Protein AF-R6PIM0-F1 (afdb_monomer)

Mean predicted aligned error: 17.93 Å

Solvent-accessible surface area (backbone atoms only — not comparable to full-atom values): 57644 Å² total; per-residue (Å²): 137,90,90,89,85,86,84,81,71,76,69,67,61,50,62,69,51,68,74,68,75,77,87,70,85,85,85,85,77,58,72,90,35,48,23,64,68,26,53,54,47,54,57,53,57,78,74,40,102,76,70,74,86,71,82,76,46,56,62,48,24,76,69,69,67,68,78,60,76,76,71,76,49,98,59,77,91,67,81,79,79,72,71,66,55,48,43,42,44,69,76,65,70,52,86,79,81,70,56,60,42,38,73,56,70,75,33,35,23,43,32,24,44,50,16,42,47,51,15,47,47,40,27,28,41,69,67,69,76,46,87,84,79,55,64,29,44,64,55,58,32,39,56,30,5,36,90,62,38,63,70,70,38,30,72,35,80,36,61,51,50,66,67,49,63,60,50,52,50,30,40,30,58,36,82,69,88,47,30,63,34,52,43,78,91,68,63,61,63,72,68,48,91,87,62,70,65,74,82,73,80,59,67,68,52,64,55,39,54,47,26,36,36,35,46,55,27,54,49,93,82,58,48,76,63,53,53,52,48,45,53,51,24,51,52,48,42,19,70,76,27,26,15,27,28,38,27,37,80,40,49,45,60,35,32,15,96,82,62,47,21,37,33,63,73,77,69,71,86,55,90,94,40,61,70,38,61,37,34,26,18,33,31,31,34,28,53,75,40,55,32,82,62,32,28,92,48,53,55,96,52,54,20,24,34,30,33,38,45,38,33,51,39,50,38,76,94,74,81,42,75,42,79,45,44,65,36,33,38,37,60,68,43,59,71,55,28,52,40,40,33,32,54,70,40,71,44,71,78,69,78,56,79,40,68,47,68,74,44,50,38,37,77,39,57,39,62,47,76,65,48,37,36,30,22,40,29,44,51,48,66,43,80,82,72,52,55,25,28,53,48,35,41,35,37,49,36,60,45,52,55,18,22,40,39,46,28,43,12,60,73,47,42,59,69,58,53,37,80,54,53,49,64,86,44,52,100,80,23,34,73,38,67,47,21,31,39,41,59,44,42,47,69,50,91,46,66,33,48,62,41,38,24,30,48,33,40,34,38,40,41,86,44,64,61,41,39,52,47,32,24,30,45,90,48,48,72,89,73,40,47,84,85,29,22,38,37,20,50,29,65,69,38,36,41,72,69,48,60,45,70,50,47,41,40,30,46,46,53,34,41,31,22,32,72,51,81,48,60,52,48,49,68,41,76,92,40,55,92,44,60,74,34,68,34,82,57,72,43,79,55,97,72,34,36,41,24,20,60,27,31,28,42,79,59,79,45,68,33,76,42,36,75,47,40,25,25,41,36,26,66,50,68,38,42,93,76,30,21,21,40,32,40,76,44,86,24,31,23,40,38,37,38,30,30,22,24,78,46,59,91,42,76,29,39,30,37,35,30,35,59,83,76,70,40,77,78,48,73,48,80,34,21,50,67,37,21,42,80,46,82,44,80,51,68,61,40,45,37,25,44,20,28,71,67,31,45,40,36,40,35,30,41,34,52,43,80,48,63,83,65,81,28,44,69,84,90,73,92,55,74,86,68,46,47,74,44,51,58,79,89,54,68,69,73,42,66,37,46,45,69,45,77,53,96,66,36,38,39,30,12,24,82,88,23,30,35,35,38,42,69,49,82,46,64,25,98,80,20,48,68,42,51,24,25,46,31,26,46,29,54,4,38,93,60,21,16,22,39,30,33,68,43,49,27,40,20,38,35,34,41,29,31,21,20,76,45,88,55,71,44,51,32,25,47,19,35,92,63,38,23,81,64,52,47,76,67,75,78,64,44,48,80,32,37,40,57,62,44,41,46,80,42,50,35,66,38,76,39,49,56,43,29,45,20,24,66,44,54,43,43,32,40,36,32,41,38,37,38,72,66,57,96,51,86,43,78,62,55,66,48,49,44,60,80,37,82,90,63,48,74,74,39,74,29,58,76,44,75,57,89,68,37,35,27,26,48,46,25,29,29,33,71,39,95,49,94,92,41,69,33,21,40,35,29,37,21,30,46,57,90,59,11,9,34,44,32,37,56,42,40,47,8,61,51,86,50,93,75,25,56,64,38,43,38,36,34,35,35,26,20,81,44,78,67,29,31,41,36,38,27,35,95,80,55,38,72,71,37,73,46,79,37,43,61,57,81,45,79,46,80,34,72,39,57,45,60,41,47,65,38,34,41,35,35,30,28,95,76,61,37,47,29,40,41,40,31,42,28,65,47,72,43,72,65,88,68,74,75,42,78,44,78,35,52,51,45,99,87,42,35,22,64,47,57,43,30,43,33,76,42,67,67,66,60,38,45,37,37,38,35,38,46,47,66,90,49,39,41,87,71,49,76,40,67,24,82,38,76,52,103,89,50,60,54,43,83,42,51,47,77,50,76,42,79,91,79,28,31,34,41,41,36,41,57,51,87,74,66,97,54,66,44,49,36,55,61,21,40,41,34,27,38,48,38,89,96,51,59,64,50,56,34,38,40,36,80,45,85,51,132

Sequence (1091 aa):
MRRIISFTLGFLLILNTMLFFTYGENIDSAEKYRNEKYDDYLKNIENNEKYDEKIAPMEYSYNEKYISNTAQNSVARASLNLPKKFDTLTEYNIQMEYENQGTGANTAEIGWSFASNDVLEIFLKKSKIRDKERYSEYDMLASTSFGSVPQQYAIRNNVRSDGDFSIASAYWMRGELNGPQFGSQFDCYNINESSQEKLQKDETDNIHVTDTVTLSPLNTSATSEDIQDRILSIKKMVRDNGAVFAKYIHFDKAFNADGTAYNNPDQYAIQGSVEITNGIAIVGWDDNYGASNFGECKPNSNGAFIVVINRDVELYNGEKTVRMGKYYLSYDMVKYFTECSSIKRVVQGDRSRFYYEYDKKDHKGIGYGTGTTNMYANKYNNISGETQKIKSITSYCEVPGSYFNVYVSTDGNVKNLKKVNVNGSSTNGYCVANMGYFSVNLSDSINVDNGEFIVAIEVKSPYTNSKSIPQEKNSVSDAAISGRCLISDSAKSMIAGTYKDCGSSNNIVKVYTDSVNRVWTFDATEFSDLHNKKVEETKQINGLTLNKNLAFFNSIKLFKGVKLTNYIIMTGVGNPESNSIGFNVNGPSKIYVLGKSNNEDVTRRLAVYSQNNKTKIGEISLSKANGYCYKYEGSADKLFLYTIDDSVRIYRVAVEDYDKNKYGAYEDEDDDSIQYYDFSWIDSDTMLKSDTQYKGLSMFASAYYPISLVANESTSNNGYRTYYGLNLAGAGTDTAGTIAFDVRKQSDIYITARSSSNGSRFMYLTNRYCCDLDTDIEGEGITITGDINTYKIQYNGDGGKIFLRSKAEGIRIMKIAVVPRLDWAAKEDALNVDSTDELKIGEALPTKDINGYTFSGQAWITQSTSSDYTKAVKLRTRYYQNAGKITFEIGDSRGTNDRNPNRIIRVKAKADKDGATLILGNKYGYIFGSAPLSTELKEYAFNYSGDYETLDLFTYSVNDVMTEVYSISKTDINYSTDDYELTIVKDANGYGRCLLSVENVPNLNVYRFKLYYDKDQLTFDSFVKDDVLNNEGYIADKLSVSNNTSEAYLWITVDGDVQKYNWSGVLGEIKFKFKDGVSRSKVKLSAQKVA

Radius of gyration: 36.59 Å; Cα contacts (8 Å, |Δi|>4): 2783; chains: 1; bounding box: 87×88×127 Å

pLDDT: mean 79.68, std 15.83, range [24.0, 98.44]

Structure (mmCIF, N/CA/C/O backbone):
data_AF-R6PIM0-F1
#
_entry.id   AF-R6PIM0-F1
#
loop_
_atom_site.group_PDB
_atom_site.id
_atom_site.type_symbol
_atom_site.label_atom_id
_atom_site.label_alt_id
_atom_site.label_comp_id
_atom_site.label_asym_id
_atom_site.label_entity_id
_atom_site.label_seq_id
_atom_site.pdbx_PDB_ins_code
_atom_site.Cartn_x
_atom_site.Cartn_y
_atom_site.Cartn_z
_atom_site.occupancy
_atom_site.B_iso_or_equiv
_atom_site.auth_seq_id
_atom_site.auth_comp_id
_atom_site.auth_asym_id
_atom_site.auth_atom_id
_atom_site.pdbx_PDB_model_num
ATOM 1 N N . MET A 1 1 ? -17.404 49.506 66.687 1.00 43.09 1 MET A N 1
ATOM 2 C CA . MET A 1 1 ? -18.247 49.140 65.527 1.00 43.09 1 MET A CA 1
ATOM 3 C C . MET A 1 1 ? -17.802 50.007 64.349 1.00 43.09 1 MET A C 1
ATOM 5 O O . MET A 1 1 ? -17.795 51.218 64.505 1.00 43.09 1 MET A O 1
ATOM 9 N N . ARG A 1 2 ? -17.411 49.376 63.228 1.00 34.66 2 ARG A N 1
ATOM 10 C CA . ARG A 1 2 ? -16.785 49.923 61.995 1.00 34.66 2 ARG A CA 1
ATOM 11 C C . ARG A 1 2 ? -15.296 50.331 62.063 1.00 34.66 2 ARG A C 1
ATOM 13 O O . ARG A 1 2 ? -14.883 51.079 62.935 1.00 34.66 2 ARG A O 1
ATOM 20 N N . ARG A 1 3 ? -14.570 49.863 61.030 1.00 30.05 3 ARG A N 1
ATOM 21 C CA . ARG A 1 3 ? -13.162 50.088 60.622 1.00 30.05 3 ARG A CA 1
ATOM 22 C C . ARG A 1 3 ? -12.048 49.284 61.314 1.00 30.05 3 ARG A C 1
ATOM 24 O O . ARG A 1 3 ? -11.154 49.870 61.899 1.00 30.05 3 ARG A O 1
ATOM 31 N N . ILE A 1 4 ? -12.037 47.962 61.103 1.00 30.27 4 ILE A N 1
ATOM 32 C CA . ILE A 1 4 ? -10.800 47.156 60.981 1.00 30.27 4 ILE A CA 1
ATOM 33 C C . ILE A 1 4 ? -11.040 46.065 59.921 1.00 30.27 4 ILE A C 1
ATOM 35 O O . ILE A 1 4 ? -11.407 44.948 60.255 1.00 30.27 4 ILE A O 1
ATOM 39 N N . ILE A 1 5 ? -10.891 46.406 58.639 1.00 35.38 5 ILE A N 1
ATOM 40 C CA . ILE A 1 5 ? -10.649 45.459 57.533 1.00 35.38 5 ILE A CA 1
ATOM 41 C C . ILE A 1 5 ? -9.806 46.235 56.519 1.00 35.38 5 ILE A C 1
ATOM 43 O O . ILE A 1 5 ? -10.376 47.033 55.782 1.00 35.38 5 ILE A O 1
ATOM 47 N N . SER A 1 6 ? -8.475 46.091 56.546 1.00 31.02 6 SER A N 1
ATOM 48 C CA . SER A 1 6 ? -7.558 46.454 55.434 1.00 31.02 6 SER A CA 1
ATOM 49 C C . SER A 1 6 ? -6.073 46.110 55.671 1.00 31.02 6 SER A C 1
ATOM 51 O O . SER A 1 6 ? -5.242 46.546 54.889 1.00 31.02 6 SER A O 1
ATOM 53 N N . PHE A 1 7 ? -5.684 45.329 56.691 1.00 28.66 7 PHE A N 1
ATOM 54 C CA . PHE A 1 7 ? -4.248 45.104 56.965 1.00 28.66 7 PHE A CA 1
ATOM 55 C C . PHE A 1 7 ? -3.795 43.646 57.114 1.00 28.66 7 PHE A C 1
ATOM 57 O O . PHE A 1 7 ? -2.697 43.392 57.593 1.00 28.66 7 PHE A O 1
ATOM 64 N N . THR A 1 8 ? -4.584 42.680 56.634 1.00 31.02 8 THR A N 1
ATOM 65 C CA . THR A 1 8 ? -4.221 41.249 56.739 1.00 31.02 8 THR A CA 1
ATOM 66 C C . THR A 1 8 ? -4.305 40.463 55.428 1.00 31.02 8 THR A C 1
ATOM 68 O O . THR A 1 8 ? -4.113 39.254 55.443 1.00 31.02 8 THR A O 1
ATOM 71 N N . LEU A 1 9 ? -4.521 41.130 54.284 1.00 30.08 9 LEU A N 1
ATOM 72 C CA . LEU A 1 9 ? -4.448 40.499 52.952 1.00 30.08 9 LEU A CA 1
ATOM 73 C C . LEU A 1 9 ? -3.179 40.859 52.153 1.00 30.08 9 LEU A C 1
ATOM 75 O O . LEU A 1 9 ? -2.882 40.201 51.164 1.00 30.08 9 LEU A O 1
ATOM 79 N N . GLY A 1 10 ? -2.404 41.861 52.585 1.00 28.11 10 GLY A N 1
ATOM 80 C CA . GLY A 1 10 ? -1.227 42.341 51.847 1.00 28.11 10 GLY A CA 1
ATOM 81 C C . GLY A 1 10 ? 0.069 41.554 52.076 1.00 28.11 10 GLY A C 1
ATOM 82 O O . GLY A 1 10 ? 0.987 41.675 51.276 1.00 28.11 10 GLY A O 1
ATOM 83 N N . PHE A 1 11 ? 0.165 40.739 53.133 1.00 27.14 11 PHE A N 1
ATOM 84 C CA . PHE A 1 11 ? 1.435 40.099 53.519 1.00 27.14 11 PHE A CA 1
ATOM 85 C C . PHE A 1 11 ? 1.525 38.598 53.191 1.00 27.14 11 PHE A C 1
ATOM 87 O O . PHE A 1 11 ? 2.625 38.063 53.101 1.00 27.14 11 PHE A O 1
ATOM 94 N N . LEU A 1 12 ? 0.398 37.918 52.934 1.00 28.22 12 LEU A N 1
ATOM 95 C CA . LEU A 1 12 ? 0.406 36.509 52.502 1.00 28.22 12 LEU A CA 1
ATOM 96 C C . LEU A 1 12 ? 0.509 36.343 50.976 1.00 28.22 12 LEU A C 1
ATOM 98 O O . LEU A 1 12 ? 0.911 35.284 50.501 1.00 28.22 12 LEU A O 1
ATOM 102 N N . LEU A 1 13 ? 0.189 37.389 50.205 1.00 29.81 13 LEU A N 1
ATOM 103 C CA . LEU A 1 13 ? 0.291 37.362 48.744 1.00 29.81 13 LEU A CA 1
ATOM 104 C C . LEU A 1 13 ? 1.720 37.618 48.239 1.00 29.81 13 LEU A C 1
ATOM 106 O O . LEU A 1 13 ? 2.026 37.250 47.112 1.00 29.81 13 LEU A O 1
ATOM 110 N N . ILE A 1 14 ? 2.596 38.197 49.071 1.00 28.27 14 ILE A N 1
ATOM 111 C CA . ILE A 1 14 ? 3.969 38.578 48.692 1.00 28.27 14 ILE A CA 1
ATOM 112 C C . ILE A 1 14 ? 4.986 37.464 49.008 1.00 28.27 14 ILE A C 1
ATOM 114 O O . ILE A 1 14 ? 5.952 37.300 48.269 1.00 28.27 14 ILE A O 1
ATOM 118 N N . LEU A 1 15 ? 4.743 36.599 50.007 1.00 25.08 15 LEU A N 1
ATOM 119 C CA . LEU A 1 15 ? 5.628 35.446 50.258 1.00 25.08 15 LEU A CA 1
ATOM 120 C C . LEU A 1 15 ? 5.383 34.242 49.328 1.00 25.08 15 LEU A C 1
ATOM 122 O O . LEU A 1 15 ? 6.313 33.479 49.091 1.00 25.08 15 LEU A O 1
ATOM 126 N N . ASN A 1 16 ? 4.184 34.092 48.750 1.00 27.55 16 ASN A N 1
ATOM 127 C CA . ASN A 1 16 ? 3.906 33.056 47.740 1.00 27.55 16 ASN A CA 1
ATOM 128 C C . ASN A 1 16 ? 4.184 33.511 46.298 1.00 27.55 16 ASN A C 1
ATOM 130 O O . ASN A 1 16 ? 4.130 32.696 45.389 1.00 27.55 16 ASN A O 1
ATOM 134 N N . THR A 1 17 ? 4.500 34.788 46.071 1.00 27.41 17 THR A N 1
ATOM 135 C CA . THR A 1 17 ? 4.946 35.283 44.756 1.00 27.41 17 THR A CA 1
ATOM 136 C C . THR A 1 17 ? 6.457 35.502 44.693 1.00 27.41 17 THR A C 1
ATOM 138 O O . THR A 1 17 ? 7.022 35.363 43.617 1.00 27.41 17 THR A O 1
ATOM 141 N N . MET A 1 18 ? 7.154 35.723 45.815 1.00 24.00 18 MET A N 1
ATOM 142 C CA . MET A 1 18 ? 8.622 35.865 45.818 1.00 24.00 18 MET A CA 1
ATOM 143 C C . MET A 1 18 ? 9.420 34.550 45.908 1.00 24.00 18 MET A C 1
ATOM 145 O O . MET A 1 18 ? 10.630 34.576 45.720 1.00 24.00 18 MET A O 1
ATOM 149 N N . LEU A 1 19 ? 8.772 33.398 46.123 1.00 25.22 19 LEU A N 1
ATOM 150 C CA . LEU A 1 19 ? 9.403 32.065 46.027 1.00 25.22 19 LEU A CA 1
ATOM 151 C C . LEU A 1 19 ? 9.194 31.375 44.662 1.00 25.22 19 LEU A C 1
ATOM 153 O O . LEU A 1 19 ? 9.699 30.278 44.451 1.00 25.22 19 LEU A O 1
ATOM 157 N N . PHE A 1 20 ? 8.486 32.022 43.727 1.00 28.95 20 PHE A N 1
ATOM 158 C CA . PHE A 1 20 ? 8.200 31.500 42.379 1.00 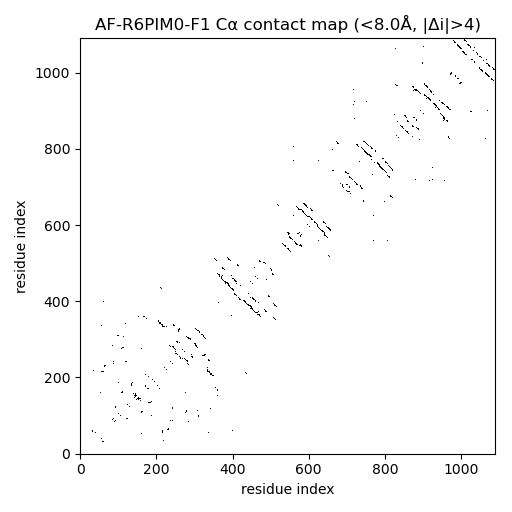28.95 20 PHE A CA 1
ATOM 159 C C . PHE A 1 20 ? 8.931 32.243 41.246 1.00 28.95 20 PHE A C 1
ATOM 161 O O . PHE A 1 20 ? 8.772 31.891 40.081 1.00 28.95 20 PHE A O 1
ATOM 168 N N . PHE A 1 21 ? 9.779 33.223 41.573 1.00 25.81 21 PHE A N 1
ATOM 169 C CA . PHE A 1 21 ? 10.615 33.957 40.616 1.00 25.81 21 PHE A CA 1
ATOM 170 C C . PHE A 1 21 ? 12.107 33.659 40.820 1.00 25.81 21 PHE A C 1
ATOM 172 O O . PHE A 1 21 ? 12.894 34.568 41.024 1.00 25.81 21 PHE A O 1
ATOM 179 N N . THR A 1 22 ? 12.493 32.381 40.775 1.00 27.42 22 THR A N 1
ATOM 180 C CA . THR A 1 22 ? 13.881 31.917 40.544 1.00 27.42 22 THR A CA 1
ATOM 181 C C . THR A 1 22 ? 13.881 30.429 40.158 1.00 27.42 22 THR A C 1
ATOM 183 O O . THR A 1 22 ? 14.461 29.584 40.827 1.00 27.42 22 THR A O 1
ATOM 186 N N . TYR A 1 23 ? 13.198 30.072 39.069 1.00 31.14 23 TYR A N 1
ATOM 187 C CA . TYR A 1 23 ? 13.431 28.795 38.366 1.00 31.14 23 TYR A CA 1
ATOM 188 C C . TYR A 1 23 ? 13.480 29.008 36.845 1.00 31.14 23 TYR A C 1
ATOM 190 O O . TYR A 1 23 ? 13.043 28.178 36.052 1.00 31.14 23 TYR A O 1
ATOM 198 N N . GLY A 1 24 ? 14.008 30.162 36.442 1.00 32.19 24 GLY A N 1
ATOM 199 C CA . GLY A 1 24 ? 14.414 30.464 35.078 1.00 32.19 24 GLY A CA 1
ATOM 200 C C . GLY A 1 24 ? 15.886 30.847 35.106 1.00 32.19 24 GLY A C 1
ATOM 201 O O . GLY A 1 24 ? 16.264 31.718 35.881 1.00 32.19 24 GLY A O 1
ATOM 202 N N . GLU A 1 25 ? 16.674 30.152 34.290 1.00 34.00 25 GLU A N 1
ATOM 203 C CA . GLU A 1 25 ? 18.031 30.527 33.880 1.00 34.00 25 GLU A CA 1
ATOM 204 C C . GLU A 1 25 ? 19.101 30.552 34.983 1.00 34.00 25 GLU A C 1
ATOM 206 O O . GLU A 1 25 ? 19.675 31.578 35.313 1.00 34.00 25 GLU A O 1
ATOM 211 N N . ASN A 1 26 ? 19.459 29.371 35.490 1.00 29.66 26 ASN A N 1
ATOM 212 C CA . ASN A 1 26 ? 20.861 29.100 35.822 1.00 29.66 26 ASN A CA 1
ATOM 213 C C . ASN A 1 26 ? 21.357 28.012 34.862 1.00 29.66 26 ASN A C 1
ATOM 215 O O . ASN A 1 26 ? 21.325 26.817 35.159 1.00 29.66 26 ASN A O 1
ATOM 219 N N . ILE A 1 27 ? 21.719 28.450 33.654 1.00 40.78 27 ILE A N 1
ATOM 220 C CA . ILE A 1 27 ? 22.398 27.649 32.634 1.00 40.78 27 ILE A CA 1
ATOM 221 C C . ILE A 1 27 ? 23.877 27.656 33.013 1.00 40.78 27 ILE A C 1
ATOM 223 O O . ILE A 1 27 ? 24.591 28.568 32.632 1.00 40.78 27 ILE A O 1
ATOM 227 N N . ASP A 1 28 ? 24.326 26.671 33.790 1.00 37.84 28 ASP A N 1
ATOM 228 C CA . ASP A 1 28 ? 25.761 26.566 34.116 1.00 37.84 28 ASP A CA 1
ATOM 229 C C . ASP A 1 28 ? 26.279 25.117 34.124 1.00 37.84 28 ASP A C 1
ATOM 231 O O . ASP A 1 28 ? 27.166 24.718 34.869 1.00 37.84 28 ASP A O 1
ATOM 235 N N . SER A 1 29 ? 25.688 24.261 33.283 1.00 41.56 29 SER A N 1
ATOM 236 C CA . SER A 1 29 ? 26.254 22.928 32.979 1.00 41.56 29 SER A CA 1
ATOM 237 C C . SER A 1 29 ? 25.951 22.418 31.562 1.00 41.56 29 SER A C 1
ATOM 239 O O . SER A 1 29 ? 26.178 21.247 31.260 1.00 41.56 29 SER A O 1
ATOM 241 N N . ALA A 1 30 ? 25.478 23.300 30.670 1.00 48.00 30 ALA A N 1
ATOM 242 C CA . ALA A 1 30 ? 25.244 23.005 29.253 1.00 48.00 30 ALA A CA 1
ATOM 243 C C . ALA A 1 30 ? 26.478 23.251 28.356 1.00 48.00 30 ALA A C 1
ATOM 245 O O . ALA A 1 30 ? 26.432 22.904 27.178 1.00 48.00 30 ALA A O 1
ATOM 246 N N . GLU A 1 31 ? 27.581 23.802 28.887 1.00 54.75 31 GLU A N 1
ATOM 247 C CA . GLU A 1 31 ? 28.772 24.163 28.093 1.00 54.75 31 GLU A CA 1
ATOM 248 C C . GLU A 1 31 ? 29.369 22.986 27.313 1.00 54.75 31 GLU A C 1
ATOM 250 O O . GLU A 1 31 ? 29.797 23.167 26.181 1.00 54.75 31 GLU A O 1
ATOM 255 N N . LYS A 1 32 ? 29.351 21.759 27.857 1.00 59.34 32 LYS A N 1
ATOM 256 C CA . LYS A 1 32 ? 30.065 20.631 27.231 1.00 59.34 32 LYS A CA 1
ATOM 257 C C . LYS A 1 32 ? 29.557 20.261 25.827 1.00 59.34 32 LYS A C 1
ATOM 259 O O . LYS A 1 32 ? 30.333 19.755 25.024 1.00 59.34 32 LYS A O 1
ATOM 264 N N . TYR A 1 33 ? 28.267 20.452 25.554 1.00 68.75 33 TYR A N 1
ATOM 265 C CA . TYR A 1 33 ? 27.633 20.011 24.303 1.00 68.75 33 TYR A CA 1
ATOM 266 C C . TYR A 1 33 ? 27.015 21.163 23.507 1.00 68.75 33 TYR A C 1
ATOM 268 O O . TYR A 1 33 ? 26.402 20.919 22.468 1.00 68.75 33 TYR A O 1
ATOM 276 N N . ARG A 1 34 ? 27.140 22.408 23.985 1.00 72.88 34 ARG A N 1
ATOM 277 C CA . ARG A 1 34 ? 26.683 23.590 23.253 1.00 72.88 34 ARG A CA 1
ATOM 278 C C . ARG A 1 34 ? 27.564 23.785 22.023 1.00 72.88 34 ARG A C 1
ATOM 280 O O . ARG A 1 34 ? 28.784 23.668 22.097 1.00 72.88 34 ARG A O 1
ATOM 287 N N . ASN A 1 35 ? 26.937 24.012 20.877 1.00 73.19 35 ASN A N 1
ATOM 288 C CA . ASN A 1 35 ? 27.647 24.167 19.620 1.00 73.19 35 ASN A CA 1
ATOM 289 C C . ASN A 1 35 ? 28.204 25.590 19.502 1.00 73.19 35 ASN A C 1
ATOM 291 O O . ASN A 1 35 ? 27.446 26.536 19.312 1.00 73.19 35 ASN A O 1
ATOM 295 N N . GLU A 1 36 ? 29.526 25.741 19.545 1.00 70.75 36 GLU A N 1
ATOM 296 C CA . GLU A 1 36 ? 30.192 27.044 19.398 1.00 70.75 36 GLU A CA 1
ATOM 297 C C . GLU A 1 36 ? 29.818 27.755 18.084 1.00 70.75 36 GLU A C 1
ATOM 299 O O . GLU A 1 36 ? 29.658 28.972 18.068 1.00 70.75 36 GLU A O 1
ATOM 304 N N . LYS A 1 37 ? 29.559 27.007 16.996 1.00 69.25 37 LYS A N 1
ATOM 305 C CA . LYS A 1 37 ? 29.120 27.594 15.714 1.00 69.25 37 LYS A CA 1
ATOM 306 C C . LYS A 1 37 ? 27.747 28.261 15.814 1.00 69.25 37 LYS A C 1
ATOM 308 O O . LYS A 1 37 ? 27.475 29.215 15.091 1.00 69.25 37 LYS A O 1
ATOM 313 N N . TYR A 1 38 ? 26.872 27.745 16.676 1.00 71.31 38 TYR A N 1
ATOM 314 C CA . TYR A 1 38 ? 25.574 28.362 16.943 1.00 71.31 38 TYR A CA 1
ATOM 315 C C . TYR A 1 38 ? 25.735 29.669 17.729 1.00 71.31 38 TYR A C 1
ATOM 317 O O . TYR A 1 38 ? 25.023 30.637 17.479 1.00 71.31 38 TYR A O 1
ATOM 325 N N . ASP A 1 39 ? 26.718 29.742 18.624 1.00 70.75 39 ASP A N 1
ATOM 326 C CA . ASP A 1 39 ? 27.012 30.963 19.377 1.00 70.75 39 ASP A CA 1
ATOM 327 C C . ASP A 1 39 ? 27.630 32.047 18.494 1.00 70.75 39 ASP A C 1
ATOM 329 O O . ASP A 1 39 ? 27.264 33.218 18.606 1.00 70.75 39 ASP A O 1
ATOM 333 N N . ASP A 1 40 ? 28.524 31.666 17.581 1.00 67.50 40 ASP A N 1
ATOM 334 C CA . ASP A 1 40 ? 29.061 32.575 16.567 1.00 67.50 40 ASP A CA 1
ATOM 335 C C . ASP A 1 40 ? 27.956 33.083 15.638 1.00 67.50 40 ASP A C 1
ATOM 337 O O . ASP A 1 40 ? 27.910 34.271 15.316 1.00 67.50 40 ASP A O 1
ATOM 341 N N . TYR A 1 41 ? 27.020 32.211 15.259 1.00 66.56 41 TYR A N 1
ATOM 342 C CA . TYR A 1 41 ? 25.828 32.602 14.517 1.00 66.56 41 TYR A CA 1
ATOM 343 C C . TYR A 1 41 ? 25.009 33.672 15.261 1.00 66.56 41 TYR A C 1
ATOM 345 O O . TYR A 1 41 ? 24.727 34.724 14.687 1.00 66.56 41 TYR A O 1
ATOM 353 N N . LEU A 1 42 ? 24.704 33.463 16.549 1.00 69.50 42 LEU A N 1
ATOM 354 C CA . LEU A 1 42 ? 23.969 34.437 17.368 1.00 69.50 42 LEU A CA 1
ATOM 355 C C . LEU A 1 42 ? 24.702 35.786 17.475 1.00 69.50 42 LEU A C 1
ATOM 357 O O . LEU A 1 42 ? 24.093 36.832 17.251 1.00 69.50 42 LEU A O 1
ATOM 361 N N . LYS A 1 43 ? 26.016 35.778 17.741 1.00 67.06 43 LYS A N 1
ATOM 362 C CA . LYS A 1 43 ? 26.834 37.006 17.812 1.00 67.06 43 LYS A CA 1
ATOM 363 C C . LYS A 1 43 ? 26.866 37.774 16.491 1.00 67.06 43 LYS A C 1
ATOM 365 O O . LYS A 1 43 ? 26.949 39.000 16.490 1.00 67.06 43 LYS A O 1
ATOM 370 N N . ASN A 1 44 ? 26.850 37.071 15.362 1.00 62.19 44 ASN A N 1
ATOM 371 C CA . ASN A 1 44 ? 26.876 37.702 14.045 1.00 62.19 44 ASN A CA 1
ATOM 372 C C . ASN A 1 44 ? 25.534 38.359 13.692 1.00 62.19 44 ASN A C 1
ATOM 374 O O . ASN A 1 44 ? 25.540 39.416 13.061 1.00 62.19 44 ASN A O 1
ATOM 378 N N . ILE A 1 45 ? 24.410 37.792 14.149 1.00 63.88 45 ILE A N 1
ATOM 379 C CA . ILE A 1 45 ? 23.085 38.420 14.021 1.00 63.88 45 ILE A CA 1
ATOM 380 C C . ILE A 1 45 ? 23.002 39.706 14.850 1.00 63.88 45 ILE A C 1
ATOM 382 O O . ILE A 1 45 ? 22.500 40.715 14.364 1.00 63.88 45 ILE A O 1
ATOM 386 N N . GLU A 1 46 ? 23.525 39.709 16.080 1.00 60.50 46 GLU A N 1
ATOM 387 C CA . GLU A 1 46 ? 23.482 40.891 16.956 1.00 60.50 46 GLU A CA 1
ATOM 388 C C . GLU A 1 46 ? 24.247 42.106 16.392 1.00 60.50 46 GLU A C 1
ATOM 390 O O . GLU A 1 46 ? 23.932 43.243 16.738 1.00 60.50 46 GLU A O 1
ATOM 395 N N . ASN A 1 47 ? 25.234 41.888 15.515 1.00 51.25 47 ASN A N 1
ATOM 396 C CA . ASN A 1 47 ? 26.147 42.931 15.034 1.00 51.25 47 ASN A CA 1
ATOM 397 C C . ASN A 1 47 ? 25.827 43.501 13.635 1.00 51.25 47 ASN A C 1
ATOM 399 O O . ASN A 1 47 ? 26.518 44.422 13.198 1.00 51.25 47 ASN A O 1
ATOM 403 N N . ASN A 1 48 ? 24.823 42.994 12.909 1.00 46.19 48 ASN A N 1
ATOM 404 C CA . ASN A 1 48 ? 24.526 43.425 11.535 1.00 46.19 48 ASN A CA 1
ATOM 405 C C . ASN A 1 48 ? 23.011 43.474 11.254 1.00 46.19 48 ASN A C 1
ATOM 407 O O . ASN A 1 48 ? 22.374 42.436 11.137 1.00 46.19 48 ASN A O 1
ATOM 411 N N . GLU A 1 49 ? 22.447 44.664 11.000 1.00 42.44 49 GLU A N 1
ATOM 412 C CA . GLU A 1 49 ? 21.031 44.842 10.592 1.00 42.44 49 GLU A CA 1
ATOM 413 C C . GLU A 1 49 ? 20.713 44.317 9.171 1.00 42.44 49 GLU A C 1
ATOM 415 O O . GLU A 1 49 ? 19.581 44.426 8.705 1.00 42.44 49 GLU A O 1
ATOM 420 N N . LYS A 1 50 ? 21.712 43.793 8.445 1.00 36.56 50 LYS A N 1
ATOM 421 C CA . LYS A 1 50 ? 21.621 43.497 7.004 1.00 36.56 50 LYS A CA 1
ATOM 422 C C . LYS A 1 50 ? 22.121 42.117 6.577 1.00 36.56 50 LYS A C 1
ATOM 424 O O . LYS A 1 50 ? 22.256 41.882 5.379 1.00 36.56 50 LYS A O 1
ATOM 429 N N . TYR A 1 51 ? 22.434 41.230 7.520 1.00 36.28 51 TYR A N 1
ATOM 430 C CA . TYR A 1 51 ? 22.693 39.839 7.164 1.00 36.28 51 TYR A CA 1
ATOM 431 C C . TYR A 1 51 ? 21.340 39.147 6.995 1.00 36.28 51 TYR A C 1
ATOM 433 O O . TYR A 1 51 ? 20.648 38.909 7.983 1.00 36.28 51 TYR A O 1
ATOM 441 N N . ASP A 1 52 ? 20.959 38.886 5.742 1.00 40.84 52 ASP A N 1
ATOM 442 C CA . ASP A 1 52 ? 19.854 37.985 5.415 1.00 40.84 52 ASP A CA 1
ATOM 443 C C . ASP A 1 52 ? 19.996 36.691 6.225 1.00 40.84 52 ASP A C 1
ATOM 445 O O . ASP A 1 52 ? 21.109 36.210 6.463 1.00 40.84 52 ASP A O 1
ATOM 449 N N . GLU A 1 53 ? 18.852 36.178 6.671 1.00 44.25 53 GLU A N 1
ATOM 450 C CA . GLU A 1 53 ? 18.633 35.019 7.537 1.00 44.25 53 GLU A CA 1
ATOM 451 C C . GLU A 1 53 ? 19.331 33.735 7.032 1.00 44.25 53 GLU A C 1
ATOM 453 O O . GLU A 1 53 ? 18.686 32.776 6.611 1.00 44.25 53 GLU A O 1
ATOM 458 N N . LYS A 1 54 ? 20.666 33.659 7.097 1.00 48.41 54 LYS A N 1
ATOM 459 C CA . LYS A 1 54 ? 21.379 32.382 6.974 1.00 48.41 54 LYS A CA 1
ATOM 460 C C . LYS A 1 54 ? 20.920 31.485 8.131 1.00 48.41 54 LYS A C 1
ATOM 462 O O . LYS A 1 54 ? 20.703 31.965 9.245 1.00 48.41 54 LYS A O 1
ATOM 467 N N . ILE A 1 55 ? 20.716 30.195 7.881 1.00 52.78 55 ILE A N 1
ATOM 468 C CA . ILE A 1 55 ? 20.129 29.283 8.872 1.00 52.78 55 ILE A CA 1
ATOM 469 C C . ILE A 1 55 ? 21.126 28.967 9.996 1.00 52.78 55 ILE A C 1
ATOM 471 O O . ILE A 1 55 ? 22.310 28.723 9.761 1.00 52.78 55 ILE A O 1
ATOM 475 N N . ALA A 1 56 ? 20.622 28.966 11.230 1.00 58.59 56 ALA A N 1
ATOM 476 C CA . ALA A 1 56 ? 21.382 28.661 12.432 1.00 58.59 56 ALA A CA 1
ATOM 477 C C . ALA A 1 56 ? 21.888 27.203 12.437 1.00 58.59 56 ALA A C 1
ATOM 479 O O . ALA A 1 56 ? 21.085 26.291 12.230 1.00 58.59 56 ALA A O 1
ATOM 480 N N . PRO A 1 57 ? 23.170 26.939 12.753 1.00 64.62 57 PRO A N 1
ATOM 481 C CA . PRO A 1 57 ? 23.631 25.589 13.086 1.00 64.62 57 PRO A CA 1
ATOM 482 C C . PRO A 1 57 ? 22.785 24.966 14.208 1.00 64.62 57 PRO A C 1
ATOM 484 O O . PRO A 1 57 ? 22.183 25.684 15.000 1.00 64.62 57 PRO A O 1
ATOM 487 N N . MET A 1 58 ? 22.764 23.638 14.355 1.00 71.88 58 MET A N 1
ATOM 488 C CA . MET A 1 58 ? 22.071 23.051 15.511 1.00 71.88 58 MET A CA 1
ATOM 489 C C . MET A 1 58 ? 22.700 23.527 16.825 1.00 71.88 58 MET A C 1
ATOM 491 O O . MET A 1 58 ? 23.923 23.548 16.953 1.00 71.88 58 MET A O 1
ATOM 495 N N . GLU A 1 59 ? 21.866 23.877 17.807 1.00 71.44 59 GLU A N 1
ATOM 496 C CA . GLU A 1 59 ? 22.303 24.441 19.095 1.00 71.44 59 GLU A CA 1
ATOM 497 C C . GLU A 1 59 ? 23.229 23.494 19.882 1.00 71.44 59 GLU A C 1
ATOM 499 O O . GLU A 1 59 ? 24.074 23.948 20.656 1.00 71.44 59 GLU A O 1
ATOM 504 N N . TYR A 1 60 ? 23.111 22.180 19.661 1.00 75.69 60 TYR A N 1
ATOM 505 C CA . TYR A 1 60 ? 23.873 21.157 20.374 1.00 75.69 60 TYR A CA 1
ATOM 506 C C . TYR A 1 60 ? 24.621 20.203 19.438 1.00 75.69 60 TYR A C 1
ATOM 508 O O . TYR A 1 60 ? 24.150 19.855 18.355 1.00 75.69 60 TYR A O 1
ATOM 516 N N . SER A 1 61 ? 25.786 19.752 19.906 1.00 79.69 61 SER A N 1
ATOM 517 C CA . SER A 1 61 ? 26.661 18.766 19.273 1.00 79.69 61 SER A CA 1
ATOM 518 C C . SER A 1 61 ? 26.984 17.659 20.282 1.00 79.69 61 SER A C 1
ATOM 520 O O . SER A 1 61 ? 27.622 17.907 21.305 1.00 79.69 61 SER A O 1
ATOM 522 N N . TYR A 1 62 ? 26.522 16.435 20.017 1.00 80.19 62 TYR A N 1
ATOM 523 C CA . TYR A 1 62 ? 26.682 15.270 20.898 1.00 80.19 62 TYR A CA 1
ATOM 524 C C . TYR A 1 62 ? 27.803 14.318 20.457 1.00 80.19 62 TYR A C 1
ATOM 526 O O . TYR A 1 62 ? 28.149 13.406 21.211 1.00 80.19 62 TYR A O 1
ATOM 534 N N . ASN A 1 63 ? 28.379 14.524 19.264 1.00 77.12 63 ASN A N 1
ATOM 535 C CA . ASN A 1 63 ? 29.385 13.647 18.648 1.00 77.12 63 ASN A CA 1
ATOM 536 C C . ASN A 1 63 ? 28.961 12.161 18.635 1.00 77.12 63 ASN A C 1
ATOM 538 O O . ASN A 1 63 ? 29.772 11.250 18.807 1.00 77.12 63 ASN A O 1
ATOM 542 N N . GLU A 1 64 ? 27.670 11.897 18.447 1.00 84.50 64 GLU A N 1
ATOM 543 C CA . GLU A 1 64 ? 27.119 10.552 18.437 1.00 84.50 64 GLU A CA 1
ATOM 544 C C . GLU A 1 64 ? 27.544 9.759 17.193 1.00 84.50 64 GLU A C 1
ATOM 546 O O . GLU A 1 64 ? 27.768 10.301 16.105 1.00 84.50 64 GLU A O 1
ATOM 551 N N . LYS A 1 65 ? 27.621 8.434 17.362 1.00 86.44 65 LYS A N 1
ATOM 552 C CA . LYS A 1 65 ? 27.883 7.482 16.277 1.00 86.44 65 LYS A CA 1
ATOM 553 C C . LYS A 1 65 ? 26.567 6.917 15.754 1.00 86.44 65 LYS A C 1
ATOM 555 O O . LYS A 1 65 ? 25.630 6.682 16.520 1.00 86.44 65 LYS A O 1
ATOM 560 N N . TYR A 1 66 ? 26.510 6.623 14.460 1.00 85.25 66 TYR A N 1
ATOM 561 C CA . TYR A 1 66 ? 25.368 5.909 13.891 1.00 85.25 66 TYR A CA 1
ATOM 562 C C . TYR A 1 66 ? 25.385 4.423 14.289 1.00 85.25 66 TYR A C 1
ATOM 564 O O . TYR A 1 66 ? 26.415 3.743 14.170 1.00 85.25 66 TYR A O 1
ATOM 572 N N . ILE A 1 67 ? 24.234 3.911 14.736 1.00 76.56 67 ILE A N 1
ATOM 573 C CA . ILE A 1 67 ? 24.032 2.501 15.094 1.00 76.56 67 ILE A CA 1
ATOM 574 C C . ILE A 1 67 ? 23.071 1.855 14.088 1.00 76.56 67 ILE A C 1
ATOM 576 O O . ILE A 1 67 ? 21.907 2.236 14.005 1.00 76.56 67 ILE A O 1
ATOM 580 N N . SER A 1 68 ? 23.559 0.846 13.356 1.00 66.12 68 SER A N 1
ATOM 581 C CA . SER A 1 68 ? 22.769 0.094 12.369 1.00 66.12 68 SER A CA 1
ATOM 582 C C . SER A 1 68 ? 21.611 -0.673 13.013 1.00 66.12 68 SER A C 1
ATOM 584 O O . SER A 1 68 ? 21.761 -1.249 14.095 1.00 66.12 68 SER A O 1
ATOM 586 N N . ASN A 1 69 ? 20.491 -0.786 12.293 1.00 54.09 69 ASN A N 1
ATOM 587 C CA . ASN A 1 69 ? 19.341 -1.607 12.688 1.00 54.09 69 ASN A CA 1
ATOM 588 C C . ASN A 1 69 ? 19.701 -3.101 12.857 1.00 54.09 69 ASN A C 1
ATOM 590 O O . ASN A 1 69 ? 19.104 -3.785 13.686 1.00 54.09 69 ASN A O 1
ATOM 594 N N . THR A 1 70 ? 20.709 -3.613 12.137 1.00 45.47 70 THR A N 1
ATOM 595 C CA . THR A 1 70 ? 21.163 -5.016 12.273 1.00 45.47 70 THR A CA 1
ATOM 596 C C . THR A 1 70 ? 21.822 -5.317 13.621 1.00 45.47 70 THR A C 1
ATOM 598 O O . THR A 1 70 ? 21.870 -6.474 14.027 1.00 45.47 70 THR A O 1
ATOM 601 N N . ALA A 1 71 ? 22.283 -4.295 14.349 1.00 39.97 71 ALA A N 1
ATOM 602 C CA . ALA A 1 71 ? 22.968 -4.449 15.630 1.00 39.97 71 ALA A CA 1
ATOM 603 C C . ALA A 1 71 ? 22.029 -4.460 16.855 1.00 39.97 71 ALA A C 1
ATOM 605 O O . ALA A 1 71 ? 22.491 -4.751 17.959 1.00 39.97 71 ALA A O 1
ATOM 606 N N . GLN A 1 72 ? 20.738 -4.132 16.695 1.00 41.41 72 GLN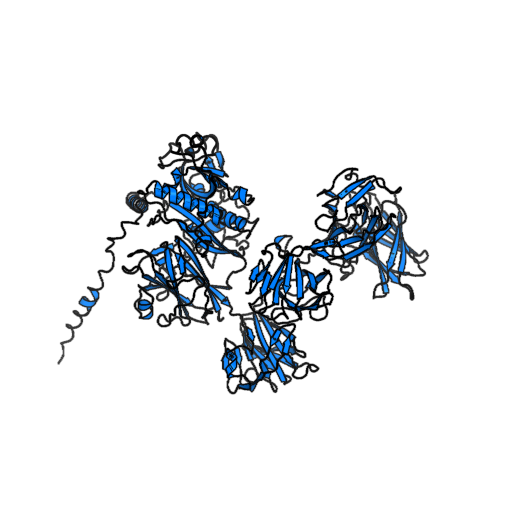 A N 1
ATOM 607 C CA . GLN A 1 72 ? 19.758 -4.160 17.796 1.00 41.41 72 GLN A CA 1
ATOM 608 C C . GLN A 1 72 ? 19.107 -5.538 18.001 1.00 41.41 72 GLN A C 1
ATOM 610 O O . GLN A 1 72 ? 18.646 -5.829 19.103 1.00 41.41 72 GLN A O 1
ATOM 615 N N . ASN A 1 73 ? 19.132 -6.412 16.990 1.00 33.69 73 ASN A N 1
ATOM 616 C CA . ASN A 1 73 ? 18.750 -7.815 17.132 1.00 33.69 73 ASN A CA 1
ATOM 617 C C . ASN A 1 73 ? 19.994 -8.636 17.501 1.00 33.69 73 ASN A C 1
ATOM 619 O O . ASN A 1 73 ? 21.026 -8.535 16.851 1.00 33.69 73 ASN A O 1
ATOM 623 N N . SER A 1 74 ? 19.893 -9.418 18.573 1.00 31.20 74 SER A N 1
ATOM 624 C CA . SER A 1 74 ? 20.940 -10.143 19.309 1.00 31.20 74 SER A CA 1
ATOM 625 C C . SER A 1 74 ? 21.752 -11.194 18.529 1.00 31.20 74 SER A C 1
ATOM 627 O O . SER A 1 74 ? 21.885 -12.333 18.978 1.00 31.20 74 SER A O 1
ATOM 629 N N . VAL A 1 75 ? 22.362 -10.834 17.402 1.00 29.64 75 VAL A N 1
ATOM 630 C CA . VAL A 1 75 ? 23.381 -11.649 16.735 1.00 29.64 75 VAL A CA 1
ATOM 631 C C . VAL A 1 75 ? 24.723 -10.942 16.901 1.00 29.64 75 VAL A C 1
ATOM 633 O O . VAL A 1 75 ? 24.817 -9.725 16.773 1.00 29.64 75 VAL A O 1
ATOM 636 N N . ALA A 1 76 ? 25.736 -11.707 17.303 1.00 28.95 76 ALA A N 1
ATOM 637 C CA . ALA A 1 76 ? 27.060 -11.247 17.707 1.00 28.95 76 ALA A CA 1
ATOM 638 C C . ALA A 1 76 ? 27.612 -10.087 16.855 1.00 28.95 76 ALA A C 1
ATOM 640 O O . ALA A 1 76 ? 27.471 -10.088 15.634 1.00 28.95 76 ALA A O 1
ATOM 641 N N . ARG A 1 77 ? 28.303 -9.139 17.515 1.00 34.16 77 ARG A N 1
ATOM 642 C CA . ARG A 1 77 ? 29.120 -8.073 16.905 1.00 34.16 77 ARG A CA 1
ATOM 643 C C . ARG A 1 77 ? 30.156 -8.670 15.939 1.00 34.16 77 ARG A C 1
ATOM 645 O O . ARG A 1 77 ? 31.328 -8.789 16.283 1.00 34.16 77 ARG A O 1
ATOM 652 N N . ALA A 1 78 ? 29.757 -9.025 14.726 1.00 32.12 78 ALA A N 1
ATOM 653 C CA . ALA A 1 78 ? 30.683 -9.087 13.616 1.00 32.12 78 ALA A CA 1
ATOM 654 C C . ALA A 1 78 ? 30.985 -7.632 13.254 1.00 32.12 78 ALA A C 1
ATOM 656 O O . ALA A 1 78 ? 30.080 -6.865 12.924 1.00 32.12 78 ALA A O 1
ATOM 657 N N . SER A 1 79 ? 32.246 -7.221 13.383 1.00 39.94 79 SER A N 1
ATOM 658 C CA . SER A 1 79 ? 32.718 -5.961 12.819 1.00 39.94 79 SER A CA 1
ATOM 659 C C . SER A 1 79 ? 32.362 -5.962 11.334 1.00 39.94 79 SER A C 1
ATOM 661 O O . SER A 1 79 ? 32.967 -6.692 10.549 1.00 39.94 79 SER A O 1
ATOM 663 N N . LEU A 1 80 ? 31.334 -5.207 10.952 1.00 50.72 80 LEU A N 1
ATOM 664 C CA . LEU A 1 80 ? 30.974 -5.009 9.557 1.00 50.72 80 LEU A CA 1
ATOM 665 C C . LEU A 1 80 ? 32.139 -4.276 8.888 1.00 50.72 80 LEU A C 1
ATOM 667 O O . LEU A 1 80 ? 32.236 -3.053 8.960 1.00 50.72 80 LEU A O 1
ATOM 671 N N . ASN A 1 81 ? 33.048 -5.037 8.279 1.00 66.06 81 ASN A N 1
ATOM 672 C CA . ASN A 1 81 ? 34.080 -4.493 7.412 1.00 66.06 81 ASN A CA 1
ATOM 673 C C . ASN A 1 81 ? 33.360 -3.855 6.222 1.00 66.06 81 ASN A C 1
ATOM 675 O O . ASN A 1 81 ? 32.796 -4.550 5.374 1.00 66.06 81 ASN A O 1
ATOM 679 N N . LEU A 1 82 ? 33.305 -2.525 6.204 1.00 81.00 82 LEU A N 1
ATOM 680 C CA . LEU A 1 82 ? 32.801 -1.782 5.057 1.00 81.00 82 LEU A CA 1
ATOM 681 C C . LEU A 1 82 ? 33.791 -1.935 3.893 1.00 81.00 82 LEU A C 1
ATOM 683 O O . LEU A 1 82 ? 35.003 -1.949 4.132 1.00 81.00 82 LEU A O 1
ATOM 687 N N . PRO A 1 83 ? 33.315 -2.058 2.643 1.00 89.00 83 PRO A N 1
ATOM 688 C CA . PRO A 1 83 ? 34.213 -2.065 1.499 1.00 89.00 83 PRO A CA 1
ATOM 689 C C . PRO A 1 83 ? 34.955 -0.726 1.400 1.00 89.00 83 PRO A C 1
ATOM 691 O O . PRO A 1 83 ? 34.446 0.317 1.811 1.00 89.00 83 PRO A O 1
ATOM 694 N N . LYS A 1 84 ? 36.156 -0.743 0.811 1.00 90.38 84 LYS A N 1
ATOM 695 C CA . LYS A 1 84 ? 36.934 0.486 0.564 1.00 90.38 84 LYS A CA 1
ATOM 696 C C . LYS A 1 84 ? 36.254 1.431 -0.431 1.00 90.38 84 LYS A C 1
ATOM 698 O O . LYS A 1 84 ? 36.572 2.611 -0.460 1.00 90.38 84 LYS A O 1
ATOM 703 N N . LYS A 1 85 ? 35.338 0.916 -1.250 1.00 94.44 85 LYS A N 1
ATOM 704 C CA . LYS A 1 85 ? 34.547 1.675 -2.214 1.00 94.44 85 LYS A CA 1
ATOM 705 C C . LYS A 1 85 ? 33.125 1.141 -2.232 1.00 94.44 85 LYS A C 1
ATOM 707 O O . LYS A 1 85 ? 32.938 -0.074 -2.203 1.00 94.44 85 LYS A O 1
ATOM 712 N N . PHE A 1 86 ? 32.153 2.035 -2.286 1.00 93.88 86 PHE A N 1
ATOM 713 C CA . PHE A 1 86 ? 30.739 1.700 -2.376 1.00 93.88 86 PHE A CA 1
ATOM 714 C C . PHE A 1 86 ? 29.996 2.814 -3.098 1.00 93.88 86 PHE A C 1
ATOM 716 O O . PHE A 1 86 ? 30.308 3.986 -2.913 1.00 93.88 86 PHE A O 1
ATOM 723 N N . ASP A 1 87 ? 29.011 2.455 -3.904 1.00 95.31 87 ASP A N 1
ATOM 724 C CA . ASP A 1 87 ? 28.182 3.400 -4.638 1.00 95.31 87 ASP A CA 1
ATOM 725 C C . ASP A 1 87 ? 26.779 2.817 -4.738 1.00 95.31 87 ASP A C 1
ATOM 727 O O . ASP A 1 87 ? 26.566 1.865 -5.489 1.00 95.31 87 ASP A O 1
ATOM 731 N N . THR A 1 88 ? 25.840 3.368 -3.966 1.00 94.12 88 THR A N 1
ATOM 732 C CA . THR A 1 88 ? 24.458 2.881 -3.899 1.00 94.12 88 THR A CA 1
ATOM 733 C C . THR A 1 88 ? 23.825 2.829 -5.286 1.00 94.12 88 THR A C 1
ATOM 735 O O . THR A 1 88 ? 23.113 1.876 -5.593 1.00 94.12 88 THR A O 1
ATOM 738 N N . LEU A 1 89 ? 24.112 3.814 -6.144 1.00 91.94 89 LEU A N 1
ATOM 739 C CA . LEU A 1 89 ? 23.505 3.882 -7.472 1.00 91.94 89 LEU A CA 1
ATOM 740 C C . LEU A 1 89 ? 23.924 2.695 -8.343 1.00 91.94 89 LEU A C 1
ATOM 742 O O . LEU A 1 89 ? 23.090 2.062 -8.982 1.00 91.94 89 LEU A O 1
ATOM 746 N N . THR A 1 90 ? 25.211 2.352 -8.309 1.00 91.00 90 THR A N 1
ATOM 747 C CA . THR A 1 90 ? 25.751 1.214 -9.060 1.00 91.00 90 THR A CA 1
ATOM 748 C C . THR A 1 90 ? 25.323 -0.119 -8.442 1.00 91.00 90 THR A C 1
ATOM 750 O O . THR A 1 90 ? 24.892 -1.014 -9.162 1.00 91.00 90 THR A O 1
ATOM 753 N N . GLU A 1 91 ? 25.410 -0.252 -7.115 1.00 87.75 91 GLU A N 1
ATOM 754 C CA . GLU A 1 91 ? 25.113 -1.502 -6.396 1.00 87.75 91 GLU A CA 1
ATOM 755 C C . GLU A 1 91 ? 23.663 -1.962 -6.596 1.00 87.75 91 GLU A C 1
ATOM 757 O O . GLU A 1 91 ? 23.399 -3.151 -6.759 1.00 87.75 91 GLU A O 1
ATOM 762 N N . TYR A 1 92 ? 22.722 -1.016 -6.601 1.00 82.88 92 TYR A N 1
ATOM 763 C CA . TYR A 1 92 ? 21.293 -1.303 -6.723 1.00 82.88 92 TYR A CA 1
ATOM 764 C C . TYR A 1 92 ? 20.731 -0.998 -8.118 1.00 82.88 92 TYR A C 1
ATOM 766 O O . TYR A 1 92 ? 19.518 -1.056 -8.298 1.00 82.88 92 TYR A O 1
ATOM 774 N N . ASN A 1 93 ? 21.590 -0.702 -9.102 1.00 85.88 93 ASN A N 1
ATOM 775 C CA . ASN A 1 93 ? 21.201 -0.324 -10.466 1.00 85.88 93 ASN A CA 1
ATOM 776 C C . ASN A 1 93 ? 20.151 0.808 -10.500 1.00 85.88 93 ASN A C 1
ATOM 778 O O . ASN A 1 93 ? 19.181 0.763 -11.256 1.00 85.88 93 ASN A O 1
ATOM 782 N N . ILE A 1 94 ? 20.334 1.812 -9.640 1.00 86.75 94 ILE A N 1
ATOM 783 C CA . ILE A 1 94 ? 19.444 2.966 -9.534 1.00 86.75 94 ILE A CA 1
ATOM 784 C C . ILE A 1 94 ? 19.844 3.982 -10.599 1.00 86.75 94 ILE A C 1
ATOM 786 O O . ILE A 1 94 ? 20.937 4.551 -10.555 1.00 86.75 94 ILE A O 1
ATOM 790 N N . GLN A 1 95 ? 18.932 4.233 -11.534 1.00 82.44 95 GLN A N 1
ATOM 791 C CA . GLN A 1 95 ? 19.056 5.337 -12.474 1.00 82.44 95 GLN A CA 1
ATOM 792 C C . GLN A 1 95 ? 18.503 6.611 -11.829 1.00 82.44 95 GLN A C 1
ATOM 794 O O . GLN A 1 95 ? 17.354 6.656 -11.383 1.00 82.44 95 GLN A O 1
ATOM 799 N N . MET A 1 96 ? 19.361 7.626 -11.746 1.00 76.62 96 MET A N 1
ATOM 800 C CA . MET A 1 96 ? 18.990 8.981 -11.352 1.00 76.62 96 MET A CA 1
ATOM 801 C C . MET A 1 96 ? 18.918 9.837 -12.607 1.00 76.62 96 MET A C 1
ATOM 803 O O . MET A 1 96 ? 19.808 9.767 -13.457 1.00 76.62 96 MET A O 1
ATOM 807 N N . GLU A 1 97 ? 17.886 10.660 -12.699 1.00 72.94 97 GLU A N 1
ATOM 808 C CA . GLU A 1 97 ? 17.832 11.737 -13.673 1.00 72.94 97 GLU A CA 1
ATOM 809 C C . GLU A 1 97 ? 18.226 13.025 -12.957 1.00 72.94 97 GLU A C 1
ATOM 811 O O . GLU A 1 97 ? 17.629 13.376 -11.948 1.00 72.94 97 GLU A O 1
ATOM 816 N N . TYR A 1 98 ? 19.280 13.683 -13.438 1.00 72.38 98 TYR A N 1
ATOM 817 C CA . TYR A 1 98 ? 19.811 14.878 -12.789 1.00 72.38 98 TYR A CA 1
ATOM 818 C C . TYR A 1 98 ? 18.932 16.081 -13.112 1.00 72.38 98 TYR A C 1
ATOM 820 O O . TYR A 1 98 ? 18.875 16.531 -14.260 1.00 72.38 98 TYR A O 1
ATOM 828 N N . GLU A 1 99 ? 18.249 16.590 -12.097 1.00 75.12 99 GLU A N 1
ATOM 829 C CA . GLU A 1 99 ? 17.281 17.669 -12.237 1.00 75.12 99 GLU A CA 1
ATOM 830 C C . GLU A 1 99 ? 17.949 19.049 -12.319 1.00 75.12 99 GLU A C 1
ATOM 832 O O . GLU A 1 99 ? 19.181 19.177 -12.381 1.00 75.12 99 GLU A O 1
ATOM 837 N N . ASN A 1 100 ? 17.132 20.105 -12.400 1.00 75.38 100 ASN A N 1
ATOM 838 C CA . ASN A 1 100 ? 17.602 21.480 -12.516 1.00 75.38 100 ASN A CA 1
ATOM 839 C C . ASN A 1 100 ? 17.040 22.405 -11.439 1.00 75.38 100 ASN A C 1
ATOM 841 O O . ASN A 1 100 ? 15.919 22.896 -11.564 1.00 75.38 100 ASN A O 1
ATOM 845 N N . GLN A 1 101 ? 17.865 22.760 -10.459 1.00 72.88 101 GLN A N 1
ATOM 846 C CA . GLN A 1 101 ? 17.518 23.836 -9.533 1.00 72.88 101 GLN A CA 1
ATOM 847 C C . GLN A 1 101 ? 17.824 25.258 -10.066 1.00 72.88 101 GLN A C 1
ATOM 849 O O . GLN A 1 101 ? 17.394 26.235 -9.461 1.00 72.88 101 GLN A O 1
ATOM 854 N N . GLY A 1 102 ? 18.560 25.411 -11.181 1.00 67.94 102 GLY A N 1
ATOM 855 C CA . GLY A 1 102 ? 18.934 26.705 -11.784 1.00 67.94 102 GLY A CA 1
ATOM 856 C C . GLY A 1 102 ? 20.329 27.258 -11.421 1.00 67.94 102 GLY A C 1
ATOM 857 O O . GLY A 1 102 ? 21.067 26.660 -10.638 1.00 67.94 102 GLY A O 1
ATOM 858 N N . THR A 1 103 ? 20.692 28.427 -11.983 1.00 60.56 103 THR A N 1
ATOM 859 C CA . THR A 1 103 ? 21.991 29.127 -11.799 1.00 60.56 103 THR A CA 1
ATOM 860 C C . THR A 1 103 ? 21.894 30.418 -10.966 1.00 60.56 103 THR A C 1
ATOM 862 O O . THR A 1 103 ? 21.096 31.298 -11.298 1.00 60.56 103 THR A O 1
ATOM 865 N N . GLY A 1 104 ? 22.793 30.602 -9.988 1.00 57.28 104 GLY A N 1
ATOM 866 C CA . GLY A 1 104 ? 22.998 31.865 -9.252 1.00 57.28 104 GLY A CA 1
ATOM 867 C C . GLY A 1 104 ? 22.619 31.816 -7.764 1.00 57.28 104 GLY A C 1
ATOM 868 O O . GLY A 1 104 ? 21.980 30.874 -7.311 1.00 57.28 104 GLY A O 1
ATOM 869 N N . ALA A 1 105 ? 23.005 32.843 -6.991 1.00 52.50 105 ALA A N 1
ATOM 870 C CA . ALA A 1 105 ? 22.810 32.883 -5.531 1.00 52.50 105 ALA A CA 1
ATOM 871 C C . ALA A 1 105 ? 21.339 32.666 -5.105 1.00 52.50 105 ALA A C 1
ATOM 873 O O . ALA A 1 105 ? 21.074 31.865 -4.218 1.00 52.50 105 ALA A O 1
ATOM 874 N N . ASN A 1 106 ? 20.379 33.267 -5.820 1.00 52.66 106 ASN A N 1
ATOM 875 C CA . ASN A 1 106 ? 18.948 33.208 -5.481 1.00 52.66 106 ASN A CA 1
ATOM 876 C C . ASN A 1 106 ? 18.237 31.894 -5.887 1.00 52.66 106 ASN A C 1
ATOM 878 O O . ASN A 1 106 ? 17.089 31.687 -5.504 1.00 52.66 106 ASN A O 1
ATOM 882 N N . THR A 1 107 ? 18.850 31.041 -6.719 1.00 55.78 107 THR A N 1
ATOM 883 C CA . THR A 1 107 ? 18.327 29.702 -7.091 1.00 55.78 107 THR A CA 1
ATOM 884 C C . THR A 1 107 ? 19.116 28.579 -6.419 1.00 55.78 107 THR A C 1
ATOM 886 O O . THR A 1 107 ? 18.754 27.407 -6.478 1.00 55.78 107 THR A O 1
ATOM 889 N N . ALA A 1 108 ? 20.224 28.918 -5.768 1.00 54.59 108 ALA A N 1
ATOM 890 C CA . ALA A 1 108 ? 21.052 27.954 -5.077 1.00 54.59 108 ALA A CA 1
ATOM 891 C C . ALA A 1 108 ? 20.540 27.633 -3.660 1.00 54.59 108 ALA A C 1
ATOM 893 O O . ALA A 1 108 ? 20.763 26.532 -3.161 1.00 54.59 108 ALA A O 1
ATOM 894 N N . GLU A 1 109 ? 19.763 28.545 -3.071 1.00 69.38 109 GLU A N 1
ATOM 895 C CA . GLU A 1 109 ? 19.126 28.398 -1.757 1.00 69.38 109 GLU A CA 1
ATOM 896 C C . GLU A 1 109 ? 18.041 27.306 -1.710 1.00 69.38 109 GLU A C 1
ATOM 898 O O . GLU A 1 109 ? 17.706 26.822 -0.638 1.00 69.38 109 GLU A O 1
ATOM 903 N N . ILE A 1 110 ? 17.520 26.823 -2.843 1.00 78.50 110 ILE A N 1
ATOM 904 C CA . ILE A 1 110 ? 16.495 25.757 -2.856 1.00 78.50 110 ILE A CA 1
ATOM 905 C C . ILE A 1 110 ? 17.067 24.333 -2.952 1.00 78.50 110 ILE A C 1
ATOM 907 O O . ILE A 1 110 ? 16.301 23.370 -2.899 1.00 78.50 110 ILE A O 1
ATOM 911 N N . GLY A 1 111 ? 18.395 24.171 -3.042 1.00 82.62 111 GLY A N 1
ATOM 912 C CA . GLY A 1 111 ? 19.047 22.864 -3.237 1.00 82.62 111 GLY A CA 1
ATOM 913 C C . GLY A 1 111 ? 18.801 21.848 -2.114 1.00 82.62 111 GLY A C 1
ATOM 914 O O . GLY A 1 111 ? 18.929 20.642 -2.318 1.00 82.62 111 GL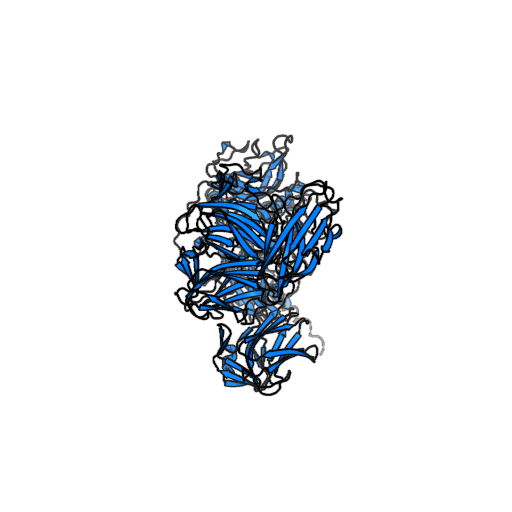Y A O 1
ATOM 915 N N . TRP A 1 112 ? 18.386 22.309 -0.931 1.00 87.25 112 TRP A N 1
ATOM 916 C CA . TRP A 1 112 ? 17.994 21.427 0.168 1.00 87.25 112 TRP A CA 1
ATOM 917 C C . TRP A 1 112 ? 16.787 20.542 -0.179 1.00 87.25 112 TRP A C 1
ATOM 919 O O . TRP A 1 112 ? 16.743 19.398 0.271 1.00 87.25 112 TRP A O 1
ATOM 929 N N . SER A 1 113 ? 15.835 21.052 -0.970 1.00 87.81 113 SER A N 1
ATOM 930 C CA . SER A 1 113 ? 14.615 20.325 -1.350 1.00 87.81 113 SER A CA 1
ATOM 931 C C . SER A 1 113 ? 14.947 19.159 -2.282 1.00 87.81 113 SER A C 1
ATOM 933 O O . SER A 1 113 ? 14.623 18.019 -1.957 1.00 87.81 113 SER A O 1
ATOM 935 N N . PHE A 1 114 ? 15.734 19.430 -3.328 1.00 88.50 114 PHE A N 1
ATOM 936 C CA . PHE A 1 114 ? 16.298 18.436 -4.245 1.00 88.50 114 PHE A CA 1
ATOM 937 C C . PHE A 1 114 ? 17.084 17.357 -3.505 1.00 88.50 114 PHE A C 1
ATOM 939 O O . PHE A 1 114 ? 16.773 16.178 -3.603 1.00 88.50 114 PHE A O 1
ATOM 946 N N . ALA A 1 115 ? 18.069 17.745 -2.691 1.00 91.50 115 ALA A N 1
ATOM 947 C CA . ALA A 1 115 ? 18.884 16.771 -1.970 1.00 91.50 115 ALA A CA 1
ATOM 948 C C . ALA A 1 115 ? 18.071 15.945 -0.954 1.00 91.50 115 ALA A C 1
ATOM 950 O O . ALA A 1 115 ? 18.407 14.793 -0.679 1.00 91.50 115 ALA A O 1
ATOM 951 N N . SER A 1 116 ? 17.010 16.516 -0.377 1.00 93.56 116 SER A N 1
ATOM 952 C CA . SER A 1 116 ? 16.110 15.794 0.526 1.00 93.56 116 SER A CA 1
ATOM 953 C C . SER A 1 116 ? 15.269 14.764 -0.236 1.00 93.56 116 SER A C 1
ATOM 955 O O . SER A 1 116 ? 15.204 13.609 0.192 1.00 93.56 116 SER A O 1
ATOM 957 N N . ASN A 1 117 ? 14.681 15.148 -1.372 1.00 91.44 117 ASN A N 1
ATOM 958 C CA . ASN A 1 117 ? 13.942 14.234 -2.242 1.00 91.44 117 ASN A CA 1
ATOM 959 C C . ASN A 1 117 ? 14.850 13.156 -2.845 1.00 91.44 117 ASN A C 1
ATOM 961 O O . ASN A 1 117 ? 14.496 11.987 -2.744 1.00 91.44 117 ASN A O 1
ATOM 965 N N . ASP A 1 118 ? 16.058 13.486 -3.312 1.00 92.19 118 ASP A N 1
ATOM 966 C CA . ASP A 1 118 ? 17.058 12.506 -3.765 1.00 92.19 118 ASP A CA 1
ATOM 967 C C . ASP A 1 118 ? 17.303 11.427 -2.700 1.00 92.19 118 ASP A C 1
ATOM 969 O O . ASP A 1 118 ? 17.348 10.229 -2.986 1.00 92.19 118 ASP A O 1
ATOM 973 N N . VAL A 1 119 ? 17.458 11.837 -1.435 1.00 95.62 119 VAL A N 1
ATOM 974 C CA . VAL A 1 119 ? 17.681 10.905 -0.323 1.00 95.62 119 VAL A CA 1
ATOM 975 C C . VAL A 1 119 ? 16.465 10.005 -0.094 1.00 95.62 119 VAL A C 1
ATOM 977 O O . VAL A 1 119 ? 16.642 8.816 0.190 1.00 95.62 119 VAL A O 1
ATOM 980 N N . LEU A 1 120 ? 15.247 10.534 -0.235 1.00 94.06 120 LEU A N 1
ATOM 981 C CA . LEU A 1 120 ? 14.014 9.752 -0.154 1.00 94.06 120 LEU A CA 1
ATOM 982 C C . LEU A 1 120 ? 13.867 8.787 -1.335 1.00 94.06 120 LEU A C 1
ATOM 984 O O . LEU A 1 120 ? 13.656 7.594 -1.122 1.00 94.06 120 LEU A O 1
ATOM 988 N N . GLU A 1 121 ? 14.035 9.257 -2.564 1.00 92.06 121 GLU A N 1
ATOM 989 C CA . GLU A 1 121 ? 13.932 8.447 -3.776 1.00 92.06 121 GLU A CA 1
ATOM 990 C C . GLU A 1 121 ? 14.948 7.307 -3.785 1.00 92.06 121 GLU A C 1
ATOM 992 O O . GLU A 1 121 ? 14.596 6.154 -4.041 1.00 92.06 121 GLU A O 1
ATOM 997 N N . ILE A 1 122 ? 16.205 7.589 -3.436 1.00 93.62 122 ILE A N 1
ATOM 998 C CA . ILE A 1 122 ? 17.246 6.561 -3.348 1.00 93.62 122 ILE A CA 1
ATOM 999 C C . ILE A 1 122 ? 16.910 5.552 -2.247 1.00 93.62 122 ILE A C 1
ATOM 1001 O O . ILE A 1 122 ? 17.098 4.350 -2.454 1.00 93.62 122 ILE A O 1
ATOM 1005 N N . PHE A 1 123 ? 16.382 5.998 -1.099 1.00 94.00 123 PHE A N 1
ATOM 1006 C CA . PHE A 1 123 ? 15.918 5.089 -0.048 1.00 94.00 123 PHE A CA 1
ATOM 1007 C C . PHE A 1 123 ? 14.818 4.151 -0.566 1.00 94.00 123 PHE A C 1
ATOM 1009 O O . PHE A 1 123 ? 14.876 2.943 -0.313 1.00 94.00 123 PHE A O 1
ATOM 1016 N N . LEU A 1 124 ? 13.835 4.675 -1.301 1.00 91.12 124 LEU A N 1
ATOM 1017 C CA . LEU A 1 124 ? 12.712 3.896 -1.828 1.00 91.12 124 LEU A CA 1
ATOM 1018 C C . LEU A 1 124 ? 13.143 2.898 -2.902 1.00 91.12 124 LEU A C 1
ATOM 1020 O O . LEU A 1 124 ? 12.772 1.726 -2.795 1.00 91.12 124 LEU A O 1
ATOM 1024 N N . LYS A 1 125 ? 13.971 3.333 -3.862 1.00 89.69 125 LYS A N 1
ATOM 1025 C CA . LYS A 1 125 ? 14.517 2.491 -4.940 1.00 89.69 125 LYS A CA 1
ATOM 1026 C C . LYS A 1 125 ? 15.407 1.387 -4.372 1.00 89.69 125 LYS A C 1
ATOM 1028 O O . LYS A 1 125 ? 15.224 0.209 -4.671 1.00 89.69 125 LYS A O 1
ATOM 1033 N N . LYS A 1 126 ? 16.298 1.720 -3.429 1.00 88.56 126 LYS A N 1
ATOM 1034 C CA . LYS A 1 126 ? 17.099 0.723 -2.697 1.00 88.56 126 LYS A CA 1
ATOM 1035 C C . LYS A 1 126 ? 16.220 -0.279 -1.944 1.00 88.56 126 LYS A C 1
ATOM 1037 O O . LYS A 1 126 ? 16.528 -1.470 -1.900 1.00 88.56 126 LYS A O 1
ATOM 1042 N N . SER A 1 127 ? 15.157 0.205 -1.307 1.00 84.25 127 SER A N 1
ATOM 1043 C CA . SER A 1 127 ? 14.255 -0.623 -0.500 1.00 84.25 127 SER A CA 1
ATOM 1044 C C . SER A 1 127 ? 13.213 -1.371 -1.338 1.00 84.25 127 SER A C 1
ATOM 1046 O O . SER A 1 127 ? 12.436 -2.137 -0.768 1.00 84.25 127 SER A O 1
ATOM 1048 N N . LYS A 1 128 ? 13.201 -1.182 -2.669 1.00 83.88 128 LYS A N 1
ATOM 1049 C CA . LYS A 1 128 ? 12.212 -1.742 -3.607 1.00 83.88 128 LYS A CA 1
ATOM 1050 C C . LYS A 1 128 ? 10.766 -1.419 -3.212 1.00 83.88 128 LYS A C 1
ATOM 1052 O O . LYS A 1 128 ? 9.868 -2.250 -3.379 1.00 83.88 128 LYS A O 1
ATOM 1057 N N . ILE A 1 129 ? 10.570 -0.242 -2.612 1.00 79.25 129 ILE A N 1
ATOM 1058 C CA . ILE A 1 129 ? 9.249 0.296 -2.261 1.00 79.25 129 ILE A CA 1
ATOM 1059 C C . ILE A 1 129 ? 8.645 0.987 -3.493 1.00 79.25 129 ILE A C 1
ATOM 1061 O O . ILE A 1 129 ? 7.459 0.810 -3.761 1.00 79.25 129 ILE A O 1
ATOM 1065 N N . ARG A 1 130 ? 9.472 1.720 -4.253 1.00 78.31 130 ARG A N 1
ATOM 1066 C CA . ARG A 1 130 ? 9.145 2.391 -5.522 1.00 78.31 130 ARG A CA 1
ATOM 1067 C C . ARG A 1 130 ? 10.356 2.355 -6.449 1.00 78.31 130 ARG A C 1
ATOM 1069 O O . ARG A 1 130 ? 11.461 2.594 -5.970 1.00 78.31 130 ARG A O 1
ATOM 1076 N N . ASP A 1 131 ? 10.138 2.125 -7.746 1.00 69.38 131 ASP A N 1
ATOM 1077 C CA . ASP A 1 131 ? 11.231 1.972 -8.721 1.00 69.38 131 ASP A CA 1
ATOM 1078 C C . ASP A 1 131 ? 11.328 3.121 -9.751 1.00 69.38 131 ASP A C 1
ATOM 1080 O O . ASP A 1 131 ? 12.428 3.384 -10.240 1.00 69.38 131 ASP A O 1
ATOM 1084 N N . LYS A 1 132 ? 10.230 3.829 -10.077 1.00 61.50 132 LYS A N 1
ATOM 1085 C CA . LYS A 1 132 ? 10.181 4.775 -11.221 1.00 61.50 132 LYS A CA 1
ATOM 1086 C C . LYS A 1 132 ? 9.713 6.204 -10.922 1.00 61.50 132 LYS A C 1
ATOM 1088 O O . LYS A 1 132 ? 9.774 7.045 -11.813 1.00 61.50 132 LYS A O 1
ATOM 1093 N N . GLU A 1 133 ? 9.242 6.490 -9.717 1.00 66.50 133 GLU A N 1
ATOM 1094 C CA . GLU A 1 133 ? 8.544 7.751 -9.437 1.00 66.50 133 GLU A CA 1
ATOM 1095 C C . GLU A 1 133 ? 9.491 8.846 -8.926 1.00 66.50 133 GLU A C 1
ATOM 1097 O O . GLU A 1 133 ? 10.514 8.546 -8.301 1.00 66.50 133 GLU A O 1
ATOM 1102 N N . ARG A 1 134 ? 9.128 10.107 -9.197 1.00 78.38 134 ARG A N 1
ATOM 1103 C CA . ARG A 1 134 ? 9.816 11.307 -8.707 1.00 78.38 134 ARG A CA 1
ATOM 1104 C C . ARG A 1 134 ? 8.915 12.166 -7.858 1.00 78.38 134 ARG A C 1
ATOM 1106 O O . ARG A 1 134 ? 7.707 12.231 -8.106 1.00 78.38 134 ARG A O 1
ATOM 1113 N N . TYR A 1 135 ? 9.524 12.871 -6.917 1.00 84.56 135 TYR A N 1
ATOM 1114 C CA . TYR A 1 135 ? 8.793 13.755 -6.030 1.00 84.56 135 TYR A CA 1
ATOM 1115 C C . TYR A 1 135 ? 9.011 15.223 -6.343 1.00 84.56 135 TYR A C 1
ATOM 1117 O O . TYR A 1 135 ? 10.100 15.651 -6.674 1.00 84.56 135 TYR A O 1
ATOM 1125 N N . SER A 1 136 ? 7.947 16.007 -6.202 1.00 81.69 136 SER A N 1
ATOM 1126 C CA . SER A 1 136 ? 7.956 17.431 -6.510 1.00 81.69 136 SER A CA 1
ATOM 1127 C C . SER A 1 136 ? 8.707 18.233 -5.444 1.00 81.69 136 SER A C 1
ATOM 1129 O O . SER A 1 136 ? 8.215 18.431 -4.328 1.00 81.69 136 SER A O 1
ATOM 1131 N N . GLU A 1 137 ? 9.877 18.769 -5.789 1.00 83.62 137 GLU A N 1
ATOM 1132 C CA . GLU A 1 137 ? 10.570 19.782 -4.986 1.00 83.62 137 GLU A CA 1
ATOM 1133 C C . GLU A 1 137 ? 9.712 21.034 -4.868 1.00 83.62 137 GLU A C 1
ATOM 1135 O O . GLU A 1 137 ? 9.649 21.640 -3.801 1.00 83.62 137 GLU A O 1
ATOM 1140 N N . TYR A 1 138 ? 9.007 21.411 -5.940 1.00 79.56 138 TYR A N 1
ATOM 1141 C CA . TYR A 1 138 ? 8.130 22.576 -5.932 1.00 79.56 138 TYR A CA 1
ATOM 1142 C C . TYR A 1 138 ? 7.027 22.456 -4.884 1.00 79.56 138 TYR A C 1
ATOM 1144 O O . TYR A 1 138 ? 6.789 23.416 -4.151 1.00 79.56 138 TYR A O 1
ATOM 1152 N N . ASP A 1 139 ? 6.386 21.290 -4.769 1.00 80.69 139 ASP A N 1
ATOM 1153 C CA . ASP A 1 139 ? 5.363 21.082 -3.747 1.00 80.69 139 ASP A CA 1
ATOM 1154 C C . ASP A 1 139 ? 5.956 21.210 -2.342 1.00 80.69 139 ASP A C 1
ATOM 1156 O O . ASP A 1 139 ? 5.393 21.916 -1.506 1.00 80.69 139 ASP A O 1
ATOM 1160 N N . MET A 1 140 ? 7.128 20.618 -2.090 1.00 86.12 140 MET A N 1
ATOM 1161 C CA . MET A 1 140 ? 7.829 20.789 -0.815 1.00 86.12 140 MET A CA 1
ATOM 1162 C C . MET A 1 140 ? 8.149 22.267 -0.547 1.00 86.12 140 MET A C 1
ATOM 1164 O O . MET A 1 140 ? 7.966 22.759 0.574 1.00 86.12 140 MET A O 1
ATOM 1168 N N . LEU A 1 141 ? 8.597 22.998 -1.570 1.00 82.94 141 LEU A N 1
ATOM 1169 C CA . LEU A 1 141 ? 8.924 24.410 -1.447 1.00 82.94 141 LEU A CA 1
ATOM 1170 C C . LEU A 1 141 ? 7.670 25.242 -1.131 1.00 82.94 141 LEU A C 1
ATOM 1172 O O . LEU A 1 141 ? 7.673 26.005 -0.166 1.00 82.94 141 LEU A O 1
ATOM 1176 N N . ALA A 1 142 ? 6.588 25.072 -1.890 1.00 78.88 142 ALA A N 1
ATOM 1177 C CA . ALA A 1 142 ? 5.326 25.789 -1.718 1.00 78.88 142 ALA A CA 1
ATOM 1178 C C . ALA A 1 142 ? 4.625 25.431 -0.397 1.00 78.88 142 ALA A C 1
ATOM 1180 O O . ALA A 1 142 ? 4.161 26.315 0.326 1.00 78.88 142 ALA A O 1
ATOM 1181 N N . SER A 1 143 ? 4.620 24.152 -0.021 1.00 80.88 143 SER A N 1
ATOM 1182 C CA . SER A 1 143 ? 3.973 23.640 1.193 1.00 80.88 143 SER A CA 1
ATOM 1183 C C . SER A 1 143 ? 4.674 24.050 2.492 1.00 80.88 143 SER A C 1
ATOM 1185 O O . SER A 1 143 ? 4.151 23.817 3.588 1.00 80.88 143 SER A O 1
ATOM 1187 N N . THR A 1 144 ? 5.854 24.667 2.405 1.00 81.81 144 THR A N 1
ATOM 1188 C CA . THR A 1 144 ? 6.641 25.118 3.562 1.00 81.81 144 THR A CA 1
ATOM 1189 C C . THR A 1 144 ? 6.819 26.635 3.626 1.00 81.81 144 THR A C 1
ATOM 1191 O O . THR A 1 144 ? 7.437 27.119 4.576 1.00 81.81 144 THR A O 1
ATOM 1194 N N . SER A 1 145 ? 6.247 27.402 2.692 1.00 78.19 145 SER A N 1
ATOM 1195 C CA . SER A 1 145 ? 6.520 28.838 2.543 1.00 78.19 145 SER A CA 1
ATOM 1196 C C . SER A 1 145 ? 5.308 29.740 2.790 1.00 78.19 145 SER A C 1
ATOM 1198 O O . SER A 1 145 ? 4.168 29.423 2.448 1.00 78.19 145 SER A O 1
ATOM 1200 N N . PHE A 1 146 ? 5.561 30.903 3.392 1.00 73.38 146 PHE A N 1
ATOM 1201 C CA . PHE A 1 146 ? 4.558 31.930 3.655 1.00 73.38 146 PHE A CA 1
ATOM 1202 C C . PHE A 1 146 ? 4.005 32.505 2.338 1.00 73.38 146 PHE A C 1
ATOM 1204 O O . PHE A 1 146 ? 4.726 32.645 1.351 1.00 73.38 146 PHE A O 1
ATOM 1211 N N . GLY A 1 147 ? 2.705 32.810 2.311 1.00 67.50 147 GLY A N 1
ATOM 1212 C CA . GLY A 1 147 ? 1.985 33.266 1.112 1.00 67.50 147 GLY A CA 1
ATOM 1213 C C . GLY A 1 147 ? 1.380 32.137 0.268 1.00 67.50 147 GLY A C 1
ATOM 1214 O O . GLY A 1 147 ? 0.288 32.312 -0.266 1.00 67.50 147 GLY A O 1
ATOM 1215 N N . SER A 1 148 ? 2.006 30.954 0.239 1.00 65.88 148 SER A N 1
ATOM 1216 C CA . SER A 1 148 ? 1.513 29.784 -0.513 1.00 65.88 148 SER A CA 1
ATOM 1217 C C . SER A 1 148 ? 0.586 28.873 0.303 1.00 65.88 148 SER A C 1
ATOM 1219 O O . SER A 1 148 ? -0.339 28.272 -0.243 1.00 65.88 148 SER A O 1
ATOM 1221 N N . VAL A 1 149 ? 0.797 28.797 1.620 1.00 69.44 149 VAL A N 1
ATOM 1222 C CA . VAL A 1 149 ? -0.024 28.019 2.565 1.00 69.44 149 VAL A CA 1
ATOM 1223 C C . VAL A 1 149 ? -0.440 28.862 3.779 1.00 69.44 149 VAL A C 1
ATOM 1225 O O . VAL A 1 149 ? 0.180 29.894 4.055 1.00 69.44 149 VAL A O 1
ATOM 1228 N N . PRO A 1 150 ? -1.471 28.448 4.549 1.00 72.38 150 PRO A N 1
ATOM 1229 C CA . PRO A 1 150 ? -1.800 29.099 5.817 1.00 72.38 150 PRO A CA 1
ATOM 1230 C C . PRO A 1 150 ? -0.592 29.161 6.767 1.00 72.38 150 PRO A C 1
ATOM 1232 O O . PRO A 1 150 ? 0.200 28.221 6.837 1.00 72.38 150 PRO A O 1
ATOM 1235 N N . GLN A 1 151 ? -0.487 30.236 7.559 1.00 71.00 151 GLN A N 1
ATOM 1236 C CA . GLN A 1 151 ? 0.668 30.535 8.426 1.00 71.00 151 GLN A CA 1
ATOM 1237 C C . GLN A 1 151 ? 1.057 29.402 9.395 1.00 71.00 151 GLN A C 1
ATOM 1239 O O . GLN A 1 151 ? 2.215 29.301 9.803 1.00 71.00 151 GLN A O 1
ATOM 1244 N N . GLN A 1 152 ? 0.107 28.539 9.762 1.00 69.69 152 GLN A N 1
ATOM 1245 C CA . GLN A 1 152 ? 0.363 27.372 10.607 1.00 69.69 152 GLN A CA 1
ATOM 1246 C C . GLN A 1 152 ? 1.268 26.321 9.940 1.00 69.69 152 GLN A C 1
ATOM 1248 O O . GLN A 1 152 ? 1.988 25.634 10.647 1.00 69.69 152 GLN A O 1
ATOM 1253 N N . TYR A 1 153 ? 1.300 26.239 8.605 1.00 76.00 153 TYR A N 1
ATOM 1254 C CA . TYR A 1 153 ? 2.166 25.317 7.851 1.00 76.00 153 TYR A CA 1
ATOM 1255 C C . TYR A 1 153 ? 3.433 25.991 7.304 1.00 76.00 153 TYR A C 1
ATOM 1257 O O . TYR A 1 153 ? 4.398 25.305 6.964 1.00 76.00 153 TYR A O 1
ATOM 1265 N N . ALA A 1 154 ? 3.441 27.322 7.214 1.00 74.25 154 ALA A N 1
ATOM 1266 C CA . ALA A 1 154 ? 4.585 28.081 6.727 1.00 74.25 154 ALA A CA 1
ATOM 1267 C C . ALA A 1 154 ? 5.736 28.063 7.750 1.00 74.25 154 ALA A C 1
ATOM 1269 O O . ALA A 1 154 ? 5.584 28.501 8.897 1.00 74.25 154 ALA A O 1
ATOM 1270 N N . ILE A 1 155 ? 6.888 27.562 7.310 1.00 77.44 155 ILE A N 1
ATOM 1271 C CA . ILE A 1 155 ? 8.154 27.537 8.055 1.00 77.44 155 ILE A CA 1
ATOM 1272 C C . ILE A 1 155 ? 9.103 28.615 7.508 1.00 77.44 155 ILE A C 1
ATOM 1274 O O . ILE A 1 155 ? 9.874 29.194 8.268 1.00 77.44 155 ILE A O 1
ATOM 1278 N N . ARG A 1 156 ? 9.009 28.919 6.208 1.00 78.19 156 ARG A N 1
ATOM 1279 C CA . ARG A 1 156 ? 9.901 29.828 5.477 1.00 78.19 156 ARG A CA 1
ATOM 1280 C C . ARG A 1 156 ? 9.181 31.083 4.993 1.00 78.19 156 ARG A C 1
ATOM 1282 O O . ARG A 1 156 ? 7.968 31.066 4.794 1.00 78.19 156 ARG A O 1
ATOM 1289 N N . ASN A 1 157 ? 9.939 32.149 4.748 1.00 70.75 157 ASN A N 1
ATOM 1290 C CA . ASN A 1 157 ? 9.402 33.443 4.321 1.00 70.75 157 ASN A CA 1
ATOM 1291 C C . ASN A 1 157 ? 8.871 33.432 2.882 1.00 70.75 157 ASN A C 1
ATOM 1293 O O . ASN A 1 157 ? 7.850 34.054 2.604 1.00 70.75 157 ASN A O 1
ATOM 1297 N N . ASN A 1 158 ? 9.525 32.714 1.967 1.00 72.94 158 ASN A N 1
ATOM 1298 C CA . ASN A 1 158 ? 9.044 32.518 0.600 1.00 72.94 158 ASN A CA 1
ATOM 1299 C C . ASN A 1 158 ? 9.573 31.193 0.013 1.00 72.94 158 ASN A C 1
ATOM 1301 O O . ASN A 1 158 ? 10.269 30.433 0.686 1.00 72.94 158 ASN A O 1
ATOM 1305 N N . VAL A 1 159 ? 9.186 30.867 -1.223 1.00 73.56 159 VAL A N 1
ATOM 1306 C CA . VAL A 1 159 ? 9.537 29.596 -1.892 1.00 73.56 159 VAL A CA 1
ATOM 1307 C C . VAL A 1 159 ? 11.013 29.479 -2.286 1.00 73.56 159 VAL A C 1
ATOM 1309 O O . VAL A 1 159 ? 11.484 28.364 -2.487 1.00 73.56 159 VAL A O 1
ATOM 1312 N N . ARG A 1 160 ? 11.746 30.598 -2.360 1.00 73.69 160 ARG A N 1
ATOM 1313 C CA . ARG A 1 160 ? 13.171 30.661 -2.721 1.00 73.69 160 ARG A CA 1
ATOM 1314 C C . ARG A 1 160 ? 14.115 30.659 -1.515 1.00 73.69 160 ARG A C 1
ATOM 1316 O O . ARG A 1 160 ? 15.304 30.471 -1.713 1.00 73.69 160 ARG A O 1
ATOM 1323 N N . SER A 1 161 ? 13.600 30.831 -0.297 1.00 73.25 161 SER A N 1
ATOM 1324 C CA . SER A 1 161 ? 14.412 30.850 0.926 1.00 73.25 161 SER A CA 1
ATOM 1325 C C . SER A 1 161 ? 15.144 29.523 1.172 1.00 73.25 161 SER A C 1
ATOM 1327 O O . SER A 1 161 ? 14.599 28.455 0.884 1.00 73.25 161 SER A O 1
ATOM 1329 N N . ASP A 1 162 ? 16.325 29.583 1.791 1.00 76.06 162 ASP A N 1
ATOM 1330 C CA . ASP A 1 162 ? 17.090 28.400 2.223 1.00 76.06 162 ASP A CA 1
ATOM 1331 C C . ASP A 1 162 ? 16.274 27.465 3.147 1.00 76.06 162 ASP A C 1
ATOM 1333 O O . ASP A 1 162 ? 15.258 27.851 3.738 1.00 76.06 162 ASP A O 1
ATOM 1337 N N . GLY A 1 163 ? 16.701 26.208 3.265 1.00 79.75 163 GLY A N 1
ATOM 1338 C CA . GLY A 1 163 ? 16.065 25.193 4.103 1.00 79.75 163 GLY A CA 1
ATOM 1339 C C . GLY A 1 163 ? 16.985 24.027 4.468 1.00 79.75 163 GLY A C 1
ATOM 1340 O O . GLY A 1 163 ? 18.129 23.950 4.026 1.00 79.75 163 GLY A O 1
ATOM 1341 N N . ASP A 1 164 ? 16.471 23.125 5.302 1.00 83.38 164 ASP A N 1
ATOM 1342 C CA . ASP A 1 164 ? 17.203 22.013 5.922 1.00 83.38 164 ASP A CA 1
ATOM 1343 C C . ASP A 1 164 ? 16.402 20.708 5.818 1.00 83.38 164 ASP A C 1
ATOM 1345 O O . ASP A 1 164 ? 15.191 20.713 5.569 1.00 83.38 164 ASP A O 1
ATOM 1349 N N . PHE A 1 165 ? 17.043 19.571 6.089 1.00 90.75 165 PHE A N 1
ATOM 1350 C CA . PHE A 1 165 ? 16.354 18.279 6.064 1.00 90.75 165 PHE A CA 1
ATOM 1351 C C . PHE A 1 165 ? 15.320 18.149 7.195 1.00 90.75 165 PHE A C 1
ATOM 1353 O O . PHE A 1 165 ? 14.353 17.394 7.070 1.00 90.75 165 PHE A O 1
ATOM 1360 N N . SER A 1 166 ? 15.454 18.909 8.285 1.00 88.25 166 SER A N 1
ATOM 1361 C CA . SER A 1 166 ? 14.428 19.015 9.334 1.00 88.25 166 SER A CA 1
ATOM 1362 C C . SER A 1 166 ? 13.098 19.583 8.808 1.00 88.25 166 SER A C 1
ATOM 1364 O O . SER A 1 166 ? 12.029 19.111 9.207 1.00 88.25 166 SER A O 1
ATOM 1366 N N . ILE A 1 167 ? 13.153 20.523 7.855 1.00 88.31 167 ILE A N 1
ATOM 1367 C CA . ILE A 1 167 ? 11.983 21.094 7.171 1.00 88.31 167 ILE A CA 1
ATOM 1368 C C . ILE A 1 167 ? 11.361 20.046 6.246 1.00 88.31 167 ILE A C 1
ATOM 1370 O O . ILE A 1 167 ? 10.148 19.834 6.305 1.00 88.31 167 ILE A O 1
ATOM 1374 N N . ALA A 1 168 ? 12.182 19.339 5.458 1.00 91.31 168 ALA A N 1
ATOM 1375 C CA . ALA A 1 168 ? 11.722 18.228 4.619 1.00 91.31 168 ALA A CA 1
ATOM 1376 C C . ALA A 1 168 ? 11.045 17.137 5.467 1.00 91.31 168 ALA A C 1
ATOM 1378 O O . ALA A 1 168 ? 9.944 16.683 5.164 1.00 91.31 168 ALA A O 1
ATOM 1379 N N . SER A 1 169 ? 11.663 16.790 6.599 1.00 92.00 169 SER A N 1
ATOM 1380 C CA . SER A 1 169 ? 11.139 15.818 7.559 1.00 92.00 169 SER A CA 1
ATOM 1381 C C . SER A 1 169 ? 9.787 16.247 8.122 1.00 92.00 169 SER A C 1
ATOM 1383 O O . SER A 1 169 ? 8.871 15.433 8.171 1.00 92.00 169 SER A O 1
ATOM 1385 N N . ALA A 1 170 ? 9.633 17.514 8.520 1.00 88.06 170 ALA A N 1
ATOM 1386 C CA . ALA A 1 170 ? 8.350 18.036 8.981 1.00 88.06 170 ALA A CA 1
ATOM 1387 C C . ALA A 1 170 ? 7.288 17.978 7.871 1.00 88.06 170 ALA A C 1
ATOM 1389 O O . ALA A 1 170 ? 6.167 17.555 8.135 1.00 88.06 170 ALA A O 1
ATOM 1390 N N . TYR A 1 171 ? 7.642 18.338 6.633 1.00 88.81 171 TYR A N 1
ATOM 1391 C CA . TYR A 1 171 ? 6.754 18.259 5.468 1.00 88.81 171 TYR A CA 1
ATOM 1392 C C . TYR A 1 171 ? 6.261 16.826 5.193 1.00 88.81 171 TYR A C 1
ATOM 1394 O O . TYR A 1 171 ? 5.052 16.611 5.077 1.00 88.81 171 TYR A O 1
ATOM 1402 N N . TRP A 1 172 ? 7.158 15.836 5.172 1.00 89.56 172 TRP A N 1
ATOM 1403 C CA . TRP A 1 172 ? 6.789 14.432 4.953 1.00 89.56 172 TRP A CA 1
ATOM 1404 C C . TRP A 1 172 ? 5.996 13.813 6.117 1.00 89.56 172 TRP A C 1
ATOM 1406 O O . TRP A 1 172 ? 5.248 12.861 5.915 1.00 89.56 172 TRP A O 1
ATOM 1416 N N . MET A 1 173 ? 6.155 14.331 7.340 1.00 85.75 173 MET A N 1
ATOM 1417 C CA . MET A 1 173 ? 5.548 13.776 8.562 1.00 85.75 173 MET A CA 1
ATOM 1418 C C . MET A 1 173 ? 4.193 14.392 8.934 1.00 85.75 173 MET A C 1
ATOM 1420 O O . MET A 1 173 ? 3.600 13.985 9.937 1.00 85.75 173 MET A O 1
ATOM 1424 N N . ARG A 1 174 ? 3.705 15.388 8.185 1.00 82.56 174 ARG A N 1
ATOM 1425 C CA . ARG A 1 174 ? 2.373 15.975 8.401 1.00 82.56 174 ARG A CA 1
ATOM 1426 C C . ARG A 1 174 ? 1.271 14.960 8.081 1.00 82.56 174 ARG A C 1
ATOM 1428 O O . ARG A 1 174 ? 1.434 14.070 7.253 1.00 82.56 174 ARG A O 1
ATOM 1435 N N . GLY A 1 175 ? 0.116 15.130 8.711 1.00 72.00 175 GLY A N 1
ATOM 1436 C CA . GLY A 1 175 ? -1.140 14.477 8.336 1.00 72.00 175 GLY A CA 1
ATOM 1437 C C . GLY A 1 175 ? -1.957 15.280 7.316 1.00 72.00 175 GLY A C 1
ATOM 1438 O O . GLY A 1 175 ? -2.704 14.700 6.536 1.00 72.00 175 GLY A O 1
ATOM 1439 N N . GLU A 1 176 ? -1.811 16.610 7.286 1.00 68.31 176 GLU A N 1
ATOM 1440 C CA . GLU A 1 176 ? -2.493 17.511 6.339 1.00 68.31 176 GLU A CA 1
ATOM 1441 C C . GLU A 1 176 ? -1.482 18.286 5.493 1.00 68.31 176 GLU A C 1
ATOM 1443 O O . GLU A 1 176 ? -0.497 18.782 6.039 1.00 68.31 176 GLU A O 1
ATOM 1448 N N . LEU A 1 177 ? -1.755 18.452 4.189 1.00 67.56 177 LEU A N 1
ATOM 1449 C CA . LEU A 1 177 ? -0.785 19.014 3.227 1.00 67.56 177 LEU A CA 1
ATOM 1450 C C . LEU A 1 177 ? 0.553 18.260 3.301 1.00 67.56 177 LEU A C 1
ATOM 1452 O O . LEU A 1 177 ? 1.628 18.856 3.344 1.00 67.56 177 LEU A O 1
ATOM 1456 N N . ASN A 1 178 ? 0.444 16.937 3.421 1.00 69.00 178 ASN A N 1
ATOM 1457 C CA . ASN A 1 178 ? 1.570 16.040 3.551 1.00 69.00 178 ASN A CA 1
ATOM 1458 C C . ASN A 1 178 ? 2.151 15.706 2.183 1.00 69.00 178 ASN A C 1
ATOM 1460 O O . ASN A 1 178 ? 1.431 15.630 1.187 1.00 69.00 178 ASN A O 1
ATOM 1464 N N . GLY A 1 179 ? 3.459 15.493 2.172 1.00 70.75 179 GLY A N 1
ATOM 1465 C CA . GLY A 1 179 ? 4.168 14.938 1.036 1.00 70.75 179 GLY A CA 1
ATOM 1466 C C . GLY A 1 179 ? 4.761 13.562 1.317 1.00 70.75 179 GLY A C 1
ATOM 1467 O O . GLY A 1 179 ? 4.605 13.022 2.412 1.00 70.75 179 GLY A O 1
ATOM 1468 N N . PRO A 1 180 ? 5.505 13.019 0.353 1.00 80.44 180 PRO A N 1
ATOM 1469 C CA . PRO A 1 180 ? 5.835 13.666 -0.916 1.00 80.44 180 PRO A CA 1
ATOM 1470 C C . PRO A 1 180 ? 4.691 13.587 -1.948 1.00 80.44 180 PRO A C 1
ATOM 1472 O O . PRO A 1 180 ? 3.868 12.672 -1.903 1.00 80.44 180 PRO A O 1
ATOM 1475 N N . GLN A 1 181 ? 4.629 14.565 -2.854 1.00 79.12 181 GLN A N 1
ATOM 1476 C CA . GLN A 1 181 ? 3.733 14.557 -4.020 1.00 79.12 181 GLN A CA 1
ATOM 1477 C C . GLN A 1 181 ? 4.496 14.114 -5.257 1.00 79.12 181 GLN A C 1
ATOM 1479 O O . GLN A 1 181 ? 5.670 14.468 -5.394 1.00 79.12 181 GLN A O 1
ATOM 1484 N N . PHE A 1 182 ? 3.829 13.421 -6.178 1.00 74.94 182 PHE A N 1
ATOM 1485 C CA . PHE A 1 182 ? 4.385 13.250 -7.515 1.00 74.94 182 PHE A CA 1
ATOM 1486 C C . PHE A 1 182 ? 4.478 14.600 -8.216 1.00 74.94 182 PHE A C 1
ATOM 1488 O O . PHE A 1 182 ? 3.632 15.469 -8.023 1.00 74.94 182 PHE A O 1
ATOM 1495 N N . GLY A 1 183 ? 5.532 14.787 -9.001 1.00 62.09 183 GLY A N 1
ATOM 1496 C CA . GLY A 1 183 ? 5.709 15.994 -9.796 1.00 62.09 183 GLY A CA 1
ATOM 1497 C C . GLY A 1 183 ? 5.836 15.670 -11.274 1.00 62.09 183 GLY A C 1
ATOM 1498 O O . GLY A 1 183 ? 6.651 14.835 -11.664 1.00 62.09 183 GLY A O 1
ATOM 1499 N N . SER A 1 184 ? 5.105 16.404 -12.116 1.00 49.66 184 SER A N 1
ATOM 1500 C CA . SER A 1 184 ? 5.626 16.740 -13.442 1.00 49.66 184 SER A CA 1
ATOM 1501 C C . SER A 1 184 ? 6.842 17.645 -13.247 1.00 49.66 184 SER A C 1
ATOM 1503 O O . SER A 1 184 ? 6.771 18.540 -12.407 1.00 49.66 184 SER A O 1
ATOM 1505 N N . GLN A 1 185 ? 7.927 17.436 -13.999 1.00 48.34 185 GLN A N 1
ATOM 1506 C CA . GLN A 1 185 ? 9.137 18.270 -13.979 1.00 48.34 185 GLN A CA 1
ATOM 1507 C C . GLN A 1 185 ? 8.790 19.761 -14.165 1.00 48.34 185 GLN A C 1
ATOM 1509 O O . GLN A 1 185 ? 8.781 20.277 -15.282 1.00 48.34 185 GLN A O 1
ATOM 1514 N N . PHE A 1 186 ? 8.483 20.477 -13.086 1.00 51.34 186 PHE A N 1
ATOM 1515 C CA . PHE A 1 186 ? 8.447 21.926 -13.117 1.00 51.34 186 PHE A CA 1
ATOM 1516 C C . PHE A 1 186 ? 9.889 22.383 -13.009 1.00 51.34 186 PHE A C 1
ATOM 1518 O O . PHE A 1 186 ? 10.558 22.140 -12.008 1.00 51.34 186 PHE A O 1
ATOM 1525 N N . ASP A 1 187 ? 10.364 23.049 -14.056 1.00 52.31 187 ASP A N 1
ATOM 1526 C CA . ASP A 1 187 ? 11.644 23.742 -14.053 1.00 52.31 187 ASP A CA 1
ATOM 1527 C C . ASP A 1 187 ? 11.542 24.856 -12.994 1.00 52.31 187 ASP A C 1
ATOM 1529 O O . ASP A 1 187 ? 11.070 25.966 -13.265 1.00 52.31 187 ASP A O 1
ATOM 1533 N N . CYS A 1 188 ? 11.889 24.533 -11.742 1.00 56.50 188 CYS A N 1
ATOM 1534 C CA . CYS A 1 188 ? 11.725 25.406 -10.574 1.00 56.50 188 CYS A CA 1
ATOM 1535 C C . CYS A 1 188 ? 12.482 26.743 -10.725 1.00 56.50 188 CYS A C 1
ATOM 1537 O O . CYS A 1 188 ? 12.205 27.722 -10.029 1.00 56.50 188 CYS A O 1
ATOM 1539 N N . TYR A 1 189 ? 13.368 26.812 -11.721 1.00 52.53 189 TYR A N 1
ATOM 1540 C CA . TYR A 1 189 ? 13.984 28.018 -12.255 1.00 52.53 189 TYR A CA 1
ATOM 1541 C C . TYR A 1 189 ? 12.976 29.127 -12.631 1.00 52.53 189 TYR A C 1
ATOM 1543 O O . TYR A 1 189 ? 13.255 30.307 -12.408 1.00 52.53 189 TYR A O 1
ATOM 1551 N N . ASN A 1 190 ? 11.787 28.776 -13.143 1.00 53.56 190 ASN A N 1
ATOM 1552 C CA . ASN A 1 190 ? 10.799 29.724 -13.685 1.00 53.56 190 ASN A CA 1
ATOM 1553 C C . ASN A 1 190 ? 9.737 30.211 -12.679 1.00 53.56 190 ASN A C 1
ATOM 1555 O O . ASN A 1 190 ? 8.771 30.866 -13.074 1.00 53.56 190 ASN A O 1
ATOM 1559 N N . ILE A 1 191 ? 9.885 29.924 -11.380 1.00 57.09 191 ILE A N 1
ATOM 1560 C CA . ILE A 1 191 ? 8.919 30.376 -10.367 1.00 57.09 191 ILE A CA 1
ATOM 1561 C C . ILE A 1 191 ? 9.100 31.885 -10.136 1.00 57.09 191 ILE A C 1
ATOM 1563 O O . ILE A 1 191 ? 9.954 32.307 -9.351 1.00 57.09 191 ILE A O 1
ATOM 1567 N N . ASN A 1 192 ? 8.315 32.725 -10.809 1.00 54.16 192 ASN A N 1
ATOM 1568 C CA . ASN A 1 192 ? 8.258 34.159 -10.523 1.00 54.16 192 ASN A CA 1
ATOM 1569 C C . ASN A 1 192 ? 7.554 34.396 -9.171 1.00 54.16 192 ASN A C 1
ATOM 1571 O O . ASN A 1 192 ? 6.633 33.667 -8.806 1.00 54.16 192 ASN A O 1
ATOM 1575 N N . GLU A 1 193 ? 7.934 35.438 -8.421 1.00 49.34 193 GLU A N 1
ATOM 1576 C CA . GLU A 1 193 ? 7.262 35.787 -7.148 1.00 49.34 193 GLU A CA 1
ATOM 1577 C C . GLU A 1 193 ? 5.750 36.028 -7.320 1.00 49.34 193 GLU A C 1
ATOM 1579 O O . GLU A 1 193 ? 4.973 35.815 -6.393 1.00 49.34 193 GLU A O 1
ATOM 1584 N N . SER A 1 194 ? 5.317 36.430 -8.520 1.00 42.69 194 SER A N 1
ATOM 1585 C CA . SER A 1 194 ? 3.913 36.650 -8.879 1.00 42.69 194 SER A CA 1
ATOM 1586 C C . SER A 1 194 ? 3.141 35.380 -9.257 1.00 42.69 194 SER A C 1
ATOM 1588 O O . SER A 1 194 ? 1.915 35.429 -9.315 1.00 42.69 194 SER A O 1
ATOM 1590 N N . SER A 1 195 ? 3.820 34.254 -9.499 1.00 46.47 195 SER A N 1
ATOM 1591 C CA . SER A 1 195 ? 3.221 32.963 -9.864 1.00 46.47 195 SER A CA 1
ATOM 1592 C C . SER A 1 195 ? 3.113 32.016 -8.664 1.00 46.47 195 SER A C 1
ATOM 1594 O O . SER A 1 195 ? 3.310 30.813 -8.810 1.00 46.47 195 SER A O 1
ATOM 1596 N N . GLN A 1 196 ? 2.777 32.535 -7.472 1.00 53.03 196 GLN A N 1
ATOM 1597 C CA . GLN A 1 196 ? 2.272 31.734 -6.341 1.00 53.03 196 GLN A CA 1
ATOM 1598 C C . GLN A 1 196 ? 0.887 31.138 -6.670 1.00 53.03 196 GLN A C 1
ATOM 1600 O O . GLN A 1 196 ? -0.081 31.318 -5.927 1.00 53.03 196 GLN A O 1
ATOM 1605 N N . GLU A 1 197 ? 0.755 30.494 -7.831 1.00 47.97 197 GLU A N 1
ATOM 1606 C CA . GLU A 1 197 ? -0.461 29.798 -8.209 1.00 47.97 197 GLU A CA 1
ATOM 1607 C C . GLU A 1 197 ? -0.783 28.768 -7.126 1.00 47.97 197 GLU A C 1
ATOM 1609 O O . GLU A 1 197 ? 0.098 28.127 -6.552 1.00 47.97 197 GLU A O 1
ATOM 1614 N N . LYS A 1 198 ? -2.070 28.691 -6.773 1.00 50.59 198 LYS A N 1
ATOM 1615 C CA . LYS A 1 198 ? -2.570 27.769 -5.754 1.00 50.59 198 LYS A CA 1
ATOM 1616 C C . LYS A 1 198 ? -2.030 26.374 -6.045 1.00 50.59 198 LYS A C 1
ATOM 1618 O O . LYS A 1 198 ? -2.187 25.924 -7.175 1.00 50.59 198 LYS A O 1
ATOM 1623 N N . LEU A 1 199 ? -1.508 25.702 -5.014 1.00 53.50 199 LEU A N 1
ATOM 1624 C CA . LEU A 1 199 ? -1.253 24.259 -5.001 1.00 53.50 199 LEU A CA 1
ATOM 1625 C C . LEU A 1 199 ? -2.421 23.533 -5.698 1.00 53.50 199 LEU A C 1
ATOM 1627 O O . LEU A 1 199 ? -3.488 23.356 -5.098 1.00 53.50 199 LEU A O 1
ATOM 1631 N N . GLN A 1 200 ? -2.256 23.163 -6.973 1.00 48.44 200 GLN A N 1
ATOM 1632 C CA . GLN A 1 200 ? -3.056 22.101 -7.561 1.00 48.44 200 GLN A CA 1
ATOM 1633 C C . GLN A 1 200 ? -2.488 20.841 -6.932 1.00 48.44 200 GLN A C 1
ATOM 1635 O O . GLN A 1 200 ? -1.322 20.522 -7.124 1.00 48.44 200 GLN A O 1
ATOM 1640 N N . LYS A 1 201 ? -3.269 20.211 -6.054 1.00 52.03 201 LYS A N 1
ATOM 1641 C CA . LYS A 1 201 ? -2.875 18.924 -5.496 1.00 52.03 201 LYS A CA 1
ATOM 1642 C C . LYS A 1 201 ? -2.849 17.926 -6.646 1.00 52.03 201 LYS A C 1
ATOM 1644 O O . LYS A 1 201 ? -3.918 17.495 -7.077 1.00 52.03 201 LYS A O 1
ATOM 1649 N N . ASP A 1 202 ? -1.651 17.595 -7.102 1.00 50.00 202 ASP A N 1
ATOM 1650 C CA . ASP A 1 202 ? -1.404 16.375 -7.857 1.00 50.00 202 ASP A CA 1
ATOM 1651 C C . ASP A 1 202 ? -1.706 15.151 -6.970 1.00 50.00 202 ASP A C 1
ATOM 1653 O O . ASP A 1 202 ? -2.060 15.263 -5.786 1.00 50.00 202 ASP A O 1
ATOM 1657 N N . GLU A 1 203 ? -1.645 13.962 -7.562 1.00 58.84 203 GLU A N 1
ATOM 1658 C CA . GLU A 1 203 ? -1.922 12.722 -6.850 1.00 58.84 203 GLU A CA 1
ATOM 1659 C C . GLU A 1 203 ? -0.927 12.525 -5.693 1.00 58.84 203 GLU A C 1
ATOM 1661 O O . GLU A 1 203 ? 0.294 12.528 -5.859 1.00 58.84 203 GLU A O 1
ATOM 1666 N N . THR A 1 204 ? -1.474 12.355 -4.488 1.00 62.97 204 THR A N 1
ATOM 1667 C CA . THR A 1 204 ? -0.681 12.107 -3.280 1.00 62.97 204 THR A CA 1
ATOM 1668 C C . THR A 1 204 ? -0.180 10.676 -3.309 1.00 62.97 204 THR A C 1
ATOM 1670 O O . THR A 1 204 ? -0.998 9.755 -3.267 1.00 62.97 204 THR A O 1
ATOM 1673 N N . ASP A 1 205 ? 1.140 10.471 -3.275 1.00 68.25 205 ASP A N 1
ATOM 1674 C CA . ASP A 1 205 ? 1.693 9.118 -3.191 1.00 68.25 205 ASP A CA 1
ATOM 1675 C C . ASP A 1 205 ? 1.174 8.416 -1.926 1.00 68.25 205 ASP A C 1
ATOM 1677 O O . ASP A 1 205 ? 1.037 9.016 -0.862 1.00 68.25 205 ASP A O 1
ATOM 1681 N N . ASN A 1 206 ? 0.899 7.119 -2.001 1.00 72.25 206 ASN A N 1
ATOM 1682 C CA . ASN A 1 206 ? 0.414 6.304 -0.890 1.00 72.25 206 ASN A CA 1
ATOM 1683 C C . ASN A 1 206 ? 1.546 5.830 0.045 1.00 72.25 206 ASN A C 1
ATOM 1685 O O . ASN A 1 206 ? 1.478 4.746 0.638 1.00 72.25 206 ASN A O 1
ATOM 1689 N N . ILE A 1 207 ? 2.602 6.631 0.180 1.00 76.94 207 ILE A N 1
ATOM 1690 C CA . ILE A 1 207 ? 3.663 6.415 1.161 1.00 76.94 207 ILE A CA 1
ATOM 1691 C C . ILE A 1 207 ? 3.507 7.362 2.350 1.00 76.94 207 ILE A C 1
ATOM 1693 O O . ILE A 1 207 ? 2.845 8.405 2.287 1.00 76.94 207 ILE A O 1
ATOM 1697 N N . HIS A 1 208 ? 4.108 6.955 3.463 1.00 79.00 208 HIS A N 1
ATOM 1698 C CA . HIS A 1 208 ? 4.216 7.738 4.684 1.00 79.00 208 HIS A CA 1
ATOM 1699 C C . HIS A 1 208 ? 5.615 7.551 5.268 1.00 79.00 208 HIS A C 1
ATOM 1701 O O . HIS A 1 208 ? 5.993 6.436 5.646 1.00 79.00 208 HIS A O 1
ATOM 1707 N N . VAL A 1 209 ? 6.408 8.623 5.317 1.00 88.88 209 VAL A N 1
ATOM 1708 C CA . VAL A 1 209 ? 7.710 8.598 5.998 1.00 88.88 209 VAL A CA 1
ATOM 1709 C C . VAL A 1 209 ? 7.433 8.537 7.498 1.00 88.88 209 VAL A C 1
ATOM 1711 O O . VAL A 1 209 ? 6.653 9.331 8.009 1.00 88.88 209 VAL A O 1
ATOM 1714 N N . THR A 1 210 ? 8.032 7.586 8.217 1.00 88.44 210 THR A N 1
ATOM 1715 C CA . THR A 1 210 ? 7.755 7.393 9.656 1.00 88.44 210 THR A CA 1
ATOM 1716 C C . THR A 1 210 ? 8.965 7.569 10.548 1.00 88.44 210 THR A C 1
ATOM 1718 O O . THR A 1 210 ? 8.806 7.814 11.748 1.00 88.44 210 THR A O 1
ATOM 1721 N N . ASP A 1 211 ? 10.170 7.418 10.000 1.00 92.44 211 ASP A N 1
ATOM 1722 C CA . ASP A 1 211 ? 11.395 7.529 10.777 1.00 92.44 211 ASP A CA 1
ATOM 1723 C C . ASP A 1 211 ? 12.483 8.219 9.958 1.00 92.44 211 ASP A C 1
ATOM 1725 O O . ASP A 1 211 ? 12.774 7.829 8.821 1.00 92.44 211 ASP A O 1
ATOM 1729 N N . THR A 1 212 ? 13.129 9.201 10.576 1.00 95.50 212 THR A N 1
ATOM 1730 C CA . THR A 1 212 ? 14.327 9.862 10.058 1.00 95.50 212 THR A CA 1
ATOM 1731 C C . THR A 1 212 ? 15.465 9.693 11.051 1.00 95.50 212 THR A C 1
ATOM 1733 O O . THR A 1 212 ? 15.263 9.344 12.215 1.00 95.50 212 THR A O 1
ATOM 1736 N N . VAL A 1 213 ? 16.690 9.872 10.578 1.00 94.62 213 VAL A N 1
ATOM 1737 C CA . VAL A 1 213 ? 17.872 9.872 11.431 1.00 94.62 213 VAL A CA 1
ATOM 1738 C C . VAL A 1 213 ? 18.739 11.072 11.102 1.00 94.62 213 VAL A C 1
ATOM 1740 O O . VAL A 1 213 ? 19.044 11.307 9.939 1.00 94.62 213 VAL A O 1
ATOM 1743 N N . THR A 1 214 ? 19.170 11.777 12.137 1.00 93.12 214 THR A N 1
ATOM 1744 C CA . THR A 1 214 ? 20.057 12.933 12.066 1.00 93.12 214 THR A CA 1
ATOM 1745 C C . THR A 1 214 ? 21.231 12.712 13.011 1.00 93.12 214 THR A C 1
ATOM 1747 O O . THR A 1 214 ? 21.066 12.211 14.128 1.00 93.12 214 THR A O 1
ATOM 1750 N N . LEU A 1 215 ? 22.429 13.058 12.545 1.00 91.31 215 LEU A N 1
ATOM 1751 C CA . LEU A 1 215 ? 23.623 13.165 13.372 1.00 91.31 215 LEU A CA 1
ATOM 1752 C C . LEU A 1 215 ? 23.895 14.642 13.658 1.00 91.31 215 LEU A C 1
ATOM 1754 O O . LEU A 1 215 ? 24.010 15.440 12.726 1.00 91.31 215 LEU A O 1
ATOM 1758 N N . SER A 1 216 ? 24.068 14.990 14.931 1.00 85.44 216 SER A N 1
ATOM 1759 C CA . SER A 1 216 ? 24.434 16.342 15.353 1.00 85.44 216 SER A CA 1
ATOM 1760 C C . SER A 1 216 ? 25.734 16.817 14.700 1.00 85.44 216 SER A C 1
ATOM 1762 O O . SER A 1 216 ? 26.568 15.973 14.370 1.00 85.44 216 SER A O 1
ATOM 1764 N N . PRO A 1 217 ? 25.970 18.119 14.459 1.00 82.56 217 PRO A N 1
ATOM 1765 C CA . PRO A 1 217 ? 27.199 18.576 13.816 1.00 82.56 217 PRO A CA 1
ATOM 1766 C C . PRO A 1 217 ? 28.401 18.196 14.678 1.00 82.56 217 PRO A C 1
ATOM 1768 O O . PRO A 1 217 ? 28.266 18.066 15.893 1.00 82.56 217 PRO A O 1
ATOM 1771 N N . LEU A 1 218 ? 29.581 18.032 14.084 1.00 82.94 218 LEU A N 1
ATOM 1772 C CA . LEU A 1 218 ? 30.798 17.895 14.886 1.00 82.94 218 LEU A CA 1
ATOM 1773 C C . LEU A 1 218 ? 31.128 19.223 15.577 1.00 82.94 218 LEU A C 1
ATOM 1775 O O . LEU A 1 218 ? 31.014 20.293 14.971 1.00 82.94 218 LEU A O 1
ATOM 1779 N N . ASN A 1 219 ? 31.564 19.135 16.833 1.00 71.31 219 ASN A N 1
ATOM 1780 C CA . ASN A 1 219 ? 32.080 20.277 17.583 1.00 71.31 219 ASN A CA 1
ATOM 1781 C C . ASN A 1 219 ? 33.328 20.863 16.876 1.00 71.31 219 ASN A C 1
ATOM 1783 O O . ASN A 1 219 ? 34.093 20.135 16.244 1.00 71.31 219 ASN A O 1
ATOM 1787 N N . THR A 1 220 ? 33.554 22.172 16.981 1.00 65.12 220 THR A N 1
ATOM 1788 C CA . THR A 1 220 ? 34.759 22.874 16.484 1.00 65.12 220 THR A CA 1
ATOM 1789 C C . THR A 1 220 ? 36.061 22.302 17.053 1.00 65.12 220 THR A C 1
ATOM 1791 O O . THR A 1 220 ? 37.082 22.310 16.371 1.00 65.12 220 THR A O 1
ATOM 1794 N N . SER A 1 221 ? 36.011 21.744 18.264 1.00 68.94 221 SER A N 1
ATOM 1795 C CA . SER A 1 221 ? 37.112 21.046 18.940 1.00 68.94 221 SER A CA 1
ATOM 1796 C C . SER A 1 221 ? 37.209 19.542 18.622 1.00 68.94 221 SER A C 1
ATOM 1798 O O . SER A 1 221 ? 37.990 18.836 19.263 1.00 68.94 221 SER A O 1
ATOM 1800 N N . ALA A 1 222 ? 36.434 19.032 17.652 1.00 74.75 222 ALA A N 1
ATOM 1801 C CA . ALA A 1 222 ? 36.437 17.619 17.275 1.00 74.75 222 ALA A CA 1
ATOM 1802 C C . ALA A 1 222 ? 37.841 17.135 16.881 1.00 74.75 222 ALA A C 1
ATOM 1804 O O . ALA A 1 222 ? 38.543 17.746 16.071 1.00 74.75 222 ALA A O 1
ATOM 1805 N N . THR A 1 223 ? 38.241 16.004 17.455 1.00 82.56 223 THR A N 1
ATOM 1806 C CA . THR A 1 223 ? 39.531 15.372 17.184 1.00 82.56 223 THR A CA 1
ATOM 1807 C C . THR A 1 223 ? 39.528 14.678 15.821 1.00 82.56 223 THR A C 1
ATOM 1809 O O . THR A 1 223 ? 38.480 14.392 15.237 1.00 82.56 223 THR A O 1
ATOM 1812 N N . SER A 1 224 ? 40.709 14.320 15.312 1.00 83.44 224 SER A N 1
ATOM 1813 C CA . SER A 1 224 ? 40.807 13.492 14.104 1.00 83.44 224 SER A CA 1
ATOM 1814 C C . SER A 1 224 ? 40.084 12.147 14.252 1.00 83.44 224 SER A C 1
ATOM 1816 O O . SER A 1 224 ? 39.575 11.628 13.263 1.00 83.44 224 SER A O 1
ATOM 1818 N N . GLU A 1 225 ? 40.010 11.587 15.466 1.00 84.62 225 GLU A N 1
ATOM 1819 C CA . GLU A 1 225 ? 39.258 10.357 15.743 1.00 84.62 225 GLU A CA 1
ATOM 1820 C C . GLU A 1 225 ? 37.746 10.582 15.595 1.00 84.62 225 GLU A C 1
ATOM 1822 O O . GLU A 1 225 ? 37.087 9.805 14.904 1.00 84.62 225 GLU A O 1
ATOM 1827 N N . ASP A 1 226 ? 37.216 11.694 16.118 1.00 84.69 226 ASP A N 1
ATOM 1828 C CA . ASP A 1 226 ? 35.799 12.065 15.969 1.00 84.69 226 ASP A CA 1
ATOM 1829 C C . ASP A 1 226 ? 35.406 12.237 14.492 1.00 84.69 226 ASP A C 1
ATOM 1831 O O . ASP A 1 226 ? 34.342 11.788 14.058 1.00 84.69 226 ASP A O 1
ATOM 1835 N N . ILE A 1 227 ? 36.289 12.846 13.691 1.00 87.12 227 ILE A N 1
ATOM 1836 C CA . ILE A 1 227 ? 36.088 13.003 12.244 1.00 87.12 227 ILE A CA 1
ATOM 1837 C C . ILE A 1 227 ? 36.051 11.632 11.555 1.00 87.12 227 ILE A C 1
ATOM 1839 O O . ILE A 1 227 ? 35.161 11.378 10.741 1.00 87.12 227 ILE A O 1
ATOM 1843 N N . GLN A 1 228 ? 36.965 10.719 11.899 1.00 88.38 228 GLN A N 1
ATOM 1844 C CA . GLN A 1 228 ? 36.980 9.359 11.344 1.00 88.38 228 GLN A CA 1
ATOM 1845 C C . GLN A 1 228 ? 35.741 8.551 11.746 1.00 88.38 228 GLN A C 1
ATOM 1847 O O . GLN A 1 228 ? 35.137 7.873 10.910 1.00 88.38 228 GLN A O 1
ATOM 1852 N N . ASP A 1 229 ? 35.301 8.667 12.997 1.00 88.31 229 ASP A N 1
ATOM 1853 C CA . ASP A 1 229 ? 34.064 8.055 13.477 1.00 88.31 229 ASP A CA 1
ATOM 1854 C C . ASP A 1 229 ? 32.824 8.617 12.770 1.00 88.31 229 ASP A C 1
ATOM 1856 O O . ASP A 1 229 ? 31.874 7.874 12.476 1.00 88.31 229 ASP A O 1
ATOM 1860 N N . ARG A 1 230 ? 32.827 9.916 12.447 1.00 91.00 230 ARG A N 1
ATOM 1861 C CA . ARG A 1 230 ? 31.761 10.542 11.664 1.00 91.00 230 ARG A CA 1
ATOM 1862 C C . ARG A 1 230 ? 31.754 10.048 10.225 1.00 91.00 230 ARG A C 1
ATOM 1864 O O . ARG A 1 230 ? 30.687 9.673 9.741 1.00 91.00 230 ARG A O 1
ATOM 1871 N N . ILE A 1 231 ? 32.913 9.970 9.571 1.00 93.19 231 ILE A N 1
ATOM 1872 C CA . ILE A 1 231 ? 33.040 9.384 8.228 1.00 93.19 231 ILE A CA 1
ATOM 1873 C C . ILE A 1 231 ? 32.472 7.963 8.231 1.00 93.19 231 ILE A C 1
ATOM 1875 O O . ILE A 1 231 ? 31.638 7.618 7.394 1.00 93.19 231 ILE A O 1
ATOM 1879 N N . LEU A 1 232 ? 32.861 7.147 9.214 1.00 91.75 232 LEU A N 1
ATOM 1880 C CA . LEU A 1 232 ? 32.359 5.786 9.362 1.00 91.75 232 LEU A CA 1
ATOM 1881 C C . LEU A 1 232 ? 30.838 5.743 9.582 1.00 91.75 232 LEU A C 1
ATOM 1883 O O . LEU A 1 232 ? 30.166 4.864 9.042 1.00 91.75 232 LEU A O 1
ATOM 1887 N N . SER A 1 233 ? 30.290 6.676 10.359 1.00 92.38 233 SER A N 1
ATOM 1888 C CA . SER A 1 233 ? 28.848 6.780 10.606 1.00 92.38 233 SER A CA 1
ATOM 1889 C C . SER A 1 233 ? 28.077 7.138 9.334 1.00 92.38 233 SER A C 1
ATOM 1891 O O . SER A 1 233 ? 27.096 6.464 9.028 1.00 92.38 233 SER A O 1
ATOM 1893 N N . ILE A 1 234 ? 28.565 8.101 8.544 1.00 95.62 234 ILE A N 1
ATOM 1894 C CA . ILE A 1 234 ? 27.975 8.466 7.247 1.00 95.62 234 ILE A CA 1
ATOM 1895 C C . ILE A 1 234 ? 28.009 7.268 6.293 1.00 95.62 234 ILE A C 1
ATOM 1897 O O . ILE A 1 234 ? 26.982 6.924 5.718 1.00 95.62 234 ILE A O 1
ATOM 1901 N N . LYS A 1 235 ? 29.139 6.556 6.179 1.00 95.06 235 LYS A N 1
ATOM 1902 C CA . LYS A 1 235 ? 29.226 5.352 5.328 1.00 95.06 235 LYS A CA 1
ATOM 1903 C C . LYS A 1 235 ? 28.224 4.269 5.731 1.00 95.06 235 LYS A C 1
ATOM 1905 O O . LYS A 1 235 ? 27.628 3.626 4.871 1.00 95.06 235 LYS A O 1
ATOM 1910 N N . LYS A 1 236 ? 28.027 4.056 7.037 1.00 91.81 236 LYS A N 1
ATOM 1911 C CA . LYS A 1 236 ? 27.017 3.112 7.537 1.00 91.81 236 LYS A CA 1
ATOM 1912 C C . LYS A 1 236 ? 25.603 3.570 7.187 1.00 91.81 236 LYS A C 1
ATOM 1914 O O . LYS A 1 236 ? 24.824 2.746 6.732 1.00 91.81 236 LYS A O 1
ATOM 1919 N N . MET A 1 237 ? 25.294 4.858 7.336 1.00 94.44 237 MET A N 1
ATOM 1920 C CA . MET A 1 237 ? 23.998 5.408 6.928 1.00 94.44 237 MET A CA 1
ATOM 1921 C C . MET A 1 237 ? 23.768 5.255 5.420 1.00 94.44 237 MET A C 1
ATOM 1923 O O . MET A 1 237 ? 22.707 4.793 5.028 1.00 94.44 237 MET A O 1
ATOM 1927 N N . VAL A 1 238 ? 24.766 5.535 4.574 1.00 96.25 238 VAL A N 1
ATOM 1928 C CA . VAL A 1 238 ? 24.683 5.303 3.119 1.00 96.25 238 VAL A CA 1
ATOM 1929 C C . VAL A 1 238 ? 24.423 3.827 2.815 1.00 96.25 238 VAL A C 1
ATOM 1931 O O . VAL A 1 238 ? 23.542 3.499 2.030 1.00 96.25 238 VAL A O 1
ATOM 1934 N N . ARG A 1 239 ? 25.138 2.906 3.467 1.00 91.19 239 ARG A N 1
ATOM 1935 C CA . ARG A 1 239 ? 24.919 1.466 3.277 1.00 91.19 239 ARG A CA 1
ATOM 1936 C C . ARG A 1 239 ? 23.511 1.029 3.693 1.00 91.19 239 ARG A C 1
ATOM 1938 O O . ARG A 1 239 ? 22.873 0.256 2.978 1.00 91.19 239 ARG A O 1
ATOM 1945 N N . ASP A 1 240 ? 23.056 1.478 4.857 1.00 88.62 240 ASP A N 1
ATOM 1946 C CA . ASP A 1 240 ? 21.819 0.998 5.474 1.00 88.62 240 ASP A CA 1
ATOM 1947 C C . ASP A 1 240 ? 20.584 1.656 4.843 1.00 88.62 240 ASP A C 1
ATOM 1949 O O . ASP A 1 240 ? 19.609 0.970 4.528 1.00 88.62 240 ASP A O 1
ATOM 1953 N N . ASN A 1 241 ? 20.659 2.955 4.559 1.00 93.12 241 ASN A N 1
ATOM 1954 C CA . ASN A 1 241 ? 19.541 3.779 4.102 1.00 93.12 241 ASN A CA 1
ATOM 1955 C C . ASN A 1 241 ? 19.640 4.180 2.617 1.00 93.12 241 ASN A C 1
ATOM 1957 O O . ASN A 1 241 ? 18.680 4.677 2.047 1.00 93.12 241 ASN A O 1
ATOM 1961 N N . GLY A 1 242 ? 20.778 3.956 1.962 1.00 94.62 242 GLY A N 1
ATOM 1962 C CA . GLY A 1 242 ? 21.004 4.267 0.547 1.00 94.62 242 GLY A CA 1
ATOM 1963 C C . GLY A 1 242 ? 21.668 5.620 0.312 1.00 94.62 242 GLY A C 1
ATOM 1964 O O . GLY A 1 242 ? 22.654 5.686 -0.422 1.00 94.62 242 GLY A O 1
ATOM 1965 N N . ALA A 1 243 ? 21.188 6.678 0.963 1.00 97.00 243 ALA A N 1
ATOM 1966 C CA . ALA A 1 243 ? 21.747 8.019 0.822 1.00 97.00 243 ALA A CA 1
ATOM 1967 C C . ALA A 1 243 ? 21.699 8.822 2.129 1.00 97.00 243 ALA A C 1
ATOM 1969 O O . ALA A 1 243 ? 20.925 8.521 3.044 1.00 97.00 243 ALA A O 1
ATOM 1970 N N . VAL A 1 244 ? 22.549 9.845 2.221 1.00 98.19 244 VAL A N 1
ATOM 1971 C CA . VAL A 1 244 ? 22.637 10.768 3.361 1.00 98.19 244 VAL A CA 1
ATOM 1972 C C . VAL A 1 244 ? 22.615 12.200 2.855 1.00 98.19 244 VAL A C 1
ATOM 1974 O O . VAL A 1 244 ? 23.486 12.594 2.089 1.00 98.19 244 VAL A O 1
ATOM 1977 N N . PHE A 1 245 ? 21.655 12.984 3.325 1.00 96.81 245 PHE A N 1
ATOM 1978 C CA . PHE A 1 245 ? 21.654 14.427 3.168 1.00 96.81 245 PHE A CA 1
ATOM 1979 C C . PHE A 1 245 ? 22.806 15.022 3.975 1.00 96.81 245 PHE A C 1
ATOM 1981 O O . PHE A 1 245 ? 22.944 14.729 5.166 1.00 96.81 245 PHE A O 1
ATOM 1988 N N . ALA A 1 246 ? 23.605 15.883 3.355 1.00 93.50 246 ALA A N 1
ATOM 1989 C CA . ALA A 1 246 ? 24.573 16.714 4.054 1.00 93.50 246 ALA A CA 1
ATOM 1990 C C . ALA A 1 246 ? 24.475 18.161 3.575 1.00 93.50 246 ALA A C 1
ATOM 1992 O O . ALA A 1 246 ? 24.236 18.415 2.395 1.00 93.50 246 ALA A O 1
ATOM 1993 N N . LYS A 1 247 ? 24.697 19.106 4.490 1.00 87.62 247 LYS A N 1
ATOM 1994 C CA . LYS A 1 247 ? 24.661 20.542 4.192 1.00 87.62 247 LYS A CA 1
ATOM 1995 C C . LYS A 1 247 ? 25.967 21.220 4.578 1.00 87.62 247 LYS A C 1
ATOM 1997 O O . LYS A 1 247 ? 26.500 20.964 5.658 1.00 87.62 247 LYS A O 1
ATOM 2002 N N . TYR A 1 248 ? 26.490 22.065 3.691 1.00 85.06 248 TYR A N 1
ATOM 2003 C CA . TYR A 1 248 ? 27.702 22.856 3.925 1.00 85.06 248 TYR A CA 1
ATOM 2004 C C . TYR A 1 248 ? 27.737 24.128 3.064 1.00 85.06 248 TYR A C 1
ATOM 2006 O O . TYR A 1 248 ? 26.975 24.266 2.108 1.00 85.06 248 TYR A O 1
ATOM 2014 N N . ILE A 1 249 ? 28.643 25.053 3.398 1.00 80.25 249 ILE A N 1
ATOM 2015 C CA . ILE A 1 249 ? 28.897 26.259 2.596 1.00 80.25 249 ILE A CA 1
ATOM 2016 C C . ILE A 1 249 ? 29.785 25.900 1.402 1.00 80.25 249 ILE A C 1
ATOM 2018 O O . ILE A 1 249 ? 30.918 25.433 1.554 1.00 80.25 249 ILE A O 1
ATOM 2022 N N . HIS A 1 250 ? 29.249 26.123 0.212 1.00 80.62 250 HIS A N 1
ATOM 2023 C CA . HIS A 1 250 ? 29.821 25.782 -1.074 1.00 80.62 250 HIS A CA 1
ATOM 2024 C C . HIS A 1 250 ? 30.399 27.012 -1.783 1.00 80.62 250 HIS A C 1
ATOM 2026 O O . HIS A 1 250 ? 29.767 28.065 -1.812 1.00 80.62 250 HIS A O 1
ATOM 2032 N N . PHE A 1 251 ? 31.556 26.842 -2.429 1.00 82.25 251 PHE A N 1
ATOM 2033 C CA . PHE A 1 251 ? 32.164 27.829 -3.322 1.00 82.25 251 PHE A CA 1
ATOM 2034 C C . PHE A 1 251 ? 32.480 27.182 -4.671 1.00 82.25 251 PHE A C 1
ATOM 2036 O O . PHE A 1 251 ? 33.308 26.279 -4.742 1.00 82.25 251 PHE A O 1
ATOM 2043 N N . ASP A 1 252 ? 31.851 27.646 -5.747 1.00 81.25 252 ASP A N 1
ATOM 2044 C CA . ASP A 1 252 ? 31.922 27.028 -7.084 1.00 81.25 252 ASP A CA 1
ATOM 2045 C C . ASP A 1 252 ? 33.351 26.840 -7.599 1.00 81.25 252 ASP A C 1
ATOM 2047 O O . ASP A 1 252 ? 33.694 25.798 -8.155 1.00 81.25 252 ASP A O 1
ATOM 2051 N N . LYS A 1 253 ? 34.238 27.791 -7.301 1.00 80.69 253 LYS A N 1
ATOM 2052 C CA . LYS A 1 253 ? 35.645 27.724 -7.709 1.00 80.69 253 LYS A CA 1
ATOM 2053 C C . LYS A 1 253 ? 36.519 26.791 -6.859 1.00 80.69 253 LYS A C 1
ATOM 2055 O O . LYS A 1 253 ? 37.709 26.688 -7.135 1.00 80.69 253 LYS A O 1
ATOM 2060 N N . ALA A 1 254 ? 35.969 26.108 -5.852 1.00 86.31 254 ALA A N 1
ATOM 2061 C CA . ALA A 1 254 ? 36.690 25.084 -5.086 1.00 86.31 254 ALA A CA 1
ATOM 2062 C C . ALA A 1 254 ? 36.719 23.706 -5.779 1.00 86.31 254 ALA A C 1
ATOM 2064 O O . ALA A 1 254 ? 37.399 22.785 -5.312 1.00 86.31 254 ALA A O 1
ATOM 2065 N N . PHE A 1 255 ? 35.995 23.543 -6.889 1.00 87.25 255 PHE A N 1
ATOM 2066 C CA . PHE A 1 255 ? 36.126 22.367 -7.741 1.00 87.25 255 PHE A CA 1
ATOM 2067 C C . PHE A 1 255 ? 37.483 22.318 -8.452 1.00 87.25 255 PHE A C 1
ATOM 2069 O O . PHE A 1 255 ? 38.121 23.335 -8.727 1.00 87.25 255 PHE A O 1
ATOM 2076 N N . ASN A 1 256 ? 37.920 21.110 -8.804 1.00 87.50 256 ASN A N 1
ATOM 2077 C CA . ASN A 1 256 ? 38.952 20.947 -9.823 1.00 87.50 256 ASN A CA 1
ATOM 2078 C C . ASN A 1 256 ? 38.453 21.433 -11.203 1.00 87.50 256 ASN A C 1
ATOM 2080 O O . ASN A 1 256 ? 37.259 21.632 -11.418 1.00 87.50 256 ASN A O 1
ATOM 2084 N N . ALA A 1 257 ? 39.373 21.602 -12.157 1.00 82.56 257 ALA A N 1
ATOM 2085 C CA . ALA A 1 257 ? 39.061 22.156 -13.480 1.00 82.56 257 ALA A CA 1
ATOM 2086 C C . ALA A 1 257 ? 37.969 21.379 -14.248 1.00 82.56 257 ALA A C 1
ATOM 2088 O O . ALA A 1 257 ? 37.239 21.972 -15.039 1.00 82.56 257 ALA A O 1
ATOM 2089 N N . ASP A 1 258 ? 37.839 20.076 -13.986 1.00 81.75 258 ASP A N 1
ATOM 2090 C CA . ASP A 1 258 ? 36.869 19.197 -14.645 1.00 81.75 258 ASP A CA 1
ATOM 2091 C C . ASP A 1 258 ? 35.502 19.146 -13.941 1.00 81.75 258 ASP A C 1
ATOM 2093 O O . ASP A 1 258 ? 34.587 18.500 -14.448 1.00 81.75 258 ASP A O 1
ATOM 2097 N N . GLY A 1 259 ? 35.346 19.779 -12.770 1.00 83.62 259 GLY A N 1
ATOM 2098 C CA . GLY A 1 259 ? 34.115 19.685 -11.982 1.00 83.62 259 GLY A CA 1
ATOM 2099 C C . GLY A 1 259 ? 33.833 18.260 -11.494 1.00 83.62 259 GLY A C 1
ATOM 2100 O O . GLY A 1 259 ? 32.701 17.806 -11.491 1.00 83.62 259 GLY A O 1
ATOM 2101 N N . THR A 1 260 ? 34.852 17.490 -11.124 1.00 89.00 260 THR A N 1
ATOM 2102 C CA . THR A 1 260 ? 34.689 16.096 -10.669 1.00 89.00 260 THR A CA 1
ATOM 2103 C C . THR A 1 260 ? 35.062 15.895 -9.206 1.00 89.00 260 THR A C 1
ATOM 2105 O O . THR A 1 260 ? 34.675 14.885 -8.617 1.00 89.00 260 THR A O 1
ATOM 2108 N N . ALA A 1 261 ? 35.779 16.840 -8.592 1.00 92.81 261 ALA A N 1
ATOM 2109 C CA . ALA A 1 261 ? 36.235 16.740 -7.208 1.00 92.81 261 ALA A CA 1
ATOM 2110 C C . ALA A 1 261 ? 36.182 18.089 -6.478 1.00 92.81 261 ALA A C 1
ATOM 2112 O O . ALA A 1 261 ? 36.677 19.086 -7.003 1.00 92.81 261 ALA A O 1
ATOM 2113 N N . TYR A 1 262 ? 35.641 18.098 -5.256 1.00 92.31 262 TYR A N 1
ATOM 2114 C CA . TYR A 1 262 ? 35.470 19.288 -4.416 1.00 92.31 262 TYR A CA 1
ATOM 2115 C C . TYR A 1 262 ? 36.181 19.149 -3.069 1.00 92.31 262 TYR A C 1
ATOM 2117 O O . TYR A 1 262 ? 35.988 18.163 -2.348 1.00 92.31 262 TYR A O 1
ATOM 2125 N N . ASN A 1 263 ? 36.934 20.178 -2.683 1.00 92.50 263 ASN A N 1
ATOM 2126 C CA . ASN A 1 263 ? 37.476 20.314 -1.335 1.00 92.50 263 ASN A CA 1
ATOM 2127 C C . ASN A 1 263 ?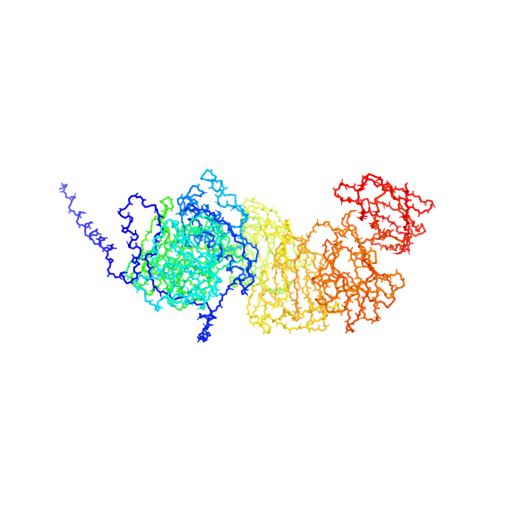 37.681 21.799 -0.994 1.00 92.50 263 ASN A C 1
ATOM 2129 O O . ASN A 1 263 ? 38.301 22.523 -1.761 1.00 92.50 263 ASN A O 1
ATOM 2133 N N . ASN A 1 264 ? 37.182 22.246 0.159 1.00 88.38 264 ASN A N 1
ATOM 2134 C CA . ASN A 1 264 ? 37.478 23.559 0.746 1.00 88.38 264 ASN A CA 1
ATOM 2135 C C . ASN A 1 264 ? 37.384 23.460 2.282 1.00 88.38 264 ASN A C 1
ATOM 2137 O O . ASN A 1 264 ? 36.410 23.923 2.884 1.00 88.38 264 ASN A O 1
ATOM 2141 N N . PRO A 1 265 ? 38.357 22.797 2.926 1.00 74.62 265 PRO A N 1
ATOM 2142 C CA . PRO A 1 265 ? 38.254 22.348 4.302 1.00 74.62 265 PRO A CA 1
ATOM 2143 C C . PRO A 1 265 ? 38.626 23.442 5.306 1.00 74.62 265 PRO A C 1
ATOM 2145 O O . PRO A 1 265 ? 39.032 23.101 6.409 1.00 74.62 265 PRO A O 1
ATOM 2148 N N . ASP A 1 266 ? 38.491 24.714 4.932 1.00 69.25 266 ASP A N 1
ATOM 2149 C CA . ASP A 1 266 ? 38.620 25.883 5.807 1.00 69.25 266 ASP A CA 1
ATOM 2150 C C . ASP A 1 266 ? 37.588 26.981 5.464 1.00 69.25 266 ASP A C 1
ATOM 2152 O O . ASP A 1 266 ? 37.605 28.055 6.059 1.00 69.25 266 ASP A O 1
ATOM 2156 N N . GLN A 1 267 ? 36.672 26.712 4.518 1.00 66.50 267 GLN A N 1
ATOM 2157 C CA . GLN A 1 267 ? 35.631 27.643 4.054 1.00 66.50 267 GLN A CA 1
ATOM 2158 C C . GLN A 1 267 ? 36.154 29.044 3.682 1.00 66.50 267 GLN A C 1
ATOM 2160 O O . GLN A 1 267 ? 35.432 30.033 3.807 1.00 66.50 267 GLN A O 1
ATOM 2165 N N . TYR A 1 268 ? 37.401 29.154 3.212 1.00 69.81 268 TYR A N 1
ATOM 2166 C CA . TYR A 1 268 ? 37.936 30.449 2.803 1.00 69.81 268 TYR A CA 1
ATOM 2167 C C . TYR A 1 268 ? 37.144 30.989 1.613 1.00 69.81 268 TYR A C 1
ATOM 2169 O O . TYR A 1 268 ? 36.870 30.262 0.654 1.00 69.81 268 TYR A O 1
ATOM 2177 N N . ALA A 1 269 ? 36.802 32.277 1.677 1.00 70.38 269 ALA A N 1
ATOM 2178 C CA . ALA A 1 269 ? 36.164 32.974 0.575 1.00 70.38 269 ALA A CA 1
ATOM 2179 C C . ALA A 1 269 ? 37.088 32.956 -0.652 1.00 70.38 269 ALA A C 1
ATOM 2181 O O . ALA A 1 269 ? 38.227 33.422 -0.593 1.00 70.38 269 ALA A O 1
ATOM 2182 N N . ILE A 1 270 ? 36.592 32.430 -1.772 1.00 71.12 270 ILE A N 1
ATOM 2183 C CA . ILE A 1 270 ? 37.339 32.376 -3.032 1.00 71.12 270 ILE A CA 1
ATOM 2184 C C . ILE A 1 270 ? 36.936 33.577 -3.889 1.00 71.12 270 ILE A C 1
ATOM 2186 O O . ILE A 1 270 ? 35.761 33.760 -4.210 1.00 71.12 270 ILE A O 1
ATOM 2190 N N . GLN A 1 271 ? 37.908 34.411 -4.268 1.00 72.44 271 GLN A N 1
ATOM 2191 C CA . GLN A 1 271 ? 37.644 35.657 -4.989 1.00 72.44 271 GLN A CA 1
ATOM 2192 C C . GLN A 1 271 ? 36.886 35.412 -6.309 1.00 72.44 271 GLN A C 1
ATOM 2194 O O . GLN A 1 271 ? 37.308 34.648 -7.182 1.00 72.44 271 GLN A O 1
ATOM 2199 N N . GLY A 1 272 ? 35.746 36.092 -6.460 1.00 67.88 272 GLY A N 1
ATOM 2200 C CA . GLY A 1 272 ? 34.870 35.960 -7.626 1.00 67.88 272 GLY A CA 1
ATOM 2201 C C . GLY A 1 272 ? 34.210 34.584 -7.763 1.00 67.88 272 GLY A C 1
ATOM 2202 O O . GLY A 1 272 ? 33.823 34.235 -8.872 1.00 67.88 272 GLY A O 1
ATOM 2203 N N . SER A 1 273 ? 34.167 33.780 -6.697 1.00 73.00 273 SER A N 1
ATOM 2204 C CA . SER A 1 273 ? 33.333 32.579 -6.596 1.00 73.00 273 SER A CA 1
ATOM 2205 C C . SER A 1 273 ? 31.973 32.943 -6.010 1.00 73.00 273 SER A C 1
ATOM 2207 O O . SER A 1 273 ? 31.890 33.822 -5.154 1.00 73.00 273 SER A O 1
ATOM 2209 N N . VAL A 1 274 ? 30.925 32.228 -6.413 1.00 71.56 274 VAL A N 1
ATOM 2210 C CA . VAL A 1 274 ? 29.608 32.318 -5.771 1.00 71.56 274 VAL A CA 1
ATOM 2211 C C . VAL A 1 274 ? 29.639 31.499 -4.470 1.00 71.56 274 VAL A C 1
ATOM 2213 O O . VAL A 1 274 ? 30.069 30.345 -4.495 1.00 71.56 274 VAL A O 1
ATOM 2216 N N . GLU A 1 275 ? 29.259 32.111 -3.339 1.00 74.38 275 GLU A N 1
ATOM 2217 C CA . GLU A 1 275 ? 29.069 31.447 -2.035 1.00 74.38 275 GLU A CA 1
ATOM 2218 C C . GLU A 1 275 ? 27.607 31.026 -1.894 1.00 74.38 275 GLU A C 1
ATOM 2220 O O . GLU A 1 275 ? 26.710 31.852 -2.061 1.00 74.38 275 GLU A O 1
ATOM 2225 N N . ILE A 1 276 ? 27.368 29.753 -1.589 1.00 72.56 276 ILE A N 1
ATOM 2226 C CA . ILE A 1 276 ? 26.029 29.161 -1.536 1.00 72.56 276 ILE A CA 1
ATOM 2227 C C . ILE A 1 276 ? 25.944 28.213 -0.342 1.00 72.56 276 ILE A C 1
ATOM 2229 O O . ILE A 1 276 ? 26.830 27.382 -0.151 1.00 72.56 276 ILE A O 1
ATOM 2233 N N . THR A 1 277 ? 24.849 28.242 0.413 1.00 71.56 277 THR A N 1
ATOM 2234 C CA . THR A 1 277 ? 24.536 27.151 1.344 1.00 71.56 277 THR A CA 1
ATOM 2235 C C . THR A 1 277 ? 23.901 26.001 0.566 1.00 71.56 277 THR A C 1
ATOM 2237 O O . THR A 1 277 ? 22.859 26.182 -0.051 1.00 71.56 277 THR A O 1
ATOM 2240 N N . ASN A 1 278 ? 24.540 24.829 0.540 1.00 74.94 278 ASN A N 1
ATOM 2241 C CA . ASN A 1 278 ? 24.180 23.774 -0.405 1.00 74.94 278 ASN A CA 1
ATOM 2242 C C . ASN A 1 278 ? 23.826 22.462 0.304 1.00 74.94 278 ASN A C 1
ATOM 2244 O O . ASN A 1 278 ? 24.644 21.919 1.053 1.00 74.94 278 ASN A O 1
ATOM 2248 N N . GLY A 1 279 ? 22.622 21.951 0.038 1.00 86.50 279 GLY A N 1
ATOM 2249 C CA . GLY A 1 279 ? 22.222 20.586 0.376 1.00 86.50 279 GLY A CA 1
ATOM 2250 C C . GLY A 1 279 ? 22.690 19.611 -0.703 1.00 86.50 279 GLY A C 1
ATOM 2251 O O . GLY A 1 279 ? 22.587 19.905 -1.891 1.00 86.50 279 GLY A O 1
ATOM 2252 N N . ILE A 1 280 ? 23.229 18.464 -0.298 1.00 91.44 280 ILE A N 1
ATOM 2253 C CA . ILE A 1 280 ? 23.692 17.408 -1.207 1.00 91.44 280 ILE A CA 1
ATOM 2254 C C . ILE A 1 280 ? 23.247 16.028 -0.728 1.00 91.44 280 ILE A C 1
ATOM 2256 O O . ILE A 1 280 ? 23.068 15.811 0.472 1.00 91.44 280 ILE A O 1
ATOM 2260 N N . ALA A 1 281 ? 23.150 15.076 -1.656 1.00 95.38 281 ALA A N 1
ATOM 2261 C CA . ALA A 1 281 ? 22.924 13.671 -1.341 1.00 95.38 281 ALA A CA 1
ATOM 2262 C C . ALA A 1 281 ? 24.236 12.880 -1.460 1.00 95.38 281 ALA A C 1
ATOM 2264 O O . ALA A 1 281 ? 24.783 12.695 -2.545 1.00 95.38 281 ALA A O 1
ATOM 2265 N N . ILE A 1 282 ? 24.764 12.382 -0.344 1.00 98.19 282 ILE A N 1
ATOM 2266 C CA . ILE A 1 282 ? 25.886 11.441 -0.319 1.00 98.19 282 ILE A CA 1
ATOM 2267 C C . ILE A 1 282 ? 25.348 10.039 -0.620 1.00 98.19 282 ILE A C 1
ATOM 2269 O O . ILE A 1 282 ? 24.536 9.514 0.139 1.00 98.19 282 ILE A O 1
ATOM 2273 N N . VAL A 1 283 ? 25.834 9.415 -1.694 1.00 97.56 283 VAL A N 1
ATOM 2274 C CA . VAL A 1 283 ? 25.342 8.120 -2.212 1.00 97.56 283 VAL A CA 1
ATOM 2275 C C . VAL A 1 283 ? 26.402 7.019 -2.196 1.00 97.56 283 VAL A C 1
ATOM 2277 O O . VAL A 1 283 ? 26.144 5.884 -2.588 1.00 97.56 283 VAL A O 1
ATOM 2280 N N . GLY A 1 284 ? 27.622 7.331 -1.765 1.00 97.69 284 GLY A N 1
ATOM 2281 C CA . GLY A 1 284 ? 28.721 6.375 -1.780 1.00 97.69 284 GLY A CA 1
ATOM 2282 C C . GLY A 1 284 ? 30.021 6.947 -1.239 1.00 97.69 284 GLY A C 1
ATOM 2283 O O . GLY A 1 284 ? 30.067 8.058 -0.712 1.00 97.69 284 GLY A O 1
ATOM 2284 N N . TRP A 1 285 ? 31.095 6.178 -1.382 1.00 98.06 285 TRP A N 1
ATOM 2285 C CA . TRP A 1 285 ? 32.448 6.576 -1.017 1.00 98.06 285 TRP A CA 1
ATOM 2286 C C . TRP A 1 285 ? 33.519 5.795 -1.788 1.00 98.06 285 TRP A C 1
ATOM 2288 O O . TRP A 1 285 ? 33.271 4.706 -2.307 1.00 98.06 285 TRP A O 1
ATOM 2298 N N . ASP A 1 286 ? 34.732 6.339 -1.818 1.00 97.50 286 ASP A N 1
ATOM 2299 C CA . ASP A 1 286 ? 35.948 5.690 -2.308 1.00 97.50 286 ASP A CA 1
ATOM 2300 C C . ASP A 1 286 ? 37.145 6.117 -1.443 1.00 97.50 286 ASP A C 1
ATOM 2302 O O . ASP A 1 286 ? 37.651 7.233 -1.557 1.00 97.50 286 ASP A O 1
ATOM 2306 N N . ASP A 1 287 ? 37.606 5.217 -0.572 1.00 95.56 287 ASP A N 1
ATOM 2307 C CA . ASP A 1 287 ? 38.712 5.440 0.371 1.00 95.56 287 ASP A CA 1
ATOM 2308 C C . ASP A 1 287 ? 40.063 5.638 -0.311 1.00 95.56 287 ASP A C 1
ATOM 2310 O O . ASP A 1 287 ? 40.989 6.170 0.297 1.00 95.56 287 ASP A O 1
ATOM 2314 N N . ASN A 1 288 ? 40.194 5.211 -1.568 1.00 95.88 288 ASN A N 1
ATOM 2315 C CA . ASN A 1 288 ? 41.434 5.348 -2.320 1.00 95.88 288 ASN A CA 1
ATOM 2316 C C . ASN A 1 288 ? 41.370 6.489 -3.343 1.00 95.88 288 ASN A C 1
ATOM 2318 O O . ASN A 1 288 ? 42.301 6.620 -4.139 1.00 95.88 288 ASN A O 1
ATOM 2322 N N . TYR A 1 289 ? 40.310 7.309 -3.343 1.00 97.00 289 TYR A N 1
ATOM 2323 C CA . TYR A 1 289 ? 40.215 8.444 -4.256 1.00 97.00 289 TYR A CA 1
ATOM 2324 C C . TYR A 1 289 ? 41.377 9.416 -4.020 1.00 97.00 289 TYR A C 1
ATOM 2326 O O . TYR A 1 289 ? 41.576 9.904 -2.906 1.00 97.00 289 TYR A O 1
ATOM 2334 N N . GLY A 1 290 ? 42.180 9.648 -5.058 1.00 96.88 290 GLY A N 1
ATOM 2335 C CA . GLY A 1 290 ? 43.465 10.330 -4.934 1.00 96.88 290 GLY A CA 1
ATOM 2336 C C . GLY A 1 290 ? 43.328 11.801 -4.547 1.00 96.88 290 GLY A C 1
ATOM 2337 O O . GLY A 1 290 ? 42.630 12.554 -5.222 1.00 96.88 290 GLY A O 1
ATOM 2338 N N . ALA A 1 291 ? 44.075 12.245 -3.532 1.00 94.88 291 ALA A N 1
ATOM 2339 C CA . ALA A 1 291 ? 44.159 13.657 -3.139 1.00 94.88 291 ALA A CA 1
ATOM 2340 C C . ALA A 1 291 ? 44.630 14.573 -4.290 1.00 94.88 291 ALA A C 1
ATOM 2342 O O . ALA A 1 291 ? 44.299 15.754 -4.342 1.00 94.88 291 ALA A O 1
ATOM 2343 N N . SER A 1 292 ? 45.370 14.019 -5.256 1.00 94.50 292 SER A N 1
ATOM 2344 C CA . SER A 1 292 ? 45.807 14.708 -6.474 1.00 94.50 292 SER A CA 1
ATOM 2345 C C . SER A 1 292 ? 44.679 15.070 -7.441 1.00 94.50 292 SER A C 1
ATOM 2347 O O . SER A 1 292 ? 44.918 15.875 -8.334 1.00 94.50 292 SER A O 1
ATOM 2349 N N . ASN A 1 293 ? 43.490 14.477 -7.295 1.00 94.75 293 ASN A N 1
ATOM 2350 C CA . ASN A 1 293 ? 42.353 14.727 -8.184 1.00 94.75 293 ASN A CA 1
ATOM 2351 C C . ASN A 1 293 ? 41.618 16.035 -7.848 1.00 94.75 293 ASN A C 1
ATOM 2353 O O . ASN A 1 293 ? 40.822 16.506 -8.657 1.00 94.75 293 ASN A O 1
ATOM 2357 N N . PHE A 1 294 ? 41.851 16.606 -6.663 1.00 92.56 294 PHE A N 1
ATOM 2358 C CA . PHE A 1 294 ? 41.236 17.856 -6.216 1.00 92.56 294 PHE A CA 1
ATOM 2359 C C . PHE A 1 294 ? 41.962 19.081 -6.789 1.00 92.56 294 PHE A C 1
ATOM 2361 O O . PHE A 1 294 ? 43.101 18.976 -7.246 1.00 92.56 294 PHE A O 1
ATOM 2368 N N . GLY A 1 295 ? 41.274 20.228 -6.786 1.00 86.69 295 GLY A N 1
ATOM 2369 C CA . GLY A 1 295 ? 41.773 21.498 -7.317 1.00 86.69 295 GLY A CA 1
ATOM 2370 C C . GLY A 1 295 ? 42.899 22.118 -6.482 1.00 86.69 295 GLY A C 1
ATOM 2371 O O . GLY A 1 295 ? 43.758 21.428 -5.934 1.00 86.69 295 GLY A O 1
ATOM 2372 N N . GLU A 1 296 ? 42.911 23.447 -6.388 1.00 83.06 296 GLU A N 1
ATOM 2373 C CA . GLU A 1 296 ? 43.944 24.181 -5.641 1.00 83.06 296 GLU A CA 1
ATOM 2374 C C . GLU A 1 296 ? 43.966 23.792 -4.152 1.00 83.06 296 GLU A C 1
ATOM 2376 O O . GLU A 1 296 ? 45.028 23.543 -3.577 1.00 83.06 296 GLU A O 1
ATOM 2381 N N . CYS A 1 297 ? 42.787 23.631 -3.552 1.00 83.75 297 CYS A N 1
ATOM 2382 C CA . CYS A 1 297 ? 42.619 23.174 -2.178 1.00 83.75 297 CYS A CA 1
ATOM 2383 C C . CYS A 1 297 ? 42.736 21.641 -2.092 1.00 83.75 297 CYS A C 1
ATOM 2385 O O . CYS A 1 297 ? 41.733 20.932 -2.028 1.00 83.75 297 CYS A O 1
ATOM 2387 N N . LYS A 1 298 ? 43.955 21.094 -2.095 1.00 89.31 298 LYS A N 1
ATOM 2388 C CA . LYS A 1 298 ? 44.169 19.637 -1.971 1.00 89.31 298 LYS A CA 1
ATOM 2389 C C . LYS A 1 298 ? 43.874 19.127 -0.553 1.00 89.31 298 LYS A C 1
ATOM 2391 O O . LYS A 1 298 ? 44.260 19.794 0.405 1.00 89.31 298 LYS A O 1
ATOM 2396 N N . PRO A 1 299 ? 43.228 17.956 -0.394 1.00 90.88 299 PRO A N 1
ATOM 2397 C CA . PRO A 1 299 ? 43.020 17.364 0.921 1.00 90.88 299 PRO A CA 1
ATOM 2398 C C . PRO A 1 299 ? 44.303 16.746 1.474 1.00 90.88 299 PRO A C 1
ATOM 2400 O O . PRO A 1 299 ? 45.227 16.403 0.731 1.00 90.88 299 PRO A O 1
ATOM 2403 N N . ASN A 1 300 ? 44.338 16.563 2.792 1.00 84.94 300 ASN A N 1
ATOM 2404 C CA . ASN A 1 300 ? 45.511 16.039 3.497 1.00 84.94 300 ASN A CA 1
ATOM 2405 C C . ASN A 1 300 ? 45.756 14.543 3.236 1.00 84.94 300 ASN A C 1
ATOM 2407 O O . ASN A 1 300 ? 46.855 14.039 3.470 1.00 84.94 300 ASN A O 1
ATOM 2411 N N . SER A 1 301 ? 44.734 13.815 2.782 1.00 89.62 301 SER A N 1
ATOM 2412 C CA . SER A 1 301 ? 44.799 12.376 2.526 1.00 89.62 301 SER A CA 1
ATOM 2413 C C . SER A 1 301 ? 43.856 11.953 1.398 1.00 89.62 301 SER A C 1
ATOM 2415 O O . SER A 1 301 ? 42.994 12.721 0.973 1.00 89.62 301 SER A O 1
ATOM 2417 N N . ASN A 1 302 ? 44.048 10.735 0.885 1.00 94.88 302 ASN A N 1
ATOM 2418 C CA . ASN A 1 302 ? 43.101 10.122 -0.044 1.00 94.88 302 ASN A CA 1
ATOM 2419 C C . ASN A 1 302 ? 41.772 9.821 0.661 1.00 94.88 302 ASN A C 1
ATOM 2421 O O . ASN A 1 302 ? 41.739 9.583 1.868 1.00 94.88 302 ASN A O 1
ATOM 2425 N N . GLY A 1 303 ? 40.706 9.740 -0.129 1.00 96.06 303 GLY A N 1
ATOM 2426 C CA . GLY A 1 303 ? 39.383 9.369 0.349 1.00 96.06 303 GLY A CA 1
ATOM 2427 C C . GLY A 1 303 ? 38.344 10.446 0.075 1.00 96.06 303 GLY A C 1
ATOM 2428 O O . GLY A 1 303 ? 38.539 11.624 0.378 1.00 96.06 303 GLY A O 1
ATOM 2429 N N . ALA A 1 304 ? 37.224 10.035 -0.508 1.00 98.00 304 ALA A N 1
ATOM 2430 C CA . ALA A 1 304 ? 36.134 10.939 -0.830 1.00 98.00 304 ALA A CA 1
ATOM 2431 C C . ALA A 1 304 ? 34.777 10.245 -0.737 1.00 98.00 304 ALA A C 1
ATOM 2433 O O . ALA A 1 304 ? 34.640 9.056 -1.034 1.00 98.00 304 ALA A O 1
ATOM 2434 N N . PHE A 1 305 ? 33.756 11.014 -0.381 1.00 98.44 305 PHE A N 1
ATOM 2435 C CA . PHE A 1 305 ? 32.370 10.655 -0.618 1.00 98.44 305 PHE A CA 1
ATOM 2436 C C . PHE A 1 305 ? 32.017 10.822 -2.090 1.00 98.44 305 PHE A C 1
ATOM 2438 O O . PHE A 1 305 ? 32.556 11.679 -2.783 1.00 98.44 305 PHE A O 1
ATOM 2445 N N . ILE A 1 306 ? 31.078 10.008 -2.544 1.00 97.50 306 ILE A N 1
ATOM 2446 C CA . ILE A 1 306 ? 30.432 10.137 -3.841 1.00 97.50 306 ILE A CA 1
ATOM 2447 C C . ILE A 1 306 ? 29.100 10.830 -3.591 1.00 97.50 306 ILE A C 1
ATOM 2449 O O . ILE A 1 306 ? 28.312 10.350 -2.771 1.00 97.50 306 ILE A O 1
ATOM 2453 N N . VAL A 1 307 ? 28.853 11.943 -4.272 1.00 95.00 307 VAL A N 1
ATOM 2454 C CA . VAL A 1 307 ? 27.691 12.791 -3.996 1.00 95.00 307 VAL A CA 1
ATOM 2455 C C . VAL A 1 307 ? 26.935 13.134 -5.273 1.00 95.00 307 VAL A C 1
ATOM 2457 O O . VAL A 1 307 ? 27.537 13.203 -6.346 1.00 95.00 307 VAL A O 1
ATOM 2460 N N . VAL A 1 308 ? 25.625 13.324 -5.136 1.00 90.81 308 VAL A N 1
ATOM 2461 C CA . VAL A 1 308 ? 24.696 13.764 -6.178 1.00 90.81 308 VAL A CA 1
ATOM 2462 C C . VAL A 1 308 ? 24.246 15.189 -5.883 1.00 90.81 308 VAL A C 1
ATOM 2464 O O . VAL A 1 308 ? 24.099 15.581 -4.720 1.00 90.81 308 VAL A O 1
ATOM 2467 N N . ILE A 1 309 ? 24.090 15.966 -6.950 1.00 85.25 309 ILE A N 1
ATOM 2468 C CA . ILE A 1 309 ? 23.611 17.343 -6.918 1.00 85.25 309 ILE A CA 1
ATOM 2469 C C . ILE A 1 309 ? 22.828 17.636 -8.201 1.00 85.25 309 ILE A C 1
ATOM 2471 O O . ILE A 1 309 ? 23.145 17.069 -9.243 1.00 85.25 309 ILE A O 1
ATOM 2475 N N . ASN A 1 310 ? 21.849 18.538 -8.130 1.00 79.62 310 ASN A N 1
ATOM 2476 C CA . ASN A 1 310 ? 20.940 18.856 -9.236 1.00 79.62 310 ASN A CA 1
ATOM 2477 C C . ASN A 1 310 ? 21.073 20.322 -9.673 1.00 79.62 310 ASN A C 1
ATOM 2479 O O . ASN A 1 310 ? 20.089 21.058 -9.733 1.00 79.62 310 ASN A O 1
ATOM 2483 N N . ARG A 1 311 ? 22.309 20.782 -9.929 1.00 78.31 311 ARG A N 1
ATOM 2484 C CA . ARG A 1 311 ? 22.575 22.199 -10.226 1.00 78.31 311 ARG A CA 1
ATOM 2485 C C . ARG A 1 311 ? 23.666 22.455 -11.249 1.00 78.31 311 ARG A C 1
ATOM 2487 O O . ARG A 1 311 ? 24.583 21.659 -11.447 1.00 78.31 311 ARG A O 1
ATOM 2494 N N . ASP A 1 312 ? 23.590 23.642 -11.823 1.00 77.69 312 ASP A N 1
ATOM 2495 C CA . ASP A 1 312 ? 24.626 24.215 -12.665 1.00 77.69 312 ASP A CA 1
ATOM 2496 C C . ASP A 1 312 ? 25.709 24.899 -11.807 1.00 77.69 312 ASP A C 1
ATOM 2498 O O . ASP A 1 312 ? 25.403 25.617 -10.850 1.00 77.69 312 ASP A O 1
ATOM 2502 N N . VAL A 1 313 ? 26.983 24.652 -12.127 1.00 77.12 313 VAL A N 1
ATOM 2503 C CA . VAL A 1 313 ? 28.147 25.192 -11.396 1.00 77.12 313 VAL A CA 1
ATOM 2504 C C . VAL A 1 313 ? 29.060 25.971 -12.331 1.00 77.12 313 VAL A C 1
ATOM 2506 O O . VAL A 1 313 ? 29.366 25.515 -13.437 1.00 77.12 313 VAL A O 1
ATOM 2509 N N . GLU A 1 314 ? 29.509 27.143 -11.878 1.00 75.81 314 GLU A N 1
ATOM 2510 C CA . GLU A 1 314 ? 30.481 27.969 -12.598 1.00 75.81 314 GLU A CA 1
ATOM 2511 C C . GLU A 1 314 ? 31.909 27.465 -12.365 1.00 75.81 314 GLU A C 1
ATOM 2513 O O . GLU A 1 314 ? 32.480 27.604 -11.281 1.00 75.81 314 GLU A O 1
ATOM 2518 N N . LEU A 1 315 ? 32.520 26.907 -13.409 1.00 71.06 315 LEU A N 1
ATOM 2519 C CA . LEU A 1 315 ? 33.926 26.517 -13.390 1.00 71.06 315 LEU A CA 1
ATOM 2520 C C . LEU A 1 315 ? 34.795 27.686 -13.895 1.00 71.06 315 LEU A C 1
ATOM 2522 O O . LEU A 1 315 ? 34.344 28.501 -14.693 1.00 71.06 315 LEU A O 1
ATOM 2526 N N . TYR A 1 316 ? 36.029 27.777 -13.382 1.00 59.50 316 TYR A N 1
ATOM 2527 C CA . TYR A 1 316 ? 37.142 28.680 -13.752 1.00 59.50 316 TYR A CA 1
ATOM 2528 C C . TYR A 1 316 ? 36.808 29.929 -14.617 1.00 59.50 316 TYR A C 1
ATOM 2530 O O . TYR A 1 316 ? 36.471 29.831 -15.793 1.00 59.50 316 TYR A O 1
ATOM 2538 N N . ASN A 1 317 ? 36.995 31.134 -14.059 1.00 56.59 317 ASN A N 1
ATOM 2539 C CA . ASN A 1 317 ? 36.807 32.443 -14.722 1.00 56.59 317 ASN A CA 1
ATOM 2540 C C . ASN A 1 317 ? 35.427 32.746 -15.352 1.00 56.59 317 ASN A C 1
ATOM 2542 O O . ASN A 1 317 ? 35.296 33.772 -16.012 1.00 56.59 317 ASN A O 1
ATOM 2546 N N . GLY A 1 318 ? 34.387 31.946 -15.089 1.00 55.97 318 GLY A N 1
ATOM 2547 C CA . GLY A 1 318 ? 33.011 32.260 -15.509 1.00 55.97 318 GLY A CA 1
ATOM 2548 C C . GLY A 1 318 ? 32.736 32.022 -16.998 1.00 55.97 318 GLY A C 1
ATOM 2549 O O . GLY A 1 318 ? 31.693 32.424 -17.501 1.00 55.97 318 GLY A O 1
ATOM 2550 N N . GLU A 1 319 ? 33.655 31.368 -17.717 1.00 54.75 319 GLU A N 1
ATOM 2551 C CA . GLU A 1 319 ? 33.493 31.071 -19.148 1.00 54.75 319 GLU A CA 1
ATOM 2552 C C . GLU A 1 319 ? 32.707 29.772 -19.404 1.00 54.75 319 GLU A C 1
ATOM 2554 O O . GLU A 1 319 ? 32.268 29.532 -20.531 1.00 54.75 319 GLU A O 1
ATOM 2559 N N . LYS A 1 320 ? 32.514 28.920 -18.381 1.00 59.38 320 LYS A N 1
ATOM 2560 C CA . LYS A 1 320 ? 31.845 27.619 -18.521 1.00 59.38 320 LYS A CA 1
ATOM 2561 C C . LYS A 1 320 ? 30.983 27.269 -17.305 1.00 59.38 320 LYS A C 1
ATOM 2563 O O . LYS A 1 320 ? 31.495 27.030 -16.213 1.00 59.38 320 LYS A O 1
ATOM 2568 N N . THR A 1 321 ? 29.682 27.139 -17.538 1.00 70.06 321 THR A N 1
ATOM 2569 C CA . THR A 1 321 ? 28.724 26.545 -16.599 1.00 70.06 321 THR A CA 1
ATOM 2570 C C . THR A 1 321 ? 28.516 25.075 -16.962 1.00 70.06 321 THR A C 1
ATOM 2572 O O . THR A 1 321 ? 28.323 24.753 -18.136 1.00 70.06 321 THR A O 1
ATOM 2575 N N . VAL A 1 322 ? 28.588 24.169 -15.985 1.00 71.31 322 VAL A N 1
ATOM 2576 C CA . VAL A 1 322 ? 28.375 22.727 -16.200 1.00 71.31 322 VAL A CA 1
ATOM 2577 C C . VAL A 1 322 ? 27.258 22.229 -15.293 1.00 71.31 322 VAL A C 1
ATOM 2579 O O . VAL A 1 322 ? 27.307 22.461 -14.085 1.00 71.31 322 VAL A O 1
ATOM 2582 N N . ARG A 1 323 ? 26.297 21.494 -15.870 1.00 73.88 323 ARG A N 1
ATOM 2583 C CA . ARG A 1 323 ? 25.323 20.714 -15.102 1.00 73.88 323 ARG A CA 1
ATOM 2584 C C . ARG A 1 323 ? 26.058 19.624 -14.349 1.00 73.88 323 ARG A C 1
ATOM 2586 O O . ARG A 1 323 ? 26.545 18.662 -14.945 1.00 73.88 323 ARG A O 1
ATOM 2593 N N . MET A 1 324 ? 26.161 19.792 -13.041 1.00 71.44 324 MET A N 1
ATOM 2594 C CA . MET A 1 324 ? 26.738 18.776 -12.184 1.00 71.44 324 MET A CA 1
ATOM 2595 C C . MET A 1 324 ? 25.672 17.736 -11.878 1.00 71.44 324 MET A C 1
ATOM 2597 O O . MET A 1 324 ? 24.548 18.095 -11.554 1.00 71.44 324 MET A O 1
ATOM 2601 N N . GLY A 1 325 ? 26.040 16.461 -11.997 1.00 78.19 325 GLY A N 1
ATOM 2602 C CA . GLY A 1 325 ? 25.197 15.345 -11.570 1.00 78.19 325 GLY A CA 1
ATOM 2603 C C . GLY A 1 325 ? 25.828 14.567 -10.422 1.00 78.19 325 GLY A C 1
ATOM 2604 O O . GLY A 1 325 ? 25.212 14.352 -9.384 1.00 78.19 325 GLY A O 1
ATOM 2605 N N . LYS A 1 326 ? 27.097 14.172 -10.576 1.00 89.12 326 LYS A N 1
ATOM 2606 C CA . LYS A 1 326 ? 27.831 13.376 -9.587 1.00 89.12 326 LYS A CA 1
ATOM 2607 C C . LYS A 1 326 ? 29.273 13.845 -9.463 1.00 89.12 326 LYS A C 1
ATOM 2609 O O . LYS A 1 326 ? 29.935 14.042 -10.480 1.00 89.12 326 LYS A O 1
ATOM 2614 N N . TYR A 1 327 ? 29.776 13.974 -8.238 1.00 92.25 327 TYR A N 1
ATOM 2615 C CA . TYR A 1 327 ? 31.174 14.341 -7.983 1.00 92.25 327 TYR A CA 1
ATOM 2616 C C . TYR A 1 327 ? 31.738 13.684 -6.716 1.00 92.25 327 TYR A C 1
ATOM 2618 O O . TYR A 1 327 ? 31.026 13.017 -5.961 1.00 92.25 327 TYR A O 1
ATOM 2626 N N . TYR A 1 328 ? 33.044 13.856 -6.503 1.00 96.19 328 TYR A N 1
ATOM 2627 C CA . TYR A 1 328 ? 33.763 13.388 -5.322 1.00 96.19 328 TYR A CA 1
ATOM 2628 C C . TYR A 1 328 ? 33.971 14.519 -4.310 1.00 96.19 328 TYR A C 1
ATOM 2630 O O . TYR A 1 328 ? 34.613 15.524 -4.612 1.00 96.19 328 TYR A O 1
ATOM 2638 N N . LEU A 1 329 ? 33.466 14.348 -3.092 1.00 95.75 329 LEU A N 1
ATOM 2639 C CA . LEU A 1 329 ? 33.619 15.294 -1.988 1.00 95.75 329 LEU A CA 1
ATOM 2640 C C . LEU A 1 329 ? 34.649 14.766 -0.986 1.00 95.75 329 LEU A C 1
ATOM 2642 O O . LEU A 1 329 ? 34.463 13.690 -0.424 1.00 95.75 329 LEU A O 1
ATOM 2646 N N . SER A 1 330 ? 35.724 15.515 -0.745 1.00 96.06 330 SER A N 1
ATOM 2647 C CA . SER A 1 330 ? 36.772 15.117 0.206 1.00 96.06 330 SER A CA 1
ATOM 2648 C C . SER A 1 330 ? 36.220 14.820 1.608 1.00 96.06 330 SER A C 1
ATOM 2650 O O . SER A 1 330 ? 35.348 15.534 2.108 1.00 96.06 330 SER A O 1
ATOM 2652 N N . TYR A 1 331 ? 36.780 13.813 2.286 1.00 94.25 331 TYR A N 1
ATOM 2653 C CA . TYR A 1 331 ? 36.485 13.541 3.698 1.00 94.25 331 TYR A CA 1
ATOM 2654 C C . TYR A 1 331 ? 36.843 14.697 4.643 1.00 94.25 331 TYR A C 1
ATOM 2656 O O . TYR A 1 331 ? 36.208 14.839 5.689 1.00 94.25 331 TYR A O 1
ATOM 2664 N N . ASP A 1 332 ? 37.782 15.567 4.261 1.00 90.81 332 ASP A N 1
ATOM 2665 C CA . ASP A 1 332 ? 38.169 16.740 5.058 1.00 90.81 332 ASP A CA 1
ATOM 2666 C C . ASP A 1 332 ? 37.002 17.737 5.241 1.00 90.81 332 ASP A C 1
ATOM 2668 O O . ASP A 1 332 ? 37.025 18.573 6.146 1.00 90.81 332 ASP A O 1
ATOM 2672 N N . MET A 1 333 ? 35.943 17.619 4.429 1.00 89.94 333 MET A N 1
ATOM 2673 C CA . MET A 1 333 ? 34.742 18.456 4.508 1.00 89.94 333 MET A CA 1
ATOM 2674 C C . MET A 1 333 ? 33.813 18.105 5.677 1.00 89.94 333 MET A C 1
ATOM 2676 O O . MET A 1 333 ? 32.990 18.931 6.066 1.00 89.94 333 MET A O 1
ATOM 2680 N N . VAL A 1 334 ? 33.946 16.918 6.278 1.00 89.81 334 VAL A N 1
ATOM 2681 C CA . VAL A 1 334 ? 33.011 16.404 7.298 1.00 89.81 334 VAL A CA 1
ATOM 2682 C C . VAL A 1 334 ? 32.884 17.312 8.521 1.00 89.81 334 VAL A C 1
ATOM 2684 O O . VAL A 1 334 ? 31.788 17.464 9.060 1.00 89.81 334 VAL A O 1
ATOM 2687 N N . LYS A 1 335 ? 33.972 17.970 8.944 1.00 85.19 335 LYS A N 1
ATOM 2688 C CA . LYS A 1 335 ? 33.954 18.918 10.077 1.00 85.19 335 LYS A CA 1
ATOM 2689 C C . LYS A 1 335 ? 33.120 20.184 9.807 1.00 85.19 335 LYS A C 1
ATOM 2691 O O . LYS A 1 335 ? 32.812 20.928 10.742 1.00 85.19 335 LYS A O 1
ATOM 2696 N N . TYR A 1 336 ? 32.727 20.430 8.555 1.00 83.19 336 TYR A N 1
ATOM 2697 C CA . TYR A 1 336 ? 31.923 21.584 8.134 1.00 83.19 336 TYR A CA 1
ATOM 2698 C C . TYR A 1 336 ? 30.467 21.270 7.853 1.00 83.19 336 TYR A C 1
ATOM 2700 O O . TYR A 1 336 ? 29.713 22.192 7.546 1.00 83.19 336 TYR A O 1
ATOM 2708 N N . PHE A 1 337 ? 30.059 20.010 7.969 1.00 87.38 337 PHE A N 1
ATOM 2709 C CA . PHE A 1 337 ? 28.657 19.675 7.807 1.00 87.38 337 PHE A CA 1
ATOM 2710 C C . PHE A 1 337 ? 27.844 20.292 8.945 1.00 87.38 337 PHE A C 1
ATOM 2712 O O . PHE A 1 337 ? 28.126 20.061 10.124 1.00 87.38 337 PHE A O 1
ATOM 2719 N N . THR A 1 338 ? 26.864 21.118 8.583 1.00 80.75 338 THR A N 1
ATOM 2720 C CA . THR A 1 338 ? 25.910 21.722 9.524 1.00 80.75 338 THR A CA 1
ATOM 2721 C C . THR A 1 338 ? 24.735 20.795 9.802 1.00 80.75 338 THR A C 1
ATOM 2723 O O . THR A 1 338 ? 24.096 20.922 10.840 1.00 80.75 338 THR A O 1
ATOM 2726 N N . GLU A 1 339 ? 24.492 19.830 8.915 1.00 85.56 339 GLU A N 1
ATOM 2727 C CA . GLU A 1 339 ? 23.501 18.775 9.078 1.00 85.56 339 GLU A CA 1
ATOM 2728 C C . GLU A 1 339 ? 23.963 17.498 8.359 1.00 85.56 339 GLU A C 1
ATOM 2730 O O . GLU A 1 339 ? 24.654 17.559 7.338 1.00 85.56 339 GLU A O 1
ATOM 2735 N N . CYS A 1 340 ? 23.604 16.339 8.916 1.00 92.50 340 CYS A N 1
ATOM 2736 C CA . CYS A 1 340 ? 23.811 15.014 8.335 1.00 92.50 340 CYS A CA 1
ATOM 2737 C C . CYS A 1 340 ? 22.587 14.148 8.640 1.00 92.50 340 CYS A C 1
ATOM 2739 O O . CYS A 1 340 ? 22.471 13.638 9.758 1.00 92.50 340 CYS A O 1
ATOM 2741 N N . SER A 1 341 ? 21.697 13.970 7.668 1.00 95.69 341 SER A N 1
ATOM 2742 C CA . SER A 1 341 ? 20.383 13.359 7.890 1.00 95.69 341 SER A CA 1
ATOM 2743 C C . SER A 1 341 ? 20.046 12.306 6.831 1.00 95.69 341 SER A C 1
ATOM 2745 O O . SER A 1 341 ? 20.630 12.274 5.754 1.00 95.69 341 SER A O 1
ATOM 2747 N N . SER A 1 342 ? 19.148 11.372 7.131 1.00 96.69 342 SER A N 1
ATOM 2748 C CA . SER A 1 342 ? 18.735 10.320 6.196 1.00 96.69 342 SER A CA 1
ATOM 2749 C C . SER A 1 342 ? 17.347 9.780 6.542 1.00 96.69 342 SER A C 1
ATOM 2751 O O . SER A 1 342 ? 16.895 9.866 7.689 1.00 96.69 342 SER A O 1
ATOM 2753 N N . ILE A 1 343 ? 16.678 9.184 5.555 1.00 95.69 343 ILE A N 1
ATOM 2754 C CA . ILE A 1 343 ? 15.438 8.432 5.759 1.00 95.69 343 ILE A CA 1
ATOM 2755 C C . ILE A 1 343 ? 15.772 7.091 6.407 1.00 95.69 343 ILE A C 1
ATOM 2757 O O . ILE A 1 343 ? 16.643 6.362 5.941 1.00 95.69 343 ILE A O 1
ATOM 2761 N N . LYS A 1 344 ? 15.079 6.753 7.495 1.00 91.31 344 LYS A N 1
ATOM 2762 C CA . LYS A 1 344 ? 15.282 5.488 8.212 1.00 91.31 344 LYS A CA 1
ATOM 2763 C C . LYS A 1 344 ? 14.167 4.484 7.934 1.00 91.31 344 LYS A C 1
ATOM 2765 O O . LYS A 1 344 ? 14.432 3.281 7.909 1.00 91.31 344 LYS A O 1
ATOM 2770 N N . ARG A 1 345 ? 12.926 4.951 7.757 1.00 89.94 345 ARG A N 1
ATOM 2771 C CA . ARG A 1 345 ? 11.783 4.084 7.449 1.00 89.94 345 ARG A CA 1
ATOM 2772 C C . ARG A 1 345 ? 10.664 4.835 6.735 1.00 89.94 345 ARG A C 1
ATOM 2774 O O . ARG A 1 345 ? 10.276 5.929 7.146 1.00 89.94 345 ARG A O 1
ATOM 2781 N N . VAL A 1 346 ? 10.112 4.169 5.725 1.00 87.38 346 VAL A N 1
ATOM 2782 C CA . VAL A 1 346 ? 8.896 4.550 5.001 1.00 87.38 346 VAL A CA 1
ATOM 2783 C C . VAL A 1 346 ? 7.930 3.371 5.029 1.00 87.38 346 VAL A C 1
ATOM 2785 O O . VAL A 1 346 ? 8.359 2.215 4.998 1.00 87.38 346 VAL A O 1
ATOM 2788 N N . VAL A 1 347 ? 6.634 3.658 5.102 1.00 80.19 347 VAL A N 1
ATOM 2789 C CA . VAL A 1 347 ? 5.564 2.658 5.045 1.00 80.19 347 VAL A CA 1
ATOM 2790 C C . VAL A 1 347 ? 4.675 2.953 3.839 1.00 80.19 347 VAL A C 1
ATOM 2792 O O . VAL A 1 347 ? 4.293 4.100 3.623 1.00 80.19 347 VAL A O 1
ATOM 2795 N N . GLN A 1 348 ? 4.356 1.927 3.050 1.00 74.56 348 GLN A N 1
ATOM 2796 C CA . GLN A 1 348 ? 3.514 2.022 1.853 1.00 74.56 348 GLN A CA 1
ATOM 2797 C C . GLN A 1 348 ? 2.140 1.401 2.119 1.00 74.56 348 GLN A C 1
ATOM 2799 O O . GLN A 1 348 ? 2.053 0.334 2.730 1.00 74.56 348 GLN A O 1
ATOM 2804 N N . GLY A 1 349 ? 1.070 2.046 1.650 1.00 57.44 349 GLY A N 1
ATOM 2805 C CA . GLY A 1 349 ? -0.289 1.495 1.708 1.00 57.44 349 GLY A CA 1
ATOM 2806 C C . GLY A 1 349 ? -0.920 1.453 3.099 1.00 57.44 349 GLY A C 1
ATOM 2807 O O . GLY A 1 349 ? -1.984 0.863 3.269 1.00 57.44 349 GLY A O 1
ATOM 2808 N N . ASP A 1 350 ? -0.273 2.070 4.089 1.00 58.47 350 ASP A N 1
ATOM 2809 C CA . ASP A 1 350 ? -0.629 1.961 5.504 1.00 58.47 350 ASP A CA 1
ATOM 2810 C C . ASP A 1 350 ? -0.974 3.325 6.125 1.00 58.47 350 ASP A C 1
ATOM 2812 O O . ASP A 1 350 ? -0.647 3.617 7.280 1.00 58.47 350 ASP A O 1
ATOM 2816 N N . ARG A 1 351 ? -1.626 4.185 5.332 1.00 63.62 351 ARG A N 1
ATOM 2817 C CA . ARG A 1 351 ? -2.153 5.468 5.797 1.00 63.62 351 ARG A CA 1
ATOM 2818 C C . ARG A 1 351 ? -3.287 5.224 6.784 1.00 63.62 351 ARG A C 1
ATOM 2820 O O . ARG A 1 351 ? -4.276 4.567 6.460 1.00 63.62 351 ARG A O 1
ATOM 2827 N N . SER A 1 352 ? -3.113 5.729 8.002 1.00 71.62 352 SER A N 1
ATOM 2828 C CA . SER A 1 352 ? -4.174 5.703 8.997 1.00 71.62 352 SER A CA 1
ATOM 2829 C C . SER A 1 352 ? -5.358 6.540 8.540 1.00 71.62 352 SER A C 1
ATOM 2831 O O . SER A 1 352 ? -5.200 7.525 7.831 1.00 71.62 352 SER A O 1
ATOM 2833 N N . ARG A 1 353 ? -6.568 6.160 8.933 1.00 73.62 353 ARG A N 1
ATOM 2834 C CA . ARG A 1 353 ? -7.756 6.918 8.530 1.00 73.62 353 ARG A CA 1
ATOM 2835 C C . ARG A 1 353 ? -7.833 8.288 9.196 1.00 73.62 353 ARG A C 1
ATOM 2837 O O . ARG A 1 353 ? -8.319 9.234 8.581 1.00 73.62 353 ARG A O 1
ATOM 2844 N N . PHE A 1 354 ? -7.385 8.387 10.446 1.00 83.44 354 PHE A N 1
ATOM 2845 C CA . PHE A 1 354 ? -7.389 9.643 11.186 1.00 83.44 354 PHE A CA 1
ATOM 2846 C C . PHE A 1 354 ? -6.014 9.944 11.765 1.00 83.44 354 PHE A C 1
ATOM 2848 O O . PHE A 1 354 ? -5.334 9.069 12.310 1.00 83.44 354 PHE A O 1
ATOM 2855 N N . TYR A 1 355 ? -5.658 11.221 11.693 1.00 85.25 355 TYR A N 1
ATOM 2856 C CA . TYR A 1 355 ? -4.395 11.769 12.154 1.00 85.25 355 TYR A CA 1
ATOM 2857 C C . TYR A 1 355 ? -4.684 12.898 13.130 1.00 85.25 355 TYR A C 1
ATOM 2859 O O . TYR A 1 355 ? -5.454 13.808 12.824 1.00 85.25 355 TYR A O 1
ATOM 2867 N N . TYR A 1 356 ? -4.047 12.851 14.292 1.00 88.81 356 TYR A N 1
ATOM 2868 C CA . TYR A 1 356 ? -4.118 13.917 15.276 1.00 88.81 356 TYR A CA 1
ATOM 2869 C C . TYR A 1 356 ? -2.730 14.488 15.502 1.00 88.81 356 TYR A C 1
ATOM 2871 O O . TYR A 1 356 ? -1.840 13.815 16.021 1.00 88.81 356 TYR A O 1
ATOM 2879 N N . GLU A 1 357 ? -2.556 15.744 15.122 1.00 88.00 357 GLU A N 1
ATOM 2880 C CA . GLU A 1 357 ? -1.307 16.481 15.263 1.00 88.00 357 GLU A CA 1
ATOM 2881 C C . GLU A 1 357 ? -1.605 17.964 15.472 1.00 88.00 357 GLU A C 1
ATOM 2883 O O . GLU A 1 357 ? -2.625 18.480 15.007 1.00 88.00 357 GLU A O 1
ATOM 2888 N N . TYR A 1 358 ? -0.692 18.649 16.150 1.00 85.31 358 TYR A N 1
ATOM 2889 C CA . TYR A 1 358 ? -0.740 20.105 16.301 1.00 85.31 358 TYR A CA 1
ATOM 2890 C C . TYR A 1 358 ? 0.543 20.773 15.817 1.00 85.31 358 TYR A C 1
ATOM 2892 O O . TYR A 1 358 ? 0.503 21.923 15.398 1.00 85.31 358 TYR A O 1
ATOM 2900 N N . ASP A 1 359 ? 1.658 20.045 15.846 1.00 82.12 359 ASP A N 1
ATOM 2901 C CA . ASP A 1 359 ? 2.944 20.445 15.300 1.00 82.12 359 ASP A CA 1
ATOM 2902 C C . ASP A 1 359 ? 2.935 20.312 13.770 1.00 82.12 359 ASP A C 1
ATOM 2904 O O . ASP A 1 359 ? 2.899 19.215 13.208 1.00 82.12 359 ASP A O 1
ATOM 2908 N N . LYS A 1 360 ? 2.926 21.449 13.081 1.00 77.75 360 LYS A N 1
ATOM 2909 C CA . LYS A 1 360 ? 2.972 21.530 11.618 1.00 77.75 360 LYS A CA 1
ATOM 2910 C C . LYS A 1 360 ? 4.312 22.095 11.128 1.00 77.75 360 LYS A C 1
ATOM 2912 O O . LYS A 1 360 ? 4.574 22.033 9.927 1.00 77.75 360 LYS A O 1
ATOM 2917 N N . LYS A 1 361 ? 5.168 22.616 12.014 1.00 79.31 361 LYS A N 1
ATOM 2918 C CA . LYS A 1 361 ? 6.494 23.184 11.691 1.00 79.31 361 LYS A CA 1
ATOM 2919 C C . LYS A 1 361 ? 7.667 22.289 12.115 1.00 79.31 361 LYS A C 1
ATOM 2921 O O . LYS A 1 361 ? 7.468 21.165 12.569 1.00 79.31 361 LYS A O 1
ATOM 2926 N N . ASP A 1 362 ? 8.890 22.777 11.907 1.00 79.06 362 ASP A N 1
ATOM 2927 C CA . ASP A 1 362 ? 10.126 22.134 12.356 1.00 79.06 362 ASP A CA 1
ATOM 2928 C C . ASP A 1 362 ? 10.241 22.111 13.893 1.00 79.06 362 ASP A C 1
ATOM 2930 O O . ASP A 1 362 ? 9.492 22.766 14.629 1.00 79.06 362 ASP A O 1
ATOM 2934 N N . HIS A 1 363 ? 11.168 21.291 14.383 1.00 87.75 363 HIS A N 1
ATOM 2935 C CA . HIS A 1 363 ? 11.314 20.985 15.801 1.00 87.75 363 HIS A CA 1
ATOM 2936 C C . HIS A 1 363 ? 12.294 21.927 16.522 1.00 87.75 363 HIS A C 1
ATOM 2938 O O . HIS A 1 363 ? 13.181 22.534 15.923 1.00 87.75 363 HIS A O 1
ATOM 2944 N N . LYS A 1 364 ? 12.141 22.024 17.844 1.00 86.06 364 LYS A N 1
ATOM 2945 C CA . LYS A 1 364 ? 13.104 22.585 18.793 1.00 86.06 364 LYS A CA 1
ATOM 2946 C C . LYS A 1 364 ? 13.072 21.776 20.092 1.00 86.06 364 LYS A C 1
ATOM 2948 O O . LYS A 1 364 ? 12.000 21.504 20.638 1.00 86.06 364 LYS A O 1
ATOM 2953 N N . GLY A 1 365 ? 14.241 21.483 20.650 1.00 86.94 365 GLY A N 1
ATOM 2954 C CA . GLY A 1 365 ? 14.334 20.896 21.981 1.00 86.94 365 GLY A CA 1
ATOM 2955 C C . GLY A 1 365 ? 14.084 21.929 23.081 1.00 86.94 365 GLY A C 1
ATOM 2956 O O . GLY A 1 365 ? 14.635 23.031 23.043 1.00 86.94 365 GLY A O 1
ATOM 2957 N N . ILE A 1 366 ? 13.325 21.561 24.117 1.00 86.69 366 ILE A N 1
ATOM 2958 C CA . ILE A 1 366 ? 13.233 22.298 25.388 1.00 86.69 366 ILE A CA 1
ATOM 2959 C C . ILE A 1 366 ? 13.435 21.366 26.594 1.00 86.69 366 ILE A C 1
ATOM 2961 O O . ILE A 1 366 ? 13.320 20.146 26.486 1.00 86.69 366 ILE A O 1
ATOM 2965 N N . GLY A 1 367 ? 13.750 21.929 27.762 1.00 83.06 367 GLY A N 1
ATOM 2966 C CA . GLY A 1 367 ? 13.886 21.185 29.021 1.00 83.06 367 GLY A CA 1
ATOM 2967 C C . GLY A 1 367 ? 12.837 21.598 30.055 1.00 83.06 367 GLY A C 1
ATOM 2968 O O . GLY A 1 367 ? 12.324 22.717 30.007 1.00 83.06 367 GLY A O 1
ATOM 2969 N N . TYR A 1 368 ? 12.541 20.709 31.007 1.00 82.94 368 TYR A N 1
ATOM 2970 C CA . TYR A 1 368 ? 11.708 21.015 32.170 1.00 82.94 368 TYR A CA 1
ATOM 2971 C C . TYR A 1 368 ? 12.397 20.553 33.462 1.00 82.94 368 TYR A C 1
ATOM 2973 O O . TYR A 1 368 ? 12.505 19.366 33.747 1.00 82.94 368 TYR A O 1
ATOM 2981 N N . GLY A 1 369 ? 12.871 21.503 34.268 1.00 76.00 369 GLY A N 1
ATOM 2982 C CA . GLY A 1 369 ? 13.695 21.185 35.436 1.00 76.00 369 GLY A CA 1
ATOM 2983 C C . GLY A 1 369 ? 15.099 20.701 35.052 1.00 76.00 369 GLY A C 1
ATOM 2984 O O . GLY A 1 369 ? 15.565 20.930 33.938 1.00 76.00 369 GLY A O 1
ATOM 2985 N N . THR A 1 370 ? 15.793 20.070 36.004 1.00 69.38 370 THR A N 1
ATOM 2986 C CA . THR A 1 370 ? 17.226 19.734 35.882 1.00 69.38 370 THR A CA 1
ATOM 2987 C C . THR A 1 370 ? 17.529 18.236 35.766 1.00 69.38 370 THR A C 1
ATOM 2989 O O . THR A 1 370 ? 18.686 17.815 35.682 1.00 69.38 370 THR A O 1
ATOM 2992 N N . GLY A 1 371 ? 16.485 17.405 35.765 1.00 76.75 371 GLY A N 1
ATOM 2993 C CA . GLY A 1 371 ? 16.599 15.951 35.727 1.00 76.75 371 GLY A CA 1
ATOM 2994 C C . GLY A 1 371 ? 17.043 15.390 34.373 1.00 76.75 371 GLY A C 1
ATOM 2995 O O . GLY A 1 371 ? 17.231 16.100 33.387 1.00 76.75 371 GLY A O 1
ATOM 2996 N N . THR A 1 372 ? 17.205 14.068 34.332 1.00 86.62 372 THR A N 1
ATOM 2997 C CA . THR A 1 372 ? 17.377 13.291 33.090 1.00 86.62 372 THR A CA 1
ATOM 2998 C C . THR A 1 372 ? 16.049 12.810 32.511 1.00 86.62 372 THR A C 1
ATOM 3000 O O . THR A 1 372 ? 16.023 12.226 31.433 1.00 86.62 372 THR A O 1
ATOM 3003 N N . THR A 1 373 ? 14.953 12.993 33.244 1.00 91.94 373 THR A N 1
ATOM 3004 C CA . THR A 1 373 ? 13.607 12.576 32.847 1.00 91.94 373 THR A CA 1
ATOM 3005 C C . THR A 1 373 ? 12.758 13.816 32.655 1.00 91.94 373 THR A C 1
ATOM 3007 O O . THR A 1 373 ? 12.837 14.723 33.476 1.00 91.94 373 THR A O 1
ATOM 3010 N N . ASN A 1 374 ? 11.988 13.831 31.574 1.00 93.44 374 ASN A N 1
ATOM 3011 C CA . ASN A 1 374 ? 10.991 14.842 31.262 1.00 93.44 374 ASN A CA 1
ATOM 3012 C C . ASN A 1 374 ? 9.731 14.143 30.750 1.00 93.44 374 ASN A C 1
ATOM 3014 O O . ASN A 1 374 ? 9.788 13.024 30.237 1.00 93.44 374 ASN A O 1
ATOM 3018 N N . MET A 1 375 ? 8.592 14.818 30.829 1.00 94.44 375 MET A N 1
ATOM 3019 C CA . MET A 1 375 ? 7.347 14.349 30.237 1.00 94.44 375 MET A CA 1
ATOM 3020 C C . MET A 1 375 ? 6.670 15.458 29.450 1.00 94.44 375 MET A C 1
ATOM 3022 O O . MET A 1 375 ? 6.653 16.610 29.876 1.00 94.44 375 MET A O 1
ATOM 3026 N N . TYR A 1 376 ? 6.062 15.092 28.330 1.00 96.06 376 TYR A N 1
ATOM 3027 C CA . TYR A 1 376 ? 5.283 15.993 27.498 1.00 96.06 376 TYR A CA 1
ATOM 3028 C C . TYR A 1 376 ? 4.032 15.296 26.972 1.00 96.06 376 TYR A C 1
ATOM 3030 O O . TYR A 1 376 ? 4.012 14.077 26.808 1.00 96.06 376 TYR A O 1
ATOM 3038 N N . ALA A 1 377 ? 2.959 16.050 26.763 1.00 96.19 377 ALA A N 1
ATOM 3039 C CA . ALA A 1 377 ? 1.667 15.510 26.366 1.00 96.19 377 ALA A CA 1
ATOM 3040 C C . ALA A 1 377 ? 0.892 16.480 25.484 1.00 96.19 377 ALA A C 1
ATOM 3042 O O . ALA A 1 377 ? 1.011 17.697 25.635 1.00 96.19 377 ALA A O 1
ATOM 3043 N N . ASN A 1 378 ? 0.042 15.914 24.633 1.00 95.06 378 ASN A N 1
ATOM 3044 C CA . ASN A 1 378 ? -0.969 16.642 23.884 1.00 95.06 378 ASN A CA 1
ATOM 3045 C C . ASN A 1 378 ? -2.349 16.041 24.170 1.00 95.06 378 ASN A C 1
ATOM 3047 O O . ASN A 1 378 ? -2.527 14.819 24.208 1.00 95.06 378 ASN A O 1
ATOM 3051 N N . LYS A 1 379 ? -3.332 16.919 24.363 1.00 93.94 379 LYS A N 1
ATOM 3052 C CA . LYS A 1 379 ? -4.749 16.576 24.453 1.00 93.94 379 LYS A CA 1
ATOM 3053 C C . LYS A 1 379 ? -5.411 16.749 23.090 1.00 93.94 379 LYS A C 1
ATOM 3055 O O . LYS A 1 379 ? -5.353 17.825 22.495 1.00 93.94 379 LYS A O 1
ATOM 3060 N N . TYR A 1 380 ? -6.087 15.713 22.629 1.00 93.31 380 TYR A N 1
ATOM 3061 C CA . TYR A 1 380 ? -6.818 15.670 21.370 1.00 93.31 380 TYR A CA 1
ATOM 3062 C C . TYR A 1 380 ? -8.308 15.504 21.621 1.00 93.31 380 TYR A C 1
ATOM 3064 O O . TYR A 1 380 ? -8.726 15.139 22.718 1.00 93.31 380 TYR A O 1
ATOM 3072 N N . ASN A 1 381 ? -9.103 15.762 20.588 1.00 89.75 381 ASN A N 1
ATOM 3073 C CA . ASN A 1 381 ? -10.539 15.551 20.613 1.00 89.75 381 ASN A CA 1
ATOM 3074 C C . ASN A 1 381 ? -10.941 14.726 19.392 1.00 89.75 381 ASN A C 1
ATOM 3076 O O . ASN A 1 381 ? -10.813 15.193 18.259 1.00 89.75 381 ASN A O 1
ATOM 3080 N N . ASN A 1 382 ? -11.416 13.505 19.622 1.00 84.62 382 ASN A N 1
ATOM 3081 C CA . ASN A 1 382 ? -12.005 12.688 18.577 1.00 84.62 382 ASN A CA 1
ATOM 3082 C C . ASN A 1 382 ? -13.403 13.222 18.264 1.00 84.62 382 ASN A C 1
ATOM 3084 O O . ASN A 1 382 ? -14.366 12.902 18.954 1.00 84.62 382 ASN A O 1
ATOM 3088 N N . ILE A 1 383 ? -13.491 14.032 17.210 1.00 73.50 383 ILE A N 1
ATOM 3089 C CA . ILE A 1 383 ? -14.741 14.626 16.717 1.00 73.50 383 ILE A CA 1
ATOM 3090 C C . ILE A 1 383 ? -15.398 13.809 15.600 1.00 73.50 383 ILE A C 1
ATOM 3092 O O . ILE A 1 383 ? -16.425 14.220 15.067 1.00 73.50 383 ILE A O 1
ATOM 3096 N N . SER A 1 384 ? -14.811 12.669 15.216 1.00 67.12 384 SER A N 1
ATOM 3097 C CA . SER A 1 384 ? -15.327 11.855 14.106 1.00 67.12 384 SER A CA 1
ATOM 3098 C C . SER A 1 384 ? -16.666 11.186 14.429 1.00 67.12 384 SER A C 1
ATOM 3100 O O . SER A 1 384 ? -17.390 10.784 13.523 1.00 67.12 384 SER A O 1
ATOM 3102 N N . GLY A 1 385 ? -16.990 11.033 15.719 1.00 61.12 385 GLY A N 1
ATOM 3103 C CA . GLY A 1 385 ? -18.116 10.223 16.184 1.00 61.12 385 GLY A CA 1
ATOM 3104 C C . GLY A 1 385 ? -17.868 8.708 16.123 1.00 61.12 385 GLY A C 1
ATOM 3105 O O . GLY A 1 385 ? -18.713 7.944 16.591 1.00 61.12 385 GLY A O 1
ATOM 3106 N N . GLU A 1 386 ? -16.722 8.261 15.597 1.00 66.69 386 GLU A N 1
ATOM 3107 C CA . GLU A 1 386 ? -16.323 6.854 15.514 1.00 66.69 386 GLU A CA 1
ATOM 3108 C C . GLU A 1 386 ? -15.462 6.451 16.715 1.00 66.69 386 GLU A C 1
ATOM 3110 O O . GLU A 1 386 ? -14.608 7.220 17.154 1.00 66.69 386 GLU A O 1
ATOM 3115 N N . THR A 1 387 ? -15.602 5.216 17.203 1.00 75.06 387 THR A N 1
ATOM 3116 C CA . THR A 1 387 ? -14.550 4.622 18.039 1.00 75.06 387 THR A CA 1
ATOM 3117 C C . THR A 1 387 ? -13.341 4.319 17.156 1.00 75.06 387 THR A C 1
ATOM 3119 O O . THR A 1 387 ? -13.446 3.595 16.158 1.00 75.06 387 THR A O 1
ATOM 3122 N N . GLN A 1 388 ? -12.182 4.840 17.543 1.00 83.31 388 GLN A N 1
ATOM 3123 C CA . GLN A 1 388 ? -10.932 4.698 16.804 1.00 83.31 388 GLN A CA 1
ATOM 3124 C C . GLN A 1 388 ? -9.917 3.916 17.630 1.00 83.31 388 GLN A C 1
ATOM 3126 O O . GLN A 1 388 ? -9.851 4.062 18.847 1.00 83.31 388 GLN A O 1
ATOM 3131 N N . LYS A 1 389 ? -9.101 3.091 16.982 1.00 86.62 389 LYS A N 1
ATOM 3132 C CA . LYS A 1 389 ? -7.969 2.408 17.605 1.00 86.62 389 LYS A CA 1
ATOM 3133 C C . LYS A 1 389 ? -6.695 3.201 17.352 1.00 86.62 389 LYS A C 1
ATOM 3135 O O . LYS A 1 389 ? -6.362 3.453 16.197 1.00 86.62 389 LYS A O 1
ATOM 3140 N N . ILE A 1 390 ? -5.941 3.512 18.405 1.00 90.25 390 ILE A N 1
ATOM 3141 C CA . ILE A 1 390 ? -4.590 4.064 18.265 1.00 90.25 390 ILE A CA 1
ATOM 3142 C C . ILE A 1 390 ? -3.670 2.970 17.721 1.00 90.25 390 ILE A C 1
ATOM 3144 O O . ILE A 1 390 ? -3.496 1.921 18.345 1.00 90.25 390 ILE A O 1
ATOM 3148 N N . LYS A 1 391 ? -3.093 3.218 16.547 1.00 84.81 391 LYS A N 1
ATOM 3149 C CA . LYS A 1 391 ? -2.216 2.285 15.837 1.00 84.81 391 LYS A CA 1
ATOM 3150 C C . LYS A 1 391 ? -0.750 2.589 16.115 1.00 84.81 391 LYS A C 1
ATOM 3152 O O . LYS A 1 391 ? 0.006 1.702 16.518 1.00 84.81 391 LYS A O 1
ATOM 3157 N N . SER A 1 392 ? -0.368 3.845 15.930 1.00 89.56 392 SER A N 1
ATOM 3158 C CA . SER A 1 392 ? 0.997 4.304 16.139 1.00 89.56 392 SER A CA 1
ATOM 3159 C C . SER A 1 392 ? 1.034 5.730 16.665 1.00 89.56 392 SER A C 1
ATOM 3161 O O . SER A 1 392 ? 0.071 6.495 16.563 1.00 89.56 392 SER A O 1
ATOM 3163 N N . ILE A 1 393 ? 2.166 6.062 17.273 1.00 94.69 393 ILE A N 1
ATOM 3164 C CA . ILE A 1 393 ? 2.475 7.394 17.778 1.00 94.69 393 ILE A CA 1
ATOM 3165 C C . ILE A 1 393 ? 3.844 7.787 17.240 1.00 94.69 393 ILE A C 1
ATOM 3167 O O . ILE A 1 393 ? 4.779 6.987 17.290 1.00 94.69 393 ILE A O 1
ATOM 3171 N N . THR A 1 394 ? 3.963 9.014 16.750 1.00 93.62 394 THR A N 1
ATOM 3172 C CA . THR A 1 394 ? 5.225 9.583 16.267 1.00 93.62 394 THR A CA 1
ATOM 3173 C C . THR A 1 394 ? 5.641 10.734 17.163 1.00 93.62 394 THR A C 1
ATOM 3175 O O . THR A 1 394 ? 4.807 11.526 17.608 1.00 93.62 394 THR A O 1
ATOM 3178 N N . SER A 1 395 ? 6.941 10.814 17.420 1.00 95.69 395 SER A N 1
ATOM 3179 C CA . SER A 1 395 ? 7.585 11.936 18.095 1.00 95.69 395 SER A CA 1
ATOM 3180 C C . SER A 1 395 ? 8.975 12.170 17.494 1.00 95.69 395 SER A C 1
ATOM 3182 O O . SER A 1 395 ? 9.392 11.463 16.572 1.00 95.69 395 SER A O 1
ATOM 3184 N N . TYR A 1 396 ? 9.690 13.164 18.009 1.00 94.94 396 TYR A N 1
ATOM 3185 C CA . TYR A 1 396 ? 11.055 13.491 17.627 1.00 94.94 396 TYR A CA 1
ATOM 3186 C C . TYR A 1 396 ? 12.031 13.235 18.781 1.00 94.94 396 TYR A C 1
ATOM 3188 O O . TYR A 1 396 ? 11.758 13.544 19.943 1.00 94.94 396 TYR A O 1
ATOM 3196 N N . CYS A 1 397 ? 13.186 12.650 18.477 1.00 94.12 397 CYS A N 1
ATOM 3197 C CA . CYS A 1 397 ? 14.252 12.427 19.442 1.00 94.12 397 CYS A CA 1
ATOM 3198 C C . CYS A 1 397 ? 15.261 13.581 19.393 1.00 94.12 397 CYS A C 1
ATOM 3200 O O . CYS A 1 397 ? 16.130 13.610 18.528 1.00 94.12 397 CYS A O 1
ATOM 3202 N N . GLU A 1 398 ? 15.177 14.506 20.352 1.00 91.19 398 GLU A N 1
ATOM 3203 C CA . GLU A 1 398 ? 16.109 15.646 20.452 1.00 91.19 398 GLU A CA 1
ATOM 3204 C C . GLU A 1 398 ? 17.497 15.245 20.962 1.00 91.19 398 GLU A C 1
ATOM 3206 O O . GLU A 1 398 ? 18.499 15.870 20.630 1.00 91.19 398 GLU A O 1
ATOM 3211 N N . VAL A 1 399 ? 17.566 14.194 21.786 1.00 90.19 399 VAL A N 1
ATOM 3212 C CA . VAL A 1 399 ? 18.805 13.770 22.446 1.00 90.19 399 VAL A CA 1
ATOM 3213 C C . VAL A 1 399 ? 19.081 12.303 22.123 1.00 90.19 399 VAL A C 1
ATOM 3215 O O . VAL A 1 399 ? 18.301 11.444 22.551 1.00 90.19 399 VAL A O 1
ATOM 3218 N N . PRO A 1 400 ? 20.174 11.980 21.412 1.00 89.06 400 PRO A N 1
ATOM 3219 C CA . PRO A 1 400 ? 20.470 10.612 21.003 1.00 89.06 400 PRO A CA 1
ATOM 3220 C C . PRO A 1 400 ? 20.665 9.687 22.215 1.00 89.06 400 PRO A C 1
ATOM 3222 O O . PRO A 1 400 ? 21.185 10.089 23.256 1.00 89.06 400 PRO A O 1
ATOM 3225 N N . GLY A 1 401 ? 20.241 8.429 22.087 1.00 88.81 401 GLY A N 1
ATOM 3226 C CA . GLY A 1 401 ? 20.323 7.424 23.153 1.00 88.81 401 GLY A CA 1
ATOM 3227 C C . GLY A 1 401 ? 19.230 7.537 24.223 1.00 88.81 401 GLY A C 1
ATOM 3228 O O . GLY A 1 401 ? 19.351 6.913 25.280 1.00 88.81 401 GLY A O 1
ATOM 3229 N N . SER A 1 402 ? 18.180 8.324 23.973 1.00 92.75 402 SER A N 1
ATOM 3230 C CA . SER A 1 402 ? 17.058 8.495 24.900 1.00 92.75 402 SER A CA 1
ATOM 3231 C C . SER A 1 402 ? 16.088 7.311 24.874 1.00 92.75 402 SER A C 1
ATOM 3233 O O . SER A 1 402 ? 15.891 6.656 23.847 1.00 92.75 402 SER A O 1
ATOM 3235 N N . TYR A 1 403 ? 15.448 7.061 26.017 1.00 94.88 403 TYR A N 1
ATOM 3236 C CA . TYR A 1 403 ? 14.382 6.070 26.163 1.00 94.88 403 TYR A CA 1
ATOM 3237 C C . TYR A 1 403 ? 13.021 6.751 26.273 1.00 94.88 403 TYR A C 1
ATOM 3239 O O . TYR A 1 403 ? 12.872 7.703 27.035 1.00 94.88 403 TYR A O 1
ATOM 3247 N N . PHE A 1 404 ? 12.024 6.223 25.569 1.00 96.62 404 PHE A N 1
ATOM 3248 C CA . PHE A 1 404 ? 10.681 6.788 25.492 1.00 96.62 404 PHE A CA 1
ATOM 3249 C C . PHE A 1 404 ? 9.640 5.797 26.013 1.00 96.62 404 PHE A C 1
ATOM 3251 O O . PHE A 1 404 ? 9.613 4.628 25.617 1.00 96.62 404 PHE A O 1
ATOM 3258 N N . ASN A 1 405 ? 8.770 6.268 26.901 1.00 96.50 405 ASN A N 1
ATOM 3259 C CA . ASN A 1 405 ? 7.617 5.534 27.412 1.00 96.50 405 ASN A CA 1
ATOM 3260 C C . ASN A 1 405 ? 6.338 6.281 27.039 1.00 96.50 405 ASN A C 1
ATOM 3262 O O . ASN A 1 405 ? 6.242 7.486 27.256 1.00 96.50 405 ASN A O 1
ATOM 3266 N N . VAL A 1 406 ? 5.351 5.562 26.508 1.00 97.38 406 VAL A N 1
ATOM 3267 C CA . VAL A 1 406 ? 4.082 6.143 26.061 1.00 97.38 406 VAL A CA 1
ATOM 3268 C C . VAL A 1 406 ? 3.006 5.934 27.119 1.00 97.38 406 VAL A C 1
ATOM 3270 O O . VAL A 1 406 ? 2.900 4.859 27.715 1.00 97.38 406 VAL A O 1
ATOM 3273 N N . TYR A 1 407 ? 2.190 6.962 27.326 1.00 97.69 407 TYR A N 1
ATOM 3274 C CA . TYR A 1 407 ? 1.046 6.966 28.221 1.00 97.69 407 TYR A CA 1
ATOM 3275 C C . TYR A 1 407 ? -0.188 7.469 27.478 1.00 97.69 407 TYR A C 1
ATOM 3277 O O . TYR A 1 407 ? -0.106 8.432 26.716 1.00 97.69 407 TYR A O 1
ATOM 3285 N N . VAL A 1 408 ? -1.337 6.843 27.721 1.00 97.50 408 VAL A N 1
ATOM 3286 C CA . VAL A 1 408 ? -2.611 7.245 27.113 1.00 97.50 408 VAL A CA 1
ATOM 3287 C C . VAL A 1 408 ? -3.682 7.397 28.186 1.00 97.50 408 VAL A C 1
ATOM 3289 O O . VAL A 1 408 ? -3.744 6.611 29.133 1.00 97.50 408 VAL A O 1
ATOM 3292 N N . SER A 1 409 ? -4.521 8.416 28.031 1.00 95.69 409 SER A N 1
ATOM 3293 C CA . SER A 1 409 ? -5.772 8.589 28.763 1.00 95.69 409 SER A CA 1
ATOM 3294 C C . SER A 1 409 ? -6.913 8.704 27.756 1.00 95.69 409 SER A C 1
ATOM 3296 O O . SER A 1 409 ? -6.912 9.614 26.931 1.00 95.69 409 SER A O 1
ATOM 3298 N N . THR A 1 410 ? -7.867 7.775 27.791 1.00 92.12 410 THR A N 1
ATOM 3299 C CA . THR A 1 410 ? -8.954 7.672 26.799 1.00 92.12 410 THR A CA 1
ATOM 3300 C C . THR A 1 410 ? -10.137 8.601 27.082 1.00 92.12 410 THR A C 1
ATOM 3302 O O . THR A 1 410 ? -11.078 8.615 26.302 1.00 92.12 410 THR A O 1
ATOM 3305 N N . ASP A 1 411 ? -10.113 9.335 28.199 1.00 86.19 411 ASP A N 1
ATOM 3306 C CA . ASP A 1 411 ? -11.189 10.236 28.641 1.00 86.19 411 ASP A CA 1
ATOM 3307 C C . ASP A 1 411 ? -10.748 11.705 28.762 1.00 86.19 411 ASP A C 1
ATOM 3309 O O . ASP A 1 411 ? -11.472 12.546 29.297 1.00 86.19 411 ASP A O 1
ATOM 3313 N N . GLY A 1 412 ? -9.524 12.013 28.325 1.00 89.56 412 GLY A N 1
ATOM 3314 C CA . GLY A 1 412 ? -8.988 13.370 28.348 1.00 89.56 412 GLY A CA 1
ATOM 3315 C C . GLY A 1 412 ? -8.527 13.849 29.728 1.00 89.56 412 GLY A C 1
ATOM 3316 O O . GLY A 1 412 ? -8.156 15.018 29.872 1.00 89.56 412 GLY A O 1
ATOM 3317 N N . ASN A 1 413 ? -8.512 12.983 30.750 1.00 92.12 413 ASN A N 1
ATOM 3318 C CA . ASN A 1 413 ? -8.081 13.332 32.102 1.00 92.12 413 ASN A CA 1
ATOM 3319 C C . ASN A 1 413 ? -6.637 12.885 32.374 1.00 92.12 413 ASN A C 1
ATOM 3321 O O . ASN A 1 413 ? -6.321 11.694 32.358 1.00 92.12 413 ASN A O 1
ATOM 3325 N N . VAL A 1 414 ? -5.761 13.839 32.703 1.00 93.44 414 VAL A N 1
ATOM 3326 C CA . VAL A 1 414 ? -4.340 13.604 33.034 1.00 93.44 414 VAL A CA 1
ATOM 3327 C C . VAL A 1 414 ? -4.138 12.625 34.194 1.00 93.44 414 VAL A C 1
ATOM 3329 O O . VAL A 1 414 ? -3.168 11.872 34.200 1.00 93.44 414 VAL A O 1
ATOM 3332 N N . LYS A 1 415 ? -5.071 12.572 35.157 1.00 94.12 415 LYS A N 1
ATOM 3333 C CA . LYS A 1 415 ? -4.996 11.645 36.300 1.00 94.12 415 LYS A CA 1
ATOM 3334 C C . LYS A 1 415 ? -5.175 10.182 35.891 1.00 94.12 415 LYS A C 1
ATOM 3336 O O . LYS A 1 415 ? -4.772 9.292 36.633 1.00 94.12 415 LYS A O 1
ATOM 3341 N N . ASN A 1 416 ? -5.768 9.949 34.720 1.00 94.75 416 ASN A N 1
ATOM 3342 C CA . ASN A 1 416 ? -6.081 8.626 34.190 1.00 94.75 416 ASN A CA 1
ATOM 3343 C C . ASN A 1 416 ? -5.064 8.149 33.142 1.00 94.75 416 ASN A C 1
ATOM 3345 O O . ASN A 1 416 ? -5.281 7.110 32.520 1.00 94.75 416 ASN A O 1
ATOM 3349 N N . LEU A 1 417 ? -3.945 8.865 32.967 1.00 96.25 417 LEU A N 1
ATOM 3350 C CA . LEU A 1 417 ? -2.840 8.423 32.118 1.00 96.25 417 LEU A CA 1
ATOM 3351 C C . LEU A 1 417 ? -2.306 7.065 32.586 1.00 96.25 417 LEU A C 1
ATOM 3353 O O . LEU A 1 417 ? -1.887 6.896 33.733 1.00 96.25 417 LEU A O 1
ATOM 3357 N N . LYS A 1 418 ? -2.276 6.099 31.666 1.00 95.56 418 LYS A N 1
ATOM 3358 C CA . LYS A 1 418 ? -1.717 4.764 31.892 1.00 95.56 418 LYS A CA 1
ATOM 3359 C C . LYS A 1 418 ? -0.599 4.496 30.906 1.00 95.56 418 LYS A C 1
ATOM 3361 O O . LYS A 1 418 ? -0.751 4.779 29.720 1.00 95.56 418 LYS A O 1
ATOM 3366 N N . LYS A 1 419 ? 0.504 3.932 31.402 1.00 95.31 419 LYS A N 1
ATOM 3367 C CA . LYS A 1 419 ? 1.598 3.454 30.553 1.00 95.31 419 LYS A CA 1
ATOM 3368 C C . LYS A 1 419 ? 1.060 2.357 29.636 1.00 95.31 419 LYS A C 1
ATOM 3370 O O . LYS A 1 419 ? 0.413 1.436 30.131 1.00 95.31 419 LYS A O 1
ATOM 3375 N N . VAL A 1 420 ? 1.342 2.460 28.343 1.00 93.38 420 VAL A N 1
ATOM 3376 C CA . VAL A 1 420 ? 0.964 1.461 27.335 1.00 93.38 420 VAL A CA 1
ATOM 3377 C C . VAL A 1 420 ? 2.198 0.726 26.826 1.00 93.38 420 VAL A C 1
ATOM 3379 O O . VAL A 1 420 ? 3.310 1.263 26.829 1.00 93.38 420 VAL A O 1
ATOM 3382 N N . ASN A 1 421 ? 2.004 -0.513 26.392 1.00 88.19 421 ASN A N 1
ATOM 3383 C CA . ASN A 1 421 ? 3.065 -1.327 25.826 1.00 88.19 421 ASN A CA 1
ATOM 3384 C C . ASN A 1 421 ? 3.350 -0.914 24.384 1.00 88.19 421 ASN A C 1
ATOM 3386 O O . ASN A 1 421 ? 2.449 -0.785 23.550 1.00 88.19 421 ASN A O 1
ATOM 3390 N N . VAL A 1 422 ? 4.637 -0.741 24.099 1.00 88.19 422 VAL A N 1
ATOM 3391 C CA . VAL A 1 422 ? 5.163 -0.366 22.789 1.00 88.19 422 VAL A CA 1
ATOM 3392 C C . VAL A 1 422 ? 5.990 -1.521 22.233 1.00 88.19 422 VAL A C 1
ATOM 3394 O O . VAL A 1 422 ? 6.846 -2.070 22.935 1.00 88.19 422 VAL A O 1
ATOM 3397 N N . ASN A 1 423 ? 5.778 -1.860 20.961 1.00 82.19 423 ASN A N 1
ATOM 3398 C CA . ASN A 1 423 ? 6.552 -2.896 20.279 1.00 82.19 423 ASN A CA 1
ATOM 3399 C C . ASN A 1 423 ? 8.050 -2.544 20.273 1.00 82.19 423 ASN A C 1
ATOM 3401 O O . ASN A 1 423 ? 8.434 -1.427 19.939 1.00 82.19 423 ASN A O 1
ATOM 3405 N N . GLY A 1 424 ? 8.903 -3.505 20.640 1.00 80.06 424 GLY A N 1
ATOM 3406 C CA . GLY A 1 424 ? 10.359 -3.312 20.691 1.00 80.06 424 GLY A CA 1
ATOM 3407 C C . GLY A 1 424 ? 10.866 -2.519 21.903 1.00 80.06 424 GLY A C 1
ATOM 3408 O O . GLY A 1 424 ? 12.055 -2.215 21.975 1.00 80.06 424 GLY A O 1
ATOM 3409 N N . SER A 1 425 ? 10.001 -2.181 22.866 1.00 83.81 425 SER A N 1
ATOM 3410 C CA . SER A 1 425 ? 10.432 -1.534 24.108 1.00 83.81 425 SER A CA 1
ATOM 3411 C C . SER A 1 425 ? 11.159 -2.501 25.056 1.00 83.81 425 SER A C 1
ATOM 3413 O O . SER A 1 425 ? 10.854 -3.690 25.143 1.00 83.81 425 SER A O 1
ATOM 3415 N N . SER A 1 426 ? 12.145 -1.970 25.780 1.00 84.75 426 SER A N 1
ATOM 3416 C CA . SER A 1 426 ? 12.819 -2.641 26.898 1.00 84.75 426 SER A CA 1
ATOM 3417 C C . SER A 1 426 ? 12.178 -2.243 28.234 1.00 84.75 426 SER A C 1
ATOM 3419 O O . SER A 1 426 ? 11.301 -1.381 28.278 1.00 84.75 426 SER A O 1
ATOM 3421 N N . THR A 1 427 ? 12.685 -2.766 29.356 1.00 81.75 427 THR A N 1
ATOM 3422 C CA . THR A 1 427 ? 12.266 -2.344 30.708 1.00 81.75 427 THR A CA 1
ATOM 3423 C C . THR A 1 427 ? 12.373 -0.826 30.930 1.00 81.75 427 THR A C 1
ATOM 3425 O O . THR A 1 427 ? 11.581 -0.260 31.680 1.00 81.75 427 THR A O 1
ATOM 3428 N N . ASN A 1 428 ? 13.319 -0.153 30.263 1.00 82.25 428 ASN A N 1
ATOM 3429 C CA . ASN A 1 428 ? 13.517 1.297 30.369 1.00 82.25 428 ASN A CA 1
ATOM 3430 C C . ASN A 1 428 ? 12.640 2.115 29.399 1.00 82.25 428 ASN A C 1
ATOM 3432 O O . ASN A 1 428 ? 12.568 3.335 29.541 1.00 82.25 428 ASN A O 1
ATOM 3436 N N . GLY A 1 429 ? 11.976 1.466 28.438 1.00 89.12 429 GLY A N 1
ATOM 3437 C CA . GLY A 1 429 ? 11.241 2.096 27.338 1.00 89.12 429 GLY A CA 1
ATOM 3438 C C . GLY A 1 429 ? 11.817 1.752 25.962 1.00 89.12 429 GLY A C 1
ATOM 3439 O O . GLY A 1 429 ? 12.703 0.897 25.833 1.00 89.12 429 GLY A O 1
ATOM 3440 N N . TYR A 1 430 ? 11.295 2.411 24.929 1.00 92.75 430 TYR A N 1
ATOM 3441 C CA . TYR A 1 430 ? 11.770 2.316 23.547 1.00 92.75 430 TYR A CA 1
ATOM 3442 C C . TYR A 1 430 ? 13.013 3.194 23.357 1.00 92.75 430 TYR A C 1
ATOM 3444 O O . TYR A 1 430 ? 12.962 4.386 23.643 1.00 92.75 430 TYR A O 1
ATOM 3452 N N . CYS A 1 431 ? 14.134 2.614 22.926 1.00 91.50 431 CYS A N 1
ATOM 3453 C CA . CYS A 1 431 ? 15.405 3.330 22.796 1.00 91.50 431 CYS A CA 1
ATOM 3454 C C . CYS A 1 431 ? 15.572 3.901 21.386 1.00 91.50 431 CYS A C 1
ATOM 3456 O O . CYS A 1 431 ? 15.514 3.152 20.409 1.00 91.50 431 CYS A O 1
ATOM 3458 N N . VAL A 1 432 ? 15.854 5.200 21.286 1.00 91.25 432 VAL A N 1
ATOM 3459 C CA . VAL A 1 432 ? 16.175 5.858 20.016 1.00 91.25 432 VAL A CA 1
ATOM 3460 C C . VAL A 1 432 ? 17.642 6.280 20.044 1.00 91.25 432 VAL A C 1
ATOM 3462 O O . VAL A 1 432 ? 18.049 7.146 20.811 1.00 91.25 432 VAL A O 1
ATOM 3465 N N . ALA A 1 433 ? 18.463 5.610 19.232 1.00 87.50 433 ALA A N 1
ATOM 3466 C CA . ALA A 1 433 ? 19.922 5.736 19.277 1.00 87.50 433 ALA A CA 1
ATOM 3467 C C . ALA A 1 433 ? 20.463 7.066 18.726 1.00 87.50 433 ALA A C 1
ATOM 3469 O O . ALA A 1 433 ? 21.522 7.510 19.156 1.00 87.50 433 ALA A O 1
ATOM 3470 N N . ASN A 1 434 ? 19.754 7.688 17.786 1.00 89.88 434 ASN A N 1
ATOM 3471 C CA . ASN A 1 434 ? 20.176 8.895 17.076 1.00 89.88 434 ASN A CA 1
ATOM 3472 C C . ASN A 1 434 ? 19.035 9.924 17.072 1.00 89.88 434 ASN A C 1
ATOM 3474 O O . ASN A 1 434 ? 17.897 9.561 17.370 1.00 89.88 434 ASN A O 1
ATOM 3478 N N . MET A 1 435 ? 19.329 11.186 16.752 1.00 91.88 435 MET A N 1
ATOM 3479 C CA . MET A 1 435 ? 18.287 12.209 16.613 1.00 91.88 435 MET A CA 1
ATOM 3480 C C . MET A 1 435 ? 17.393 11.909 15.403 1.00 91.88 435 MET A C 1
ATOM 3482 O O . MET A 1 435 ? 17.807 11.169 14.509 1.00 91.88 435 MET A O 1
ATOM 3486 N N . GLY A 1 436 ? 16.186 12.470 15.368 1.00 93.00 436 GLY A N 1
ATOM 3487 C CA . GLY A 1 436 ? 15.258 12.309 14.244 1.00 93.00 436 GLY A CA 1
ATOM 3488 C C . GLY A 1 436 ? 13.841 11.930 14.664 1.00 93.00 436 GLY A C 1
ATOM 3489 O O . GLY A 1 436 ? 13.566 11.649 15.837 1.00 93.00 436 GLY A O 1
ATOM 3490 N N . TYR A 1 437 ? 12.932 11.901 13.690 1.00 94.62 437 TYR A N 1
ATOM 3491 C CA . TYR A 1 437 ? 11.586 11.381 13.901 1.00 94.62 437 TYR A CA 1
ATOM 3492 C C . TYR A 1 437 ? 11.630 9.875 14.119 1.00 94.62 437 TYR A C 1
ATOM 3494 O O . TYR A 1 437 ? 12.361 9.150 13.442 1.00 94.62 437 TYR A O 1
ATOM 3502 N N . PHE A 1 438 ? 10.797 9.394 15.031 1.00 94.25 438 PHE A N 1
ATOM 3503 C CA . PHE A 1 438 ? 10.602 7.972 15.250 1.00 94.25 438 PHE A CA 1
ATOM 3504 C C . PHE A 1 438 ? 9.126 7.685 15.490 1.00 94.25 438 PHE A C 1
ATOM 3506 O O . PHE A 1 438 ? 8.415 8.454 16.142 1.00 94.25 438 PHE A O 1
ATOM 3513 N N . SER A 1 439 ? 8.676 6.542 14.984 1.00 92.19 439 SER A N 1
ATOM 3514 C CA . SER A 1 439 ? 7.292 6.106 15.145 1.00 92.19 439 SER A CA 1
ATOM 3515 C C . SER A 1 439 ? 7.233 4.772 15.867 1.00 92.19 439 SER A C 1
ATOM 3517 O O . SER A 1 439 ? 7.928 3.823 15.506 1.00 92.19 439 SER A O 1
ATOM 3519 N N . VAL A 1 440 ? 6.369 4.685 16.872 1.00 91.81 440 VAL A N 1
ATOM 3520 C CA . VAL A 1 440 ? 6.176 3.489 17.687 1.00 91.81 440 VAL A CA 1
ATOM 3521 C C . VAL A 1 440 ? 4.781 2.917 17.493 1.00 91.81 440 VAL A C 1
ATOM 3523 O O . VAL A 1 440 ? 3.782 3.628 17.582 1.00 91.81 440 VAL A O 1
ATOM 3526 N N . ASN A 1 441 ? 4.711 1.609 17.253 1.00 89.19 441 ASN A N 1
ATOM 3527 C CA . ASN A 1 441 ? 3.449 0.874 17.213 1.00 89.19 441 ASN A CA 1
ATOM 3528 C C . ASN A 1 441 ? 3.085 0.397 18.621 1.00 89.19 441 ASN A C 1
ATOM 3530 O O . ASN A 1 441 ? 3.939 -0.133 19.344 1.00 89.19 441 ASN A O 1
ATOM 3534 N N . LEU A 1 442 ? 1.814 0.541 18.990 1.00 84.75 442 LEU A N 1
ATOM 3535 C CA . LEU A 1 442 ? 1.318 0.027 20.263 1.00 84.75 442 LEU A CA 1
ATOM 3536 C C . LEU A 1 442 ? 1.108 -1.489 20.181 1.00 84.75 442 LEU A C 1
ATOM 3538 O O . LEU A 1 442 ? 0.554 -2.001 19.208 1.00 84.75 442 LEU A O 1
ATOM 3542 N N . SER A 1 443 ? 1.552 -2.210 21.211 1.00 77.25 443 SER A N 1
ATOM 3543 C CA . SER A 1 443 ? 1.210 -3.627 21.398 1.00 77.25 443 SER A CA 1
ATOM 3544 C C . SER A 1 443 ? -0.198 -3.771 21.978 1.00 77.25 443 SER A C 1
ATOM 3546 O O . SER A 1 443 ? -0.909 -4.729 21.672 1.00 77.25 443 SER A O 1
ATOM 3548 N N . ASP A 1 444 ? -0.604 -2.807 22.808 1.00 75.38 444 ASP A N 1
ATOM 3549 C CA . ASP A 1 444 ? -1.931 -2.768 23.412 1.00 75.38 444 ASP A CA 1
ATOM 3550 C C . ASP A 1 444 ? -2.973 -2.250 22.410 1.00 75.38 444 ASP A C 1
ATOM 3552 O O . ASP A 1 444 ? -2.731 -1.309 21.653 1.00 75.38 444 ASP A O 1
ATOM 3556 N N . SER A 1 445 ? -4.176 -2.830 22.428 1.00 79.06 445 SER A N 1
ATOM 3557 C CA . SER A 1 445 ? -5.303 -2.303 21.654 1.00 79.06 445 SER A CA 1
ATOM 3558 C C . SER A 1 445 ? -5.994 -1.192 22.440 1.00 79.06 445 SER A C 1
ATOM 3560 O O . SER A 1 445 ? -6.836 -1.473 23.291 1.00 79.06 445 SER A O 1
ATOM 3562 N N . ILE A 1 446 ? -5.635 0.060 22.157 1.00 86.81 446 ILE A N 1
ATOM 3563 C CA . ILE A 1 446 ? -6.210 1.232 22.823 1.00 86.81 446 ILE A CA 1
ATOM 3564 C C . ILE A 1 446 ? -7.261 1.872 21.923 1.00 86.81 446 ILE A C 1
ATOM 3566 O O . ILE A 1 446 ? -6.935 2.358 20.841 1.00 86.81 446 ILE A O 1
ATOM 3570 N N . ASN A 1 447 ? -8.510 1.879 22.385 1.00 86.44 447 ASN A N 1
ATOM 3571 C CA . ASN A 1 447 ? -9.617 2.522 21.690 1.00 86.44 447 ASN A CA 1
ATOM 3572 C C . ASN A 1 447 ? -9.908 3.890 22.320 1.00 86.44 447 ASN A C 1
ATOM 3574 O O . ASN A 1 447 ? -9.946 4.010 23.545 1.00 86.44 447 ASN A O 1
ATOM 3578 N N . VAL A 1 448 ? -10.124 4.898 21.482 1.00 84.12 448 VAL A N 1
ATOM 3579 C CA . VAL A 1 448 ? -10.590 6.232 21.861 1.00 84.12 448 VAL A CA 1
ATOM 3580 C C . VAL A 1 448 ? -11.974 6.446 21.259 1.00 84.12 448 VAL A C 1
ATOM 3582 O O . VAL A 1 448 ? -12.174 6.336 20.048 1.00 84.12 448 VAL A O 1
ATOM 3585 N N . ASP A 1 449 ? -12.951 6.684 22.127 1.00 79.56 449 ASP A N 1
ATOM 3586 C CA . ASP A 1 449 ? -14.328 6.976 21.732 1.00 79.56 449 ASP A CA 1
ATOM 3587 C C . ASP A 1 449 ? -14.477 8.456 21.342 1.00 79.56 449 ASP A C 1
ATOM 3589 O O . ASP A 1 449 ? -13.499 9.204 21.298 1.00 79.56 449 ASP A O 1
ATOM 3593 N N . ASN A 1 450 ? -15.701 8.882 21.028 1.00 73.69 450 ASN A N 1
ATOM 3594 C CA . ASN A 1 450 ? -16.016 10.286 20.775 1.00 73.69 450 ASN A CA 1
ATOM 3595 C C . ASN A 1 450 ? -15.717 11.146 22.019 1.00 73.69 450 ASN A C 1
ATOM 3597 O O . ASN A 1 450 ? -16.254 10.873 23.095 1.00 73.69 450 ASN A O 1
ATOM 3601 N N . GLY A 1 451 ? -14.915 12.201 21.855 1.00 81.38 451 GLY A N 1
ATOM 3602 C CA . GLY A 1 451 ? -14.510 13.106 22.933 1.00 81.38 451 GLY A CA 1
ATOM 3603 C C . GLY A 1 451 ? -12.996 13.232 23.131 1.00 81.38 451 GLY A C 1
ATOM 3604 O O . GLY A 1 451 ? -12.189 12.858 22.278 1.00 81.38 451 GLY A O 1
ATOM 3605 N N . GLU A 1 452 ? -12.606 13.820 24.264 1.00 91.12 452 GLU A N 1
ATOM 3606 C CA . GLU A 1 452 ? -11.205 14.122 24.559 1.00 91.12 452 GLU A CA 1
ATOM 3607 C C . GLU A 1 452 ? -10.389 12.868 24.902 1.00 91.12 452 GLU A C 1
ATOM 3609 O O . GLU A 1 452 ? -10.843 11.988 25.628 1.00 91.12 452 GLU A O 1
ATOM 3614 N N . PHE A 1 453 ? -9.133 12.835 24.459 1.00 95.44 453 PHE A N 1
ATOM 3615 C CA . PHE A 1 453 ? -8.129 11.867 24.898 1.00 95.44 453 PHE A CA 1
ATOM 3616 C C . PHE A 1 453 ? -6.752 12.536 24.994 1.00 95.44 453 PHE A C 1
ATOM 3618 O O . PHE A 1 453 ? -6.510 13.579 24.390 1.00 95.44 453 PHE A O 1
ATOM 3625 N N . ILE A 1 454 ? -5.835 11.971 25.780 1.00 96.69 454 ILE A N 1
ATOM 3626 C CA . ILE A 1 454 ? -4.466 12.487 25.941 1.00 96.69 454 ILE A CA 1
ATOM 3627 C C . ILE A 1 454 ? -3.476 11.402 25.551 1.00 96.69 454 ILE A C 1
ATOM 3629 O O . ILE A 1 454 ? -3.588 10.265 26.011 1.00 96.69 454 ILE A O 1
ATOM 3633 N N . VAL A 1 455 ? -2.464 11.788 24.776 1.00 98.06 455 VAL A N 1
ATOM 3634 C CA . VAL A 1 455 ? -1.252 10.991 24.576 1.00 98.06 455 VAL A CA 1
ATOM 3635 C C . VAL A 1 455 ? -0.074 11.752 25.164 1.00 98.06 455 VAL A C 1
ATOM 3637 O O . VAL A 1 455 ? 0.115 12.939 24.896 1.00 98.06 455 VAL A O 1
ATOM 3640 N N . ALA A 1 456 ? 0.702 11.061 25.991 1.00 97.56 456 ALA A N 1
ATOM 3641 C CA . ALA A 1 456 ? 1.864 11.610 26.662 1.00 97.56 456 ALA A CA 1
ATOM 3642 C C . ALA A 1 456 ? 3.081 10.704 26.499 1.00 97.56 456 ALA A C 1
ATOM 3644 O O . ALA A 1 456 ? 2.963 9.482 26.394 1.00 97.56 456 ALA A O 1
ATOM 3645 N N . ILE A 1 457 ? 4.258 11.314 26.497 1.00 97.94 457 ILE A N 1
ATOM 3646 C CA . ILE A 1 457 ? 5.538 10.645 26.339 1.00 97.94 457 ILE A CA 1
ATOM 3647 C C . ILE A 1 457 ? 6.445 11.081 27.484 1.00 97.94 457 ILE A C 1
ATOM 3649 O O . ILE A 1 457 ? 6.689 12.269 27.693 1.00 97.94 457 ILE A O 1
ATOM 3653 N N . GLU A 1 458 ? 6.941 10.105 28.236 1.00 96.69 458 GLU A N 1
ATOM 3654 C CA . GLU A 1 458 ? 8.031 10.297 29.185 1.00 96.69 458 GLU A CA 1
ATOM 3655 C C . GLU A 1 458 ? 9.341 9.941 28.482 1.00 96.69 458 GLU A C 1
ATOM 3657 O O . GLU A 1 458 ? 9.501 8.828 27.973 1.00 96.69 458 GLU A O 1
ATOM 3662 N N . VAL A 1 459 ? 10.266 10.895 28.443 1.00 95.81 459 VAL A N 1
ATOM 3663 C CA . VAL A 1 459 ? 11.596 10.744 27.859 1.00 95.81 459 VAL A CA 1
ATOM 3664 C C . VAL A 1 459 ? 12.635 10.694 28.968 1.00 95.81 459 VAL A C 1
ATOM 3666 O O . VAL A 1 459 ? 12.671 11.551 29.849 1.00 95.81 459 VAL A O 1
ATOM 3669 N N . LYS A 1 460 ? 13.504 9.687 28.913 1.00 94.00 460 LYS A N 1
ATOM 3670 C CA . LYS A 1 460 ? 14.669 9.541 29.780 1.00 94.00 460 LYS A CA 1
ATOM 3671 C C . LYS A 1 460 ? 15.934 9.684 28.946 1.00 94.00 460 LYS A C 1
ATOM 3673 O O . LYS A 1 460 ? 16.317 8.770 28.215 1.00 94.00 460 LYS A O 1
ATOM 3678 N N . SER A 1 461 ? 16.566 10.838 29.083 1.00 89.56 461 SER A N 1
ATOM 3679 C CA . SER A 1 461 ? 17.798 11.223 28.408 1.00 89.56 461 SER A CA 1
ATOM 3680 C C . SER A 1 461 ? 19.037 10.706 29.151 1.00 89.56 461 SER A C 1
ATOM 3682 O O . SER A 1 461 ? 19.024 10.607 30.383 1.00 89.56 461 SER A O 1
ATOM 3684 N N . PRO A 1 462 ? 20.138 10.395 28.444 1.00 85.62 462 PRO A N 1
ATOM 3685 C CA . PRO A 1 462 ? 21.416 10.080 29.080 1.00 85.62 462 PRO A CA 1
ATOM 3686 C C . PRO A 1 462 ? 22.084 11.295 29.753 1.00 85.62 462 PRO A C 1
ATOM 3688 O O . PRO A 1 462 ? 23.023 11.104 30.527 1.00 85.62 462 PRO A O 1
ATOM 3691 N N . TYR A 1 463 ? 21.613 12.524 29.499 1.00 80.19 463 TYR A N 1
ATOM 3692 C CA . TYR A 1 463 ? 22.222 13.761 30.000 1.00 80.19 463 TYR A CA 1
ATOM 3693 C C . TYR A 1 463 ? 21.258 14.566 30.891 1.00 80.19 463 TYR A C 1
ATOM 3695 O O . TYR A 1 463 ? 20.079 14.746 30.569 1.00 80.19 463 TYR A O 1
ATOM 3703 N N . THR A 1 464 ? 21.767 15.079 32.014 1.00 72.62 464 THR A N 1
ATOM 3704 C CA . THR A 1 464 ? 21.065 16.042 32.886 1.00 72.62 464 THR A CA 1
ATOM 3705 C C . THR A 1 464 ? 20.906 17.391 32.188 1.00 72.62 464 THR A C 1
ATOM 3707 O O . THR A 1 464 ? 21.717 17.717 31.322 1.00 72.62 464 THR A O 1
ATOM 3710 N N . ASN A 1 465 ? 19.902 18.190 32.570 1.00 68.19 465 ASN A N 1
ATOM 3711 C CA . ASN A 1 465 ? 19.627 19.511 31.970 1.00 68.19 465 ASN A CA 1
ATOM 3712 C C . ASN A 1 465 ? 19.434 19.481 30.443 1.00 68.19 465 ASN A C 1
ATOM 3714 O O . ASN A 1 465 ? 19.636 20.483 29.758 1.00 68.19 465 ASN A O 1
ATOM 3718 N N . SER A 1 466 ? 19.074 18.324 29.887 1.00 71.25 466 SER A N 1
ATOM 3719 C CA . SER A 1 466 ? 18.943 18.169 28.445 1.00 71.25 466 SER A CA 1
ATOM 3720 C C . SER A 1 466 ? 17.622 18.742 27.938 1.00 71.25 466 SER A C 1
ATOM 3722 O O . SER A 1 466 ? 16.564 18.549 28.547 1.00 71.25 466 SER A O 1
ATOM 3724 N N . LYS A 1 467 ? 17.676 19.413 26.783 1.00 86.25 467 LYS A N 1
ATOM 3725 C CA . LYS A 1 467 ? 16.503 19.917 26.063 1.00 86.25 467 LYS A CA 1
ATOM 3726 C C . LYS A 1 467 ? 15.772 18.783 25.317 1.00 86.25 467 LYS A C 1
ATOM 3728 O O . LYS A 1 467 ? 15.671 18.786 24.099 1.00 86.25 467 LYS A O 1
ATOM 3733 N N . SER A 1 468 ? 15.335 17.765 26.060 1.00 89.62 468 SER A N 1
ATOM 3734 C CA . SER A 1 468 ? 14.828 16.489 25.526 1.00 89.62 468 SER A CA 1
ATOM 3735 C C . SER A 1 468 ? 13.346 16.476 25.134 1.00 89.62 468 SER A C 1
ATOM 3737 O O . SER A 1 468 ? 12.887 15.476 24.585 1.00 89.62 468 SER A O 1
ATOM 3739 N N . ILE A 1 469 ? 12.591 17.543 25.411 1.00 92.25 469 ILE A N 1
ATOM 3740 C CA . ILE A 1 469 ? 11.188 17.665 25.000 1.00 92.25 469 ILE A CA 1
ATOM 3741 C C . ILE A 1 469 ? 11.142 18.294 23.598 1.00 92.25 469 ILE A C 1
ATOM 3743 O O . ILE A 1 469 ? 11.532 19.457 23.471 1.00 92.25 469 ILE A O 1
ATOM 3747 N N . PRO A 1 470 ? 10.641 17.587 22.572 1.00 92.94 470 PRO A N 1
ATOM 3748 C CA . PRO A 1 470 ? 10.489 18.145 21.236 1.00 92.94 470 PRO A CA 1
ATOM 3749 C C . PRO A 1 470 ? 9.243 19.038 21.159 1.00 92.94 470 PRO A C 1
ATOM 3751 O O . PRO A 1 470 ? 8.115 18.589 21.390 1.00 92.94 470 PRO A O 1
ATOM 3754 N N . GLN A 1 471 ? 9.433 20.308 20.814 1.00 89.62 471 GLN A N 1
ATOM 3755 C CA . GLN A 1 471 ? 8.355 21.264 20.558 1.00 89.62 471 GLN A CA 1
ATOM 3756 C C . GLN A 1 471 ? 8.451 21.872 19.167 1.00 89.62 471 GLN A C 1
ATOM 3758 O O . GLN A 1 471 ? 9.512 21.926 18.565 1.00 89.62 471 GLN A O 1
ATOM 3763 N N . GLU A 1 472 ? 7.332 22.377 18.673 1.00 85.25 472 GLU A N 1
ATOM 3764 C CA . GLU A 1 472 ? 7.251 23.138 17.437 1.00 85.25 472 GLU A CA 1
ATOM 3765 C C . GLU A 1 472 ? 7.981 24.489 17.565 1.00 85.25 472 GLU A C 1
ATOM 3767 O O . GLU A 1 472 ? 7.810 25.242 18.538 1.00 85.25 472 GLU A O 1
ATOM 3772 N N . LYS A 1 473 ? 8.794 24.824 16.562 1.00 77.75 473 LYS A N 1
ATOM 3773 C CA . LYS A 1 473 ? 9.464 26.121 16.441 1.00 77.75 473 LYS A CA 1
ATOM 3774 C C . LYS A 1 473 ? 8.501 27.186 15.907 1.00 77.75 473 LYS A C 1
ATOM 3776 O O . LYS A 1 473 ? 7.661 26.915 15.057 1.00 77.75 473 LYS A O 1
ATOM 3781 N N . ASN A 1 474 ? 8.625 28.425 16.399 1.00 68.62 474 ASN A N 1
ATOM 3782 C CA . ASN A 1 474 ? 7.848 29.585 15.925 1.00 68.62 474 ASN A CA 1
ATOM 3783 C C . ASN A 1 474 ? 6.328 29.324 15.817 1.00 68.62 474 ASN A C 1
ATOM 3785 O O . ASN A 1 474 ? 5.692 29.598 14.789 1.00 68.62 474 ASN A O 1
ATOM 3789 N N . SER A 1 475 ? 5.758 28.768 16.889 1.00 62.19 475 SER A N 1
ATOM 3790 C CA . SER A 1 475 ? 4.338 28.436 16.990 1.00 62.19 475 SER A CA 1
ATOM 3791 C C . SER A 1 475 ? 3.449 29.675 16.827 1.00 62.19 475 SER A C 1
ATOM 3793 O O . SER A 1 475 ? 3.699 30.708 17.452 1.00 62.19 475 SER A O 1
ATOM 3795 N N . VAL A 1 476 ? 2.408 29.576 15.998 1.00 61.41 476 VAL A N 1
ATOM 3796 C CA . VAL A 1 476 ? 1.511 30.700 15.675 1.00 61.41 476 VAL A CA 1
ATOM 3797 C C . VAL A 1 476 ? 0.613 31.018 16.875 1.00 61.41 476 VAL A C 1
ATOM 3799 O O . VAL A 1 476 ? 0.005 30.112 17.445 1.00 61.41 476 VAL A O 1
ATOM 3802 N N . SER A 1 477 ? 0.499 32.297 17.251 1.00 55.78 477 SER A N 1
ATOM 3803 C CA . SER A 1 477 ? -0.312 32.750 18.397 1.00 55.78 477 SER A CA 1
ATOM 3804 C C . SER A 1 477 ? -1.768 32.290 18.324 1.00 55.78 477 SER A C 1
ATOM 3806 O O . SER A 1 477 ? -2.349 31.933 19.345 1.00 55.78 477 SER A O 1
ATOM 3808 N N . ASP A 1 478 ? -2.333 32.241 17.119 1.00 51.66 478 ASP A N 1
ATOM 3809 C CA . ASP A 1 478 ? -3.757 31.973 16.889 1.00 51.66 478 ASP A CA 1
ATOM 3810 C C . ASP A 1 478 ? -4.095 30.470 16.928 1.00 51.66 478 ASP A C 1
ATOM 3812 O O . ASP A 1 478 ? -5.265 30.094 16.973 1.00 51.66 478 ASP A O 1
ATOM 3816 N N . ALA A 1 479 ? -3.080 29.597 16.971 1.00 53.47 479 ALA A N 1
ATOM 3817 C CA . ALA A 1 479 ? -3.240 28.155 17.179 1.00 53.47 479 ALA A CA 1
ATOM 3818 C C . ALA A 1 479 ? -3.226 27.755 18.671 1.00 53.47 479 ALA A C 1
ATOM 3820 O O . ALA A 1 479 ? -3.450 26.582 18.994 1.00 53.47 479 ALA A O 1
ATOM 3821 N N . ALA A 1 480 ? -2.970 28.709 19.577 1.00 54.38 480 ALA A N 1
ATOM 3822 C CA . ALA A 1 480 ? -2.832 28.491 21.012 1.00 54.38 480 ALA A CA 1
ATOM 3823 C C . ALA A 1 480 ? -4.171 28.121 21.670 1.00 54.38 480 ALA A C 1
ATOM 3825 O O . ALA A 1 480 ? -5.107 28.920 21.697 1.00 54.38 480 ALA A O 1
ATOM 3826 N N . ILE A 1 481 ? -4.251 26.928 22.267 1.00 66.19 481 ILE A N 1
ATOM 3827 C CA . ILE A 1 481 ? -5.387 26.525 23.106 1.00 66.19 481 ILE A CA 1
ATOM 3828 C C . ILE A 1 481 ? -4.859 26.106 24.473 1.00 66.19 481 ILE A C 1
ATOM 3830 O O . ILE A 1 481 ? -4.120 25.128 24.588 1.00 66.19 481 ILE A O 1
ATOM 3834 N N . SER A 1 482 ? -5.267 26.833 25.516 1.00 74.12 482 SER A N 1
ATOM 3835 C CA . SER A 1 482 ? -4.932 26.464 26.893 1.00 74.12 482 SER A CA 1
ATOM 3836 C C . SER A 1 482 ? -5.492 25.082 27.244 1.00 74.12 482 SER A C 1
ATOM 3838 O O . SER A 1 482 ? -6.605 24.724 26.860 1.00 74.12 482 SER A O 1
ATOM 3840 N N . GLY A 1 483 ? -4.708 24.294 27.978 1.00 79.31 483 GLY A N 1
ATOM 3841 C CA . GLY A 1 483 ? -5.043 22.939 28.408 1.00 79.31 483 GLY A CA 1
ATOM 3842 C C . GLY A 1 483 ? -4.780 21.857 27.358 1.00 79.31 483 GLY A C 1
ATOM 3843 O O . GLY A 1 483 ? -5.119 20.696 27.600 1.00 79.31 483 GLY A O 1
ATOM 3844 N N . ARG A 1 484 ? -4.180 22.211 26.213 1.00 85.88 484 ARG A N 1
ATOM 3845 C CA . ARG A 1 484 ? -3.853 21.273 25.130 1.00 85.88 484 ARG A CA 1
ATOM 3846 C C . ARG A 1 484 ? -2.465 20.656 25.272 1.00 85.88 484 ARG A C 1
ATOM 3848 O O . ARG A 1 484 ? -2.334 19.445 25.135 1.00 85.88 484 ARG A O 1
ATOM 3855 N N . CYS A 1 485 ? -1.447 21.484 25.489 1.00 89.94 485 CYS A N 1
ATOM 3856 C CA . CYS A 1 485 ? -0.040 21.109 25.382 1.00 89.94 485 CYS A CA 1
ATOM 3857 C C . CYS A 1 485 ? 0.623 21.185 26.760 1.00 89.94 485 CYS A C 1
ATOM 3859 O O . CYS A 1 485 ? 0.738 22.263 27.339 1.00 89.94 485 CYS A O 1
ATOM 3861 N N . LEU A 1 486 ? 1.031 20.045 27.317 1.00 93.44 486 LEU A N 1
ATOM 3862 C CA . LEU A 1 486 ? 1.455 19.936 28.716 1.00 93.44 486 LEU A CA 1
ATOM 3863 C C . LEU A 1 486 ? 2.892 19.423 28.816 1.00 93.44 486 LEU A C 1
ATOM 3865 O O . LEU A 1 486 ? 3.274 18.531 28.063 1.00 93.44 486 LEU A O 1
ATOM 3869 N N . ILE A 1 487 ? 3.662 19.931 29.778 1.00 94.00 487 ILE A N 1
ATOM 3870 C CA . ILE A 1 487 ? 5.008 19.438 30.116 1.00 94.00 487 ILE A CA 1
ATOM 3871 C C . ILE A 1 487 ? 5.184 19.268 31.627 1.00 94.00 487 ILE A C 1
ATOM 3873 O O . ILE A 1 487 ? 4.575 19.983 32.422 1.00 94.00 487 ILE A O 1
ATOM 3877 N N . SER A 1 488 ? 6.007 18.309 32.037 1.00 93.69 488 SER A N 1
ATOM 3878 C CA . SER A 1 488 ? 6.314 17.999 33.436 1.00 93.69 488 SER A CA 1
ATOM 3879 C C . SER A 1 488 ? 7.698 17.348 33.555 1.00 93.69 488 SER A C 1
ATOM 3881 O O . SER A 1 488 ? 8.340 17.053 32.549 1.00 93.69 488 SER A O 1
ATOM 3883 N N . ASP A 1 489 ? 8.155 17.101 34.782 1.00 90.44 489 ASP A N 1
ATOM 3884 C CA . ASP A 1 489 ? 9.421 16.406 35.054 1.00 90.44 489 ASP A CA 1
ATOM 3885 C C . ASP A 1 489 ? 9.299 14.873 34.926 1.00 90.44 489 ASP A C 1
ATOM 3887 O O . ASP A 1 489 ? 10.296 14.175 34.765 1.00 90.44 489 ASP A O 1
ATOM 3891 N N . SER A 1 490 ? 8.084 14.318 35.007 1.00 92.25 490 SER A N 1
ATOM 3892 C CA . SER A 1 490 ? 7.856 12.869 35.036 1.00 92.25 490 SER A CA 1
ATOM 3893 C C . SER A 1 490 ? 6.378 12.496 34.894 1.00 92.25 490 SER A C 1
ATOM 3895 O O . SER A 1 490 ? 5.481 13.304 35.162 1.00 92.25 490 SER A O 1
ATOM 3897 N N . ALA A 1 491 ? 6.119 11.219 34.587 1.00 93.50 491 ALA A N 1
ATOM 3898 C CA . ALA A 1 491 ? 4.784 10.616 34.642 1.00 93.50 491 ALA A CA 1
ATOM 3899 C C . ALA A 1 491 ? 4.108 10.798 35.999 1.00 93.50 491 ALA A C 1
ATOM 3901 O O . ALA A 1 491 ? 2.925 11.136 36.076 1.00 93.50 491 ALA A O 1
ATOM 3902 N N . LYS A 1 492 ? 4.869 10.622 37.081 1.00 94.06 492 LYS A N 1
ATOM 3903 C CA . LYS A 1 492 ? 4.350 10.743 38.443 1.00 94.06 492 LYS A CA 1
ATOM 3904 C C . LYS A 1 492 ? 3.842 12.157 38.726 1.00 94.06 492 LYS A C 1
ATOM 3906 O O . LYS A 1 492 ? 2.751 12.300 39.276 1.00 94.06 492 LYS A O 1
ATOM 3911 N N . SER A 1 493 ? 4.602 13.179 38.343 1.00 93.31 493 SER A N 1
ATOM 3912 C CA . SER A 1 493 ? 4.225 14.576 38.563 1.00 93.31 493 SER A CA 1
ATOM 3913 C C . SER A 1 493 ? 3.049 14.997 37.690 1.00 93.31 493 SER A C 1
ATOM 3915 O O . SER A 1 493 ? 2.108 15.600 38.206 1.00 93.31 493 SER A O 1
ATOM 3917 N N . MET A 1 494 ? 3.020 14.608 36.408 1.00 94.69 494 MET A N 1
ATOM 3918 C CA . MET A 1 494 ? 1.892 14.936 35.530 1.00 94.69 494 MET A CA 1
ATOM 3919 C C . MET A 1 494 ? 0.578 14.312 36.026 1.00 94.69 494 MET A C 1
ATOM 3921 O O . MET A 1 494 ? -0.427 15.015 36.137 1.00 94.69 494 MET A O 1
ATOM 3925 N N . ILE A 1 495 ? 0.593 13.029 36.412 1.00 95.69 495 ILE A N 1
ATOM 3926 C CA . ILE A 1 495 ? -0.576 12.327 36.976 1.00 95.69 495 ILE A CA 1
ATOM 3927 C C . ILE A 1 495 ? -1.024 12.963 38.302 1.00 95.69 495 ILE A C 1
ATOM 3929 O O . ILE A 1 495 ? -2.221 13.038 38.585 1.00 95.69 495 ILE A O 1
ATOM 3933 N N . ALA A 1 496 ? -0.084 13.467 39.107 1.00 94.38 496 ALA A N 1
ATOM 3934 C CA . ALA A 1 496 ? -0.380 14.182 40.348 1.00 94.38 496 ALA A CA 1
ATOM 3935 C C . ALA A 1 496 ? -0.941 15.604 40.132 1.00 94.38 496 ALA A C 1
ATOM 3937 O O . ALA A 1 496 ? -1.389 16.231 41.092 1.00 94.38 496 ALA A O 1
ATOM 3938 N N . GLY A 1 497 ? -0.962 16.107 38.892 1.00 90.44 497 GLY A N 1
ATOM 3939 C CA . GLY A 1 497 ? -1.428 17.455 38.562 1.00 90.44 497 GLY A CA 1
ATOM 3940 C C . GLY A 1 497 ? -0.337 18.529 38.586 1.00 90.44 497 GLY A C 1
ATOM 3941 O O . GLY A 1 497 ? -0.650 19.715 38.571 1.00 90.44 497 GLY A O 1
ATOM 3942 N N . THR A 1 498 ? 0.937 18.138 38.641 1.00 92.94 498 THR A N 1
ATOM 3943 C CA . THR A 1 498 ? 2.092 19.042 38.608 1.00 92.94 498 THR A CA 1
ATOM 3944 C C . THR A 1 498 ? 2.668 19.082 37.194 1.00 92.94 498 THR A C 1
ATOM 3946 O O . THR A 1 498 ? 3.521 18.276 36.824 1.00 92.94 498 THR A O 1
ATOM 3949 N N . TYR A 1 499 ? 2.176 20.011 36.380 1.00 91.81 499 TYR A N 1
ATOM 3950 C CA . TYR A 1 499 ? 2.614 20.233 35.001 1.00 91.81 499 TYR A CA 1
ATOM 3951 C C . TYR A 1 499 ? 2.437 21.705 34.610 1.00 91.81 499 TYR A C 1
ATOM 3953 O O . TYR A 1 499 ? 1.683 22.444 35.246 1.00 91.81 499 TYR A O 1
ATOM 3961 N N . LYS A 1 500 ? 3.120 22.122 33.545 1.00 90.38 500 LYS A N 1
ATOM 3962 C CA . LYS A 1 500 ? 2.995 23.441 32.922 1.00 90.38 500 LYS A CA 1
ATOM 3963 C C . LYS A 1 500 ? 2.269 23.314 31.582 1.00 90.38 500 LYS A C 1
ATOM 3965 O O . LYS A 1 500 ? 2.562 22.411 30.804 1.00 90.38 500 LYS A O 1
ATOM 3970 N N . ASP A 1 501 ? 1.347 24.235 31.322 1.00 88.12 501 ASP A N 1
ATOM 3971 C CA . ASP A 1 501 ? 0.754 24.445 29.998 1.00 88.12 501 ASP A CA 1
ATOM 3972 C C . ASP A 1 501 ? 1.738 25.233 29.118 1.00 88.12 501 ASP A C 1
ATOM 3974 O O . ASP A 1 501 ? 2.310 26.238 29.554 1.00 88.12 501 ASP A O 1
ATOM 3978 N N . CYS A 1 502 ? 1.966 24.763 27.896 1.00 82.62 502 CYS A N 1
ATOM 3979 C CA . CYS A 1 502 ? 2.904 25.368 26.953 1.00 82.62 502 CYS A CA 1
ATOM 3980 C C . CYS A 1 502 ? 2.313 26.575 26.212 1.00 82.62 502 CYS A C 1
ATOM 3982 O O . CYS A 1 502 ? 3.044 27.267 25.504 1.00 82.62 502 CYS A O 1
ATOM 3984 N N . GLY A 1 503 ? 1.017 26.855 26.382 1.00 77.94 503 GLY A N 1
ATOM 3985 C CA . GLY A 1 503 ? 0.359 28.009 25.781 1.00 77.94 503 GLY A CA 1
ATOM 3986 C C . GLY A 1 503 ? 0.298 27.899 24.258 1.00 77.94 503 GLY A C 1
ATOM 3987 O O . GLY A 1 503 ? -0.432 27.066 23.728 1.00 77.94 503 GLY A O 1
ATOM 3988 N N . SER A 1 504 ? 1.038 28.759 23.552 1.00 72.12 504 SER A N 1
ATOM 3989 C CA . SER A 1 504 ? 1.052 28.777 22.084 1.00 72.12 504 SER A CA 1
ATOM 3990 C C . SER A 1 504 ? 1.930 27.705 21.450 1.00 72.12 504 SER A C 1
ATOM 3992 O O . SER A 1 504 ? 1.741 27.426 20.274 1.00 72.12 504 SER A O 1
ATOM 3994 N N . SER A 1 505 ? 2.858 27.091 22.189 1.00 78.88 505 SER A N 1
ATOM 3995 C CA . SER A 1 505 ? 3.745 26.052 21.650 1.00 78.88 505 SER A CA 1
ATOM 3996 C C . SER A 1 505 ? 3.093 24.668 21.644 1.00 78.88 505 SER A C 1
ATOM 3998 O O . SER A 1 505 ? 2.396 24.302 22.590 1.00 78.88 505 SER A O 1
ATOM 4000 N N . ASN A 1 506 ? 3.370 23.871 20.608 1.00 85.56 506 ASN A N 1
ATOM 4001 C CA . ASN A 1 506 ? 2.870 22.503 20.456 1.00 85.56 506 ASN A CA 1
ATOM 4002 C C . ASN A 1 506 ? 3.997 21.491 20.689 1.00 85.56 506 ASN A C 1
ATOM 4004 O O . ASN A 1 506 ? 5.082 21.649 20.138 1.00 85.56 506 ASN A O 1
ATOM 4008 N N . ASN A 1 507 ? 3.762 20.449 21.490 1.00 92.00 507 ASN A N 1
ATOM 4009 C CA . ASN A 1 507 ? 4.693 19.322 21.571 1.00 92.00 507 ASN A CA 1
ATOM 4010 C C . ASN A 1 507 ? 4.588 18.488 20.291 1.00 92.00 507 ASN A C 1
ATOM 4012 O O . ASN A 1 507 ? 3.486 18.325 19.761 1.00 92.00 507 ASN A O 1
ATOM 4016 N N . ILE A 1 508 ? 5.700 17.902 19.851 1.00 93.06 508 ILE A N 1
ATOM 4017 C CA . ILE A 1 508 ? 5.711 16.966 18.723 1.00 93.06 508 ILE A CA 1
ATOM 4018 C C . ILE A 1 508 ? 5.208 15.615 19.220 1.00 93.06 508 ILE A C 1
ATOM 4020 O O . ILE A 1 508 ? 5.956 14.781 19.724 1.00 93.06 508 ILE A O 1
ATOM 4024 N N . VAL A 1 509 ? 3.896 15.434 19.127 1.00 94.62 509 VAL A N 1
ATOM 4025 C CA . VAL A 1 509 ? 3.211 14.169 19.372 1.00 94.62 509 VAL A CA 1
ATOM 4026 C C . VAL A 1 509 ? 2.181 14.054 18.261 1.00 94.62 509 VAL A C 1
ATOM 4028 O O . VAL A 1 509 ? 1.272 14.880 18.165 1.00 94.62 509 VAL A O 1
ATOM 4031 N N . LYS A 1 510 ? 2.327 13.040 17.414 1.00 92.81 510 LYS A N 1
ATOM 4032 C CA . LYS A 1 510 ? 1.367 12.736 16.351 1.00 92.81 510 LYS A CA 1
ATOM 4033 C C . LYS A 1 510 ? 0.738 11.384 16.638 1.00 92.81 510 LYS A C 1
ATOM 4035 O O . LYS A 1 510 ? 1.449 10.430 16.959 1.00 92.81 510 LYS A O 1
ATOM 4040 N N . VAL A 1 511 ? -0.584 11.299 16.548 1.00 93.31 511 VAL A N 1
ATOM 4041 C CA . VAL A 1 511 ? -1.343 10.080 16.850 1.00 93.31 511 VAL A CA 1
ATOM 4042 C C . VAL A 1 511 ? -2.055 9.614 15.595 1.00 93.31 511 VAL A C 1
ATOM 4044 O O . VAL A 1 511 ? -2.844 10.350 15.005 1.00 93.31 511 VAL A O 1
ATOM 4047 N N . TYR A 1 512 ? -1.788 8.372 15.220 1.00 88.56 512 TYR A N 1
ATOM 4048 C CA . TYR A 1 512 ? -2.346 7.728 14.045 1.00 88.56 512 TYR A CA 1
ATOM 4049 C C . TYR A 1 512 ? -3.367 6.708 14.512 1.00 88.56 512 TYR A C 1
ATOM 4051 O O . TYR A 1 512 ? -3.056 5.813 15.311 1.00 88.56 512 TYR A O 1
ATOM 4059 N N . THR A 1 513 ? -4.599 6.861 14.046 1.00 87.06 513 THR A N 1
ATOM 4060 C CA . THR A 1 513 ? -5.696 5.992 14.453 1.00 87.06 513 THR A CA 1
ATOM 4061 C C . THR A 1 513 ? -6.455 5.472 13.247 1.00 87.06 513 THR A C 1
ATOM 4063 O O . THR A 1 513 ? -6.591 6.151 12.230 1.00 87.06 513 THR A O 1
ATOM 4066 N N . ASP A 1 514 ? -6.972 4.261 13.384 1.00 74.38 514 ASP A N 1
ATOM 4067 C CA . ASP A 1 514 ? -7.861 3.655 12.404 1.00 74.38 514 ASP A CA 1
ATOM 4068 C C . ASP A 1 514 ? -9.233 3.432 13.016 1.00 74.38 514 ASP A C 1
ATOM 4070 O O . ASP A 1 514 ? -9.364 3.271 14.232 1.00 74.38 514 ASP A O 1
ATOM 4074 N N . SER A 1 515 ? -10.271 3.384 12.183 1.00 69.62 515 SER A N 1
ATOM 4075 C CA . SER A 1 515 ? -11.572 2.909 12.649 1.00 69.62 515 SER A CA 1
ATOM 4076 C C . SER A 1 515 ? -11.395 1.517 13.249 1.00 69.62 515 SER A C 1
ATOM 4078 O O . SER A 1 515 ? -10.735 0.649 12.668 1.00 69.62 515 SER A O 1
A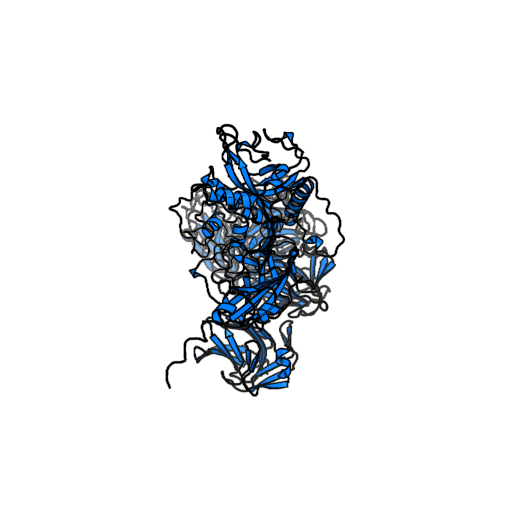TOM 4080 N N . VAL A 1 516 ? -11.995 1.280 14.414 1.00 66.25 516 VAL A N 1
ATOM 4081 C CA . VAL A 1 516 ? -12.043 -0.081 14.947 1.00 66.25 516 VAL A CA 1
ATOM 4082 C C . VAL A 1 516 ? -12.797 -0.946 13.939 1.00 66.25 516 VAL A C 1
ATOM 4084 O O . VAL A 1 516 ? -13.870 -0.566 13.470 1.00 66.25 516 VAL A O 1
ATOM 4087 N N . ASN A 1 517 ? -12.254 -2.120 13.605 1.00 61.31 517 ASN A N 1
ATOM 4088 C CA . ASN A 1 517 ? -13.004 -3.124 12.856 1.00 61.31 517 ASN A CA 1
ATOM 4089 C C . ASN A 1 517 ? -14.285 -3.437 13.639 1.00 61.31 517 ASN A C 1
ATOM 4091 O O . ASN A 1 517 ? -14.234 -4.103 14.673 1.00 61.31 517 ASN A O 1
ATOM 4095 N N . ARG A 1 518 ? -15.429 -2.948 13.152 1.00 78.38 518 ARG A N 1
ATOM 4096 C CA . ARG A 1 518 ? -16.751 -3.147 13.760 1.00 78.38 518 ARG A CA 1
ATOM 4097 C C . ARG A 1 518 ? -17.228 -4.563 13.469 1.00 78.38 518 ARG A C 1
ATOM 4099 O O . ARG A 1 518 ? -18.107 -4.761 12.639 1.00 78.38 518 ARG A O 1
ATOM 4106 N N . VAL A 1 519 ? -16.576 -5.547 14.083 1.00 87.44 519 VAL A N 1
ATOM 4107 C CA . VAL A 1 519 ? -16.829 -6.978 13.901 1.00 87.44 519 VAL A CA 1
ATOM 4108 C C . VAL A 1 519 ? -17.163 -7.588 15.252 1.00 87.44 519 VAL A C 1
ATOM 4110 O O . VAL A 1 519 ? -16.295 -7.747 16.105 1.00 87.44 519 VAL A O 1
ATOM 4113 N N . TRP A 1 520 ? -18.409 -8.004 15.420 1.00 91.62 520 TRP A N 1
ATOM 4114 C CA . TRP A 1 520 ? -18.883 -8.693 16.612 1.00 91.62 520 TRP A CA 1
ATOM 4115 C C . TRP A 1 520 ? -19.085 -10.162 16.285 1.00 91.62 520 TRP A C 1
ATOM 4117 O O . TRP A 1 520 ? -19.979 -10.525 15.522 1.00 91.62 520 TRP A O 1
ATOM 4127 N N . THR A 1 521 ? -18.229 -11.013 16.847 1.00 91.50 521 THR A N 1
ATOM 4128 C CA . THR A 1 521 ? -18.365 -12.472 16.766 1.00 91.50 521 THR A CA 1
ATOM 4129 C C . THR A 1 521 ? -18.846 -12.970 18.116 1.00 91.50 521 THR A C 1
ATOM 4131 O O . THR A 1 521 ? -18.169 -12.742 19.112 1.00 91.50 521 THR A O 1
ATOM 4134 N N . PHE A 1 522 ? -19.971 -13.681 18.175 1.00 93.88 522 PHE A N 1
ATOM 4135 C CA . PHE A 1 522 ? -20.557 -14.068 19.467 1.00 93.88 522 PHE A CA 1
ATOM 4136 C C . PHE A 1 522 ? -19.781 -15.171 20.209 1.00 93.88 522 PHE A C 1
ATOM 4138 O O . PHE A 1 522 ? -20.088 -15.468 21.363 1.00 93.88 522 PHE A O 1
ATOM 4145 N N . ASP A 1 523 ? -18.742 -15.732 19.581 1.00 88.88 523 ASP A N 1
ATOM 4146 C CA . ASP A 1 523 ? -17.714 -16.559 20.228 1.00 88.88 523 ASP A CA 1
ATOM 4147 C C . ASP A 1 523 ? -16.722 -15.758 21.087 1.00 88.88 523 ASP A C 1
ATOM 4149 O O . ASP A 1 523 ? -15.996 -16.353 21.883 1.00 88.88 523 ASP A O 1
ATOM 4153 N N . ALA A 1 524 ? -16.652 -14.433 20.925 1.00 85.50 524 ALA A N 1
ATOM 4154 C CA . ALA A 1 524 ? -15.687 -13.606 21.638 1.00 85.50 524 ALA A CA 1
ATOM 4155 C C . ALA A 1 524 ? -15.951 -13.587 23.153 1.00 85.50 524 ALA A C 1
ATOM 4157 O O . ALA A 1 524 ? -17.093 -13.658 23.618 1.00 85.50 524 ALA A O 1
ATOM 4158 N N . THR A 1 525 ? -14.874 -13.454 23.931 1.00 83.62 525 THR A N 1
ATOM 4159 C CA . THR A 1 525 ? -14.894 -13.497 25.403 1.00 83.62 525 THR A CA 1
ATOM 4160 C C . THR A 1 525 ? -15.774 -12.414 26.023 1.00 83.62 525 THR A C 1
ATOM 4162 O O . THR A 1 525 ? -16.378 -12.651 27.065 1.00 83.62 525 THR A O 1
ATOM 4165 N N . GLU A 1 526 ? -15.928 -11.267 25.362 1.00 83.62 526 GLU A N 1
ATOM 4166 C CA . GLU A 1 526 ? -16.823 -10.175 25.772 1.00 83.62 526 GLU A CA 1
ATOM 4167 C C . GLU A 1 526 ? -18.311 -10.565 25.839 1.00 83.62 526 GLU A C 1
ATOM 4169 O O . GLU A 1 526 ? -19.081 -9.920 26.546 1.00 83.62 526 GLU A O 1
ATOM 4174 N N . PHE A 1 527 ? -18.723 -11.642 25.156 1.00 89.44 527 PHE A N 1
ATOM 4175 C CA . PHE A 1 527 ? -20.095 -12.162 25.197 1.00 89.44 527 PHE A CA 1
ATOM 4176 C C . PHE A 1 527 ? -20.270 -13.353 26.151 1.00 89.44 527 PHE A C 1
ATOM 4178 O O . PHE A 1 527 ? -21.390 -13.843 26.302 1.00 89.44 527 PHE A O 1
ATOM 4185 N N . SER A 1 528 ? -19.200 -13.822 26.803 1.00 88.69 528 SER A N 1
ATOM 4186 C CA . SER A 1 528 ? -19.214 -15.052 27.615 1.00 88.69 528 SER A CA 1
ATOM 4187 C C . SER A 1 528 ? -20.267 -15.043 28.729 1.00 88.69 528 SER A C 1
ATOM 4189 O O . SER A 1 528 ? -20.964 -16.037 28.930 1.00 88.69 528 SER A O 1
ATOM 4191 N N . ASP A 1 529 ? -20.484 -13.898 29.380 1.00 90.06 529 ASP A N 1
ATOM 4192 C CA . ASP A 1 529 ? -21.494 -13.744 30.436 1.00 90.06 529 ASP A CA 1
ATOM 4193 C C . ASP A 1 529 ? -22.941 -13.900 29.947 1.00 90.06 529 ASP A C 1
ATOM 4195 O O . ASP A 1 529 ? -23.849 -14.126 30.760 1.00 90.06 529 ASP A O 1
ATOM 4199 N N . LEU A 1 530 ? -23.165 -13.769 28.637 1.00 91.75 530 LEU A N 1
ATOM 4200 C CA . LEU A 1 530 ? -24.469 -13.891 27.990 1.00 91.75 530 LEU A CA 1
ATOM 4201 C C . LEU A 1 530 ? -24.732 -15.294 27.445 1.00 91.75 530 LEU A C 1
ATOM 4203 O O . LEU A 1 530 ? -25.886 -15.605 27.166 1.00 91.75 530 LEU A O 1
ATOM 4207 N N . HIS A 1 531 ? -23.714 -16.146 27.297 1.00 92.06 531 HIS A N 1
ATOM 4208 C CA . HIS A 1 531 ? -23.873 -17.478 26.708 1.00 92.06 531 HIS A CA 1
ATOM 4209 C C . HIS A 1 531 ? -24.925 -18.308 27.459 1.00 92.06 531 HIS A C 1
ATOM 4211 O O . HIS A 1 531 ? -24.915 -18.389 28.688 1.00 92.06 531 HIS A O 1
ATOM 4217 N N . ASN A 1 532 ? -25.840 -18.931 26.707 1.00 90.81 532 ASN A N 1
ATOM 4218 C CA . ASN A 1 532 ? -26.990 -19.695 27.216 1.00 90.81 532 ASN A CA 1
ATOM 4219 C C . ASN A 1 532 ? -27.984 -18.886 28.069 1.00 90.81 532 ASN A C 1
ATOM 4221 O O . ASN A 1 532 ? -28.738 -19.462 28.855 1.00 90.81 532 ASN A O 1
ATOM 4225 N N . LYS A 1 533 ? -28.002 -17.556 27.928 1.00 93.25 533 LYS A N 1
ATOM 4226 C CA . LYS A 1 533 ? -28.935 -16.663 28.624 1.00 93.25 533 LYS A CA 1
ATOM 4227 C C . LYS A 1 533 ? -29.710 -15.793 27.643 1.00 93.25 533 LYS A C 1
ATOM 4229 O O . LYS A 1 533 ? -29.337 -15.609 26.482 1.00 93.25 533 LYS A O 1
ATOM 4234 N N . LYS A 1 534 ? -30.801 -15.231 28.152 1.00 92.81 534 LYS A N 1
ATOM 4235 C CA . LYS A 1 534 ? -31.585 -14.201 27.483 1.00 92.81 534 LYS A CA 1
ATOM 4236 C C . LYS A 1 534 ? -31.096 -12.814 27.908 1.00 92.81 534 LYS A C 1
ATOM 4238 O O . LYS A 1 534 ? -30.657 -12.608 29.039 1.00 92.81 534 LYS A O 1
ATOM 4243 N N . VAL A 1 535 ? -31.147 -11.866 26.982 1.00 93.62 535 VAL A N 1
ATOM 4244 C CA . VAL A 1 535 ? -30.901 -10.449 27.243 1.00 93.62 535 VAL A CA 1
ATOM 4245 C C . VAL A 1 535 ? -32.186 -9.854 27.816 1.00 93.62 535 VAL A C 1
ATOM 4247 O O . VAL A 1 535 ? -33.164 -9.672 27.089 1.00 93.62 535 VAL A O 1
ATOM 4250 N N . GLU A 1 536 ? -32.196 -9.590 29.121 1.00 92.56 536 GLU A N 1
ATOM 4251 C CA . GLU A 1 536 ? -33.364 -9.036 29.829 1.00 92.56 536 GLU A CA 1
ATOM 4252 C C . GLU A 1 536 ? -33.486 -7.512 29.655 1.00 92.56 536 GLU A C 1
ATOM 4254 O O . GLU A 1 536 ? -34.582 -6.982 29.492 1.00 92.56 536 GLU A O 1
ATOM 4259 N N . GLU A 1 537 ? -32.351 -6.812 29.598 1.00 92.75 537 GLU A N 1
ATOM 4260 C CA . GLU A 1 537 ? -32.262 -5.360 29.421 1.00 92.75 537 GLU A CA 1
ATOM 4261 C C . GLU A 1 537 ? -31.254 -5.012 28.326 1.00 92.75 537 GLU A C 1
ATOM 4263 O O . GLU A 1 537 ? -30.328 -5.784 28.062 1.00 92.75 537 GLU A O 1
ATOM 4268 N N . THR A 1 538 ? -31.425 -3.853 27.686 1.00 91.38 538 THR A N 1
ATOM 4269 C CA . THR A 1 538 ? -30.535 -3.408 26.609 1.00 91.38 538 THR A CA 1
ATOM 4270 C C . THR A 1 538 ? -29.099 -3.248 27.111 1.00 91.38 538 THR A C 1
ATOM 4272 O O . THR A 1 538 ? -28.847 -2.545 28.087 1.00 91.38 538 THR A O 1
ATOM 4275 N N . LYS A 1 539 ? -28.143 -3.867 26.411 1.00 87.56 539 LYS A N 1
ATOM 4276 C CA . LYS A 1 539 ? -26.706 -3.804 26.722 1.00 87.56 539 LYS A CA 1
ATOM 4277 C C . LYS A 1 539 ? -25.919 -3.158 25.588 1.00 87.56 539 LYS A C 1
ATOM 4279 O O . LYS A 1 539 ? -26.287 -3.297 24.424 1.00 87.56 539 LYS A O 1
ATOM 4284 N N . GLN A 1 540 ? -24.822 -2.487 25.932 1.00 82.75 540 GLN A N 1
ATOM 4285 C CA . GLN A 1 540 ? -23.810 -2.022 24.983 1.00 82.75 540 GLN A CA 1
ATOM 4286 C C . GLN A 1 540 ? -22.535 -2.837 25.178 1.00 82.75 540 GLN A C 1
ATOM 4288 O O . GLN A 1 540 ? -22.045 -2.937 26.302 1.00 82.75 540 GLN A O 1
ATOM 4293 N N . ILE A 1 541 ? -22.007 -3.415 24.102 1.00 75.94 541 ILE A N 1
ATOM 4294 C CA . ILE A 1 541 ? -20.732 -4.142 24.100 1.00 75.94 541 ILE A CA 1
ATOM 4295 C C . ILE A 1 541 ? -19.964 -3.703 22.857 1.00 75.94 541 ILE A C 1
ATOM 4297 O O . ILE A 1 541 ? -20.408 -3.967 21.744 1.00 75.94 541 ILE A O 1
ATOM 4301 N N . ASN A 1 542 ? -18.841 -3.001 23.032 1.00 70.06 542 ASN A N 1
ATOM 4302 C CA . ASN A 1 542 ? -17.966 -2.556 21.937 1.00 70.06 542 ASN A CA 1
ATOM 4303 C C . ASN A 1 542 ? -18.714 -1.875 20.773 1.00 70.06 542 ASN A C 1
ATOM 4305 O O . ASN A 1 542 ? -18.523 -2.222 19.610 1.00 70.06 542 ASN A O 1
ATOM 4309 N N . GLY A 1 543 ? -19.629 -0.951 21.085 1.00 71.50 543 GLY A N 1
ATOM 4310 C CA . GLY A 1 543 ? -20.442 -0.239 20.089 1.00 71.50 543 GLY A CA 1
ATOM 4311 C C . GLY A 1 543 ? -21.641 -1.021 19.527 1.00 71.50 543 GLY A C 1
ATOM 4312 O O . GLY A 1 543 ? -22.436 -0.442 18.785 1.00 71.50 543 GLY A O 1
ATOM 4313 N N . LEU A 1 544 ? -21.821 -2.296 19.898 1.00 86.88 544 LEU A N 1
ATOM 4314 C CA . LEU A 1 544 ? -23.020 -3.079 19.595 1.00 86.88 544 LEU A CA 1
ATOM 4315 C C . LEU A 1 544 ? -24.075 -2.897 20.687 1.00 86.88 544 LEU A C 1
ATOM 4317 O O . LEU A 1 544 ? -23.857 -3.216 21.855 1.00 86.88 544 LEU A O 1
ATOM 4321 N N . THR A 1 545 ? -25.260 -2.469 20.276 1.00 89.56 545 THR A N 1
ATOM 4322 C CA . THR A 1 545 ? -26.479 -2.490 21.080 1.00 89.56 545 THR A CA 1
ATOM 4323 C C . THR A 1 545 ? -27.131 -3.865 20.976 1.00 89.56 545 THR A C 1
ATOM 4325 O O . THR A 1 545 ? -27.515 -4.280 19.887 1.00 89.56 545 THR A O 1
ATOM 4328 N N . LEU A 1 546 ? -27.305 -4.553 22.100 1.00 94.50 546 LEU A N 1
ATOM 4329 C CA . LEU A 1 546 ? -28.100 -5.775 22.216 1.00 94.50 546 LEU A CA 1
ATOM 4330 C C . LEU A 1 546 ? -29.407 -5.430 22.930 1.00 94.50 546 LEU A C 1
ATOM 4332 O O . LEU A 1 546 ? -29.381 -5.176 24.133 1.00 94.50 546 LEU A O 1
ATOM 4336 N N . ASN A 1 547 ? -30.538 -5.395 22.224 1.00 95.44 547 ASN A N 1
ATOM 4337 C CA . ASN A 1 547 ? -31.824 -5.091 22.852 1.00 95.44 547 ASN A CA 1
ATOM 4338 C C . ASN A 1 547 ? -32.433 -6.313 23.553 1.00 95.44 547 ASN A C 1
ATOM 4340 O O . ASN A 1 547 ? -32.103 -7.466 23.260 1.00 95.44 547 ASN A O 1
ATOM 4344 N N . LYS A 1 548 ? -33.370 -6.048 24.471 1.00 94.19 548 LYS A N 1
ATOM 4345 C CA . LYS A 1 548 ? -34.091 -7.084 25.224 1.00 94.19 548 LYS A CA 1
ATOM 4346 C C . LYS A 1 548 ? -34.740 -8.129 24.308 1.00 94.19 548 LYS A C 1
ATOM 4348 O O . LYS A 1 548 ? -35.206 -7.798 23.216 1.00 94.19 548 LYS A O 1
ATOM 4353 N N . ASN A 1 549 ? -34.873 -9.355 24.806 1.00 91.88 549 ASN A N 1
ATOM 4354 C CA . ASN A 1 549 ? -35.452 -10.534 24.143 1.00 91.88 549 ASN A CA 1
ATOM 4355 C C . ASN A 1 549 ? -34.571 -11.307 23.151 1.00 91.88 549 ASN A C 1
ATOM 4357 O O . ASN A 1 549 ? -35.028 -12.323 22.635 1.00 91.88 549 ASN A O 1
ATOM 4361 N N . LEU A 1 550 ? -33.309 -10.923 22.960 1.00 94.56 550 LEU A N 1
ATOM 4362 C CA . LEU A 1 550 ? -32.329 -11.796 22.306 1.00 94.56 550 LEU A CA 1
ATOM 4363 C C . LEU A 1 550 ? -31.954 -12.965 23.225 1.00 94.56 550 LEU A C 1
ATOM 4365 O O . LEU A 1 550 ? -31.836 -12.778 24.435 1.00 94.56 550 LEU A O 1
ATOM 4369 N N . ALA A 1 551 ? -31.707 -14.148 22.666 1.00 93.25 551 ALA A N 1
ATOM 4370 C CA . ALA A 1 551 ? -31.178 -15.285 23.417 1.00 93.25 551 ALA A CA 1
ATOM 4371 C C . ALA A 1 551 ? -29.881 -15.799 22.791 1.00 93.25 551 ALA A C 1
ATOM 4373 O O . ALA A 1 551 ? -29.769 -15.884 21.569 1.00 93.25 551 ALA A O 1
ATOM 4374 N N . PHE A 1 552 ? -28.905 -16.141 23.626 1.00 95.25 552 PHE A N 1
ATOM 4375 C CA . PHE A 1 552 ? -27.625 -16.695 23.197 1.00 95.25 552 PHE A CA 1
ATOM 4376 C C . PHE A 1 552 ? -27.628 -18.209 23.353 1.00 95.25 552 PHE A C 1
ATOM 4378 O O . PHE A 1 552 ? -28.024 -18.730 24.392 1.00 95.25 552 PHE A O 1
ATOM 4385 N N . PHE A 1 553 ? -27.123 -18.905 22.344 1.00 93.62 553 PHE A N 1
ATOM 4386 C CA . PHE A 1 553 ? -27.014 -20.358 22.331 1.00 93.62 553 PHE A CA 1
ATOM 4387 C C . PHE A 1 553 ? -25.689 -20.793 21.713 1.00 93.62 553 PHE A C 1
ATOM 4389 O O . PHE A 1 553 ? -25.044 -20.037 20.983 1.00 93.62 553 PHE A O 1
ATOM 4396 N N . ASN A 1 554 ? -25.321 -22.048 21.964 1.00 90.50 554 ASN A N 1
ATOM 4397 C CA . ASN A 1 554 ? -24.156 -22.690 21.381 1.00 90.50 554 ASN A CA 1
ATOM 4398 C C . ASN A 1 554 ? -24.559 -23.826 20.419 1.00 90.50 554 ASN A C 1
ATOM 4400 O O . ASN A 1 554 ? -25.220 -24.797 20.768 1.00 90.50 554 ASN A O 1
ATOM 4404 N N . SER A 1 555 ? -24.143 -23.717 19.163 1.00 88.00 555 SER A N 1
ATOM 4405 C CA . SER A 1 555 ? -24.201 -24.784 18.167 1.00 88.00 555 SER A CA 1
ATOM 4406 C C . SER A 1 555 ? -23.123 -24.535 17.128 1.00 88.00 555 SER A C 1
ATOM 4408 O O . SER A 1 555 ? -23.211 -23.572 16.367 1.00 88.00 555 SER A O 1
ATOM 4410 N N . ILE A 1 556 ? -22.167 -25.457 17.032 1.00 88.19 556 ILE A N 1
ATOM 4411 C CA . ILE A 1 556 ? -21.102 -25.409 16.029 1.00 88.19 556 ILE A CA 1
ATOM 4412 C C . ILE A 1 556 ? -21.707 -25.331 14.623 1.00 88.19 556 ILE A C 1
ATOM 4414 O O . ILE A 1 556 ? -22.547 -26.155 14.250 1.00 88.19 556 ILE A O 1
ATOM 4418 N N . LYS A 1 557 ? -21.242 -24.370 13.825 1.00 90.12 557 LYS A N 1
ATOM 4419 C CA . LYS A 1 557 ? -21.571 -24.260 12.406 1.00 90.12 557 LYS A CA 1
ATOM 4420 C C . LYS A 1 557 ? -20.351 -23.827 11.596 1.00 90.12 557 LYS A C 1
ATOM 4422 O O . LYS A 1 557 ? -19.513 -23.063 12.066 1.00 90.12 557 LYS A O 1
ATOM 4427 N N . LEU A 1 558 ? -20.257 -24.362 10.382 1.00 86.56 558 LEU A N 1
ATOM 4428 C CA . LEU A 1 558 ? -19.217 -24.042 9.412 1.00 86.56 558 LEU A CA 1
ATOM 4429 C C . LEU A 1 558 ? -19.788 -23.095 8.350 1.00 86.56 558 LEU A C 1
ATOM 4431 O O . LEU A 1 558 ? -20.839 -23.386 7.781 1.00 86.56 558 LEU A O 1
ATOM 4435 N N . PHE A 1 559 ? -19.072 -22.008 8.082 1.00 88.19 559 PHE A N 1
ATOM 4436 C CA . PHE A 1 559 ? -19.348 -21.003 7.059 1.00 88.19 559 PHE A CA 1
ATOM 4437 C C . PHE A 1 559 ? -18.133 -20.932 6.129 1.00 88.19 559 PHE A C 1
ATOM 4439 O O . PHE A 1 559 ? -17.153 -20.280 6.467 1.00 88.19 559 PHE A O 1
ATOM 4446 N N . LYS A 1 560 ? -18.151 -21.663 5.006 1.00 85.62 560 LYS A N 1
ATOM 4447 C CA . LYS A 1 560 ? -17.091 -21.635 3.969 1.00 85.62 560 LYS A CA 1
ATOM 4448 C C . LYS A 1 560 ? -15.653 -21.651 4.526 1.00 85.62 560 LYS A C 1
ATOM 4450 O O . LYS A 1 560 ? -14.812 -20.817 4.203 1.00 85.62 560 LYS A O 1
ATOM 4455 N N . GLY A 1 561 ? -15.396 -22.599 5.432 1.00 76.88 561 GLY A N 1
ATOM 4456 C CA . GLY A 1 561 ? -14.114 -22.775 6.135 1.00 76.88 561 GLY A CA 1
ATOM 4457 C C . GLY A 1 561 ? -14.085 -22.206 7.559 1.00 76.88 561 GLY A C 1
ATOM 4458 O O . GLY A 1 561 ? -13.412 -22.751 8.425 1.00 76.88 561 GLY A O 1
ATOM 4459 N N . VAL A 1 562 ? -14.896 -21.197 7.875 1.00 84.25 562 VAL A N 1
ATOM 4460 C CA . VAL A 1 562 ? -14.907 -20.565 9.203 1.00 84.25 562 VAL A CA 1
ATOM 4461 C C . VAL A 1 562 ? -15.851 -21.296 10.154 1.00 84.25 562 VAL A C 1
ATOM 4463 O O . VAL A 1 562 ? -17.052 -21.403 9.909 1.00 84.25 562 VAL A O 1
ATOM 4466 N N . LYS A 1 563 ? -15.315 -21.804 11.266 1.00 86.06 563 LYS A N 1
ATOM 4467 C CA . LYS A 1 563 ? -16.082 -22.504 12.304 1.00 86.06 563 LYS A CA 1
ATOM 4468 C C . LYS A 1 563 ? -16.456 -21.539 13.429 1.00 86.06 563 LYS A C 1
ATOM 4470 O O . LYS A 1 563 ? -15.562 -20.992 14.064 1.00 86.06 563 LYS A O 1
ATOM 4475 N N . LEU A 1 564 ? -17.753 -21.390 13.697 1.00 89.31 564 LEU A N 1
ATOM 4476 C CA . LEU A 1 564 ? -18.294 -20.577 14.794 1.00 89.31 564 LEU A CA 1
ATOM 4477 C C . LEU A 1 564 ? -19.192 -21.426 15.697 1.00 89.31 564 LEU A C 1
ATOM 4479 O O . LEU A 1 564 ? -19.828 -22.369 15.222 1.00 89.31 564 LEU A O 1
ATOM 4483 N N . THR A 1 565 ? -19.239 -21.120 16.993 1.00 90.69 565 THR A N 1
ATOM 4484 C CA . THR A 1 565 ? -19.947 -21.944 17.990 1.00 90.69 565 THR A CA 1
ATOM 4485 C C . THR A 1 565 ? -21.140 -21.230 18.605 1.00 90.69 565 THR A C 1
ATOM 4487 O O . THR A 1 565 ? -22.196 -21.837 18.753 1.00 90.69 565 THR A O 1
ATOM 4490 N N . ASN A 1 566 ? -21.011 -19.959 18.944 1.00 94.19 566 ASN A N 1
ATOM 4491 C CA . ASN A 1 566 ? -22.020 -19.190 19.652 1.00 94.19 566 ASN A CA 1
ATOM 4492 C C . ASN A 1 566 ? -22.778 -18.276 18.690 1.00 94.19 566 ASN A C 1
ATOM 4494 O O . ASN A 1 566 ? -22.217 -17.731 17.737 1.00 94.19 566 ASN A O 1
ATOM 4498 N N . TYR A 1 567 ? -24.072 -18.117 18.946 1.00 95.88 567 TYR A N 1
ATOM 4499 C CA . TYR A 1 567 ? -24.957 -17.279 18.150 1.00 95.88 567 TYR A CA 1
ATOM 4500 C C . TYR A 1 567 ? -26.025 -16.630 19.019 1.00 95.88 567 TYR A C 1
ATOM 4502 O O . TYR A 1 567 ? -26.409 -17.164 20.062 1.00 95.88 567 TYR A O 1
ATOM 4510 N N . ILE A 1 568 ? -26.552 -15.509 18.537 1.00 95.69 568 ILE A N 1
ATOM 4511 C CA . ILE A 1 568 ? -27.833 -14.984 18.999 1.00 95.69 568 ILE A CA 1
ATOM 4512 C C . ILE A 1 568 ? -28.953 -15.561 18.141 1.00 95.69 568 ILE A C 1
ATOM 4514 O O . ILE A 1 568 ? -28.815 -15.696 16.921 1.00 95.69 568 ILE A O 1
ATOM 4518 N N . ILE A 1 569 ? -30.074 -15.893 18.767 1.00 93.81 569 ILE A N 1
ATOM 4519 C CA . ILE A 1 569 ? -31.325 -16.181 18.076 1.00 93.81 569 ILE A CA 1
ATOM 4520 C C . ILE A 1 569 ? -32.312 -15.052 18.325 1.00 93.81 569 ILE A C 1
ATOM 4522 O O . ILE A 1 569 ? -32.488 -14.594 19.457 1.00 93.81 569 ILE A O 1
ATOM 4526 N N . MET A 1 570 ? -32.952 -14.625 17.243 1.00 92.94 570 MET A N 1
ATOM 4527 C CA . MET A 1 570 ? -34.078 -13.709 17.288 1.00 92.94 570 MET A CA 1
ATOM 4528 C C . MET A 1 570 ? -35.363 -14.522 17.155 1.00 92.94 570 MET A C 1
ATOM 4530 O O . MET A 1 570 ? -35.626 -15.062 16.082 1.00 92.94 570 MET A O 1
ATOM 4534 N N . THR A 1 571 ? -36.137 -14.638 18.237 1.00 85.50 571 THR A N 1
ATOM 4535 C CA . THR A 1 571 ? -37.420 -15.367 18.266 1.00 85.50 571 THR A CA 1
ATOM 4536 C C . THR A 1 571 ? -38.596 -14.393 18.299 1.00 85.50 571 THR A C 1
ATOM 4538 O O . THR A 1 571 ? -38.610 -13.483 19.126 1.00 85.50 571 THR A O 1
ATOM 4541 N N . GLY A 1 572 ? -39.590 -14.599 17.443 1.00 85.50 572 GLY A N 1
ATOM 4542 C CA . GLY A 1 572 ? -40.692 -13.677 17.158 1.00 85.50 572 GLY A CA 1
ATOM 4543 C C . GLY A 1 572 ? -40.289 -12.501 16.262 1.00 85.50 572 GLY A C 1
ATOM 4544 O O . GLY A 1 572 ? -39.114 -12.300 15.972 1.00 85.50 572 GLY A O 1
ATOM 4545 N N . VAL A 1 573 ? -41.268 -11.704 15.827 1.00 88.94 573 VAL A N 1
ATOM 4546 C CA . VAL A 1 573 ? -41.036 -10.454 15.077 1.00 88.94 573 VAL A CA 1
ATOM 4547 C C . VAL A 1 573 ? -40.429 -9.402 16.010 1.00 88.94 573 VAL A C 1
ATOM 4549 O O . VAL A 1 573 ? -40.944 -9.169 17.104 1.00 88.94 573 VAL A O 1
ATOM 4552 N N . GLY A 1 574 ? -39.319 -8.789 15.599 1.00 92.69 574 GLY A N 1
ATOM 4553 C CA . GLY A 1 574 ? -38.620 -7.754 16.363 1.00 92.69 574 GLY A CA 1
ATOM 4554 C C . GLY A 1 574 ? -38.948 -6.323 15.931 1.00 92.69 574 GLY A C 1
ATOM 4555 O O . GLY A 1 574 ? -39.729 -6.087 15.011 1.00 92.69 574 GLY A O 1
ATOM 4556 N N . ASN A 1 575 ? -38.334 -5.359 16.618 1.00 94.25 575 ASN A N 1
ATOM 4557 C CA . ASN A 1 575 ? -38.364 -3.929 16.301 1.00 94.25 575 ASN A CA 1
ATOM 4558 C C . ASN A 1 575 ? -37.076 -3.242 16.829 1.00 94.25 575 ASN A C 1
ATOM 4560 O O . ASN A 1 575 ? -36.277 -3.889 17.508 1.00 94.25 575 ASN A O 1
ATOM 4564 N N . PRO A 1 576 ? -36.831 -1.943 16.574 1.00 93.19 576 PRO A N 1
ATOM 4565 C CA . PRO A 1 576 ? -35.603 -1.265 17.018 1.00 93.19 576 PRO A CA 1
ATOM 4566 C C . PRO A 1 576 ? -35.349 -1.241 18.541 1.00 93.19 576 PRO A C 1
ATOM 4568 O O . PRO A 1 576 ? -34.233 -0.952 18.959 1.00 93.19 576 PRO A O 1
ATOM 4571 N N . GLU A 1 577 ? -36.339 -1.576 19.374 1.00 93.12 577 GLU A N 1
ATOM 4572 C CA . GLU A 1 577 ? -36.252 -1.577 20.845 1.00 93.12 577 GLU A CA 1
ATOM 4573 C C . GLU A 1 577 ? -36.283 -2.987 21.466 1.00 93.12 577 GLU A C 1
ATOM 4575 O O . GLU A 1 577 ? -36.063 -3.152 22.670 1.00 93.12 577 GLU A O 1
ATOM 4580 N N . SER A 1 578 ? -36.577 -4.033 20.686 1.00 93.06 578 SER A N 1
ATOM 4581 C CA . SER A 1 578 ? -36.645 -5.411 21.179 1.00 93.06 578 SER A CA 1
ATOM 4582 C C . SER A 1 578 ? -36.383 -6.444 20.089 1.00 93.06 578 SER A C 1
ATOM 4584 O O . SER A 1 578 ? -36.812 -6.287 18.948 1.00 93.06 578 SER A O 1
ATOM 4586 N N . ASN A 1 579 ? -35.726 -7.543 20.473 1.00 93.06 579 ASN A N 1
ATOM 4587 C CA . ASN A 1 579 ? -35.367 -8.649 19.590 1.00 93.06 579 ASN A CA 1
ATOM 4588 C C . ASN A 1 579 ? -34.554 -8.164 18.376 1.00 93.06 579 ASN A C 1
ATOM 4590 O O . ASN A 1 579 ? -34.816 -8.512 17.224 1.00 93.06 579 ASN A O 1
ATOM 4594 N N . SER A 1 580 ? -33.600 -7.280 18.661 1.00 96.12 580 SER A N 1
ATOM 4595 C CA . SER A 1 580 ? -32.835 -6.544 17.669 1.00 96.12 580 SER A CA 1
ATOM 4596 C C . SER A 1 580 ? -31.439 -6.226 18.165 1.00 96.12 580 SER A C 1
ATOM 4598 O O . SER A 1 580 ? -31.179 -6.156 19.369 1.00 96.12 580 SER A O 1
ATOM 4600 N N . ILE A 1 581 ? -30.542 -6.018 17.214 1.00 97.44 581 ILE A N 1
ATOM 4601 C CA . ILE A 1 581 ? -29.203 -5.496 17.460 1.00 97.44 581 ILE A CA 1
ATOM 4602 C C . ILE A 1 581 ? -29.060 -4.147 16.771 1.00 97.44 581 ILE A C 1
ATOM 4604 O O . ILE A 1 581 ? -29.678 -3.933 15.732 1.00 97.44 581 ILE A O 1
ATOM 4608 N N . GLY A 1 582 ? -28.257 -3.248 17.331 1.00 93.19 582 GLY A N 1
ATOM 4609 C CA . GLY A 1 582 ? -28.004 -1.933 16.749 1.00 93.19 582 GLY A CA 1
ATOM 4610 C C . GLY A 1 582 ? -26.527 -1.576 16.730 1.00 93.19 582 GLY A C 1
ATOM 4611 O O . GLY A 1 582 ? -25.790 -1.970 17.627 1.00 93.19 582 GLY A O 1
ATOM 4612 N N . PHE A 1 583 ? -26.091 -0.830 15.724 1.00 91.62 583 PHE A N 1
ATOM 4613 C CA . PHE A 1 583 ? -24.698 -0.416 15.546 1.00 91.62 583 PHE A CA 1
ATOM 4614 C C . PHE A 1 583 ? -24.617 0.866 14.716 1.00 91.62 583 PHE A C 1
ATOM 4616 O O . PHE A 1 583 ? -25.533 1.186 13.959 1.00 91.62 583 PHE A O 1
ATOM 4623 N N . ASN A 1 584 ? -23.513 1.596 14.851 1.00 84.44 584 ASN A N 1
ATOM 4624 C CA . ASN A 1 584 ? -23.296 2.841 14.116 1.00 84.44 584 ASN A CA 1
ATOM 4625 C C . ASN A 1 584 ? -22.626 2.580 12.756 1.00 84.44 584 ASN A C 1
ATOM 4627 O O . ASN A 1 584 ? -21.684 1.785 12.659 1.00 84.44 584 ASN A O 1
ATOM 4631 N N . VAL A 1 585 ? -23.090 3.292 11.730 1.00 83.12 585 VAL A N 1
ATOM 4632 C CA . VAL A 1 585 ? -22.468 3.422 10.403 1.00 83.12 585 VAL A CA 1
ATOM 4633 C C . VAL A 1 585 ? -21.988 4.860 10.209 1.00 83.12 585 VAL A C 1
ATOM 4635 O O . VAL A 1 585 ? -22.629 5.791 10.694 1.00 83.12 585 VAL A O 1
ATOM 4638 N N . ASN A 1 586 ? -20.882 5.056 9.487 1.00 73.25 586 ASN A N 1
ATOM 4639 C CA . ASN A 1 586 ? -20.227 6.371 9.372 1.00 73.25 586 ASN A CA 1
ATOM 4640 C C . ASN A 1 586 ? -20.576 7.104 8.066 1.00 73.25 586 ASN A C 1
ATOM 4642 O O . ASN A 1 586 ? -20.017 8.148 7.749 1.00 73.25 586 ASN A O 1
ATOM 4646 N N . GLY A 1 587 ? -21.500 6.543 7.290 1.00 80.56 587 GLY A N 1
ATOM 4647 C CA . GLY A 1 587 ? -21.758 6.903 5.904 1.00 80.56 587 GLY A CA 1
ATOM 4648 C C . GLY A 1 587 ? -21.991 5.632 5.095 1.00 80.56 587 GLY A C 1
ATOM 4649 O O . GLY A 1 587 ? -22.383 4.611 5.680 1.00 80.56 587 GLY A O 1
ATOM 4650 N N . PRO A 1 588 ? -21.710 5.651 3.782 1.00 85.06 588 PRO A N 1
ATOM 4651 C CA . PRO A 1 588 ? -21.796 4.459 2.959 1.00 85.06 588 PRO A CA 1
ATOM 4652 C C . PRO A 1 588 ? -20.990 3.302 3.567 1.00 85.06 588 PRO A C 1
ATOM 4654 O O . PRO A 1 588 ? -19.849 3.467 3.995 1.00 85.06 588 PRO A O 1
ATOM 4657 N N . SER A 1 589 ? -21.607 2.128 3.688 1.00 87.31 589 SER A N 1
ATOM 4658 C CA . SER A 1 589 ? -21.065 0.981 4.425 1.00 87.31 589 SER A CA 1
ATOM 4659 C C . SER A 1 589 ? -21.541 -0.347 3.836 1.00 87.31 589 SER A C 1
ATOM 4661 O O . SER A 1 589 ? -22.656 -0.455 3.327 1.00 87.31 589 SER A O 1
ATOM 4663 N N . LYS A 1 590 ? -20.729 -1.399 3.970 1.00 89.62 590 LYS A N 1
ATOM 4664 C CA . LYS A 1 590 ? -21.138 -2.796 3.781 1.00 89.62 590 LYS A CA 1
ATOM 4665 C C . LYS A 1 590 ? -21.375 -3.438 5.147 1.00 89.62 590 LYS A C 1
ATOM 4667 O O . LYS A 1 590 ? -20.481 -3.494 5.990 1.00 89.62 590 LYS A O 1
ATOM 4672 N N . ILE A 1 591 ? -22.592 -3.926 5.357 1.00 94.31 591 ILE A N 1
ATOM 4673 C CA . ILE A 1 591 ? -23.021 -4.622 6.571 1.00 94.31 591 ILE A CA 1
ATOM 4674 C C . ILE A 1 591 ? -23.035 -6.111 6.261 1.00 94.31 591 ILE A C 1
ATOM 4676 O O . ILE A 1 591 ? -23.734 -6.550 5.350 1.00 94.31 591 ILE A O 1
ATOM 4680 N N . TYR A 1 592 ? -22.288 -6.893 7.026 1.00 94.75 592 TYR A N 1
ATOM 4681 C CA . TYR A 1 592 ? -22.194 -8.332 6.854 1.00 94.75 592 TYR A CA 1
ATOM 4682 C C . TYR A 1 592 ? -22.822 -9.068 8.028 1.00 94.75 592 TYR A C 1
ATOM 4684 O O . TYR A 1 592 ? -22.600 -8.723 9.188 1.00 94.75 592 TYR A O 1
ATOM 4692 N N . VAL A 1 593 ? -23.574 -10.120 7.726 1.00 96.75 593 VAL A N 1
ATOM 4693 C CA . VAL A 1 593 ? -24.220 -10.992 8.708 1.00 96.75 593 VAL A CA 1
ATOM 4694 C C . VAL A 1 593 ? -23.843 -12.431 8.381 1.00 96.75 593 VAL A C 1
ATOM 4696 O O . VAL A 1 593 ? -24.252 -12.948 7.346 1.00 96.75 593 VAL A O 1
ATOM 4699 N N . LEU A 1 594 ? -23.089 -13.104 9.253 1.00 95.31 594 LEU A N 1
ATOM 4700 C CA . LEU A 1 594 ? -22.939 -14.560 9.169 1.00 95.31 594 LEU A CA 1
ATOM 4701 C C . LEU A 1 594 ? -24.077 -15.174 9.965 1.00 95.31 594 LEU A C 1
ATOM 4703 O O . LEU A 1 594 ? -24.133 -15.056 11.194 1.00 95.31 594 LEU A O 1
ATOM 4707 N N . GLY A 1 595 ? -24.999 -15.817 9.264 1.00 94.81 595 GLY A N 1
ATOM 4708 C CA . GLY A 1 595 ? -26.227 -16.299 9.872 1.00 94.81 595 GLY A CA 1
ATOM 4709 C C . GLY A 1 595 ? -26.904 -17.393 9.069 1.00 94.81 595 GLY A C 1
ATOM 4710 O O . GLY A 1 595 ? -26.409 -17.843 8.038 1.00 94.81 595 GLY A O 1
ATOM 4711 N N . LYS A 1 596 ? -28.041 -17.854 9.583 1.00 94.31 596 LYS A N 1
ATOM 4712 C CA . LYS A 1 596 ? -28.933 -18.795 8.904 1.00 94.31 596 LYS A CA 1
ATOM 4713 C C . LYS A 1 596 ? -30.351 -18.685 9.439 1.00 94.31 596 LYS A C 1
ATOM 4715 O O . LYS A 1 596 ? -30.577 -18.248 10.571 1.00 94.31 596 LYS A O 1
ATOM 4720 N N . SER A 1 597 ? -31.296 -19.181 8.655 1.00 93.94 597 SER A N 1
ATOM 4721 C CA . SER A 1 597 ? -32.620 -19.526 9.155 1.00 93.94 597 SER A CA 1
ATOM 4722 C C . SER A 1 597 ? -32.532 -20.717 10.111 1.00 93.94 597 SER A C 1
ATOM 4724 O O . SER A 1 597 ? -31.661 -21.581 9.985 1.00 93.94 597 SER A O 1
ATOM 4726 N N . ASN A 1 598 ? -33.450 -20.802 11.073 1.00 89.25 598 ASN A N 1
ATOM 4727 C CA . ASN A 1 598 ? -33.583 -21.990 11.915 1.00 89.25 598 ASN A CA 1
ATOM 4728 C C . ASN A 1 598 ? -33.911 -23.262 11.099 1.00 89.25 598 ASN A C 1
ATOM 4730 O O . ASN A 1 598 ? -33.551 -24.358 11.525 1.00 89.25 598 ASN A O 1
ATOM 4734 N N . ASN A 1 599 ? -34.526 -23.103 9.919 1.00 89.62 599 ASN A N 1
ATOM 4735 C CA . ASN A 1 599 ? -34.764 -24.148 8.921 1.00 89.62 599 ASN A CA 1
ATOM 4736 C C . ASN A 1 599 ? -34.119 -23.729 7.585 1.00 89.62 599 ASN A C 1
ATOM 4738 O O . ASN A 1 599 ? -34.516 -22.719 7.012 1.00 89.62 599 ASN A O 1
ATOM 4742 N N . GLU A 1 600 ? -33.135 -24.487 7.096 1.00 85.31 600 GLU A N 1
ATOM 4743 C CA . GLU A 1 600 ? -32.334 -24.119 5.914 1.00 85.31 600 GLU A CA 1
ATOM 4744 C C . GLU A 1 600 ? -33.135 -24.123 4.597 1.00 85.31 600 GLU A C 1
ATOM 4746 O O . GLU A 1 600 ? -32.711 -23.471 3.644 1.00 85.31 600 GLU A O 1
ATOM 4751 N N . ASP A 1 601 ? -34.312 -24.758 4.574 1.00 89.88 601 ASP A N 1
ATOM 4752 C CA . ASP A 1 601 ? -35.242 -24.755 3.434 1.00 89.88 601 ASP A CA 1
ATOM 4753 C C . ASP A 1 601 ? -36.191 -23.543 3.434 1.00 89.88 601 ASP A C 1
ATOM 4755 O O . ASP A 1 601 ? -36.964 -23.342 2.499 1.00 89.88 601 ASP A O 1
ATOM 4759 N N . VAL A 1 602 ? -36.155 -22.722 4.491 1.00 91.69 602 VAL A N 1
ATOM 4760 C CA . VAL A 1 602 ? -37.013 -21.542 4.648 1.00 91.69 602 VAL A CA 1
ATOM 4761 C C . VAL A 1 602 ? -36.156 -20.287 4.646 1.00 91.69 602 VAL A C 1
ATOM 4763 O O . VAL A 1 602 ? -35.363 -20.068 5.564 1.00 91.69 602 VAL A O 1
ATOM 4766 N N . THR A 1 603 ? -36.368 -19.424 3.657 1.00 94.00 603 THR A N 1
ATOM 4767 C CA . THR A 1 603 ? -35.801 -18.073 3.647 1.00 94.00 603 THR A CA 1
ATOM 4768 C C . THR A 1 603 ? -36.523 -17.199 4.670 1.00 94.00 603 THR A C 1
ATOM 4770 O O . THR A 1 603 ? -37.747 -17.097 4.658 1.00 94.00 603 THR A O 1
ATOM 4773 N N . ARG A 1 604 ? -35.757 -16.567 5.556 1.00 94.50 604 ARG A N 1
ATOM 4774 C CA . ARG A 1 604 ? -36.216 -15.611 6.574 1.00 94.50 604 ARG A CA 1
ATOM 4775 C C . ARG A 1 604 ? -35.502 -14.286 6.374 1.00 94.50 604 ARG A C 1
ATOM 4777 O O . ARG A 1 604 ? -34.409 -14.268 5.817 1.00 94.50 604 ARG A O 1
ATOM 4784 N N . ARG A 1 605 ? -36.086 -13.185 6.835 1.00 94.81 605 ARG A N 1
ATOM 4785 C CA . ARG A 1 605 ? -35.561 -11.841 6.579 1.00 94.81 605 ARG A CA 1
ATOM 4786 C C . ARG A 1 605 ? -35.241 -11.087 7.862 1.00 94.81 605 ARG A C 1
ATOM 4788 O O . ARG A 1 605 ? -35.958 -11.172 8.867 1.00 94.81 605 ARG A O 1
ATOM 4795 N N . LEU A 1 606 ? -34.151 -10.329 7.805 1.00 96.75 606 LEU A N 1
ATOM 4796 C CA . LEU A 1 606 ? -33.805 -9.285 8.764 1.00 96.75 606 LEU A CA 1
ATOM 4797 C C . LEU A 1 606 ? -34.124 -7.929 8.139 1.00 96.75 606 LEU A C 1
ATOM 4799 O O . LEU A 1 606 ? -33.633 -7.631 7.057 1.00 96.75 606 LEU A O 1
ATOM 4803 N N . ALA A 1 607 ? -34.911 -7.102 8.813 1.00 97.12 607 ALA A N 1
ATOM 4804 C CA . ALA A 1 607 ? -35.084 -5.706 8.444 1.00 97.12 607 ALA A CA 1
ATOM 4805 C C . ALA A 1 607 ? -33.841 -4.898 8.831 1.00 97.12 607 ALA A C 1
ATOM 4807 O O . ALA A 1 607 ? -33.295 -5.087 9.917 1.00 97.12 607 ALA A O 1
ATOM 4808 N N . VAL A 1 608 ? -33.446 -3.969 7.961 1.00 98.00 608 VAL A N 1
ATOM 4809 C CA . VAL A 1 608 ? -32.469 -2.913 8.240 1.00 98.00 608 VAL A CA 1
ATOM 4810 C C . VAL A 1 608 ? -33.249 -1.632 8.506 1.00 98.00 608 VAL A C 1
ATOM 4812 O O . VAL A 1 608 ? -33.958 -1.137 7.628 1.00 98.00 608 VAL A O 1
ATOM 4815 N N . TYR A 1 609 ? -33.160 -1.107 9.722 1.00 97.75 609 TYR A N 1
ATOM 4816 C CA . TYR A 1 609 ? -33.888 0.085 10.152 1.00 97.75 609 TYR A CA 1
ATOM 4817 C C . TYR A 1 609 ? -32.933 1.226 10.472 1.00 97.75 609 TYR A C 1
ATOM 4819 O O . TYR A 1 609 ? -31.962 1.030 11.197 1.00 97.75 609 TYR A O 1
ATOM 4827 N N . SER A 1 610 ? -33.241 2.410 9.952 1.00 96.25 610 SER A N 1
ATOM 4828 C CA . SER A 1 610 ? -32.499 3.648 10.183 1.00 96.25 610 SER A CA 1
ATOM 4829 C C . SER A 1 610 ? -33.098 4.404 11.363 1.00 96.25 610 SER A C 1
ATOM 4831 O O . SER A 1 610 ? -34.301 4.688 11.375 1.00 96.25 610 SER A O 1
ATOM 4833 N N . GLN A 1 611 ? -32.271 4.745 12.354 1.00 91.56 611 GLN A N 1
ATOM 4834 C CA . GLN A 1 611 ? -32.721 5.550 13.485 1.00 91.56 611 GLN A CA 1
ATOM 4835 C C . GLN A 1 611 ? -33.018 6.988 13.062 1.00 91.56 611 GLN A C 1
ATOM 4837 O O . GLN A 1 611 ? -34.048 7.528 13.472 1.00 91.56 611 GLN A O 1
ATOM 4842 N N . ASN A 1 612 ? -32.168 7.580 12.221 1.00 89.44 612 ASN A N 1
ATOM 4843 C CA . ASN A 1 612 ? -32.353 8.946 11.734 1.00 89.44 612 ASN A CA 1
ATOM 4844 C C . ASN A 1 612 ? -33.633 9.091 10.900 1.00 89.44 612 ASN A C 1
ATOM 4846 O O . ASN A 1 612 ? -34.442 9.983 11.161 1.00 89.44 612 ASN A O 1
ATOM 4850 N N . ASN A 1 613 ? -33.873 8.174 9.958 1.00 89.81 613 ASN A N 1
ATOM 4851 C CA . ASN A 1 613 ? -35.063 8.204 9.099 1.00 89.81 613 ASN A CA 1
ATOM 4852 C C . ASN A 1 613 ? -36.310 7.624 9.780 1.00 89.81 613 ASN A C 1
ATOM 4854 O O . ASN A 1 613 ? -37.408 7.713 9.234 1.00 89.81 613 ASN A O 1
ATOM 4858 N N . LYS A 1 614 ? -36.145 7.004 10.955 1.00 94.38 614 LYS A N 1
ATOM 4859 C CA . LYS A 1 614 ? -37.202 6.335 11.727 1.00 94.38 614 LYS A CA 1
ATOM 4860 C C . LYS A 1 614 ? -38.025 5.341 10.896 1.00 94.38 614 LYS A C 1
ATOM 4862 O O . LYS A 1 614 ? -39.242 5.245 11.046 1.00 94.38 614 LYS A O 1
ATOM 4867 N N . THR A 1 615 ? -37.371 4.616 9.989 1.00 96.25 615 THR A N 1
ATOM 4868 C CA . THR A 1 615 ? -38.048 3.689 9.074 1.00 96.25 615 THR A CA 1
ATOM 4869 C C . THR A 1 615 ? -37.162 2.516 8.663 1.00 96.25 615 THR A C 1
ATOM 4871 O O . THR A 1 615 ? -35.932 2.567 8.759 1.00 96.25 615 THR A O 1
ATOM 4874 N N . LYS A 1 616 ? -37.801 1.441 8.186 1.00 96.19 616 LYS A N 1
ATOM 4875 C CA . LYS A 1 616 ? -37.122 0.326 7.522 1.00 96.19 616 LYS A CA 1
ATOM 4876 C C . LYS A 1 616 ? -36.621 0.804 6.160 1.00 96.19 616 LYS A C 1
ATOM 4878 O O . LYS A 1 616 ? -37.413 1.264 5.343 1.00 96.19 616 LYS A O 1
ATOM 4883 N N . ILE A 1 617 ? -35.326 0.649 5.922 1.00 96.81 617 ILE A N 1
ATOM 4884 C CA . ILE A 1 617 ? -34.643 1.080 4.696 1.00 96.81 617 ILE A CA 1
ATOM 4885 C C . ILE A 1 617 ? -34.223 -0.090 3.800 1.00 96.81 617 ILE A C 1
ATOM 4887 O O . ILE A 1 617 ? -33.876 0.131 2.648 1.00 96.81 617 ILE A O 1
ATOM 4891 N N . GLY A 1 618 ? -34.283 -1.327 4.302 1.00 96.81 618 GLY A N 1
ATOM 4892 C CA . GLY A 1 618 ? -33.961 -2.515 3.515 1.00 96.81 618 GLY A CA 1
ATOM 4893 C C . GLY A 1 618 ? -34.170 -3.823 4.267 1.00 96.81 618 GLY A C 1
ATOM 4894 O O . GLY A 1 618 ? -34.644 -3.831 5.407 1.00 96.81 618 GLY A O 1
ATOM 4895 N N . GLU A 1 619 ? -33.834 -4.935 3.615 1.00 97.00 619 GLU A N 1
ATOM 4896 C CA . GLU A 1 619 ? -33.954 -6.291 4.157 1.00 97.00 619 GLU A CA 1
ATOM 4897 C C . GLU A 1 619 ? -32.757 -7.162 3.742 1.00 97.00 619 GLU A C 1
ATOM 4899 O O . GLU A 1 619 ? -32.219 -7.015 2.647 1.00 97.00 619 GLU A O 1
ATOM 4904 N N . ILE A 1 620 ? -32.364 -8.096 4.609 1.00 96.56 620 ILE A N 1
ATOM 4905 C CA . ILE A 1 620 ? -31.364 -9.137 4.346 1.00 96.56 620 ILE A CA 1
ATOM 4906 C C . ILE A 1 620 ? -32.085 -10.480 4.370 1.00 96.56 620 ILE A C 1
ATOM 4908 O O . ILE A 1 620 ? -32.647 -10.850 5.400 1.00 96.56 620 ILE A O 1
ATOM 4912 N N . SER A 1 621 ? -32.075 -11.207 3.253 1.00 94.44 621 SER A N 1
ATOM 4913 C CA . SER A 1 621 ? -32.698 -12.533 3.143 1.00 94.44 621 SER A CA 1
ATOM 4914 C C . SER A 1 621 ? -31.688 -13.632 3.462 1.00 94.44 621 SER A C 1
ATOM 4916 O O . SER A 1 621 ? -30.633 -13.686 2.840 1.00 94.44 621 SER A O 1
ATOM 4918 N N . LEU A 1 622 ? -32.013 -14.511 4.415 1.00 93.31 622 LEU A N 1
ATOM 4919 C CA . LEU A 1 622 ? -31.138 -15.574 4.912 1.00 93.31 622 LEU A CA 1
ATOM 4920 C C . LEU A 1 622 ? -31.855 -16.929 4.893 1.00 93.31 622 LEU A C 1
ATOM 4922 O O . LEU A 1 622 ? -32.965 -17.055 5.406 1.00 93.31 622 LEU A O 1
ATOM 4926 N N . SER A 1 623 ? -31.199 -17.965 4.376 1.00 90.19 623 SER A N 1
ATOM 4927 C CA . SER A 1 623 ? -31.701 -19.349 4.384 1.00 90.19 623 SER A CA 1
ATOM 4928 C C . SER A 1 623 ? -30.657 -20.295 4.980 1.00 90.19 623 SER A C 1
ATOM 4930 O O . SER A 1 623 ? -30.732 -20.656 6.160 1.00 90.19 623 SER A O 1
ATOM 4932 N N . LYS A 1 624 ? -29.629 -20.631 4.201 1.00 91.88 624 LYS A N 1
ATOM 4933 C CA . LYS A 1 624 ? -28.518 -21.516 4.575 1.00 91.88 624 LYS A CA 1
ATOM 4934 C C . LYS A 1 624 ? -27.470 -20.786 5.419 1.00 91.88 624 LYS A C 1
ATOM 4936 O O . LYS A 1 624 ? -27.498 -19.565 5.559 1.00 91.88 624 LYS A O 1
ATOM 4941 N N . ALA A 1 625 ? -26.539 -21.536 6.003 1.00 91.56 625 ALA A N 1
ATOM 4942 C CA . ALA A 1 625 ? -25.387 -20.940 6.677 1.00 91.56 625 ALA A CA 1
ATOM 4943 C C . ALA A 1 625 ? -24.454 -20.289 5.659 1.00 91.56 625 ALA A C 1
ATOM 4945 O O . ALA A 1 625 ? -23.750 -20.984 4.935 1.00 91.56 625 ALA A O 1
ATOM 4946 N N . ASN A 1 626 ? -24.471 -18.960 5.617 1.00 91.81 626 ASN A N 1
ATOM 4947 C CA . ASN A 1 626 ? -23.668 -18.168 4.698 1.00 91.81 626 ASN A CA 1
ATOM 4948 C C . ASN A 1 626 ? -23.318 -16.806 5.324 1.00 91.81 626 ASN A C 1
ATOM 4950 O O . ASN A 1 626 ? -23.893 -16.416 6.348 1.00 91.81 626 ASN A O 1
ATOM 4954 N N . GLY A 1 627 ? -22.372 -16.097 4.714 1.00 93.19 627 GLY A N 1
ATOM 4955 C CA . GLY A 1 627 ? -22.214 -14.663 4.898 1.00 93.19 627 GLY A CA 1
ATOM 4956 C C . GLY A 1 627 ? -23.167 -13.908 3.978 1.00 93.19 627 GLY A C 1
ATOM 4957 O O . GLY A 1 627 ? -23.168 -14.123 2.770 1.00 93.19 627 GLY A O 1
ATOM 4958 N N . TYR A 1 628 ? -23.939 -12.983 4.531 1.00 94.00 628 TYR A N 1
ATOM 4959 C CA . TYR A 1 628 ? -24.856 -12.119 3.790 1.00 94.00 628 TYR A CA 1
ATOM 4960 C C . TYR A 1 628 ? -24.361 -10.679 3.850 1.00 94.00 628 TYR A C 1
ATOM 4962 O O . TYR A 1 628 ? -23.892 -10.251 4.901 1.00 94.00 628 TYR A O 1
ATOM 4970 N N . CYS A 1 629 ? -24.466 -9.938 2.748 1.00 92.38 629 CYS A N 1
ATOM 4971 C CA . CYS A 1 629 ? -24.031 -8.546 2.659 1.00 92.38 629 CYS A CA 1
ATOM 4972 C C . CYS A 1 629 ? -25.217 -7.629 2.340 1.00 92.38 629 CYS A C 1
ATOM 4974 O O . CYS A 1 629 ? -26.037 -7.947 1.483 1.00 92.38 629 CYS A O 1
ATOM 4976 N N . TYR A 1 630 ? -25.280 -6.484 3.012 1.00 94.31 630 TYR A N 1
ATOM 4977 C CA . TYR A 1 630 ? -26.179 -5.380 2.708 1.00 94.31 630 TYR A CA 1
ATOM 4978 C C . TYR A 1 630 ? -25.362 -4.110 2.478 1.00 94.31 630 TYR A C 1
ATOM 4980 O O . TYR A 1 630 ? -24.572 -3.713 3.338 1.00 94.31 630 TYR A O 1
ATOM 4988 N N . LYS A 1 631 ? -25.555 -3.468 1.325 1.00 91.94 631 LYS A N 1
ATOM 4989 C CA . LYS A 1 631 ? -24.913 -2.196 0.977 1.00 91.94 631 LYS A CA 1
ATOM 4990 C C . LYS A 1 631 ? -25.800 -1.047 1.457 1.00 91.94 631 LYS A C 1
ATOM 4992 O O . LYS A 1 631 ? -26.939 -0.910 1.025 1.00 91.94 631 LYS A O 1
ATOM 4997 N N . TYR A 1 632 ? -25.285 -0.247 2.380 1.00 91.62 632 TYR A N 1
ATOM 4998 C CA . TYR A 1 632 ? -25.910 0.975 2.870 1.00 91.62 632 TYR A CA 1
ATOM 4999 C C . TYR A 1 632 ? -25.232 2.174 2.204 1.00 91.62 632 TYR A C 1
ATOM 5001 O O . TYR A 1 632 ? -24.012 2.279 2.250 1.00 91.62 632 TYR A O 1
ATOM 5009 N N . GLU A 1 633 ? -26.004 3.071 1.594 1.00 90.38 633 GLU A N 1
ATOM 5010 C CA . GLU A 1 633 ? -25.481 4.248 0.870 1.00 90.38 633 GLU A CA 1
ATOM 5011 C C . GLU A 1 633 ? -25.881 5.582 1.524 1.00 90.38 633 GLU A C 1
ATOM 5013 O O . GLU A 1 633 ? -25.657 6.650 0.959 1.00 90.38 633 GLU A O 1
ATOM 5018 N N . GLY A 1 634 ? -26.491 5.539 2.712 1.00 86.88 634 GLY A N 1
ATOM 5019 C CA . GLY A 1 634 ? -26.893 6.742 3.439 1.00 86.88 634 GLY A CA 1
ATOM 5020 C C . GLY A 1 634 ? -25.738 7.424 4.181 1.00 86.88 634 GLY A C 1
ATOM 5021 O O . GLY A 1 634 ? -24.603 6.949 4.201 1.00 86.88 634 GLY A O 1
ATOM 5022 N N . SER A 1 635 ? -26.040 8.550 4.830 1.00 83.75 635 SER A N 1
ATOM 5023 C CA . SER A 1 635 ? -25.110 9.258 5.719 1.00 83.75 635 SER A CA 1
ATOM 5024 C C . SER A 1 635 ? -24.870 8.495 7.027 1.00 83.75 635 SER A C 1
ATOM 5026 O O . SER A 1 635 ? -25.529 7.488 7.293 1.00 83.75 635 SER A O 1
ATOM 5028 N N . ALA A 1 636 ? -23.962 8.994 7.873 1.00 82.94 636 ALA A N 1
ATOM 5029 C CA . ALA A 1 636 ? -23.759 8.458 9.217 1.00 82.94 636 ALA A CA 1
ATOM 5030 C C . ALA A 1 636 ? -25.093 8.320 9.980 1.00 82.94 636 ALA A C 1
ATOM 5032 O O . ALA A 1 636 ? -25.932 9.226 9.958 1.00 82.94 636 ALA A O 1
ATOM 5033 N N . ASP A 1 637 ? -25.304 7.163 10.606 1.00 86.00 637 ASP A N 1
ATOM 5034 C CA . ASP A 1 637 ? -26.563 6.784 11.255 1.00 86.00 637 ASP A CA 1
ATOM 5035 C C . ASP A 1 637 ? -26.329 5.657 12.271 1.00 86.00 637 ASP A C 1
ATOM 5037 O O . ASP A 1 637 ? -25.299 4.981 12.267 1.00 86.00 637 ASP A O 1
ATOM 5041 N N . LYS A 1 638 ? -27.316 5.412 13.127 1.00 88.62 638 LYS A N 1
ATOM 5042 C CA . LYS A 1 638 ? -27.419 4.188 13.910 1.00 88.62 638 LYS A CA 1
ATOM 5043 C C . LYS A 1 638 ? -28.447 3.271 13.260 1.00 88.62 638 LYS A C 1
ATOM 5045 O O . LYS A 1 638 ? -29.625 3.608 13.139 1.00 88.62 638 LYS A O 1
ATOM 5050 N N . LEU A 1 639 ? -27.995 2.094 12.845 1.00 95.19 639 LEU A N 1
ATOM 5051 C CA . LEU A 1 639 ? -28.836 1.098 12.195 1.00 95.19 639 LEU A CA 1
ATOM 5052 C C . LEU A 1 639 ? -29.216 -0.009 13.168 1.00 95.19 639 LEU A C 1
ATOM 5054 O O . LEU A 1 639 ? -28.440 -0.360 14.056 1.00 95.19 639 LEU A O 1
ATOM 5058 N N . PHE A 1 640 ? -30.398 -0.586 12.967 1.00 97.56 640 PHE A N 1
ATOM 5059 C CA . PHE A 1 640 ? -30.880 -1.750 13.701 1.00 97.56 640 PHE A CA 1
ATOM 5060 C C . PHE A 1 640 ? -31.191 -2.907 12.755 1.00 97.56 640 PHE A C 1
ATOM 5062 O O . PHE A 1 640 ? -31.818 -2.707 11.714 1.00 97.56 640 PHE A O 1
ATOM 5069 N N . LEU A 1 641 ? -30.800 -4.119 13.156 1.00 97.88 641 LEU A N 1
ATOM 5070 C CA . LEU A 1 641 ? -31.202 -5.372 12.523 1.00 97.88 641 LEU A CA 1
ATOM 5071 C C . LEU A 1 641 ? -32.175 -6.120 13.432 1.00 97.88 641 LEU A C 1
ATOM 5073 O O . LEU A 1 641 ? -31.861 -6.390 14.594 1.00 97.88 641 LEU A O 1
ATOM 5077 N N . TYR A 1 642 ? -33.339 -6.483 12.898 1.00 96.12 642 TYR A N 1
ATOM 5078 C CA . TYR A 1 642 ? -34.332 -7.306 13.592 1.00 96.12 642 TYR A CA 1
ATOM 5079 C C . TYR A 1 642 ? -35.044 -8.244 12.630 1.00 96.12 642 TYR A C 1
ATOM 5081 O O . TYR A 1 642 ? -35.209 -7.932 11.453 1.00 96.12 642 TYR A O 1
ATOM 5089 N N . THR A 1 643 ? -35.477 -9.407 13.110 1.00 92.62 643 THR A N 1
ATOM 5090 C CA . THR A 1 643 ? -36.210 -10.351 12.258 1.00 92.62 643 THR A CA 1
ATOM 5091 C C . THR A 1 643 ? -37.661 -9.921 12.056 1.00 92.62 643 THR A C 1
ATOM 5093 O O . THR A 1 643 ? -38.314 -9.455 12.991 1.00 92.62 643 THR A O 1
ATOM 5096 N N . ILE A 1 644 ? -38.169 -10.104 10.837 1.00 92.69 644 ILE A N 1
ATOM 5097 C CA . ILE A 1 644 ? -39.586 -9.895 10.494 1.00 92.69 644 ILE A CA 1
ATOM 5098 C C . ILE A 1 644 ? -40.348 -11.202 10.241 1.00 92.69 644 ILE A C 1
ATOM 5100 O O . ILE A 1 644 ? -41.569 -11.173 10.154 1.00 92.69 644 ILE A O 1
ATOM 5104 N N . ASP A 1 645 ? -39.645 -12.338 10.175 1.00 88.38 645 ASP A N 1
ATOM 5105 C CA . ASP A 1 645 ? -40.227 -13.655 9.875 1.00 88.38 645 ASP A CA 1
ATOM 5106 C C . ASP A 1 645 ? -40.071 -14.664 11.039 1.00 88.38 645 ASP A C 1
ATOM 5108 O O . ASP A 1 645 ? -40.459 -15.820 10.879 1.00 88.38 645 ASP A O 1
ATOM 5112 N N . ASP A 1 646 ? -39.521 -14.248 12.196 1.00 85.25 646 ASP A N 1
ATOM 5113 C CA . ASP A 1 646 ? -39.114 -15.092 13.347 1.00 85.25 646 ASP A CA 1
ATOM 5114 C C . ASP A 1 646 ? -37.837 -15.925 13.063 1.00 85.25 646 ASP A C 1
ATOM 5116 O O . ASP A 1 646 ? -37.468 -16.140 11.916 1.00 85.25 646 ASP A O 1
ATOM 5120 N N . SER A 1 647 ? -37.165 -16.435 14.095 1.00 89.50 647 SER A N 1
ATOM 5121 C CA . SER A 1 647 ? -36.243 -17.580 14.093 1.00 89.50 647 SER A CA 1
ATOM 5122 C C . SER A 1 647 ? -35.033 -17.469 13.159 1.00 89.50 647 SER A C 1
ATOM 5124 O O . SER A 1 647 ? -34.708 -18.393 12.402 1.00 89.50 647 SER A O 1
ATOM 5126 N N . VAL A 1 648 ? -34.317 -16.349 13.259 1.00 93.62 648 VAL A N 1
ATOM 5127 C CA . VAL A 1 648 ? -33.015 -16.131 12.605 1.00 93.62 648 VAL A CA 1
ATOM 5128 C C . VAL A 1 648 ? -31.886 -16.339 13.612 1.00 93.62 648 VAL A C 1
ATOM 5130 O O . VAL A 1 648 ? -31.948 -15.837 14.734 1.00 93.62 648 VAL A O 1
ATOM 5133 N N . ARG A 1 649 ? -30.844 -17.076 13.210 1.00 94.62 649 ARG A N 1
ATOM 5134 C CA . ARG A 1 649 ? -29.619 -17.288 13.994 1.00 94.62 649 ARG A CA 1
ATOM 5135 C C . ARG A 1 649 ? -28.486 -16.450 13.408 1.00 94.62 649 ARG A C 1
ATOM 5137 O O . ARG A 1 649 ? -28.192 -16.587 12.220 1.00 94.62 649 ARG A O 1
ATOM 5144 N N . ILE A 1 650 ? -27.832 -15.635 14.231 1.00 96.12 650 ILE A N 1
ATOM 5145 C CA . ILE A 1 650 ? -26.714 -14.774 13.823 1.00 96.12 650 ILE A CA 1
ATOM 5146 C C . ILE A 1 650 ? -25.485 -15.117 14.658 1.00 96.12 650 ILE A C 1
ATOM 5148 O O . ILE A 1 650 ? -25.534 -15.072 15.882 1.00 96.12 650 ILE A O 1
ATOM 5152 N N . TYR A 1 651 ? -24.386 -15.444 13.988 1.00 95.88 651 TYR A N 1
ATOM 5153 C CA . TYR A 1 651 ? -23.117 -15.852 14.596 1.00 95.88 651 TYR A CA 1
ATOM 5154 C C . TYR A 1 651 ? -22.089 -14.715 14.617 1.00 95.88 651 TYR A C 1
ATOM 5156 O O . TYR A 1 651 ? -21.266 -14.621 15.530 1.00 95.88 651 TYR A O 1
ATOM 5164 N N . ARG A 1 652 ? -22.141 -13.838 13.610 1.00 95.12 652 ARG A N 1
ATOM 5165 C CA . ARG A 1 652 ? -21.280 -12.661 13.512 1.00 95.12 652 ARG A CA 1
ATOM 5166 C C . ARG A 1 652 ? -21.984 -11.541 12.763 1.00 95.12 652 ARG A C 1
ATOM 5168 O O . ARG A 1 652 ? -22.715 -11.801 11.808 1.00 95.12 652 ARG A O 1
ATOM 5175 N N . VAL A 1 653 ? -21.694 -10.310 13.165 1.00 96.00 653 VAL A N 1
ATOM 5176 C CA . VAL A 1 653 ? -22.045 -9.094 12.427 1.00 96.00 653 VAL A CA 1
ATOM 5177 C C . VAL A 1 653 ? -20.788 -8.275 12.204 1.00 96.00 653 VAL A C 1
ATOM 5179 O O . VAL A 1 653 ? -19.961 -8.172 13.106 1.00 96.00 653 VAL A O 1
ATOM 5182 N N . ALA A 1 654 ? -20.630 -7.719 11.008 1.00 92.50 654 ALA A N 1
ATOM 5183 C CA . ALA A 1 654 ? -19.531 -6.827 10.685 1.00 92.50 654 ALA A CA 1
ATOM 5184 C C . ALA A 1 654 ? -20.003 -5.601 9.905 1.00 92.50 654 ALA A C 1
ATOM 5186 O O . ALA A 1 654 ? -20.952 -5.693 9.131 1.00 92.50 654 ALA A O 1
ATOM 5187 N N . VAL A 1 655 ? -19.329 -4.469 10.086 1.00 89.06 655 VAL A N 1
ATOM 5188 C CA . VAL A 1 655 ? -19.607 -3.228 9.357 1.00 89.06 655 VAL A CA 1
ATOM 5189 C C . VAL A 1 655 ? -18.301 -2.636 8.846 1.00 89.06 655 VAL A C 1
ATOM 5191 O O . VAL A 1 655 ? -17.468 -2.158 9.621 1.00 89.06 655 VAL A O 1
ATOM 5194 N N . GLU A 1 656 ? -18.143 -2.628 7.529 1.00 84.44 656 GLU A N 1
ATOM 5195 C CA . GLU A 1 656 ? -17.023 -1.982 6.849 1.00 84.44 656 GLU A CA 1
ATOM 5196 C C . GLU A 1 656 ? -17.508 -0.704 6.187 1.00 84.44 656 GLU A C 1
ATOM 5198 O O . GLU A 1 656 ? -18.526 -0.717 5.497 1.00 84.44 656 GLU A O 1
ATOM 5203 N N . ASP A 1 657 ? -16.785 0.397 6.385 1.00 78.56 657 ASP A N 1
ATOM 5204 C CA . ASP A 1 657 ? -17.070 1.601 5.611 1.00 78.56 657 ASP A CA 1
ATOM 5205 C C . ASP A 1 657 ? -16.747 1.336 4.140 1.00 78.56 657 ASP A C 1
ATOM 5207 O O . ASP A 1 657 ? -15.758 0.678 3.801 1.00 78.56 657 ASP A O 1
ATOM 5211 N N . TYR A 1 658 ? -17.636 1.801 3.271 1.00 74.06 658 TYR A N 1
ATOM 5212 C CA . TYR A 1 658 ? -17.567 1.576 1.841 1.00 74.06 658 TYR A CA 1
ATOM 5213 C C . TYR A 1 658 ? -17.229 2.889 1.154 1.00 74.06 658 TYR A C 1
ATOM 5215 O O . TYR A 1 658 ? -18.061 3.785 1.052 1.00 74.06 658 TYR A O 1
ATOM 5223 N N . ASP A 1 659 ? -16.006 2.977 0.654 1.00 69.31 659 ASP A N 1
ATOM 5224 C CA . ASP A 1 659 ? -15.628 4.015 -0.287 1.00 69.31 659 ASP A CA 1
ATOM 5225 C C . ASP A 1 659 ? -15.740 3.447 -1.704 1.00 69.31 659 ASP A C 1
ATOM 5227 O O . ASP A 1 659 ? -15.037 2.501 -2.070 1.00 69.31 659 ASP A O 1
ATOM 5231 N N . LYS A 1 660 ? -16.648 4.028 -2.492 1.00 64.25 660 LYS A N 1
ATOM 5232 C CA . LYS A 1 660 ? -16.877 3.651 -3.891 1.00 64.25 660 LYS A CA 1
ATOM 5233 C C . LYS A 1 660 ? -15.646 3.883 -4.776 1.00 64.25 660 LYS A C 1
ATOM 5235 O O . LYS A 1 660 ? -15.532 3.229 -5.806 1.00 64.25 660 LYS A O 1
ATOM 5240 N N . ASN A 1 661 ? -14.744 4.781 -4.375 1.00 64.88 661 ASN A N 1
ATOM 5241 C CA . ASN A 1 661 ? -13.555 5.145 -5.140 1.00 64.88 661 ASN A CA 1
ATOM 5242 C C . ASN A 1 661 ? -12.326 4.316 -4.738 1.00 64.88 661 ASN A C 1
ATOM 5244 O O . ASN A 1 661 ? -11.409 4.171 -5.540 1.00 64.88 661 ASN A O 1
ATOM 5248 N N . LYS A 1 662 ? -12.314 3.712 -3.539 1.00 65.31 662 LYS A N 1
ATOM 5249 C CA . LYS A 1 662 ? -11.158 2.958 -3.012 1.00 65.31 662 LYS A CA 1
ATOM 5250 C C . LYS A 1 662 ? -10.692 1.817 -3.922 1.00 65.31 662 LYS A C 1
ATOM 5252 O O . LYS A 1 662 ? -9.511 1.484 -3.925 1.00 65.31 662 LYS A O 1
ATOM 5257 N N . TYR A 1 663 ? -11.612 1.214 -4.673 1.00 63.06 663 TYR A N 1
ATOM 5258 C CA . TYR A 1 663 ? -11.319 0.156 -5.644 1.00 63.06 663 TYR A CA 1
ATOM 5259 C C . TYR A 1 663 ? -11.863 0.508 -7.034 1.00 63.06 663 TYR A C 1
ATOM 5261 O O . TYR A 1 663 ? -12.428 -0.354 -7.713 1.00 63.06 663 TYR A O 1
ATOM 5269 N N . GLY A 1 664 ? -11.738 1.784 -7.423 1.00 61.44 664 GLY A N 1
ATOM 5270 C CA . GLY A 1 664 ? -12.126 2.272 -8.746 1.00 61.44 664 GLY A CA 1
ATOM 5271 C C . GLY A 1 664 ? -11.559 1.424 -9.890 1.00 61.44 664 GLY A C 1
ATOM 5272 O O . GLY A 1 664 ? -10.586 0.680 -9.719 1.00 61.44 664 GLY A O 1
ATOM 5273 N N . ALA A 1 665 ? -12.210 1.514 -11.053 1.00 57.28 665 ALA A N 1
ATOM 5274 C CA . ALA A 1 665 ? -11.664 0.950 -12.284 1.00 57.28 665 ALA A CA 1
ATOM 5275 C C . ALA A 1 665 ? -10.306 1.608 -12.586 1.00 57.28 665 ALA A C 1
ATOM 5277 O O . ALA A 1 665 ? -10.076 2.748 -12.187 1.00 57.28 665 ALA A O 1
ATOM 5278 N N . TYR A 1 666 ? -9.399 0.874 -13.225 1.00 59.56 666 TYR A N 1
ATOM 5279 C CA . TYR A 1 666 ? -8.124 1.444 -13.658 1.00 59.56 666 TYR A CA 1
ATOM 5280 C C . TYR A 1 666 ? -8.364 2.459 -14.772 1.00 59.56 666 TYR A C 1
ATOM 5282 O O . TYR A 1 666 ? -9.216 2.214 -15.627 1.00 59.56 666 TYR A O 1
ATOM 5290 N N . GLU A 1 667 ? -7.625 3.570 -14.742 1.00 51.94 667 GLU A N 1
ATOM 5291 C CA . GLU A 1 667 ? -7.688 4.571 -15.807 1.00 51.94 667 GLU A CA 1
ATOM 5292 C C . GLU A 1 667 ? -6.603 4.386 -16.886 1.00 51.94 667 GLU A C 1
ATOM 5294 O O . GLU A 1 667 ? -6.911 4.778 -17.994 1.00 51.94 667 GLU A O 1
ATOM 5299 N N . ASP A 1 668 ? -5.454 3.709 -16.666 1.00 47.62 668 ASP A N 1
ATOM 5300 C CA . ASP A 1 668 ? -4.428 3.458 -17.717 1.00 47.62 668 ASP A CA 1
ATOM 5301 C C . ASP A 1 668 ? -3.382 2.344 -17.373 1.00 47.62 668 ASP A C 1
ATOM 5303 O O . ASP A 1 668 ? -3.397 1.781 -16.273 1.00 47.62 668 ASP A O 1
ATOM 5307 N N . GLU A 1 669 ? -2.507 2.011 -18.348 1.00 46.16 669 GLU A N 1
ATOM 5308 C CA . GLU A 1 669 ? -1.597 0.841 -18.515 1.00 46.16 669 GLU A CA 1
ATOM 5309 C C . GLU A 1 669 ? -0.462 0.590 -17.484 1.00 46.16 669 GLU A C 1
ATOM 5311 O O . GLU A 1 669 ? 0.576 0.022 -17.839 1.00 46.16 669 GLU A O 1
ATOM 5316 N N . ASP A 1 670 ? -0.569 0.973 -16.215 1.00 44.78 670 ASP A N 1
ATOM 5317 C CA . ASP A 1 670 ? 0.570 0.756 -15.308 1.00 44.78 670 ASP A CA 1
ATOM 5318 C C . ASP A 1 670 ? 0.778 -0.737 -14.991 1.00 44.78 670 ASP A C 1
ATOM 5320 O O . ASP A 1 670 ? -0.080 -1.374 -14.389 1.00 44.78 670 ASP A O 1
ATOM 5324 N N . ASP A 1 671 ? 1.941 -1.312 -15.324 1.00 46.38 671 ASP A N 1
ATOM 5325 C CA . ASP A 1 671 ? 2.341 -2.695 -14.964 1.00 46.38 671 ASP A CA 1
ATOM 5326 C C . ASP A 1 671 ? 2.306 -2.915 -13.427 1.00 46.38 671 ASP A C 1
ATOM 5328 O O . ASP A 1 671 ? 2.058 -4.021 -12.942 1.00 46.38 671 ASP A O 1
ATOM 5332 N N . ASP A 1 672 ? 2.415 -1.828 -12.649 1.00 50.94 672 ASP A N 1
ATOM 5333 C CA . ASP A 1 672 ? 2.244 -1.788 -11.187 1.00 50.94 672 ASP A CA 1
ATOM 5334 C C . ASP A 1 672 ? 0.793 -2.060 -10.726 1.00 50.94 672 ASP A C 1
ATOM 5336 O O . ASP A 1 672 ? 0.533 -2.303 -9.541 1.00 50.94 672 ASP A O 1
ATOM 5340 N N . SER A 1 673 ? -0.171 -2.067 -11.653 1.00 61.81 673 SER A N 1
ATOM 5341 C CA . SER A 1 673 ? -1.561 -2.466 -11.415 1.00 61.81 673 SER A CA 1
ATOM 5342 C C . SER A 1 673 ? -1.728 -3.959 -11.150 1.00 61.81 673 SER A C 1
ATOM 5344 O O . SER A 1 673 ? -2.696 -4.354 -10.486 1.00 61.81 673 SER A O 1
ATOM 5346 N N . ILE A 1 674 ? -0.814 -4.780 -11.669 1.00 74.19 674 ILE A N 1
ATOM 5347 C CA . ILE A 1 674 ? -0.918 -6.234 -11.667 1.00 74.19 674 ILE A CA 1
ATOM 5348 C C . ILE A 1 674 ? -0.338 -6.761 -10.360 1.00 74.19 674 ILE A C 1
ATOM 5350 O O . ILE A 1 674 ? 0.860 -6.672 -10.094 1.00 74.19 674 ILE A O 1
ATOM 5354 N N . GLN A 1 675 ? -1.176 -7.394 -9.541 1.00 84.62 675 GLN A N 1
ATOM 5355 C CA . GLN A 1 675 ? -0.672 -8.069 -8.347 1.00 84.62 675 GLN A CA 1
ATOM 5356 C C . GLN A 1 675 ? -0.187 -9.457 -8.736 1.00 84.62 675 GLN A C 1
ATOM 5358 O O . GLN A 1 675 ? -0.975 -10.285 -9.190 1.00 84.62 675 GLN A O 1
ATOM 5363 N N . TYR A 1 676 ? 1.101 -9.724 -8.544 1.00 87.62 676 TYR A N 1
ATOM 5364 C CA . TYR A 1 676 ? 1.726 -10.985 -8.925 1.00 87.62 676 TYR A CA 1
ATOM 5365 C C . TYR A 1 676 ? 2.519 -11.588 -7.762 1.00 87.62 676 TYR A C 1
ATOM 5367 O O . TYR A 1 676 ? 3.397 -10.949 -7.182 1.00 87.62 676 TYR A O 1
ATOM 5375 N N . TYR A 1 677 ? 2.230 -12.848 -7.438 1.00 90.19 677 TYR A N 1
ATOM 5376 C CA . TYR A 1 677 ? 2.831 -13.570 -6.321 1.00 90.19 677 TYR A CA 1
ATOM 5377 C C . TYR A 1 677 ? 3.333 -14.941 -6.780 1.00 90.19 677 TYR A C 1
ATOM 5379 O O . TYR A 1 677 ? 2.523 -15.825 -7.039 1.00 90.19 677 TYR A O 1
ATOM 5387 N N . ASP A 1 678 ? 4.655 -15.137 -6.841 1.00 86.81 678 ASP A N 1
ATOM 5388 C CA . ASP A 1 678 ? 5.315 -16.422 -7.166 1.00 86.81 678 ASP A CA 1
ATOM 5389 C C . ASP A 1 678 ? 6.101 -17.044 -5.994 1.00 86.81 678 ASP A C 1
ATOM 5391 O O . ASP A 1 678 ? 6.704 -18.109 -6.127 1.00 86.81 678 ASP A O 1
ATOM 5395 N N . PHE A 1 679 ? 6.095 -16.358 -4.847 1.00 86.44 679 PHE A N 1
ATOM 5396 C CA . PHE A 1 679 ? 6.730 -16.747 -3.584 1.00 86.44 679 PHE A CA 1
ATOM 5397 C C . PHE A 1 679 ? 8.252 -16.959 -3.636 1.00 86.44 679 PHE A C 1
ATOM 5399 O O . PHE A 1 679 ? 8.812 -17.531 -2.704 1.00 86.44 679 PHE A O 1
ATOM 5406 N N . SER A 1 680 ? 8.934 -16.469 -4.677 1.00 80.38 680 SER A N 1
ATOM 5407 C CA . SER A 1 680 ? 10.396 -16.578 -4.829 1.00 80.38 680 SER A CA 1
ATOM 5408 C C . SER A 1 680 ? 11.199 -15.734 -3.830 1.00 80.38 680 SER A C 1
ATOM 5410 O O . SER A 1 680 ? 12.384 -15.969 -3.615 1.00 80.38 680 SER A O 1
ATOM 5412 N N . TRP A 1 681 ? 10.545 -14.756 -3.207 1.00 69.94 681 TRP A N 1
ATOM 5413 C CA . TRP A 1 681 ? 11.115 -13.788 -2.269 1.00 69.94 681 TRP A CA 1
ATOM 5414 C C . TRP A 1 681 ? 11.146 -14.264 -0.807 1.00 69.94 681 TRP A C 1
ATOM 5416 O O . TRP A 1 681 ? 11.654 -13.538 0.045 1.00 69.94 681 TRP A O 1
ATOM 5426 N N . ILE A 1 682 ? 10.594 -15.441 -0.491 1.00 67.06 682 ILE A N 1
ATOM 5427 C CA . ILE A 1 682 ? 10.650 -16.028 0.857 1.00 67.06 682 ILE A CA 1
ATOM 5428 C C . ILE A 1 682 ? 11.721 -17.126 0.868 1.00 67.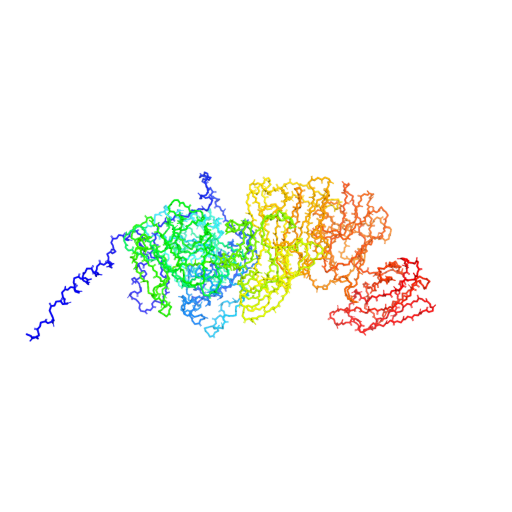06 682 ILE A C 1
ATOM 5430 O O . ILE A 1 682 ? 11.750 -17.967 -0.029 1.00 67.06 682 ILE A O 1
ATOM 5434 N N . ASP A 1 683 ? 12.565 -17.161 1.901 1.00 65.06 683 ASP A N 1
ATOM 5435 C CA . ASP A 1 683 ? 13.557 -18.226 2.080 1.00 65.06 683 ASP A CA 1
ATOM 5436 C C . ASP A 1 683 ? 12.892 -19.615 2.140 1.00 65.06 683 ASP A C 1
ATOM 5438 O O . ASP A 1 683 ? 11.968 -19.851 2.934 1.00 65.06 683 ASP A O 1
ATOM 5442 N N . SER A 1 684 ? 13.386 -20.553 1.320 1.00 60.12 684 SER A N 1
ATOM 5443 C CA . SER A 1 684 ? 12.961 -21.960 1.302 1.00 60.12 684 SER A CA 1
ATOM 5444 C C . SER A 1 684 ? 13.043 -22.593 2.693 1.00 60.12 684 SER A C 1
ATOM 5446 O O . SER A 1 684 ? 13.985 -22.332 3.431 1.00 60.12 684 SER A O 1
ATOM 5448 N N . ASP A 1 685 ? 12.061 -23.429 3.043 1.00 60.34 685 ASP A N 1
ATOM 5449 C CA . ASP A 1 685 ? 11.922 -24.104 4.347 1.00 60.34 685 ASP A CA 1
ATOM 5450 C C . ASP A 1 685 ? 11.498 -23.206 5.524 1.00 60.34 685 ASP A C 1
ATOM 5452 O O . ASP A 1 685 ? 11.419 -23.657 6.673 1.00 60.34 685 ASP A O 1
ATOM 5456 N N . THR A 1 686 ? 11.118 -21.953 5.252 1.00 73.00 686 THR A N 1
ATOM 5457 C CA . THR A 1 686 ? 10.496 -21.090 6.260 1.00 73.00 686 THR A CA 1
ATOM 5458 C C . THR A 1 686 ? 9.081 -21.568 6.595 1.00 73.00 686 THR A C 1
ATOM 5460 O O . THR A 1 686 ? 8.230 -21.795 5.730 1.00 73.00 686 THR A O 1
ATOM 5463 N N . MET A 1 687 ? 8.809 -21.687 7.893 1.00 84.56 687 MET A N 1
ATOM 5464 C CA . MET A 1 687 ? 7.487 -21.986 8.432 1.00 84.56 687 MET A CA 1
ATOM 5465 C C . MET A 1 687 ? 6.911 -20.732 9.081 1.00 84.56 687 MET A C 1
ATOM 5467 O O . MET A 1 687 ? 7.366 -20.315 10.148 1.00 84.56 687 MET A O 1
ATOM 5471 N N . LEU A 1 688 ? 5.887 -20.154 8.460 1.00 84.44 688 LEU A N 1
ATOM 5472 C CA . LEU A 1 688 ? 5.163 -19.022 9.021 1.00 84.44 688 LEU A CA 1
ATOM 5473 C C . LEU A 1 688 ? 4.290 -19.523 10.172 1.00 84.44 688 LEU A C 1
ATOM 5475 O O . LEU A 1 688 ? 3.414 -20.366 9.976 1.00 84.44 688 LEU A O 1
ATOM 5479 N N . LYS A 1 689 ? 4.551 -19.016 11.378 1.00 84.62 689 LYS A N 1
ATOM 5480 C CA . LYS A 1 689 ? 3.813 -19.344 12.615 1.00 84.62 689 LYS A CA 1
ATOM 5481 C C . LYS A 1 689 ? 3.015 -18.157 13.164 1.00 84.62 689 LYS A C 1
ATOM 5483 O O . LYS A 1 689 ? 2.473 -18.241 14.265 1.00 84.62 689 LYS A O 1
ATOM 5488 N N . SER A 1 690 ? 2.967 -17.070 12.409 1.00 80.94 690 SER A N 1
ATOM 5489 C CA . SER A 1 690 ? 2.237 -15.842 12.701 1.00 80.94 690 SER A CA 1
ATOM 5490 C C . SER A 1 690 ? 1.827 -15.181 11.390 1.00 80.94 690 SER A C 1
ATOM 5492 O O . SER A 1 690 ? 2.482 -15.385 10.362 1.00 80.94 690 SER A O 1
ATOM 5494 N N . ASP A 1 691 ? 0.781 -14.363 11.445 1.00 81.25 691 ASP A N 1
ATOM 5495 C CA . ASP A 1 691 ? 0.317 -13.580 10.304 1.00 81.25 691 ASP A CA 1
ATOM 5496 C C . ASP A 1 691 ? 1.458 -12.779 9.666 1.00 81.25 691 ASP A C 1
ATOM 5498 O O . ASP A 1 691 ? 2.299 -12.196 10.351 1.00 81.25 691 ASP A O 1
ATOM 5502 N N . THR A 1 692 ? 1.493 -12.771 8.337 1.00 79.94 692 THR A N 1
ATOM 5503 C CA . THR A 1 692 ? 2.523 -12.101 7.537 1.00 79.94 692 THR A CA 1
ATOM 5504 C C . THR A 1 692 ? 1.856 -11.351 6.388 1.00 79.94 692 THR A C 1
ATOM 5506 O O . THR A 1 692 ? 0.879 -11.829 5.814 1.00 79.94 692 THR A O 1
ATOM 5509 N N . GLN A 1 693 ? 2.367 -10.169 6.053 1.00 78.69 693 GLN A N 1
ATOM 5510 C CA . GLN A 1 693 ? 1.894 -9.352 4.934 1.00 78.69 693 GLN A CA 1
ATOM 5511 C C . GLN A 1 693 ? 3.026 -9.155 3.931 1.00 78.69 693 GLN A C 1
ATOM 5513 O O . GLN A 1 693 ? 4.170 -8.947 4.331 1.00 78.69 693 GLN A O 1
ATOM 5518 N N . TYR A 1 694 ? 2.704 -9.184 2.643 1.00 71.62 694 TYR A N 1
ATOM 5519 C CA . TYR A 1 694 ? 3.653 -8.893 1.576 1.00 71.62 694 TYR A CA 1
ATOM 5520 C C . TYR A 1 694 ? 2.944 -8.327 0.348 1.00 71.62 694 TYR A C 1
ATOM 5522 O O . TYR A 1 694 ? 2.145 -9.028 -0.263 1.00 71.62 694 TYR A O 1
ATOM 5530 N N . LYS A 1 695 ? 3.248 -7.079 -0.035 1.00 71.56 695 LYS A N 1
ATOM 5531 C CA . LYS A 1 695 ? 2.739 -6.431 -1.263 1.00 71.56 695 LYS A CA 1
ATOM 5532 C C . LYS A 1 695 ? 1.239 -6.687 -1.531 1.00 71.56 695 LYS A C 1
ATOM 5534 O O . LYS A 1 695 ? 0.870 -7.139 -2.607 1.00 71.56 695 LYS A O 1
ATOM 5539 N N . GLY A 1 696 ? 0.375 -6.489 -0.530 1.00 72.81 696 GLY A N 1
ATOM 5540 C CA . GLY A 1 696 ? -1.079 -6.736 -0.631 1.00 72.81 696 GLY A CA 1
ATOM 5541 C C . GLY A 1 696 ? -1.541 -8.169 -0.307 1.00 72.81 696 GLY A C 1
ATOM 5542 O O . GLY A 1 696 ? -2.704 -8.369 0.046 1.00 72.81 696 GLY A O 1
ATOM 5543 N N . LEU A 1 697 ? -0.640 -9.158 -0.307 1.00 83.38 697 LEU A N 1
ATOM 5544 C CA . LEU A 1 697 ? -0.923 -10.526 0.129 1.00 83.38 697 LEU A CA 1
ATOM 5545 C C . LEU A 1 697 ? -0.862 -10.639 1.655 1.00 83.38 697 LEU A C 1
ATOM 5547 O O . LEU A 1 697 ? 0.183 -10.456 2.279 1.00 83.38 697 LEU A O 1
ATOM 5551 N N . SER A 1 698 ? -1.978 -11.032 2.250 1.00 87.56 698 SER A N 1
ATOM 5552 C CA . SER A 1 698 ? -2.112 -11.426 3.646 1.00 87.56 698 SER A CA 1
ATOM 5553 C C . SER A 1 698 ? -2.016 -12.943 3.782 1.00 87.56 698 SER A C 1
ATOM 5555 O O . SER A 1 698 ? -2.803 -13.674 3.187 1.00 87.56 698 SER A O 1
ATOM 5557 N N . MET A 1 699 ? -1.099 -13.430 4.609 1.00 87.00 699 MET A N 1
ATOM 5558 C CA . MET A 1 699 ? -0.971 -14.844 4.956 1.00 87.00 699 MET A CA 1
ATOM 5559 C C . MET A 1 699 ? -1.293 -15.015 6.432 1.00 87.00 699 MET A C 1
ATOM 5561 O O . MET A 1 699 ? -0.560 -14.512 7.280 1.00 87.00 699 MET A O 1
ATOM 5565 N N . PHE A 1 700 ? -2.387 -15.709 6.735 1.00 86.12 700 PHE A N 1
ATOM 5566 C CA . PHE A 1 700 ? -2.843 -15.917 8.104 1.00 86.12 700 PHE A CA 1
ATOM 5567 C C . PHE A 1 700 ? -2.309 -17.249 8.617 1.00 86.12 700 PHE A C 1
ATOM 5569 O O . PHE A 1 700 ? -2.648 -18.310 8.078 1.00 86.12 700 PHE A O 1
ATOM 5576 N N . ALA A 1 701 ? -1.460 -17.203 9.640 1.00 84.00 701 ALA A N 1
ATOM 5577 C CA . ALA A 1 701 ? -0.750 -18.369 10.147 1.00 84.00 701 ALA A CA 1
ATOM 5578 C C . ALA A 1 701 ? -0.630 -18.331 11.670 1.00 84.00 701 ALA A C 1
ATOM 5580 O O . ALA A 1 701 ? -0.562 -17.277 12.294 1.00 84.00 701 ALA A O 1
ATOM 5581 N N . SER A 1 702 ? -0.550 -19.511 12.279 1.00 80.62 702 SER A N 1
ATOM 5582 C CA . SER A 1 702 ? -0.342 -19.650 13.721 1.00 80.62 702 SER A CA 1
ATOM 5583 C C . SER A 1 702 ? 0.641 -20.776 14.021 1.00 80.62 702 SER A C 1
ATOM 5585 O O . SER A 1 702 ? 0.918 -21.615 13.166 1.00 80.62 702 SER A O 1
ATOM 5587 N N . ALA A 1 703 ? 1.127 -20.852 15.260 1.00 81.19 703 ALA A N 1
ATOM 5588 C CA . ALA A 1 703 ? 1.966 -21.967 15.697 1.00 81.19 703 ALA A CA 1
ATOM 5589 C C . ALA A 1 703 ? 1.282 -23.342 15.535 1.00 81.19 703 ALA A C 1
ATOM 5591 O O . ALA A 1 703 ? 1.978 -24.339 15.360 1.00 81.19 703 ALA A O 1
ATOM 5592 N N . TYR A 1 704 ? -0.057 -23.389 15.578 1.00 78.44 704 TYR A N 1
ATOM 5593 C CA . TYR A 1 704 ? -0.855 -24.614 15.428 1.00 78.44 704 TYR A CA 1
ATOM 5594 C C . TYR A 1 704 ? -1.207 -24.942 13.973 1.00 78.44 704 TYR A C 1
ATOM 5596 O O . TYR A 1 704 ? -1.295 -26.111 13.615 1.00 78.44 704 TYR A O 1
ATOM 5604 N N . TYR A 1 705 ? -1.395 -23.918 13.144 1.00 80.50 705 TYR A N 1
ATOM 5605 C CA . TYR A 1 705 ? -1.730 -24.041 11.726 1.00 80.50 705 TYR A CA 1
ATOM 5606 C C . TYR A 1 705 ? -0.764 -23.163 10.925 1.00 80.50 705 TYR A C 1
ATOM 5608 O O . TYR A 1 705 ? -1.113 -22.036 10.543 1.00 80.50 705 TYR A O 1
ATOM 5616 N N . PRO A 1 706 ? 0.487 -23.620 10.764 1.00 83.31 706 PRO A N 1
ATOM 5617 C CA . PRO A 1 706 ? 1.490 -22.854 10.056 1.00 83.31 706 PRO A CA 1
ATOM 5618 C C . PRO A 1 706 ? 1.223 -22.847 8.551 1.00 83.31 706 PRO A C 1
ATOM 5620 O O . PRO A 1 706 ? 0.570 -23.738 8.005 1.00 83.31 706 PRO A O 1
ATOM 5623 N N . ILE A 1 707 ? 1.797 -21.868 7.861 1.00 87.12 707 ILE A N 1
ATOM 5624 C CA . ILE A 1 707 ? 1.945 -21.917 6.405 1.00 87.12 707 ILE A CA 1
ATOM 5625 C C . ILE A 1 707 ? 3.403 -22.263 6.127 1.00 87.12 707 ILE A C 1
ATOM 5627 O O . ILE A 1 707 ? 4.311 -21.546 6.546 1.00 87.12 707 ILE A O 1
ATOM 5631 N N . SER A 1 708 ? 3.637 -23.392 5.462 1.00 85.75 708 SER A N 1
ATOM 5632 C CA . SER A 1 708 ? 4.992 -23.817 5.099 1.00 85.75 708 SER A CA 1
ATOM 5633 C C . SER A 1 708 ? 5.306 -23.369 3.684 1.00 85.75 708 SER A C 1
ATOM 5635 O O . SER A 1 708 ? 4.546 -23.674 2.762 1.00 85.75 708 SER A O 1
ATOM 5637 N N . LEU A 1 709 ? 6.441 -22.704 3.498 1.00 82.25 709 LEU A N 1
ATOM 5638 C CA . LEU A 1 709 ? 6.984 -22.509 2.166 1.00 82.25 709 LEU A CA 1
ATOM 5639 C C . LEU A 1 709 ? 7.700 -23.782 1.724 1.00 82.25 709 LEU A C 1
ATOM 5641 O O . LEU A 1 709 ? 8.505 -24.343 2.464 1.00 82.25 709 LEU A O 1
ATOM 5645 N N . VAL A 1 710 ? 7.414 -24.228 0.506 1.00 79.31 710 VAL A N 1
ATOM 5646 C CA . VAL A 1 710 ? 8.060 -25.400 -0.075 1.00 79.31 710 VAL A CA 1
ATOM 5647 C C . VAL A 1 710 ? 8.807 -24.974 -1.330 1.00 79.31 710 VAL A C 1
ATOM 5649 O O . VAL A 1 710 ? 8.178 -24.545 -2.297 1.00 79.31 710 VAL A O 1
ATOM 5652 N N . ALA A 1 711 ? 10.132 -25.136 -1.330 1.00 76.31 711 ALA A N 1
ATOM 5653 C CA . ALA A 1 711 ? 10.908 -25.130 -2.563 1.00 76.31 711 ALA A CA 1
ATOM 5654 C C . ALA A 1 711 ? 10.697 -26.474 -3.258 1.00 76.31 711 ALA A C 1
ATOM 5656 O O . ALA A 1 711 ? 11.042 -27.537 -2.739 1.00 76.31 711 ALA A O 1
ATOM 5657 N N . ASN A 1 712 ? 10.037 -26.444 -4.405 1.00 68.44 712 ASN A N 1
ATOM 5658 C CA . ASN A 1 712 ? 9.783 -27.633 -5.190 1.00 68.44 712 ASN A CA 1
ATOM 5659 C C . ASN A 1 712 ? 9.677 -27.235 -6.652 1.00 68.44 712 ASN A C 1
ATOM 5661 O O . ASN A 1 712 ? 8.624 -26.789 -7.113 1.00 68.44 712 ASN A O 1
ATOM 5665 N N . GLU A 1 713 ? 10.782 -27.427 -7.364 1.00 80.31 713 GLU A N 1
ATOM 5666 C CA . GLU A 1 713 ? 10.799 -27.311 -8.809 1.00 80.31 713 GLU A CA 1
ATOM 5667 C C . GLU A 1 713 ? 9.877 -28.376 -9.404 1.00 80.31 713 GLU A C 1
ATOM 5669 O O . GLU A 1 713 ? 10.165 -29.571 -9.415 1.00 80.31 713 GLU A O 1
ATOM 5674 N N . SER A 1 714 ? 8.728 -27.928 -9.889 1.00 82.44 714 SER A N 1
ATOM 5675 C CA . SER A 1 714 ? 7.731 -28.772 -10.529 1.00 82.44 714 SER A CA 1
ATOM 5676 C C . SER A 1 714 ? 7.313 -28.142 -11.847 1.00 82.44 714 SER A C 1
ATOM 5678 O O . SER A 1 714 ? 7.274 -26.923 -11.990 1.00 82.44 714 SER A O 1
ATOM 5680 N N . THR A 1 715 ? 7.021 -28.978 -12.838 1.00 88.06 715 THR A N 1
ATOM 5681 C CA . THR A 1 715 ? 6.565 -28.536 -14.161 1.00 88.06 715 THR A CA 1
ATOM 5682 C C . THR A 1 715 ? 5.171 -29.104 -14.398 1.00 88.06 715 THR A C 1
ATOM 5684 O O . THR A 1 715 ? 4.947 -30.284 -14.134 1.00 88.06 715 THR A O 1
ATOM 5687 N N . SER A 1 716 ? 4.227 -28.270 -14.833 1.00 89.50 716 SER A N 1
ATOM 5688 C CA . SER A 1 716 ? 2.889 -28.722 -15.215 1.00 89.50 716 SER A CA 1
ATOM 5689 C C . SER A 1 716 ? 2.944 -29.581 -16.480 1.00 89.50 716 SER A C 1
ATOM 5691 O O . SER A 1 716 ? 3.915 -29.532 -17.238 1.00 89.50 716 SER A O 1
ATOM 5693 N N . ASN A 1 717 ? 1.866 -30.317 -16.762 1.00 86.94 717 ASN A N 1
ATOM 5694 C CA . ASN A 1 717 ? 1.747 -31.117 -17.990 1.00 86.94 717 ASN A CA 1
ATOM 5695 C C . ASN A 1 717 ? 1.843 -30.265 -19.272 1.00 86.94 717 ASN A C 1
ATOM 5697 O O . ASN A 1 717 ? 2.172 -30.782 -20.334 1.00 86.94 717 ASN A O 1
ATOM 5701 N N . ASN A 1 718 ? 1.611 -28.954 -19.153 1.00 88.25 718 ASN A N 1
ATOM 5702 C CA . ASN A 1 718 ? 1.683 -27.975 -20.236 1.00 88.25 718 ASN A CA 1
ATOM 5703 C C . ASN A 1 718 ? 2.991 -27.158 -20.209 1.00 88.25 718 ASN A C 1
ATOM 5705 O O . ASN A 1 718 ? 3.086 -26.105 -20.827 1.00 88.25 718 ASN A O 1
ATOM 5709 N N . GLY A 1 719 ? 4.006 -27.606 -19.464 1.00 89.25 719 GLY A N 1
ATOM 5710 C CA . GLY A 1 719 ? 5.343 -27.017 -19.503 1.00 89.25 719 GLY A CA 1
ATOM 5711 C C . GLY A 1 719 ? 5.554 -25.774 -18.639 1.00 89.25 719 GLY A C 1
ATOM 5712 O O . GLY A 1 719 ? 6.658 -25.233 -18.650 1.00 89.25 719 GLY A O 1
ATOM 5713 N N . TYR A 1 720 ? 4.576 -25.321 -17.851 1.00 90.75 720 TYR A N 1
ATOM 5714 C CA . TYR A 1 720 ? 4.794 -24.214 -16.911 1.00 90.75 720 TYR A CA 1
ATOM 5715 C C . TYR A 1 720 ? 5.567 -24.700 -15.693 1.00 90.75 720 TYR A C 1
ATOM 5717 O O . TYR A 1 720 ? 5.111 -25.591 -14.975 1.00 90.75 720 TYR A O 1
ATOM 5725 N N . ARG A 1 721 ? 6.736 -24.108 -15.446 1.00 89.00 721 ARG A N 1
ATOM 5726 C CA . ARG A 1 721 ? 7.575 -24.454 -14.299 1.00 89.00 721 ARG A CA 1
ATOM 5727 C C . ARG A 1 721 ? 7.337 -23.504 -13.133 1.00 89.00 721 ARG A C 1
ATOM 5729 O O . ARG A 1 721 ? 7.258 -22.294 -13.321 1.00 89.00 721 ARG A O 1
ATOM 5736 N N . THR A 1 722 ? 7.249 -24.061 -11.934 1.00 87.38 722 THR A N 1
ATOM 5737 C CA . THR A 1 722 ? 7.132 -23.337 -10.664 1.00 87.38 722 THR A CA 1
ATOM 5738 C C . THR A 1 722 ? 8.236 -23.806 -9.729 1.00 87.38 722 THR A C 1
ATOM 5740 O O . THR A 1 722 ? 8.545 -24.997 -9.716 1.00 87.38 722 THR A O 1
ATOM 5743 N N . TYR A 1 723 ? 8.809 -22.896 -8.946 1.00 84.81 723 TYR A N 1
ATOM 5744 C CA . TYR A 1 723 ? 9.937 -23.197 -8.055 1.00 84.81 723 TYR A CA 1
ATOM 5745 C C . TYR A 1 723 ? 9.546 -23.208 -6.576 1.00 84.81 723 TYR A C 1
ATOM 5747 O O . TYR A 1 723 ? 10.117 -23.964 -5.792 1.00 84.81 723 TYR A O 1
ATOM 5755 N N . TYR A 1 724 ? 8.542 -22.413 -6.207 1.00 86.38 724 TYR A N 1
ATOM 5756 C CA . TYR A 1 724 ? 8.107 -22.217 -4.829 1.00 86.38 724 TYR A CA 1
ATOM 5757 C C . TYR A 1 724 ? 6.589 -22.359 -4.720 1.00 86.38 724 TYR A C 1
ATOM 5759 O O . TYR A 1 724 ? 5.860 -22.234 -5.706 1.00 86.38 724 TYR A O 1
ATOM 5767 N N . GLY A 1 725 ? 6.106 -22.638 -3.512 1.00 87.81 725 GLY A N 1
ATOM 5768 C CA . GLY A 1 725 ? 4.679 -22.621 -3.229 1.00 87.81 725 GLY A CA 1
ATOM 5769 C C . GLY A 1 725 ? 4.358 -22.596 -1.742 1.00 87.81 725 GLY A C 1
ATOM 5770 O O . GLY A 1 725 ? 5.075 -23.172 -0.921 1.00 87.81 725 GLY A O 1
ATOM 5771 N N . LEU A 1 726 ? 3.238 -21.959 -1.409 1.00 89.38 726 LEU A N 1
ATOM 5772 C CA . LEU A 1 726 ? 2.671 -21.933 -0.066 1.00 89.38 726 LEU A CA 1
ATOM 5773 C C . LEU A 1 726 ? 1.852 -23.197 0.170 1.00 89.38 726 LEU A C 1
ATOM 5775 O O . LEU A 1 726 ? 0.887 -23.464 -0.546 1.00 89.38 726 LEU A O 1
ATOM 5779 N N . ASN A 1 727 ? 2.220 -23.975 1.182 1.00 88.00 727 ASN A N 1
ATOM 5780 C CA . ASN A 1 727 ? 1.466 -25.138 1.624 1.00 88.00 727 ASN A CA 1
ATOM 5781 C C . ASN A 1 727 ? 0.558 -24.762 2.800 1.00 88.00 727 ASN A C 1
ATOM 5783 O O . ASN A 1 727 ? 1.041 -24.416 3.881 1.00 88.00 727 ASN A O 1
ATOM 5787 N N . LEU A 1 728 ? -0.754 -24.862 2.592 1.00 86.88 728 LEU A N 1
ATOM 5788 C CA . LEU A 1 728 ? -1.754 -24.587 3.618 1.00 86.88 728 LEU A CA 1
ATOM 5789 C C . LEU A 1 728 ? -1.934 -25.836 4.500 1.00 86.88 728 LEU A C 1
ATOM 5791 O O . LEU A 1 728 ? -2.609 -26.802 4.121 1.00 86.88 728 LEU A O 1
ATOM 5795 N N . ALA A 1 729 ? -1.292 -25.837 5.672 1.00 70.38 729 ALA A N 1
ATOM 5796 C CA . ALA A 1 729 ? -1.363 -26.931 6.639 1.00 70.38 729 ALA A CA 1
ATOM 5797 C C . ALA A 1 729 ? -2.605 -26.778 7.538 1.00 70.38 729 ALA A C 1
ATOM 5799 O O . ALA A 1 729 ? -2.542 -26.250 8.644 1.00 70.38 729 ALA A O 1
ATOM 5800 N N . GLY A 1 730 ? -3.766 -27.201 7.034 1.00 67.50 730 GLY A N 1
ATOM 5801 C CA . GLY A 1 730 ? -5.003 -27.298 7.816 1.00 67.50 730 GLY A CA 1
ATOM 5802 C C . GLY A 1 730 ? -6.271 -26.970 7.030 1.00 67.50 730 GLY A C 1
ATOM 5803 O O . GLY A 1 730 ? -6.218 -26.512 5.890 1.00 67.50 730 GLY A O 1
ATOM 5804 N N . ALA A 1 731 ? -7.428 -27.206 7.655 1.00 66.88 731 ALA A N 1
ATOM 5805 C CA . ALA A 1 731 ? -8.683 -26.603 7.214 1.00 66.88 731 ALA A CA 1
ATOM 5806 C C . ALA A 1 731 ? -8.643 -25.115 7.602 1.00 66.88 731 ALA A C 1
ATOM 5808 O O . ALA A 1 731 ? -8.543 -24.795 8.787 1.00 66.88 731 ALA A O 1
ATOM 5809 N N . GLY A 1 732 ? -8.636 -24.229 6.607 1.00 60.88 732 GLY A N 1
ATOM 5810 C CA . GLY A 1 732 ? -8.439 -22.793 6.789 1.00 60.88 732 GLY A CA 1
ATOM 5811 C C . GLY A 1 732 ? -9.477 -22.182 7.729 1.00 60.88 732 GLY A C 1
ATOM 5812 O O . GLY A 1 732 ? -10.658 -22.507 7.663 1.00 60.88 732 GLY A O 1
ATOM 5813 N N . THR A 1 733 ? -9.027 -21.285 8.601 1.00 68.19 733 THR A N 1
ATOM 5814 C CA . THR A 1 733 ? -9.828 -20.522 9.572 1.00 68.19 733 THR A CA 1
ATOM 5815 C C . THR A 1 733 ? -9.655 -19.020 9.324 1.00 68.19 733 THR A C 1
ATOM 5817 O O . THR A 1 733 ? -8.904 -18.615 8.439 1.00 68.19 733 THR A O 1
ATOM 5820 N N . ASP A 1 734 ? -10.319 -18.160 10.098 1.00 65.06 734 ASP A N 1
ATOM 5821 C CA . ASP A 1 734 ? -10.129 -16.703 9.981 1.00 65.06 734 ASP A CA 1
ATOM 5822 C C . ASP A 1 734 ? -8.716 -16.217 10.325 1.00 65.06 734 ASP A C 1
ATOM 5824 O O . ASP A 1 734 ? -8.343 -15.123 9.913 1.00 65.06 734 ASP A O 1
ATOM 5828 N N . THR A 1 735 ? -7.950 -16.998 11.086 1.00 64.00 735 THR A N 1
ATOM 5829 C CA . THR A 1 735 ? -6.648 -16.580 11.630 1.00 64.00 735 THR A CA 1
ATOM 5830 C C . THR A 1 735 ? -5.521 -17.542 11.281 1.00 64.00 735 THR A C 1
ATOM 5832 O O . THR A 1 735 ? -4.410 -17.381 11.771 1.00 64.00 735 THR A O 1
ATOM 5835 N N . ALA A 1 736 ? -5.793 -18.598 10.509 1.00 69.44 736 ALA A N 1
ATOM 5836 C CA . ALA A 1 736 ? -4.767 -19.575 10.181 1.00 69.44 736 ALA A CA 1
ATOM 5837 C C . ALA A 1 736 ? -5.130 -20.470 8.988 1.00 69.44 736 ALA A C 1
ATOM 5839 O O . ALA A 1 736 ? -6.285 -20.878 8.865 1.00 69.44 736 ALA A O 1
ATOM 5840 N N . GLY A 1 737 ? -4.151 -20.822 8.149 1.00 75.88 737 GLY A N 1
ATOM 5841 C CA . GLY A 1 737 ? -4.351 -21.702 6.987 1.00 75.88 737 GLY A CA 1
ATOM 5842 C C . GLY A 1 737 ? -5.134 -21.044 5.845 1.00 75.88 737 GLY A C 1
ATOM 5843 O O . GLY A 1 737 ? -5.786 -21.733 5.058 1.00 75.88 737 GLY A O 1
ATOM 5844 N N . THR A 1 738 ? -5.089 -19.714 5.788 1.00 87.25 738 THR A N 1
ATOM 5845 C CA . THR A 1 738 ? -5.847 -18.868 4.863 1.00 87.25 738 THR A CA 1
ATOM 5846 C C . THR A 1 738 ? -4.904 -17.831 4.281 1.00 87.25 738 THR A C 1
ATOM 5848 O O . THR A 1 738 ? -4.022 -17.329 4.980 1.00 87.25 738 THR A O 1
ATOM 5851 N N . ILE A 1 739 ? -5.109 -17.477 3.018 1.00 91.06 739 ILE A N 1
ATOM 5852 C CA . ILE A 1 739 ? -4.443 -16.325 2.410 1.00 91.06 739 ILE A CA 1
ATOM 5853 C C . ILE A 1 739 ? -5.481 -15.377 1.825 1.00 91.06 739 ILE A C 1
ATOM 5855 O O . ILE A 1 739 ? -6.588 -15.801 1.493 1.00 91.06 739 ILE A O 1
ATOM 5859 N N . ALA A 1 740 ? -5.147 -14.099 1.724 1.00 91.44 740 ALA A N 1
ATOM 5860 C CA . ALA A 1 740 ? -6.002 -13.098 1.111 1.00 91.44 740 ALA A CA 1
ATOM 5861 C C . ALA A 1 740 ? -5.190 -12.085 0.314 1.00 91.44 740 ALA A C 1
ATOM 5863 O O . ALA A 1 740 ? -4.037 -11.837 0.640 1.00 91.44 740 ALA A O 1
ATOM 5864 N N . PHE A 1 741 ? -5.796 -11.492 -0.702 1.00 90.38 741 PHE A N 1
ATOM 5865 C CA . PHE A 1 741 ? -5.178 -10.476 -1.554 1.00 90.38 741 PHE A CA 1
ATOM 5866 C C . PHE A 1 741 ? -6.234 -9.462 -1.994 1.00 90.38 741 PHE A C 1
ATOM 5868 O O . PHE A 1 741 ? -7.437 -9.743 -1.943 1.00 90.38 741 PHE A O 1
ATOM 5875 N N . ASP A 1 742 ? -5.783 -8.272 -2.374 1.00 85.88 742 ASP A N 1
ATOM 5876 C CA . ASP A 1 742 ? -6.651 -7.201 -2.850 1.00 85.88 742 ASP A CA 1
ATOM 5877 C C . ASP A 1 742 ? -7.084 -7.460 -4.303 1.00 85.88 742 ASP A C 1
ATOM 5879 O O . ASP A 1 742 ? -6.325 -7.965 -5.123 1.00 85.88 742 ASP A O 1
ATOM 5883 N N . VAL A 1 743 ? -8.316 -7.097 -4.641 1.00 84.75 743 VAL A N 1
ATOM 5884 C CA . VAL A 1 743 ? -8.872 -7.159 -5.995 1.00 84.75 743 VAL A CA 1
ATOM 5885 C C . VAL A 1 743 ? -9.569 -5.837 -6.293 1.00 84.75 743 VAL A C 1
ATOM 5887 O O . VAL A 1 743 ? -10.273 -5.294 -5.435 1.00 84.75 743 VAL A O 1
ATOM 5890 N N . ARG A 1 744 ? -9.375 -5.295 -7.495 1.00 79.62 744 ARG A N 1
ATOM 5891 C CA . ARG A 1 744 ? -10.112 -4.107 -7.942 1.00 79.62 744 ARG A CA 1
ATOM 5892 C C . ARG A 1 744 ? -11.409 -4.513 -8.633 1.00 79.62 744 ARG A C 1
ATOM 5894 O O . ARG A 1 744 ? -11.721 -5.697 -8.773 1.00 79.62 744 ARG A O 1
ATOM 5901 N N . LYS A 1 745 ? -12.204 -3.521 -9.022 1.00 82.06 745 LYS A N 1
ATOM 5902 C CA . LYS A 1 745 ? -13.388 -3.762 -9.839 1.00 82.06 745 LYS A CA 1
ATOM 5903 C C . LYS A 1 745 ? -12.989 -4.436 -11.159 1.00 82.06 745 LYS A C 1
ATOM 5905 O O . LYS A 1 745 ? -11.984 -4.061 -11.750 1.00 82.06 745 LYS A O 1
ATOM 5910 N N . GLN A 1 746 ? -13.785 -5.410 -11.609 1.00 80.94 746 GLN A N 1
ATOM 5911 C CA . GLN A 1 746 ? -13.632 -6.068 -12.918 1.00 80.94 746 GLN A CA 1
ATOM 5912 C C . GLN A 1 746 ? -12.211 -6.602 -13.186 1.00 80.94 746 GLN A C 1
ATOM 5914 O O . GLN A 1 746 ? -11.500 -6.117 -14.056 1.00 80.94 746 GLN A O 1
ATOM 5919 N N . SER A 1 747 ? -11.790 -7.637 -12.461 1.00 87.25 747 SER A N 1
ATOM 5920 C CA . SER A 1 747 ? -10.453 -8.231 -12.618 1.00 87.25 747 SER A CA 1
ATOM 5921 C C . SER A 1 747 ? -10.527 -9.725 -12.908 1.00 87.25 747 SER A C 1
ATOM 5923 O O . SER A 1 747 ? -11.447 -10.401 -12.455 1.00 87.25 747 SER A O 1
ATOM 5925 N N . ASP A 1 748 ? -9.530 -10.240 -13.610 1.00 90.12 748 ASP A N 1
ATOM 5926 C CA . ASP A 1 748 ? -9.249 -11.661 -13.724 1.00 90.12 748 ASP A CA 1
ATOM 5927 C C . ASP A 1 748 ? -8.237 -12.089 -12.668 1.00 90.12 748 ASP A C 1
ATOM 5929 O O . ASP A 1 748 ? -7.237 -11.420 -12.404 1.00 90.12 748 ASP A O 1
ATOM 5933 N N . ILE A 1 749 ? -8.499 -13.231 -12.044 1.00 93.50 749 ILE A N 1
ATOM 5934 C CA . ILE A 1 749 ? -7.645 -13.807 -11.015 1.00 93.50 749 ILE A CA 1
ATOM 5935 C C . ILE A 1 749 ? -7.170 -15.162 -11.513 1.00 93.50 749 ILE A C 1
ATOM 5937 O O . ILE A 1 749 ? -7.968 -16.050 -11.805 1.00 93.50 749 ILE A O 1
ATOM 5941 N N . TYR A 1 750 ? -5.857 -15.338 -11.562 1.00 94.81 750 TYR A N 1
ATOM 5942 C CA . TYR A 1 750 ? -5.208 -16.579 -11.948 1.00 94.81 750 TYR A CA 1
ATOM 5943 C C . TYR A 1 750 ? -4.575 -17.225 -10.722 1.00 94.81 750 TYR A C 1
ATOM 5945 O O . TYR A 1 750 ? -3.647 -16.673 -10.134 1.00 94.81 750 TYR A O 1
ATOM 5953 N N . ILE A 1 751 ? -5.047 -18.410 -10.339 1.00 95.44 751 ILE A N 1
ATOM 5954 C CA . ILE A 1 751 ? -4.501 -19.168 -9.206 1.00 95.44 751 ILE A CA 1
ATOM 5955 C C . ILE A 1 751 ? -3.848 -20.437 -9.740 1.00 95.44 751 ILE A C 1
ATOM 5957 O O . ILE A 1 751 ? -4.545 -21.332 -10.204 1.00 95.44 751 ILE A O 1
ATOM 5961 N N . THR A 1 752 ? -2.524 -20.563 -9.648 1.00 94.38 752 THR A N 1
ATOM 5962 C CA . THR A 1 752 ? -1.826 -21.824 -9.945 1.00 94.38 752 THR A CA 1
ATOM 5963 C C . THR A 1 752 ? -1.688 -22.642 -8.669 1.00 94.38 752 THR A C 1
ATOM 5965 O O . THR A 1 752 ? -1.016 -22.222 -7.723 1.00 94.38 752 THR A O 1
ATOM 5968 N N . ALA A 1 753 ? -2.296 -23.826 -8.628 1.00 93.38 753 ALA A N 1
ATOM 5969 C CA . ALA A 1 753 ? -2.332 -24.655 -7.429 1.00 93.38 753 ALA A CA 1
ATOM 5970 C C . ALA A 1 753 ? -2.377 -26.155 -7.743 1.00 93.38 753 ALA A C 1
ATOM 5972 O O . ALA A 1 753 ? -2.727 -26.577 -8.846 1.00 93.38 753 ALA A O 1
ATOM 5973 N N . ARG A 1 754 ? -2.035 -26.956 -6.731 1.00 91.00 754 ARG A N 1
ATOM 5974 C CA . ARG A 1 754 ? -2.187 -28.416 -6.725 1.00 91.00 754 ARG A CA 1
ATOM 5975 C C . ARG A 1 754 ? -2.516 -28.940 -5.332 1.00 91.00 754 ARG A C 1
ATOM 5977 O O . ARG A 1 754 ? -2.187 -28.327 -4.316 1.00 91.00 754 ARG A O 1
ATOM 5984 N N . SER A 1 755 ? -3.095 -30.126 -5.289 1.00 90.00 755 SER A N 1
ATOM 5985 C CA . SER A 1 755 ? -3.218 -30.946 -4.091 1.00 90.00 755 SER A CA 1
ATOM 5986 C C . SER A 1 755 ? -1.875 -31.627 -3.803 1.00 90.00 755 SER A C 1
ATOM 5988 O O . SER A 1 755 ? -1.143 -32.038 -4.711 1.00 90.00 755 SER A O 1
ATOM 5990 N N . SER A 1 756 ? -1.524 -31.741 -2.523 1.00 77.38 756 SER A N 1
ATOM 5991 C CA . SER A 1 756 ? -0.327 -32.449 -2.051 1.00 77.38 756 SER A CA 1
ATOM 5992 C C . SER A 1 756 ? -0.441 -33.972 -2.193 1.00 77.38 756 SER A C 1
ATOM 5994 O O . SER A 1 756 ? 0.554 -34.678 -2.063 1.00 77.38 756 SER A O 1
ATOM 5996 N N . SER A 1 757 ? -1.644 -34.473 -2.482 1.00 73.56 757 SER A N 1
ATOM 5997 C CA . SER A 1 757 ? -1.965 -35.881 -2.724 1.00 73.56 757 SER A CA 1
ATOM 5998 C C . SER A 1 757 ? -2.619 -36.056 -4.094 1.00 73.56 757 SER A C 1
ATOM 6000 O O . SER A 1 757 ? -3.191 -35.107 -4.621 1.00 73.56 757 SER A O 1
ATOM 6002 N N . ASN A 1 758 ? -2.650 -37.282 -4.620 1.00 71.56 758 ASN A N 1
ATOM 6003 C CA . ASN A 1 758 ? -3.312 -37.591 -5.897 1.00 71.56 758 ASN A CA 1
ATOM 6004 C C . ASN A 1 758 ? -4.844 -37.353 -5.898 1.00 71.56 758 ASN A C 1
ATOM 6006 O O . ASN A 1 758 ? -5.468 -37.455 -6.947 1.00 71.56 758 ASN A O 1
ATOM 6010 N N . GLY A 1 759 ? -5.465 -37.053 -4.749 1.00 79.75 759 GLY A N 1
ATOM 6011 C CA . GLY A 1 759 ? -6.891 -36.718 -4.644 1.00 79.75 759 GLY A CA 1
ATOM 6012 C C . GLY A 1 759 ? -7.183 -35.217 -4.746 1.00 79.75 759 GLY A C 1
ATOM 6013 O O . GLY A 1 759 ? -6.356 -34.390 -4.354 1.00 79.75 759 GLY A O 1
ATOM 6014 N N . SER A 1 760 ? -8.379 -34.870 -5.226 1.00 87.44 760 SER A N 1
ATOM 6015 C CA . SER A 1 760 ? -8.840 -33.481 -5.335 1.00 87.44 760 SER A CA 1
ATOM 6016 C C . SER A 1 760 ? -9.245 -32.875 -3.985 1.00 87.44 760 SER A C 1
ATOM 6018 O O . SER A 1 760 ? -9.782 -33.567 -3.119 1.00 87.44 760 SER A O 1
ATOM 6020 N N . ARG A 1 761 ? -9.014 -31.570 -3.804 1.00 88.19 761 ARG A N 1
ATOM 6021 C CA . ARG A 1 761 ? -9.334 -30.804 -2.584 1.00 88.19 761 ARG A CA 1
ATOM 6022 C C . ARG A 1 761 ? -10.059 -29.509 -2.931 1.00 88.19 761 ARG A C 1
ATOM 6024 O O . ARG A 1 761 ? -9.741 -28.876 -3.927 1.00 88.19 761 ARG A O 1
ATOM 6031 N N . PHE A 1 762 ? -11.021 -29.103 -2.108 1.00 88.06 762 PHE A N 1
ATOM 6032 C CA . PHE A 1 762 ? -11.825 -27.904 -2.355 1.00 88.06 762 PHE A CA 1
ATOM 6033 C C . PHE A 1 762 ? -11.257 -26.679 -1.630 1.00 88.06 762 PHE A C 1
ATOM 6035 O O . PHE A 1 762 ? -10.917 -26.764 -0.445 1.00 88.06 762 PHE A O 1
ATOM 6042 N N . MET A 1 763 ? -11.208 -25.544 -2.322 1.00 89.38 763 MET A N 1
ATOM 6043 C CA . MET A 1 763 ? -10.782 -24.253 -1.792 1.00 89.38 763 MET A CA 1
ATOM 6044 C C . MET A 1 763 ? -11.890 -23.226 -1.976 1.00 89.38 763 MET A C 1
ATOM 6046 O O . MET A 1 763 ? -12.298 -22.962 -3.101 1.00 89.38 763 MET A O 1
ATOM 6050 N N . TYR A 1 764 ? -12.355 -22.642 -0.876 1.00 89.00 764 TYR A N 1
ATOM 6051 C CA . TYR A 1 764 ? -13.348 -21.577 -0.905 1.00 89.00 764 TYR A CA 1
ATOM 6052 C C . TYR A 1 764 ? -12.727 -20.266 -1.392 1.00 89.00 764 TYR A C 1
ATOM 6054 O O . TYR A 1 764 ? -11.612 -19.926 -0.981 1.00 89.00 764 TYR A O 1
ATOM 6062 N N . LEU A 1 765 ? -13.486 -19.525 -2.201 1.00 90.38 765 LEU A N 1
ATOM 6063 C CA . LEU A 1 765 ? -13.215 -18.138 -2.584 1.00 90.38 765 LEU A CA 1
ATOM 6064 C C . LEU A 1 765 ? -14.321 -17.260 -2.008 1.00 90.38 765 LEU A C 1
ATOM 6066 O O . LEU A 1 765 ? -15.479 -17.366 -2.404 1.00 90.38 765 LEU A O 1
ATOM 6070 N N . THR A 1 766 ? -13.982 -16.402 -1.053 1.00 89.38 766 THR A N 1
ATOM 6071 C CA . THR A 1 766 ? -14.973 -15.545 -0.387 1.00 89.38 766 THR A CA 1
ATOM 6072 C C . THR A 1 766 ? -14.366 -14.199 -0.020 1.00 89.38 766 THR A C 1
ATOM 6074 O O . THR A 1 766 ? -13.158 -14.009 -0.105 1.00 89.38 766 THR A O 1
ATOM 6077 N N . ASN A 1 767 ? -15.165 -13.269 0.499 1.00 88.38 767 ASN A N 1
ATOM 6078 C CA . ASN A 1 767 ? -14.605 -12.149 1.263 1.00 88.38 767 ASN A CA 1
ATOM 6079 C C . ASN A 1 767 ? -14.221 -12.595 2.694 1.00 88.38 767 ASN A C 1
ATOM 6081 O O . ASN A 1 767 ? -14.338 -13.774 3.063 1.00 88.38 767 ASN A O 1
ATOM 6085 N N . ARG A 1 768 ? -13.805 -11.651 3.548 1.00 86.62 768 ARG A N 1
ATOM 6086 C CA . ARG A 1 768 ? -13.497 -11.935 4.961 1.00 86.62 768 ARG A CA 1
ATOM 6087 C C . ARG A 1 768 ? -14.671 -12.577 5.707 1.00 86.62 768 ARG A C 1
ATOM 6089 O O . ARG A 1 768 ? -14.454 -13.450 6.540 1.00 86.62 768 ARG A O 1
ATOM 6096 N N . TYR A 1 769 ? -15.900 -12.191 5.383 1.00 89.31 769 TYR A N 1
ATOM 6097 C CA . TYR A 1 769 ? -17.126 -12.582 6.083 1.00 89.31 769 TYR A CA 1
ATOM 6098 C C . TYR A 1 769 ? -17.869 -13.742 5.420 1.00 89.31 769 TYR A C 1
ATOM 6100 O O . TYR A 1 769 ? -19.051 -13.937 5.683 1.00 89.31 769 TYR A O 1
ATOM 6108 N N . CYS A 1 770 ? -17.172 -14.540 4.606 1.00 89.25 770 CYS A N 1
ATOM 6109 C CA . CYS A 1 770 ? -17.715 -15.740 3.963 1.00 89.25 770 CYS A CA 1
ATOM 6110 C C . CYS A 1 770 ? -18.886 -15.461 3.004 1.00 89.25 770 CYS A C 1
ATOM 6112 O O . CYS A 1 770 ? -19.662 -16.367 2.708 1.00 89.25 770 CYS A O 1
ATOM 6114 N N . CYS A 1 771 ? -19.029 -14.226 2.518 1.00 88.94 771 CYS A N 1
ATOM 6115 C CA . CYS A 1 771 ? -19.993 -13.905 1.472 1.00 88.94 771 CYS A CA 1
ATOM 6116 C C . CYS A 1 771 ? -19.541 -14.484 0.135 1.00 88.94 771 CYS A C 1
ATOM 6118 O O . CYS A 1 771 ? -18.338 -14.573 -0.133 1.00 88.94 771 CYS A O 1
ATOM 6120 N N . ASP A 1 772 ? -20.523 -14.839 -0.690 1.00 87.75 772 ASP A N 1
ATOM 6121 C CA . ASP A 1 772 ? -20.292 -15.110 -2.104 1.00 87.75 772 ASP A CA 1
ATOM 6122 C C . ASP A 1 772 ? -19.719 -13.873 -2.793 1.00 87.75 772 ASP A C 1
ATOM 6124 O O . ASP A 1 772 ? -20.066 -12.733 -2.465 1.00 87.75 772 ASP A O 1
ATOM 6128 N N . LEU A 1 773 ? -18.791 -14.126 -3.706 1.00 88.38 773 LEU A N 1
ATOM 6129 C CA . LEU A 1 773 ? -18.215 -13.111 -4.568 1.00 88.38 773 LEU A CA 1
ATOM 6130 C C . LEU A 1 773 ? -19.027 -13.057 -5.861 1.00 88.38 773 LEU A C 1
ATOM 6132 O O . LEU A 1 773 ? -19.600 -14.058 -6.283 1.00 88.38 773 LEU A O 1
ATOM 6136 N N . ASP A 1 774 ? -19.061 -11.886 -6.484 1.00 88.38 774 ASP A N 1
ATOM 6137 C CA . ASP A 1 774 ? -19.617 -11.736 -7.825 1.00 88.38 774 ASP A CA 1
ATOM 6138 C C . ASP A 1 774 ? -18.574 -12.231 -8.838 1.00 88.38 774 ASP A C 1
ATOM 6140 O O . ASP A 1 774 ? -17.654 -11.495 -9.206 1.00 88.38 774 ASP A O 1
ATOM 6144 N N . THR A 1 775 ? -18.646 -13.522 -9.171 1.00 88.50 775 THR A N 1
ATOM 6145 C CA . THR A 1 775 ? -17.694 -14.229 -10.040 1.00 88.50 775 THR A CA 1
ATOM 6146 C C . THR A 1 775 ? -18.400 -15.150 -11.029 1.00 88.50 775 THR A C 1
ATOM 6148 O O . THR A 1 775 ? -19.535 -15.557 -10.795 1.00 88.50 775 THR A O 1
ATOM 6151 N N . ASP A 1 776 ? -17.696 -15.549 -12.086 1.00 84.06 776 ASP A N 1
ATOM 6152 C CA . ASP A 1 776 ? -18.124 -16.573 -13.054 1.00 84.06 776 ASP A CA 1
ATOM 6153 C C . ASP A 1 776 ? -18.177 -18.005 -12.488 1.00 84.06 776 ASP A C 1
ATOM 6155 O O . ASP A 1 776 ? -18.786 -18.893 -13.083 1.00 84.06 776 ASP A O 1
ATOM 6159 N N . ILE A 1 777 ? -17.558 -18.250 -11.333 1.00 81.50 777 ILE A N 1
ATOM 6160 C CA . ILE A 1 777 ? -17.524 -19.576 -10.715 1.00 81.50 777 ILE A CA 1
ATOM 6161 C C . ILE A 1 777 ? -18.794 -19.844 -9.910 1.00 81.50 777 ILE A C 1
ATOM 6163 O O . ILE A 1 777 ? -19.085 -19.175 -8.917 1.00 81.50 777 ILE A O 1
ATOM 6167 N N . GLU A 1 778 ? -19.505 -20.905 -10.290 1.00 63.03 778 GLU A N 1
ATOM 6168 C CA . GLU A 1 778 ? -20.615 -21.452 -9.516 1.00 63.03 778 GLU A CA 1
ATOM 6169 C C . GLU A 1 778 ? -20.109 -22.225 -8.280 1.00 63.03 778 GLU A C 1
ATOM 6171 O O . GLU A 1 778 ? -19.233 -23.084 -8.374 1.00 63.03 778 GLU A O 1
ATOM 6176 N N . GLY A 1 779 ? -20.714 -21.990 -7.110 1.00 61.88 779 GLY A N 1
ATOM 6177 C CA . GLY A 1 779 ? -20.596 -22.905 -5.966 1.00 61.88 779 GLY A CA 1
ATOM 6178 C C . GLY A 1 779 ? -19.389 -22.714 -5.036 1.00 61.88 779 GLY A C 1
ATOM 6179 O O . GLY A 1 779 ? -18.649 -23.659 -4.787 1.00 61.88 779 GLY A O 1
ATOM 6180 N N . GLU A 1 780 ? -19.269 -21.537 -4.413 1.00 70.44 780 GLU A N 1
ATOM 6181 C CA . GLU A 1 780 ? -18.442 -21.237 -3.221 1.00 70.44 780 GLU A CA 1
ATOM 6182 C C . GLU A 1 780 ? -16.901 -21.347 -3.360 1.00 70.44 780 GLU A C 1
ATOM 6184 O O . GLU A 1 780 ? -16.200 -21.033 -2.391 1.00 70.44 780 GLU A O 1
ATOM 6189 N N . GLY A 1 781 ? -16.339 -21.775 -4.502 1.00 87.44 781 GLY A N 1
ATOM 6190 C CA . GLY A 1 781 ? -14.886 -21.942 -4.667 1.00 87.44 781 GLY A CA 1
ATOM 6191 C C . GLY A 1 781 ? -14.428 -22.840 -5.827 1.00 87.44 781 GLY A C 1
ATOM 6192 O O . GLY A 1 781 ? -15.180 -23.109 -6.754 1.00 87.44 781 GLY A O 1
ATOM 6193 N N . ILE A 1 782 ? -13.178 -23.320 -5.768 1.00 91.06 782 ILE A N 1
ATOM 6194 C CA . ILE A 1 782 ? -12.530 -24.138 -6.812 1.00 91.06 782 ILE A CA 1
ATOM 6195 C C . ILE A 1 782 ? -12.081 -25.514 -6.308 1.00 91.06 782 ILE A C 1
ATOM 6197 O O . ILE A 1 782 ? -11.643 -25.681 -5.166 1.00 91.06 782 ILE A O 1
ATOM 6201 N N . THR A 1 783 ? -12.150 -26.516 -7.189 1.00 91.31 783 THR A N 1
ATOM 6202 C CA . THR A 1 783 ? -11.650 -27.874 -6.921 1.00 91.31 783 THR A CA 1
ATOM 6203 C C . THR A 1 783 ? -10.229 -28.032 -7.452 1.00 91.31 783 THR A C 1
ATOM 6205 O O . THR A 1 783 ? -10.005 -28.026 -8.656 1.00 91.31 783 THR A O 1
ATOM 6208 N N . ILE A 1 784 ? -9.277 -28.224 -6.543 1.00 91.44 784 ILE A N 1
ATOM 6209 C CA . ILE A 1 784 ? -7.853 -28.376 -6.833 1.00 91.44 784 ILE A CA 1
ATOM 6210 C C . ILE A 1 784 ? -7.481 -29.849 -6.996 1.00 91.44 784 ILE A C 1
ATOM 6212 O O . ILE A 1 784 ? -7.621 -30.635 -6.060 1.00 91.44 784 ILE A O 1
ATOM 6216 N N . THR A 1 785 ? -6.955 -30.221 -8.159 1.00 91.56 785 THR A N 1
ATOM 6217 C CA . THR A 1 785 ? -6.490 -31.582 -8.487 1.00 91.56 785 THR A CA 1
ATOM 6218 C C . THR A 1 785 ? -5.054 -31.857 -8.026 1.00 91.56 785 THR A C 1
ATOM 6220 O O . THR A 1 785 ? -4.354 -30.948 -7.589 1.00 91.56 785 THR A O 1
ATOM 6223 N N . GLY A 1 786 ? -4.579 -33.104 -8.144 1.00 88.75 786 GLY A N 1
ATOM 6224 C CA . GLY A 1 786 ? -3.172 -33.460 -7.886 1.00 88.75 786 GLY A CA 1
ATOM 6225 C C . GLY A 1 786 ? -2.172 -32.835 -8.872 1.00 88.75 786 GLY A C 1
ATOM 6226 O O . GLY A 1 786 ? -1.027 -32.572 -8.494 1.00 88.75 786 GLY A O 1
ATOM 6227 N N . ASP A 1 787 ? -2.620 -32.554 -10.098 1.00 89.62 787 ASP A N 1
ATOM 6228 C CA . ASP A 1 787 ? -1.838 -31.868 -11.129 1.00 89.62 787 ASP A CA 1
ATOM 6229 C C . ASP A 1 787 ? -1.726 -30.363 -10.870 1.00 89.62 787 ASP A C 1
ATOM 6231 O O . ASP A 1 787 ? -2.604 -29.752 -10.255 1.00 89.62 787 ASP A O 1
ATOM 6235 N N . ILE A 1 788 ? -0.644 -29.763 -11.377 1.00 90.94 788 ILE A N 1
ATOM 6236 C CA . ILE A 1 788 ? -0.444 -28.310 -11.361 1.00 90.94 788 ILE A CA 1
ATOM 6237 C C . ILE A 1 788 ? -1.303 -27.692 -12.455 1.00 90.94 788 ILE A C 1
ATOM 6239 O O . ILE A 1 788 ? -0.974 -27.807 -13.636 1.00 90.94 788 ILE A O 1
ATOM 6243 N N . ASN A 1 789 ? -2.357 -27.001 -12.035 1.00 92.38 789 ASN A N 1
ATOM 6244 C CA . ASN A 1 789 ? -3.278 -26.297 -12.915 1.00 92.38 789 ASN A CA 1
ATOM 6245 C C . ASN A 1 789 ? -3.400 -24.834 -12.497 1.00 92.38 789 ASN A C 1
ATOM 6247 O O . ASN A 1 789 ? -3.277 -24.505 -11.314 1.00 92.38 789 ASN A O 1
ATOM 6251 N N . THR A 1 790 ? -3.659 -23.973 -13.476 1.00 94.75 790 THR A N 1
ATOM 6252 C CA . THR A 1 790 ? -4.013 -22.570 -13.251 1.00 94.75 790 THR A CA 1
ATOM 6253 C C . THR A 1 790 ? -5.507 -22.404 -13.467 1.00 94.75 790 THR A C 1
ATOM 6255 O O . THR A 1 790 ? -6.017 -22.737 -14.533 1.00 94.75 790 THR A O 1
ATOM 6258 N N . TYR A 1 791 ? -6.196 -21.891 -12.457 1.00 93.62 791 TYR A N 1
ATOM 6259 C CA . TYR A 1 791 ? -7.627 -21.608 -12.479 1.00 93.62 791 TYR A CA 1
ATOM 6260 C C . TYR A 1 791 ? -7.810 -20.113 -12.760 1.00 93.62 791 TYR A C 1
ATOM 6262 O O . TYR A 1 791 ? -7.217 -19.302 -12.048 1.00 93.62 791 TYR A O 1
ATOM 6270 N N . LYS A 1 792 ? -8.588 -19.764 -13.793 1.00 92.62 792 LYS A N 1
ATOM 6271 C CA . LYS A 1 792 ? -9.026 -18.389 -14.082 1.00 92.62 792 L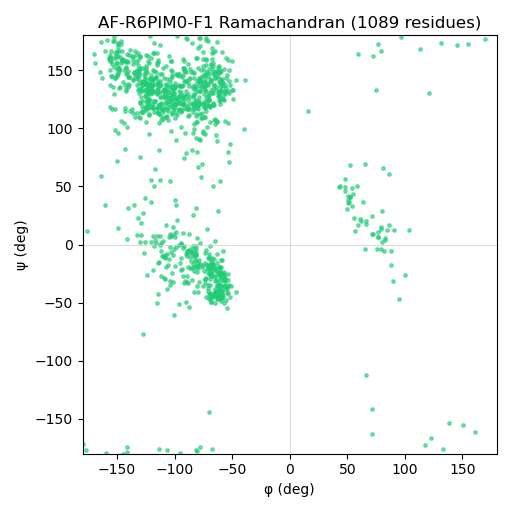YS A CA 1
ATOM 6272 C C . LYS A 1 792 ? -10.354 -18.151 -13.363 1.00 92.62 792 LYS A C 1
ATOM 6274 O O . LYS A 1 792 ? -11.233 -19.006 -13.433 1.00 92.62 792 LYS A O 1
ATOM 6279 N N . ILE A 1 793 ? -10.463 -17.030 -12.660 1.00 92.44 793 ILE A N 1
ATOM 6280 C CA . ILE A 1 793 ? -11.693 -16.542 -12.032 1.00 92.44 793 ILE A CA 1
ATOM 6281 C C . ILE A 1 793 ? -11.946 -15.134 -12.557 1.00 92.44 793 ILE A C 1
ATOM 6283 O O . ILE A 1 793 ? -11.106 -14.257 -12.359 1.00 92.44 793 ILE A O 1
ATOM 6287 N N . GLN A 1 794 ? -13.101 -14.905 -13.168 1.00 89.88 794 GLN A N 1
ATOM 6288 C CA . GLN A 1 794 ? -13.539 -13.574 -13.570 1.00 89.88 794 GLN A CA 1
ATOM 6289 C C . GLN A 1 794 ? -14.298 -12.928 -12.414 1.00 89.88 794 GLN A C 1
ATOM 6291 O O . GLN A 1 794 ? -15.408 -13.333 -12.075 1.00 89.88 794 GLN A O 1
ATOM 6296 N N . TYR A 1 795 ? -13.712 -11.907 -11.799 1.00 89.69 795 TYR A N 1
ATOM 6297 C CA . TYR A 1 795 ? -14.329 -11.145 -10.718 1.00 89.69 795 TYR A CA 1
ATOM 6298 C C . TYR A 1 795 ? -15.045 -9.904 -11.267 1.00 89.69 795 TYR A C 1
ATOM 6300 O O . TYR A 1 795 ? -14.430 -9.029 -11.881 1.00 89.69 795 TYR A O 1
ATOM 6308 N N . ASN A 1 796 ? -16.357 -9.818 -11.039 1.00 86.94 796 ASN A N 1
ATOM 6309 C CA . ASN A 1 796 ? -17.241 -8.738 -11.498 1.00 86.94 796 ASN A CA 1
ATOM 6310 C C . ASN A 1 796 ? -17.608 -7.733 -10.389 1.00 86.94 796 ASN A C 1
ATOM 6312 O O . ASN A 1 796 ? -18.235 -6.715 -10.674 1.00 86.94 796 ASN A O 1
ATOM 6316 N N . GLY A 1 797 ? -17.217 -7.995 -9.137 1.00 84.31 797 GLY A N 1
ATOM 6317 C CA . GLY A 1 797 ? -17.623 -7.180 -7.991 1.00 84.31 797 GLY A CA 1
ATOM 6318 C C . GLY A 1 797 ? -16.961 -5.796 -7.908 1.00 84.31 797 GLY A C 1
ATOM 6319 O O . GLY A 1 797 ? -16.052 -5.463 -8.661 1.00 84.31 797 GLY A O 1
ATOM 6320 N N . ASP A 1 798 ? -17.388 -5.006 -6.916 1.00 78.00 798 ASP A N 1
ATOM 6321 C CA . ASP A 1 798 ? -16.943 -3.621 -6.641 1.00 78.00 798 ASP A CA 1
ATOM 6322 C C . ASP A 1 798 ? -15.505 -3.495 -6.070 1.00 78.00 798 ASP A C 1
ATOM 6324 O O . ASP A 1 798 ? -15.153 -2.458 -5.509 1.00 78.00 798 ASP A O 1
ATOM 6328 N N . GLY A 1 799 ? -14.697 -4.555 -6.119 1.00 80.81 799 GLY A N 1
ATOM 6329 C CA . GLY A 1 799 ? -13.383 -4.623 -5.472 1.00 80.81 799 GLY A CA 1
ATOM 6330 C C . GLY A 1 799 ? -13.428 -4.901 -3.960 1.00 80.81 799 GLY A C 1
ATOM 6331 O O . GLY A 1 799 ? -14.481 -4.864 -3.305 1.00 80.81 799 GLY A O 1
ATOM 6332 N N . GLY A 1 800 ? -12.269 -5.237 -3.388 1.00 81.44 800 GLY A N 1
ATOM 6333 C CA . GLY A 1 800 ? -12.106 -5.599 -1.978 1.00 81.44 800 GLY A CA 1
ATOM 6334 C C . GLY A 1 800 ? -10.962 -6.582 -1.736 1.00 81.44 800 GLY A C 1
ATOM 6335 O O . GLY A 1 800 ? -10.041 -6.677 -2.533 1.00 81.44 800 GLY A O 1
ATOM 6336 N N . LYS A 1 801 ? -11.038 -7.353 -0.644 1.00 86.75 801 LYS A N 1
ATOM 6337 C CA . LYS A 1 801 ? -10.119 -8.473 -0.379 1.00 86.75 801 LYS A CA 1
ATOM 6338 C C . LYS A 1 801 ? -10.791 -9.815 -0.620 1.00 86.75 801 LYS A C 1
ATOM 6340 O O . LYS A 1 801 ? -11.843 -10.094 -0.033 1.00 86.75 801 LYS A O 1
ATOM 6345 N N . ILE A 1 802 ? -10.144 -10.662 -1.412 1.00 90.69 802 ILE A N 1
ATOM 6346 C CA . ILE A 1 802 ? -10.538 -12.056 -1.623 1.00 90.69 802 ILE A CA 1
ATOM 6347 C C . ILE A 1 802 ? -9.729 -12.943 -0.690 1.00 90.69 802 ILE A C 1
ATOM 6349 O O . ILE A 1 802 ? -8.528 -12.764 -0.537 1.00 90.69 802 ILE A O 1
ATOM 6353 N N . PHE A 1 803 ? -10.406 -13.899 -0.065 1.00 91.00 803 PHE A N 1
ATOM 6354 C CA . PHE A 1 803 ? -9.854 -14.874 0.861 1.00 91.00 803 PHE A CA 1
ATOM 6355 C C . PHE A 1 803 ? -9.939 -16.264 0.239 1.00 91.00 803 PHE A C 1
ATOM 6357 O O . PHE A 1 803 ? -11.020 -16.718 -0.142 1.00 91.00 803 PHE A O 1
ATOM 6364 N N . LEU A 1 804 ? -8.799 -16.949 0.212 1.00 91.38 804 LEU A N 1
ATOM 6365 C CA . LEU A 1 804 ? -8.670 -18.347 -0.167 1.00 91.38 804 LEU A CA 1
ATOM 6366 C C . LEU A 1 804 ? -8.603 -19.201 1.095 1.00 91.38 804 LEU A C 1
ATOM 6368 O O . LEU A 1 804 ? -7.635 -19.124 1.859 1.00 91.38 804 LEU A O 1
ATOM 6372 N N . ARG A 1 805 ? -9.637 -20.016 1.317 1.00 87.69 805 ARG A N 1
ATOM 6373 C CA . ARG A 1 805 ? -9.750 -20.876 2.503 1.00 87.69 805 ARG A CA 1
ATOM 6374 C C . ARG A 1 805 ? -9.810 -22.333 2.096 1.00 87.69 805 ARG A C 1
ATOM 6376 O O . ARG A 1 805 ? -10.723 -22.757 1.392 1.00 87.69 805 ARG A O 1
ATOM 6383 N N . SER A 1 806 ? -8.867 -23.131 2.577 1.00 81.25 806 SER A N 1
ATOM 6384 C CA . SER A 1 806 ? -8.885 -24.559 2.277 1.00 81.25 806 SER A CA 1
ATOM 6385 C C . SER A 1 806 ? -9.935 -25.301 3.109 1.00 81.25 806 SER A C 1
ATOM 6387 O O . SER A 1 806 ? -10.022 -25.100 4.319 1.00 81.25 806 SER A O 1
ATOM 6389 N N . LYS A 1 807 ? -10.706 -26.215 2.506 1.00 75.06 807 LYS A N 1
ATOM 6390 C CA . LYS A 1 807 ? -11.626 -27.100 3.252 1.00 75.06 807 LYS A CA 1
ATOM 6391 C C . LYS A 1 807 ? -10.891 -28.217 4.009 1.00 75.06 807 LYS A C 1
ATOM 6393 O O . LYS A 1 807 ? -11.430 -28.765 4.967 1.00 75.06 807 LYS A O 1
ATOM 6398 N N . ALA A 1 808 ? -9.683 -28.568 3.571 1.00 73.19 808 ALA A N 1
ATOM 6399 C CA . ALA A 1 808 ? -8.851 -29.632 4.132 1.00 73.19 808 ALA A CA 1
ATOM 6400 C C . ALA A 1 808 ? -7.361 -29.281 3.991 1.00 73.19 808 ALA A C 1
ATOM 6402 O O . ALA A 1 808 ? -6.997 -28.459 3.162 1.00 73.19 808 ALA A O 1
ATOM 6403 N N . GLU A 1 809 ? -6.474 -29.913 4.752 1.00 77.00 809 GLU A N 1
ATOM 6404 C CA . GLU A 1 809 ? -5.025 -29.680 4.621 1.00 77.00 809 GLU A CA 1
ATOM 6405 C C . GLU A 1 809 ? -4.485 -29.996 3.216 1.00 77.00 809 GLU A C 1
ATOM 6407 O O . GLU A 1 809 ? -5.154 -30.657 2.434 1.00 77.00 809 GLU A O 1
ATOM 6412 N N . GLY A 1 810 ? -3.273 -29.566 2.866 1.00 80.25 810 GLY A N 1
ATOM 6413 C CA . GLY A 1 810 ? -2.584 -30.096 1.683 1.00 80.25 810 GLY A CA 1
ATOM 6414 C C . GLY A 1 810 ? -3.019 -29.498 0.344 1.00 80.25 810 GLY A C 1
ATOM 6415 O O . GLY A 1 810 ? -2.922 -30.165 -0.685 1.00 80.25 810 GLY A O 1
ATOM 6416 N N . ILE A 1 811 ? -3.482 -28.249 0.337 1.00 88.56 811 ILE A N 1
ATOM 6417 C CA . ILE A 1 811 ? -3.489 -27.430 -0.880 1.00 88.56 811 ILE A CA 1
ATOM 6418 C C . ILE A 1 811 ? -2.182 -26.651 -0.918 1.00 88.56 811 ILE A C 1
ATOM 6420 O O . ILE A 1 811 ? -1.819 -25.987 0.055 1.00 88.56 811 ILE A O 1
ATOM 6424 N N . ARG A 1 812 ? -1.483 -26.731 -2.051 1.00 89.56 812 ARG A N 1
ATOM 6425 C CA . ARG A 1 812 ? -0.293 -25.932 -2.308 1.00 89.56 812 ARG A CA 1
ATOM 6426 C C . ARG A 1 812 ? -0.593 -24.933 -3.420 1.00 89.56 812 ARG A C 1
ATOM 6428 O O . ARG A 1 812 ? -1.032 -25.323 -4.502 1.00 89.56 812 ARG A O 1
ATOM 6435 N N . ILE A 1 813 ? -0.328 -23.662 -3.152 1.00 92.38 813 ILE A N 1
ATOM 6436 C CA . ILE A 1 813 ? -0.521 -22.545 -4.081 1.00 92.38 813 ILE A CA 1
ATOM 6437 C C . ILE A 1 813 ? 0.858 -22.132 -4.586 1.00 92.38 813 ILE A C 1
ATOM 6439 O O . ILE A 1 813 ? 1.716 -21.782 -3.782 1.00 92.38 813 ILE A O 1
ATOM 6443 N N . MET A 1 814 ? 1.094 -22.233 -5.895 1.00 90.69 814 MET A N 1
ATOM 6444 C CA . MET A 1 814 ? 2.382 -21.877 -6.508 1.00 90.69 814 MET A CA 1
ATOM 6445 C C . MET A 1 814 ? 2.416 -20.427 -6.966 1.00 90.69 814 MET A C 1
ATOM 6447 O O . MET A 1 814 ? 3.478 -19.818 -6.984 1.00 90.69 814 MET A O 1
ATOM 6451 N N . LYS A 1 815 ? 1.267 -19.904 -7.407 1.00 92.31 815 LYS A N 1
ATOM 6452 C CA . LYS A 1 815 ? 1.187 -18.570 -7.989 1.00 92.31 815 LYS A CA 1
ATOM 6453 C C . LYS A 1 815 ? -0.203 -17.974 -7.850 1.00 92.31 815 LYS A C 1
ATOM 6455 O O . LYS A 1 815 ? -1.190 -18.703 -7.960 1.00 92.31 815 LYS A O 1
ATOM 6460 N N . ILE A 1 816 ? -0.263 -16.662 -7.660 1.00 94.88 816 ILE A N 1
ATOM 6461 C CA . ILE A 1 816 ? -1.482 -15.863 -7.796 1.00 94.88 816 ILE A CA 1
ATOM 6462 C C . ILE A 1 816 ? -1.158 -14.660 -8.679 1.00 94.88 816 ILE A C 1
ATOM 6464 O O . ILE A 1 816 ? -0.140 -14.007 -8.460 1.00 94.88 816 ILE A O 1
ATOM 6468 N N . ALA A 1 817 ? -2.014 -14.369 -9.653 1.00 93.31 817 ALA A N 1
ATOM 6469 C CA . ALA A 1 817 ? -1.995 -13.107 -10.379 1.00 93.31 817 ALA A CA 1
ATOM 6470 C C . ALA A 1 817 ? -3.391 -12.477 -10.372 1.00 93.31 817 ALA A C 1
ATOM 6472 O O . ALA A 1 817 ? -4.374 -13.187 -10.568 1.00 93.31 817 ALA A O 1
ATOM 6473 N N . VAL A 1 818 ? -3.473 -11.169 -10.145 1.00 91.00 818 VAL A N 1
ATOM 6474 C CA . VAL A 1 818 ? -4.702 -10.376 -10.245 1.00 91.00 818 VAL A CA 1
ATOM 6475 C C . VAL A 1 818 ? -4.476 -9.324 -11.313 1.00 91.00 818 VAL A C 1
ATOM 6477 O O . VAL A 1 818 ? -3.575 -8.496 -11.184 1.00 91.00 818 VAL A O 1
ATOM 6480 N N . VAL A 1 819 ? -5.277 -9.392 -12.367 1.00 87.19 819 VAL A N 1
ATOM 6481 C CA . VAL A 1 819 ? -5.105 -8.614 -13.589 1.00 87.19 819 VAL A CA 1
ATOM 6482 C C . VAL A 1 819 ? -6.403 -7.861 -13.845 1.00 87.19 819 VAL A C 1
ATOM 6484 O O . VAL A 1 819 ? -7.448 -8.500 -13.971 1.00 87.19 819 VAL A O 1
ATOM 6487 N N . PRO A 1 820 ? -6.408 -6.525 -13.877 1.00 81.12 820 PRO A N 1
ATOM 6488 C CA . PRO A 1 820 ? -7.602 -5.802 -14.288 1.00 81.12 820 PRO A CA 1
ATOM 6489 C C . PRO A 1 820 ? -7.994 -6.141 -15.724 1.00 81.12 820 PRO A C 1
ATOM 6491 O O . PRO A 1 820 ? -7.139 -6.319 -16.587 1.00 81.12 820 PRO A O 1
ATOM 6494 N N . ARG A 1 821 ? -9.301 -6.233 -15.973 1.00 79.56 821 ARG A N 1
ATOM 6495 C CA . ARG A 1 821 ? -9.808 -6.416 -17.330 1.00 79.56 821 ARG A CA 1
ATOM 6496 C C . ARG A 1 821 ? -9.859 -5.071 -18.025 1.00 79.56 821 ARG A C 1
ATOM 6498 O O . ARG A 1 821 ? -10.507 -4.146 -17.537 1.00 79.56 821 ARG A O 1
ATOM 6505 N N . LEU A 1 822 ? -9.175 -5.003 -19.155 1.00 71.06 822 LEU A N 1
ATOM 6506 C CA . LEU A 1 822 ? -9.075 -3.823 -19.995 1.00 71.06 822 LEU A CA 1
ATOM 6507 C C . LEU A 1 822 ? -10.075 -3.938 -21.146 1.00 71.06 822 LEU A C 1
ATOM 6509 O O . LEU A 1 822 ? -10.350 -5.036 -21.631 1.00 71.06 822 LEU A O 1
ATOM 6513 N N . ASP A 1 823 ? -10.625 -2.802 -21.563 1.00 63.62 823 ASP A N 1
ATOM 6514 C CA . ASP A 1 823 ? -11.536 -2.699 -22.709 1.00 63.62 823 ASP A CA 1
ATOM 6515 C C . ASP A 1 823 ? -10.789 -2.102 -23.909 1.00 63.62 823 ASP A C 1
ATOM 6517 O O . ASP A 1 823 ? -11.135 -1.042 -24.430 1.00 63.62 823 ASP A O 1
ATOM 6521 N N . TRP A 1 824 ? -9.667 -2.728 -24.275 1.00 65.75 824 TRP A N 1
ATOM 6522 C CA . TRP A 1 824 ? -8.814 -2.267 -25.368 1.00 65.75 824 TRP A CA 1
ATOM 6523 C C . TRP A 1 824 ? -9.100 -3.005 -26.668 1.00 65.75 824 TRP A C 1
ATOM 6525 O O . TRP A 1 824 ? -9.401 -4.202 -26.696 1.00 65.75 824 TRP A O 1
ATOM 6535 N N . ALA A 1 825 ? -8.941 -2.277 -27.770 1.00 62.94 825 ALA A N 1
ATOM 6536 C CA . ALA A 1 825 ? -8.904 -2.862 -29.097 1.00 62.94 825 ALA A CA 1
ATOM 6537 C C . ALA A 1 825 ? -7.497 -3.416 -29.367 1.00 62.94 825 ALA A C 1
ATOM 6539 O O . ALA A 1 825 ? -6.517 -2.678 -29.302 1.00 62.94 825 ALA A O 1
ATOM 6540 N N . ALA A 1 826 ? -7.394 -4.703 -29.701 1.00 67.62 826 ALA A N 1
ATOM 6541 C CA . ALA A 1 826 ? -6.147 -5.287 -30.186 1.00 67.62 826 ALA A CA 1
ATOM 6542 C C . ALA A 1 826 ? -6.027 -5.111 -31.706 1.00 67.62 826 ALA A C 1
ATOM 6544 O O . ALA A 1 826 ? -7.026 -5.092 -32.429 1.00 67.62 826 ALA A O 1
ATOM 6545 N N . LYS A 1 827 ? -4.795 -5.034 -32.219 1.00 65.00 827 LYS A N 1
ATOM 6546 C CA . LYS A 1 827 ? -4.561 -5.002 -33.666 1.00 65.00 827 LYS A CA 1
ATOM 6547 C C . LYS A 1 827 ? -4.839 -6.374 -34.298 1.00 65.00 827 LYS A C 1
ATOM 6549 O O . LYS A 1 827 ? -4.233 -7.390 -33.933 1.00 65.00 827 LYS A O 1
ATOM 6554 N N . GLU A 1 828 ? -5.723 -6.389 -35.291 1.00 64.06 828 GLU A N 1
ATOM 6555 C CA . GLU A 1 828 ? -6.171 -7.591 -36.004 1.00 64.06 828 GLU A CA 1
ATOM 6556 C C . GLU A 1 828 ? -5.280 -7.884 -37.227 1.00 64.06 828 GLU A C 1
ATOM 6558 O O . GLU A 1 828 ? -5.628 -7.583 -38.368 1.00 64.06 828 GLU A O 1
ATOM 6563 N N . ASP A 1 829 ? -4.105 -8.468 -36.970 1.00 66.38 829 ASP A N 1
ATOM 6564 C CA . ASP A 1 829 ? -3.106 -8.854 -37.979 1.00 66.38 829 ASP A CA 1
ATOM 6565 C C . ASP A 1 829 ? -2.842 -10.369 -37.998 1.00 66.38 829 ASP A C 1
ATOM 6567 O O . ASP A 1 829 ? -3.109 -11.087 -37.030 1.00 66.38 829 ASP A O 1
ATOM 6571 N N . ALA A 1 830 ? -2.211 -10.852 -39.069 1.00 74.69 830 ALA A N 1
ATOM 6572 C CA . ALA A 1 830 ? -1.723 -12.222 -39.191 1.00 74.69 830 ALA A CA 1
ATOM 6573 C C . ALA A 1 830 ? -0.237 -12.286 -39.524 1.00 74.69 830 ALA A C 1
ATOM 6575 O O . ALA A 1 830 ? 0.312 -11.439 -40.230 1.00 74.69 830 ALA A O 1
ATOM 6576 N N . LEU A 1 831 ? 0.400 -13.344 -39.038 1.00 81.75 831 LEU A N 1
ATOM 6577 C CA . LEU A 1 831 ? 1.785 -13.666 -39.324 1.00 81.75 831 LEU A CA 1
ATOM 6578 C C . LEU A 1 831 ? 1.828 -14.781 -40.370 1.00 81.75 831 LEU A C 1
ATOM 6580 O O . LEU A 1 831 ? 1.475 -15.919 -40.071 1.00 81.75 831 LEU A O 1
ATOM 6584 N N . ASN A 1 832 ? 2.319 -14.484 -41.572 1.00 84.56 832 ASN A N 1
ATOM 6585 C CA . ASN A 1 832 ? 2.758 -15.496 -42.533 1.00 84.56 832 ASN A CA 1
ATOM 6586 C C . ASN A 1 832 ? 4.272 -15.394 -42.680 1.00 84.56 832 ASN A C 1
ATOM 6588 O O . ASN A 1 832 ? 4.781 -14.458 -43.291 1.00 84.56 832 ASN A O 1
ATOM 6592 N N . VAL A 1 833 ? 4.980 -16.376 -42.122 1.00 85.81 833 VAL A N 1
ATOM 6593 C CA . VAL A 1 833 ? 6.436 -16.325 -41.996 1.00 85.81 833 VAL A CA 1
ATOM 6594 C C . VAL A 1 833 ? 7.109 -16.208 -43.361 1.00 85.81 833 VAL A C 1
ATOM 6596 O O . VAL A 1 833 ? 8.090 -15.483 -43.467 1.00 85.81 833 VAL A O 1
ATOM 6599 N N . ASP A 1 834 ? 6.588 -16.858 -44.404 1.00 80.81 834 ASP A N 1
ATOM 6600 C CA . ASP A 1 834 ? 7.229 -16.906 -45.725 1.00 80.81 834 ASP A CA 1
ATOM 6601 C C . ASP A 1 834 ? 7.220 -15.557 -46.446 1.00 80.81 834 ASP A C 1
ATOM 6603 O O . ASP A 1 834 ? 8.237 -15.139 -46.998 1.00 80.81 834 ASP A O 1
ATOM 6607 N N . SER A 1 835 ? 6.084 -14.860 -46.382 1.00 76.69 835 SER A N 1
ATOM 6608 C CA . SER A 1 835 ? 5.864 -13.573 -47.048 1.00 76.69 835 SER A CA 1
ATOM 6609 C C . SER A 1 835 ? 6.378 -12.367 -46.258 1.00 76.69 835 SER A C 1
ATOM 6611 O O . SER A 1 835 ? 6.333 -11.252 -46.762 1.00 76.69 835 SER A O 1
ATOM 6613 N N . THR A 1 836 ? 6.824 -12.557 -45.015 1.00 80.00 836 THR A N 1
ATOM 6614 C CA . THR A 1 836 ? 7.383 -11.482 -44.185 1.00 80.00 836 THR A CA 1
ATOM 6615 C C . THR A 1 836 ? 8.855 -11.268 -44.535 1.00 80.00 836 THR A C 1
ATOM 6617 O O . THR A 1 836 ? 9.718 -12.059 -44.140 1.00 80.00 836 THR A O 1
ATOM 6620 N N . ASP A 1 837 ? 9.161 -10.206 -45.277 1.00 79.81 837 ASP A N 1
ATOM 6621 C CA . ASP A 1 837 ? 10.516 -9.887 -45.755 1.00 79.81 837 ASP A CA 1
ATOM 6622 C C . ASP A 1 837 ? 11.506 -9.598 -44.617 1.00 79.81 837 ASP A C 1
ATOM 6624 O O . ASP A 1 837 ? 12.710 -9.854 -44.739 1.00 79.81 837 ASP A O 1
ATOM 6628 N N . GLU A 1 838 ? 11.009 -9.120 -43.476 1.00 83.00 838 GLU A N 1
ATOM 6629 C CA . GLU A 1 838 ? 11.811 -8.830 -42.294 1.00 83.00 838 GLU A CA 1
ATOM 6630 C C . GLU A 1 838 ? 12.433 -10.091 -41.683 1.00 83.00 838 GLU A C 1
ATOM 6632 O O . GLU A 1 838 ? 13.436 -9.974 -40.981 1.00 83.00 838 GLU A O 1
ATOM 6637 N N . LEU A 1 839 ? 11.876 -11.281 -41.938 1.00 86.25 839 LEU A N 1
ATOM 6638 C CA . LEU A 1 839 ? 12.330 -12.557 -41.377 1.00 86.25 839 LEU A CA 1
ATOM 6639 C C . LEU A 1 839 ? 13.320 -13.265 -42.305 1.00 86.25 839 LEU A C 1
ATOM 6641 O O . LEU A 1 839 ? 12.961 -13.695 -43.404 1.00 86.25 839 LEU A O 1
ATOM 6645 N N . LYS A 1 840 ? 14.570 -13.443 -41.860 1.00 89.94 840 LYS A N 1
ATOM 6646 C CA . LYS A 1 840 ? 15.645 -14.025 -42.690 1.00 89.94 840 LYS A CA 1
ATOM 6647 C C . LYS A 1 840 ? 16.131 -15.366 -42.151 1.00 89.94 840 LYS A C 1
ATOM 6649 O O . LYS A 1 840 ? 16.323 -15.524 -40.955 1.00 89.94 840 LYS A O 1
ATOM 6654 N N . ILE A 1 841 ? 16.384 -16.336 -43.032 1.00 92.50 841 ILE A N 1
ATOM 6655 C CA . ILE A 1 841 ? 16.894 -17.663 -42.639 1.00 92.50 841 ILE A CA 1
ATOM 6656 C C . ILE A 1 841 ? 18.200 -17.531 -41.841 1.00 92.50 841 ILE A C 1
ATOM 6658 O O . ILE A 1 841 ? 19.116 -16.820 -42.249 1.00 92.50 841 ILE A O 1
ATOM 6662 N N . GLY A 1 842 ? 18.277 -18.239 -40.711 1.00 88.56 842 GLY A N 1
ATOM 6663 C CA . GLY A 1 842 ? 19.400 -18.205 -39.773 1.00 88.56 842 GLY A CA 1
ATOM 6664 C C . GLY A 1 842 ? 19.297 -17.114 -38.703 1.00 88.56 842 GLY A C 1
ATOM 6665 O O . GLY A 1 842 ? 20.123 -17.085 -37.794 1.00 88.56 842 GLY A O 1
ATOM 6666 N N . GLU A 1 843 ? 18.297 -16.234 -38.778 1.00 88.00 843 GLU A N 1
ATOM 6667 C CA . GLU A 1 843 ? 18.085 -15.162 -37.807 1.00 88.00 843 GLU A CA 1
ATOM 6668 C C . GLU A 1 843 ? 17.540 -15.704 -36.478 1.00 88.00 843 GLU A C 1
ATOM 6670 O O . GLU A 1 843 ? 16.486 -16.340 -36.445 1.00 88.00 843 GLU A O 1
ATOM 6675 N N . ALA A 1 844 ? 18.236 -15.427 -35.372 1.00 87.31 844 ALA A N 1
ATOM 6676 C CA . ALA A 1 844 ? 17.720 -15.649 -34.023 1.00 87.31 844 ALA A CA 1
ATOM 6677 C C . ALA A 1 844 ? 16.753 -14.520 -33.630 1.00 87.31 844 ALA A C 1
ATOM 6679 O O . ALA A 1 844 ? 17.031 -13.353 -33.894 1.00 87.31 844 ALA A O 1
ATOM 6680 N N . LEU A 1 845 ? 15.646 -14.859 -32.962 1.00 83.06 845 LEU A N 1
ATOM 6681 C CA . LEU A 1 845 ? 14.547 -13.931 -32.672 1.00 83.06 845 LEU A CA 1
ATOM 6682 C C . LEU A 1 845 ? 14.273 -13.755 -31.162 1.00 83.06 845 LEU A C 1
ATOM 6684 O O . LEU A 1 845 ? 13.154 -14.008 -30.724 1.00 83.06 845 LEU A O 1
ATOM 6688 N N . PRO A 1 846 ? 15.249 -13.369 -30.318 1.00 67.44 846 PRO A N 1
ATOM 6689 C CA . PRO A 1 846 ? 15.021 -13.349 -28.873 1.00 67.44 846 PRO A CA 1
ATOM 6690 C C . PRO A 1 846 ? 14.097 -12.220 -28.377 1.00 67.44 846 PRO A C 1
ATOM 6692 O O . PRO A 1 846 ? 13.611 -12.352 -27.256 1.00 67.44 846 PRO A O 1
ATOM 6695 N N . THR A 1 847 ? 13.854 -11.155 -29.159 1.00 66.50 847 THR A N 1
ATOM 6696 C CA . THR A 1 847 ? 13.003 -9.997 -28.780 1.00 66.50 847 THR A CA 1
ATOM 6697 C C . THR A 1 847 ? 12.515 -9.169 -29.991 1.00 66.50 847 THR A C 1
ATOM 6699 O O . THR A 1 847 ? 12.475 -7.940 -29.929 1.00 66.50 847 THR A O 1
ATOM 6702 N N . LYS A 1 848 ? 12.247 -9.789 -31.148 1.00 73.44 848 LYS A N 1
ATOM 6703 C CA . LYS A 1 848 ? 11.841 -9.046 -32.363 1.00 73.44 848 LYS A CA 1
ATOM 6704 C C . LYS A 1 848 ? 10.319 -8.867 -32.380 1.00 73.44 848 LYS A C 1
ATOM 6706 O O . LYS A 1 848 ? 9.626 -9.867 -32.227 1.00 73.44 848 LYS A O 1
ATOM 6711 N N . ASP A 1 849 ? 9.824 -7.646 -32.585 1.00 78.81 849 ASP A N 1
ATOM 6712 C CA . ASP A 1 849 ? 8.411 -7.384 -32.907 1.00 78.81 849 ASP A CA 1
ATOM 6713 C C . ASP A 1 849 ? 8.243 -7.305 -34.425 1.00 78.81 849 ASP A C 1
ATOM 6715 O O . ASP A 1 849 ? 9.021 -6.636 -35.112 1.00 78.81 849 ASP A O 1
ATOM 6719 N N . ILE A 1 850 ? 7.251 -8.023 -34.945 1.00 77.62 850 ILE A N 1
ATOM 6720 C CA . ILE A 1 850 ? 6.812 -7.918 -36.330 1.00 77.62 850 ILE A CA 1
ATOM 6721 C C . ILE A 1 850 ? 5.292 -7.851 -36.349 1.00 77.62 850 ILE A C 1
ATOM 6723 O O . ILE A 1 850 ? 4.625 -8.859 -36.121 1.00 77.62 850 ILE A O 1
ATOM 6727 N N . ASN A 1 851 ? 4.743 -6.682 -36.683 1.00 70.38 851 ASN A N 1
ATOM 6728 C CA . ASN A 1 851 ? 3.301 -6.466 -36.828 1.00 70.38 851 ASN A CA 1
ATOM 6729 C C . ASN A 1 851 ? 2.494 -6.921 -35.592 1.00 70.38 851 ASN A C 1
ATOM 6731 O O . ASN A 1 851 ? 1.440 -7.539 -35.736 1.00 70.38 851 ASN A O 1
ATOM 6735 N N . GLY A 1 852 ? 2.995 -6.655 -34.378 1.00 76.31 852 GLY A N 1
ATOM 6736 C CA . GLY A 1 852 ? 2.316 -7.039 -33.134 1.00 76.31 852 GLY A CA 1
ATOM 6737 C C . GLY A 1 852 ? 2.489 -8.513 -32.749 1.00 76.31 852 GLY A C 1
ATOM 6738 O O . GLY A 1 852 ? 1.753 -9.021 -31.902 1.00 76.31 852 GLY A O 1
ATOM 6739 N N . TYR A 1 853 ? 3.448 -9.208 -33.370 1.00 87.25 853 TYR A N 1
ATOM 6740 C CA . TYR A 1 853 ? 3.930 -10.523 -32.950 1.00 87.25 853 TYR A CA 1
ATOM 6741 C C . TYR A 1 853 ? 5.345 -10.388 -32.395 1.00 87.25 853 TYR A C 1
ATOM 6743 O O . TYR A 1 853 ? 6.289 -10.105 -33.135 1.00 87.25 853 TYR A O 1
ATOM 6751 N N . THR A 1 854 ? 5.501 -10.637 -31.098 1.00 90.69 854 THR A N 1
ATOM 6752 C CA . THR A 1 854 ? 6.800 -10.613 -30.425 1.00 90.69 854 THR A CA 1
ATOM 6753 C C . THR A 1 854 ? 7.357 -12.023 -30.287 1.00 90.69 854 THR A C 1
ATOM 6755 O O . THR A 1 854 ? 6.717 -12.920 -29.742 1.00 90.69 854 THR A O 1
ATOM 6758 N N . PHE A 1 855 ? 8.585 -12.231 -30.748 1.00 89.81 855 PHE A N 1
ATOM 6759 C CA . PHE A 1 855 ? 9.298 -13.496 -30.582 1.00 89.81 855 PHE A CA 1
ATOM 6760 C C . PHE A 1 855 ? 10.190 -13.450 -29.345 1.00 89.81 855 PHE A C 1
ATOM 6762 O O . PHE A 1 855 ? 10.884 -12.459 -29.114 1.00 89.81 855 PHE A O 1
ATOM 6769 N N . SER A 1 856 ? 10.194 -14.528 -28.558 1.00 87.69 856 SER A N 1
ATOM 6770 C CA . SER A 1 856 ? 11.061 -14.632 -27.384 1.00 87.69 856 SER A CA 1
ATOM 6771 C C . SER A 1 856 ? 11.553 -16.054 -27.112 1.00 87.69 856 SER A C 1
ATOM 6773 O O . SER A 1 856 ? 11.067 -17.044 -27.667 1.00 87.69 856 SER A O 1
ATOM 6775 N N . GLY A 1 857 ? 12.561 -16.163 -26.242 1.00 85.12 857 GLY A N 1
ATOM 6776 C CA . GLY A 1 857 ? 13.159 -17.442 -25.863 1.00 85.12 857 GLY A CA 1
ATOM 6777 C C . GLY A 1 857 ? 13.994 -18.067 -26.985 1.00 85.12 857 GLY A C 1
ATOM 6778 O O . GLY A 1 857 ? 14.736 -17.383 -27.687 1.00 85.12 857 GLY A O 1
ATOM 6779 N N . GLN A 1 858 ? 13.926 -19.393 -27.128 1.00 88.31 858 GLN A N 1
ATOM 6780 C CA . GLN A 1 858 ? 14.718 -20.141 -28.113 1.00 88.31 858 GLN A CA 1
ATOM 6781 C C . GLN A 1 858 ? 13.950 -20.301 -29.433 1.00 88.31 858 GLN A C 1
ATOM 6783 O O . GLN A 1 858 ? 13.445 -21.384 -29.742 1.00 88.31 858 GLN A O 1
ATOM 6788 N N . ALA A 1 859 ? 13.872 -19.196 -30.181 1.00 91.12 859 ALA A N 1
ATOM 6789 C CA . ALA A 1 859 ? 13.228 -19.090 -31.488 1.00 91.12 859 ALA A CA 1
ATOM 6790 C C . ALA A 1 859 ? 14.193 -18.543 -32.557 1.00 91.12 859 ALA A C 1
ATOM 6792 O O . ALA A 1 859 ? 14.974 -17.625 -32.292 1.00 91.12 859 ALA A O 1
ATOM 6793 N N . TRP A 1 860 ? 14.151 -19.102 -33.768 1.00 92.88 860 TRP A N 1
ATOM 6794 C CA . TRP A 1 860 ? 14.925 -18.619 -34.919 1.00 92.88 860 TRP A CA 1
ATOM 6795 C C . TRP A 1 860 ? 14.239 -18.970 -36.238 1.00 92.88 860 TRP A C 1
ATOM 6797 O O . TRP A 1 860 ? 13.421 -19.887 -36.296 1.00 92.88 860 TRP A O 1
ATOM 6807 N N . ILE A 1 861 ? 14.587 -18.277 -37.316 1.00 94.81 861 ILE A N 1
ATOM 6808 C CA . ILE A 1 861 ? 14.099 -18.614 -38.654 1.00 94.81 861 ILE A CA 1
ATOM 6809 C C . ILE A 1 861 ? 14.965 -19.714 -39.259 1.00 94.81 861 ILE A C 1
ATOM 6811 O O . ILE A 1 861 ? 16.190 -19.604 -39.330 1.00 94.81 861 ILE A O 1
ATOM 6815 N N . THR A 1 862 ? 14.321 -20.774 -39.735 1.00 94.06 862 THR A N 1
ATOM 6816 C CA . THR A 1 862 ? 14.966 -21.888 -40.435 1.00 94.06 862 THR A CA 1
ATOM 6817 C C . THR A 1 862 ? 14.511 -21.953 -41.886 1.00 94.06 862 THR A C 1
ATOM 6819 O O . THR A 1 862 ? 13.429 -21.475 -42.232 1.00 94.06 862 THR A O 1
ATOM 6822 N N . GLN A 1 863 ? 15.316 -22.603 -42.726 1.00 93.19 863 GLN A N 1
ATOM 6823 C CA . GLN A 1 863 ? 14.823 -23.110 -43.999 1.00 93.19 863 GLN A CA 1
ATOM 6824 C C . GLN A 1 863 ? 13.723 -24.138 -43.718 1.00 93.19 863 GLN A C 1
ATOM 6826 O O . GLN A 1 863 ? 13.899 -25.006 -42.855 1.00 93.19 863 GLN A O 1
ATOM 6831 N N . SER A 1 864 ? 12.588 -24.003 -44.401 1.00 85.31 864 SER A N 1
ATOM 6832 C CA . SER A 1 864 ? 11.464 -24.913 -44.216 1.00 85.31 864 SER A CA 1
ATOM 6833 C C . SER A 1 864 ? 11.823 -26.325 -44.676 1.00 85.31 864 SER A C 1
ATOM 6835 O O . SER A 1 864 ? 12.552 -26.526 -45.647 1.00 85.31 864 SER A O 1
ATOM 6837 N N . THR A 1 865 ? 11.263 -27.312 -43.980 1.00 78.94 865 THR A N 1
ATOM 6838 C CA . THR A 1 865 ? 11.286 -28.719 -44.393 1.00 78.94 865 THR A CA 1
ATOM 6839 C C . THR A 1 865 ? 9.979 -29.150 -45.083 1.00 78.94 865 THR A C 1
ATOM 6841 O O . THR A 1 865 ? 9.742 -30.343 -45.257 1.00 78.94 865 THR A O 1
ATOM 6844 N N . SER A 1 866 ? 9.099 -28.203 -45.423 1.00 79.88 866 SER A N 1
ATOM 6845 C CA . SER A 1 866 ? 7.886 -28.387 -46.231 1.00 79.88 866 SER A CA 1
ATOM 6846 C C . SER A 1 866 ? 8.125 -27.877 -47.655 1.00 79.88 866 SER A C 1
ATOM 6848 O O . SER A 1 866 ? 8.903 -26.950 -47.848 1.00 79.88 866 SER A O 1
ATOM 6850 N N . SER A 1 867 ? 7.452 -28.453 -48.654 1.00 77.25 867 SER A N 1
ATOM 6851 C CA . SER A 1 867 ? 7.501 -27.956 -50.039 1.00 77.25 867 SER A CA 1
ATOM 6852 C C . SER A 1 867 ? 6.762 -26.634 -50.235 1.00 77.25 867 SER A C 1
ATOM 6854 O O . SER A 1 867 ? 7.065 -25.906 -51.175 1.00 77.25 867 SER A O 1
ATOM 6856 N N . ASP A 1 868 ? 5.795 -26.342 -49.366 1.00 77.62 868 ASP A N 1
ATOM 6857 C CA . ASP A 1 868 ? 4.824 -25.259 -49.573 1.00 77.62 868 ASP A CA 1
ATOM 6858 C C . ASP A 1 868 ? 5.316 -23.905 -49.039 1.00 77.62 868 ASP A C 1
ATOM 6860 O O . ASP A 1 868 ? 4.645 -22.891 -49.201 1.00 77.62 868 ASP A O 1
ATOM 6864 N N . TYR A 1 869 ? 6.474 -23.894 -48.377 1.00 85.94 869 TYR A N 1
ATOM 6865 C CA . TYR A 1 869 ? 7.045 -22.740 -47.691 1.00 85.94 869 TYR A CA 1
ATOM 6866 C C . TYR A 1 869 ? 8.561 -22.738 -47.885 1.00 85.94 869 TYR A C 1
ATOM 6868 O O . TYR A 1 869 ? 9.190 -23.793 -47.908 1.00 85.94 869 TYR A O 1
ATOM 6876 N N . THR A 1 870 ? 9.182 -21.565 -47.974 1.00 85.88 870 THR A N 1
ATOM 6877 C CA . THR A 1 870 ? 10.648 -21.440 -48.046 1.00 85.88 870 THR A CA 1
ATOM 6878 C C . THR A 1 870 ? 11.292 -21.329 -46.663 1.00 85.88 870 THR A C 1
ATOM 6880 O O . THR A 1 870 ? 12.393 -21.848 -46.441 1.00 85.88 870 THR A O 1
ATOM 6883 N N . LYS A 1 871 ? 10.599 -20.710 -45.700 1.00 92.69 871 LYS A N 1
ATOM 6884 C CA . LYS A 1 871 ? 11.084 -20.486 -44.330 1.00 92.69 871 LYS A CA 1
ATOM 6885 C C . LYS A 1 871 ? 9.990 -20.674 -43.273 1.00 92.69 871 LYS A C 1
ATOM 6887 O O . LYS A 1 871 ? 8.800 -20.591 -43.559 1.00 92.69 871 LYS A O 1
ATOM 6892 N N . ALA A 1 872 ? 10.410 -20.960 -42.041 1.00 94.31 872 ALA A N 1
ATOM 6893 C CA . ALA A 1 872 ? 9.533 -21.154 -40.883 1.00 94.31 872 ALA A CA 1
ATOM 6894 C C . ALA A 1 872 ? 10.192 -20.637 -39.598 1.00 94.31 872 ALA A C 1
ATOM 6896 O O . ALA A 1 872 ? 11.421 -20.553 -39.516 1.00 94.31 872 ALA A O 1
ATOM 6897 N N . VAL A 1 873 ? 9.389 -20.348 -38.572 1.00 94.50 873 VAL A N 1
ATOM 6898 C CA . VAL A 1 873 ? 9.892 -20.071 -37.221 1.00 94.50 873 VAL A CA 1
ATOM 6899 C C . VAL A 1 873 ? 10.111 -21.406 -36.518 1.00 94.50 873 VAL A C 1
ATOM 6901 O O . VAL A 1 873 ? 9.163 -22.143 -36.246 1.00 94.50 873 VAL A O 1
ATOM 6904 N N . LYS A 1 874 ? 11.365 -21.731 -36.216 1.00 94.50 874 LYS A N 1
ATOM 6905 C CA . LYS A 1 874 ? 11.739 -22.898 -35.420 1.00 94.50 874 LYS A CA 1
ATOM 6906 C C . LYS A 1 874 ? 11.616 -22.535 -33.942 1.00 94.50 874 LYS A C 1
ATOM 6908 O O . LYS A 1 874 ? 12.312 -21.640 -33.467 1.00 94.50 874 LYS A O 1
ATOM 6913 N N . LEU A 1 875 ? 10.742 -23.229 -33.220 1.00 93.62 875 LEU A N 1
ATOM 6914 C CA . LEU A 1 875 ? 10.587 -23.116 -31.772 1.00 93.62 875 LEU A CA 1
ATOM 6915 C C . LEU A 1 875 ? 11.142 -24.374 -31.111 1.00 93.62 875 LEU A C 1
ATOM 6917 O O . LEU A 1 875 ? 10.741 -25.498 -31.444 1.00 93.62 875 LEU A O 1
ATOM 6921 N N . ARG A 1 876 ? 12.050 -24.190 -30.152 1.00 91.19 876 ARG A N 1
ATOM 6922 C CA . ARG A 1 876 ? 12.529 -25.288 -29.314 1.00 91.19 876 ARG A CA 1
ATOM 6923 C C . ARG A 1 876 ? 11.589 -25.526 -28.141 1.00 91.19 876 ARG A C 1
ATOM 6925 O O . ARG A 1 876 ? 11.335 -24.606 -27.359 1.00 91.19 876 ARG A O 1
ATOM 6932 N N . THR A 1 877 ? 11.140 -26.770 -27.969 1.00 89.81 877 THR A N 1
ATOM 6933 C CA . THR A 1 877 ? 10.312 -27.124 -26.813 1.00 89.81 877 THR A CA 1
ATOM 6934 C C . THR A 1 877 ? 11.143 -27.111 -25.534 1.00 89.81 877 THR A C 1
ATOM 6936 O O . THR A 1 877 ? 12.079 -27.895 -25.378 1.00 89.81 877 THR A O 1
ATOM 6939 N N . ARG A 1 878 ? 10.768 -26.273 -24.575 1.00 88.75 878 ARG A N 1
ATOM 6940 C CA . ARG A 1 878 ? 11.295 -26.285 -23.203 1.00 88.75 878 ARG A CA 1
ATOM 6941 C C . ARG A 1 878 ? 10.152 -25.984 -22.241 1.00 88.75 878 ARG A C 1
ATOM 6943 O O . ARG A 1 878 ? 9.010 -25.828 -22.656 1.00 88.75 878 ARG A O 1
ATOM 6950 N N . TYR A 1 879 ? 10.447 -25.927 -20.947 1.00 89.31 879 TYR A N 1
ATOM 6951 C CA . TYR A 1 879 ? 9.505 -25.318 -20.014 1.00 89.31 879 TYR A CA 1
ATOM 6952 C C . TYR A 1 879 ? 9.270 -23.849 -20.397 1.00 89.31 879 TYR A C 1
ATOM 6954 O O . TYR A 1 879 ? 10.176 -23.201 -20.920 1.00 89.31 879 TYR A O 1
ATOM 6962 N N . TYR A 1 880 ? 8.067 -23.339 -20.137 1.00 90.69 880 TYR A N 1
ATOM 6963 C CA . TYR A 1 880 ? 7.536 -22.068 -20.638 1.00 90.69 880 TYR A CA 1
ATOM 6964 C C . TYR A 1 880 ? 8.512 -20.884 -20.520 1.00 90.69 880 TYR A C 1
ATOM 6966 O O . TYR A 1 880 ? 8.649 -20.097 -21.454 1.00 90.69 880 TYR A O 1
ATOM 6974 N N . GLN A 1 881 ? 9.255 -20.767 -19.415 1.00 87.00 881 GLN A N 1
ATOM 6975 C CA . GLN A 1 881 ? 10.232 -19.689 -19.221 1.00 87.00 881 GLN A CA 1
ATOM 6976 C C . GLN A 1 881 ? 11.351 -19.690 -20.280 1.00 87.00 881 GLN A C 1
ATOM 6978 O O . GLN A 1 881 ? 11.786 -18.619 -20.691 1.00 87.00 881 GLN A O 1
ATOM 6983 N N . ASN A 1 882 ? 11.752 -20.866 -20.774 1.00 88.00 882 ASN A N 1
ATOM 6984 C CA . ASN A 1 882 ? 12.858 -21.046 -21.721 1.00 88.00 882 ASN A CA 1
ATOM 6985 C C . ASN A 1 882 ? 12.419 -21.512 -23.120 1.00 88.00 882 ASN A C 1
ATOM 6987 O O . ASN A 1 882 ? 13.267 -21.651 -24.004 1.00 88.00 882 ASN A O 1
ATOM 6991 N N . ALA A 1 883 ? 11.135 -21.815 -23.315 1.00 90.00 883 ALA A N 1
ATOM 6992 C CA . ALA A 1 883 ? 10.600 -22.236 -24.605 1.00 90.00 883 ALA A CA 1
ATOM 6993 C C . ALA A 1 883 ? 10.722 -21.112 -25.641 1.00 90.00 883 ALA A C 1
ATOM 6995 O O . ALA A 1 883 ? 10.655 -19.932 -25.290 1.00 90.00 883 ALA A O 1
ATOM 6996 N N . GLY A 1 884 ? 10.887 -21.480 -26.913 1.00 91.31 884 GLY A N 1
ATOM 6997 C CA . GLY A 1 884 ? 10.609 -20.548 -28.005 1.00 91.31 884 GLY A CA 1
ATOM 6998 C C . GLY A 1 884 ? 9.128 -20.164 -27.984 1.00 91.31 884 GLY A C 1
ATOM 6999 O O . GLY A 1 884 ? 8.273 -21.048 -27.895 1.00 91.31 884 GLY A O 1
ATOM 7000 N N . LYS A 1 885 ? 8.843 -18.862 -28.038 1.00 92.56 885 LYS A N 1
ATOM 7001 C CA . LYS A 1 885 ? 7.506 -18.280 -27.884 1.00 92.56 885 LYS A CA 1
ATOM 7002 C C . LYS A 1 885 ? 7.216 -17.269 -28.985 1.00 92.56 885 LYS A C 1
ATOM 7004 O O . LYS A 1 885 ? 8.119 -16.555 -29.423 1.00 92.56 885 LYS A O 1
ATOM 7009 N N . ILE A 1 886 ? 5.950 -17.208 -29.384 1.00 94.81 886 ILE A N 1
ATOM 7010 C CA . ILE A 1 886 ? 5.394 -16.148 -30.224 1.00 94.81 886 ILE A CA 1
ATOM 7011 C C . ILE A 1 886 ? 4.233 -15.529 -29.444 1.00 94.81 886 ILE A C 1
ATOM 7013 O O . ILE A 1 886 ? 3.231 -16.200 -29.205 1.00 94.81 886 ILE A O 1
ATOM 7017 N N . THR A 1 887 ? 4.400 -14.283 -29.020 1.00 93.50 887 THR A N 1
ATOM 7018 C CA . THR A 1 887 ? 3.464 -13.528 -28.182 1.00 93.50 887 THR A CA 1
ATOM 7019 C C . THR A 1 887 ? 2.668 -12.552 -29.042 1.00 93.50 887 THR A C 1
ATOM 7021 O O . THR A 1 887 ? 3.247 -11.898 -29.910 1.00 93.50 887 THR A O 1
ATOM 7024 N N . PHE A 1 888 ? 1.360 -12.452 -28.823 1.00 90.69 888 PHE A N 1
ATOM 7025 C CA . PHE A 1 888 ? 0.475 -11.525 -29.531 1.00 90.69 888 PHE A CA 1
ATOM 7026 C C . PHE A 1 888 ? -0.763 -11.186 -28.696 1.00 90.69 888 PHE A C 1
ATOM 7028 O O . PHE A 1 888 ? -1.201 -11.970 -27.858 1.00 90.69 888 PHE A O 1
ATOM 7035 N N . GLU A 1 889 ? -1.359 -10.031 -28.961 1.00 87.38 889 GLU A N 1
ATOM 7036 C CA . GLU A 1 889 ? -2.590 -9.581 -28.303 1.00 87.38 889 GLU A CA 1
ATOM 7037 C C . GLU A 1 889 ? -3.833 -10.007 -29.088 1.00 87.38 889 GLU A C 1
ATOM 7039 O O . GLU A 1 889 ? -3.798 -10.109 -30.325 1.00 87.38 889 GLU A O 1
ATOM 7044 N N . ILE A 1 890 ? -4.927 -10.240 -28.360 1.00 81.50 890 ILE A N 1
ATOM 7045 C CA . ILE A 1 890 ? -6.263 -10.508 -28.896 1.00 81.50 890 ILE A CA 1
ATOM 7046 C C . ILE A 1 890 ? -7.301 -9.625 -28.193 1.00 81.50 890 ILE A C 1
ATOM 7048 O O . ILE A 1 890 ? -7.220 -9.417 -26.984 1.00 81.50 890 ILE A O 1
ATOM 7052 N N . GLY A 1 891 ? -8.258 -9.091 -28.955 1.00 75.88 891 GLY A N 1
ATOM 7053 C CA . GLY A 1 891 ? -9.307 -8.211 -28.434 1.00 75.88 891 GLY A CA 1
ATOM 7054 C C . GLY A 1 891 ? -10.428 -8.954 -27.700 1.00 75.88 891 GLY A C 1
ATOM 7055 O O . GLY A 1 891 ? -10.534 -10.184 -27.762 1.00 75.88 891 GLY A O 1
ATOM 7056 N N . ASP A 1 892 ? -11.310 -8.192 -27.044 1.00 72.50 892 ASP A N 1
ATOM 7057 C CA . ASP A 1 892 ? -12.497 -8.738 -26.376 1.00 72.50 892 ASP A CA 1
ATOM 7058 C C . ASP A 1 892 ? -13.390 -9.524 -27.351 1.00 72.50 892 ASP A C 1
ATOM 7060 O O . ASP A 1 892 ? -13.833 -9.028 -28.385 1.00 72.50 892 ASP A O 1
ATOM 7064 N N . SER A 1 893 ? -13.644 -10.780 -26.993 1.00 71.94 893 SER A N 1
ATOM 7065 C CA . SER A 1 893 ? -14.323 -11.793 -27.797 1.00 71.94 893 SER A CA 1
ATOM 7066 C C . SER A 1 893 ? -15.425 -12.513 -27.007 1.00 71.94 893 SER A C 1
ATOM 7068 O O . SER A 1 893 ? -15.772 -13.651 -27.322 1.00 71.94 893 SER A O 1
ATOM 7070 N N . ARG A 1 894 ? -15.962 -11.901 -25.938 1.00 68.44 894 ARG A N 1
ATOM 7071 C CA . ARG A 1 894 ? -16.934 -12.538 -25.018 1.00 68.44 894 ARG A CA 1
ATOM 7072 C C . ARG A 1 894 ? -18.333 -12.779 -25.604 1.00 68.44 894 ARG A C 1
ATOM 7074 O O . ARG A 1 894 ? -19.154 -13.431 -24.960 1.00 68.44 894 ARG A O 1
ATOM 7081 N N . GLY A 1 895 ? -18.652 -12.236 -26.776 1.00 57.53 895 GLY A N 1
ATOM 7082 C CA . GLY A 1 895 ? -19.947 -12.409 -27.444 1.00 57.53 895 GLY A CA 1
ATOM 7083 C C . GLY A 1 895 ? -21.131 -11.769 -26.711 1.00 57.53 895 GLY A C 1
ATOM 7084 O O . GLY A 1 895 ? -22.271 -12.184 -26.913 1.00 57.53 895 GLY A O 1
ATOM 7085 N N . THR A 1 896 ? -20.880 -10.801 -25.821 1.00 52.59 896 THR A N 1
ATOM 7086 C CA . THR A 1 896 ? -21.901 -10.165 -24.963 1.00 52.59 896 THR A CA 1
ATOM 7087 C C . THR A 1 896 ? -22.745 -9.119 -25.694 1.00 52.59 896 THR A C 1
ATOM 7089 O O . THR A 1 896 ? -23.829 -8.767 -25.228 1.00 52.59 896 THR A O 1
ATOM 7092 N N . ASN A 1 897 ? -22.280 -8.646 -26.848 1.00 51.06 897 ASN A N 1
ATOM 7093 C CA . ASN A 1 897 ? -22.993 -7.785 -27.783 1.00 51.06 897 ASN A CA 1
ATOM 7094 C C . ASN A 1 897 ? -22.645 -8.210 -29.224 1.00 51.06 897 ASN A C 1
ATOM 7096 O O . ASN A 1 897 ? -21.665 -8.920 -29.445 1.00 51.06 897 ASN A O 1
ATOM 7100 N N . ASP A 1 898 ? -23.427 -7.767 -30.214 1.00 48.34 898 ASP A N 1
ATOM 7101 C CA . ASP A 1 898 ? -23.231 -8.138 -31.628 1.00 48.34 898 ASP A CA 1
ATOM 7102 C C . ASP A 1 898 ? -21.895 -7.619 -32.234 1.00 48.34 898 ASP A C 1
ATOM 7104 O O . ASP A 1 898 ? -21.648 -7.806 -33.422 1.00 48.34 898 ASP A O 1
ATOM 7108 N N . ARG A 1 899 ? -21.038 -6.957 -31.437 1.00 49.50 899 ARG A N 1
ATOM 7109 C CA . ARG A 1 899 ? -19.766 -6.334 -31.844 1.00 49.50 899 ARG A CA 1
ATOM 7110 C C . ARG A 1 899 ? -18.508 -7.080 -31.371 1.00 49.50 899 ARG A C 1
ATOM 7112 O O . ARG A 1 899 ? -17.470 -6.900 -31.989 1.00 49.50 899 ARG A O 1
ATOM 7119 N N . ASN A 1 900 ? -18.592 -7.946 -30.350 1.00 59.91 900 ASN A N 1
ATOM 7120 C CA . ASN A 1 900 ? -17.425 -8.629 -29.750 1.00 59.91 900 ASN A CA 1
ATOM 7121 C C . ASN A 1 900 ? -17.484 -10.167 -29.919 1.00 59.91 900 ASN A C 1
ATOM 7123 O O . ASN A 1 900 ? -17.654 -10.890 -28.937 1.00 59.91 900 ASN A O 1
ATOM 7127 N N . PRO A 1 901 ? -17.413 -10.695 -31.149 1.00 58.06 901 PRO A N 1
ATOM 7128 C CA . PRO A 1 901 ? -17.652 -12.104 -31.471 1.00 58.06 901 PRO A CA 1
ATOM 7129 C C . PRO A 1 901 ? -16.529 -13.046 -31.017 1.00 58.06 901 PRO A C 1
ATOM 7131 O O . PRO A 1 901 ? -15.364 -12.661 -30.937 1.00 58.06 901 PRO A O 1
ATOM 7134 N N . ASN A 1 902 ? -16.874 -14.320 -30.786 1.00 68.38 902 ASN A N 1
ATOM 7135 C CA . ASN A 1 902 ? -15.894 -15.374 -30.502 1.00 68.38 902 ASN A CA 1
ATOM 7136 C C . ASN A 1 902 ? -14.878 -15.490 -31.654 1.00 68.38 902 ASN A C 1
ATOM 7138 O O . ASN A 1 902 ? -15.265 -15.534 -32.823 1.00 68.38 902 ASN A O 1
ATOM 7142 N N . ARG A 1 903 ? -13.592 -15.630 -31.324 1.00 72.44 903 ARG A N 1
ATOM 7143 C CA . ARG A 1 903 ? -12.486 -15.742 -32.288 1.00 72.44 903 ARG A CA 1
ATOM 7144 C C . ARG A 1 903 ? -12.002 -17.183 -32.414 1.00 72.44 903 ARG A C 1
ATOM 7146 O O . ARG A 1 903 ? -12.159 -17.999 -31.503 1.00 72.44 903 ARG A O 1
ATOM 7153 N N . ILE A 1 904 ? -11.349 -17.486 -33.533 1.00 77.00 904 ILE A N 1
ATOM 7154 C CA . ILE A 1 904 ? -10.610 -18.734 -33.729 1.00 77.00 904 ILE A CA 1
ATOM 7155 C C . ILE A 1 904 ? -9.172 -18.379 -34.100 1.00 77.00 904 ILE A C 1
ATOM 7157 O O . ILE A 1 904 ? -8.923 -17.771 -35.136 1.00 77.00 904 ILE A O 1
ATOM 7161 N N . ILE A 1 905 ? -8.220 -18.793 -33.268 1.00 83.50 905 ILE A N 1
ATOM 7162 C CA . ILE A 1 905 ? -6.791 -18.636 -33.536 1.00 83.50 905 ILE A CA 1
ATOM 7163 C C . ILE A 1 905 ? -6.313 -19.865 -34.301 1.00 83.50 905 ILE A C 1
ATOM 7165 O O . ILE A 1 905 ? -6.397 -20.989 -33.798 1.00 83.50 905 ILE A O 1
ATOM 7169 N N . ARG A 1 906 ? -5.802 -19.654 -35.513 1.00 83.88 906 ARG A N 1
ATOM 7170 C CA . ARG A 1 906 ? -5.306 -20.707 -36.404 1.00 83.88 906 ARG A CA 1
ATOM 7171 C C . ARG A 1 906 ? -3.798 -20.669 -36.490 1.00 83.88 906 ARG A C 1
ATOM 7173 O O . ARG A 1 906 ? -3.198 -19.620 -36.703 1.00 83.88 906 ARG A O 1
ATOM 7180 N N . VAL A 1 907 ? -3.184 -21.837 -36.379 1.00 90.62 907 VAL A N 1
ATOM 7181 C CA . VAL A 1 907 ? -1.736 -21.999 -36.451 1.00 90.62 907 VAL A CA 1
ATOM 7182 C C . VAL A 1 907 ? -1.415 -23.104 -37.441 1.00 90.62 907 VAL A C 1
ATOM 7184 O O . VAL A 1 907 ? -1.824 -24.244 -37.241 1.00 90.62 907 VAL A O 1
ATOM 7187 N N . LYS A 1 908 ? -0.639 -22.801 -38.486 1.00 91.19 908 LYS A N 1
ATOM 7188 C CA . LYS A 1 908 ? -0.031 -23.842 -39.330 1.00 91.19 908 LYS A CA 1
ATOM 7189 C C . LYS A 1 908 ? 1.323 -24.214 -38.755 1.00 91.19 908 LYS A C 1
ATOM 7191 O O . LYS A 1 908 ? 2.215 -23.368 -38.675 1.00 91.19 908 LYS A O 1
ATOM 7196 N N . ALA A 1 909 ? 1.467 -25.467 -38.341 1.00 94.81 909 ALA A N 1
ATOM 7197 C CA . ALA A 1 909 ? 2.670 -25.938 -37.672 1.00 94.81 909 ALA A CA 1
ATOM 7198 C C . ALA A 1 909 ? 2.929 -27.431 -37.902 1.00 94.81 909 ALA A C 1
ATOM 7200 O O . ALA A 1 909 ? 2.041 -28.189 -38.296 1.00 94.81 909 ALA A O 1
ATOM 7201 N N . LYS A 1 910 ? 4.155 -27.862 -37.603 1.00 94.38 910 LYS A N 1
ATOM 7202 C CA . LYS A 1 910 ? 4.516 -29.277 -37.457 1.00 94.38 910 LYS A CA 1
ATOM 7203 C C . LYS A 1 910 ? 5.634 -29.466 -36.438 1.00 94.38 910 LYS A C 1
ATOM 7205 O O . LYS A 1 910 ? 6.301 -28.510 -36.043 1.00 94.38 910 LYS A O 1
ATOM 7210 N N . ALA A 1 911 ? 5.846 -30.706 -36.025 1.00 94.06 911 ALA A N 1
ATOM 7211 C CA . ALA A 1 911 ? 6.975 -31.117 -35.204 1.00 94.06 911 ALA A CA 1
ATOM 7212 C C . ALA A 1 911 ? 7.979 -31.937 -36.022 1.00 94.06 911 ALA A C 1
ATOM 7214 O O . ALA A 1 911 ? 7.611 -32.617 -36.974 1.00 94.06 911 ALA A O 1
ATOM 7215 N N . ASP A 1 912 ? 9.247 -31.931 -35.621 1.00 91.06 912 ASP A N 1
ATOM 7216 C CA . ASP A 1 912 ? 10.271 -32.753 -36.282 1.00 91.06 912 ASP A CA 1
ATOM 7217 C C . ASP A 1 912 ? 10.053 -34.257 -36.028 1.00 91.06 912 ASP A C 1
ATOM 7219 O O . ASP A 1 912 ? 10.502 -35.103 -36.799 1.00 91.06 912 ASP A O 1
ATOM 7223 N N . LYS A 1 913 ? 9.374 -34.592 -34.924 1.00 90.12 913 LYS A N 1
ATOM 7224 C CA . LYS A 1 913 ? 8.987 -35.946 -34.507 1.00 90.12 913 LYS A CA 1
ATOM 7225 C C . LYS A 1 913 ? 7.770 -35.883 -33.579 1.00 90.12 913 LYS A C 1
ATOM 7227 O O . LYS A 1 913 ? 7.489 -34.832 -33.002 1.00 90.12 913 LYS A O 1
ATOM 7232 N N . ASP A 1 914 ? 7.093 -37.010 -33.387 1.00 88.25 914 ASP A N 1
ATOM 7233 C CA . ASP A 1 914 ? 5.951 -37.097 -32.473 1.00 88.25 914 ASP A CA 1
ATOM 7234 C C . ASP A 1 914 ? 6.335 -36.769 -31.017 1.00 88.25 914 ASP A C 1
ATOM 7236 O O . ASP A 1 914 ? 7.461 -37.012 -30.565 1.00 88.25 914 ASP A O 1
ATOM 7240 N N . GLY A 1 915 ? 5.366 -36.247 -30.259 1.00 86.81 915 GLY A N 1
ATOM 7241 C CA . GLY A 1 915 ? 5.504 -35.995 -28.819 1.00 86.81 915 GLY A CA 1
ATOM 7242 C C . GLY A 1 915 ? 5.729 -34.534 -28.417 1.00 86.81 915 GLY A C 1
ATOM 7243 O O . GLY A 1 915 ? 6.082 -34.281 -27.262 1.00 86.81 915 GLY A O 1
ATOM 7244 N N . ALA A 1 916 ? 5.534 -33.576 -29.327 1.00 92.62 916 ALA A N 1
ATOM 7245 C CA . ALA A 1 916 ? 5.388 -32.158 -28.991 1.00 92.62 916 ALA A CA 1
ATOM 7246 C C . ALA A 1 916 ? 3.908 -31.767 -28.892 1.00 92.62 916 ALA A C 1
ATOM 7248 O O . ALA A 1 916 ? 3.078 -32.259 -29.653 1.00 92.62 916 ALA A O 1
ATOM 7249 N N . THR A 1 917 ? 3.583 -30.854 -27.981 1.00 94.06 917 THR A N 1
ATOM 7250 C CA . THR A 1 917 ? 2.249 -30.248 -27.865 1.00 94.06 917 THR A CA 1
ATOM 7251 C C . THR A 1 917 ? 2.356 -28.761 -28.163 1.00 94.06 917 THR A C 1
ATOM 7253 O O . THR A 1 917 ? 3.223 -28.095 -27.598 1.00 94.06 917 THR A O 1
ATOM 7256 N N . LEU A 1 918 ? 1.493 -28.258 -29.044 1.00 94.81 918 LEU A N 1
ATOM 7257 C CA . LEU A 1 918 ? 1.284 -26.834 -29.281 1.00 94.81 918 LEU A CA 1
ATOM 7258 C C . LEU A 1 918 ? 0.330 -26.293 -28.226 1.00 94.81 918 LEU A C 1
ATOM 7260 O O . LEU A 1 918 ? -0.714 -26.896 -27.976 1.00 94.81 918 LEU A O 1
ATOM 7264 N N . ILE A 1 919 ? 0.702 -25.187 -27.598 1.00 95.50 919 ILE A N 1
ATOM 7265 C CA . ILE A 1 919 ? 0.001 -24.634 -26.448 1.00 95.50 919 ILE A CA 1
ATOM 7266 C C . ILE A 1 919 ? -0.238 -23.151 -26.693 1.00 95.50 919 ILE A C 1
ATOM 7268 O O . ILE A 1 919 ? 0.688 -22.416 -27.031 1.00 95.50 919 ILE A O 1
ATOM 7272 N N . LEU A 1 920 ? -1.487 -22.744 -26.492 1.00 94.94 920 LEU A N 1
ATOM 7273 C CA . LEU A 1 920 ? -1.922 -21.363 -26.428 1.00 94.94 920 LEU A CA 1
ATOM 7274 C C . LEU A 1 920 ? -2.277 -21.049 -24.970 1.00 94.94 920 LEU A C 1
ATOM 7276 O O . LEU A 1 920 ? -3.260 -21.567 -24.429 1.00 94.94 920 LEU A O 1
ATOM 7280 N N . GLY A 1 921 ? -1.453 -20.236 -24.321 1.00 94.75 921 GLY A N 1
ATOM 7281 C CA . GLY A 1 921 ? -1.634 -19.837 -22.925 1.00 94.75 921 GLY A CA 1
ATOM 7282 C C . GLY A 1 921 ? -1.270 -18.376 -22.705 1.00 94.75 921 GLY A C 1
ATOM 7283 O O . GLY A 1 921 ? -0.978 -17.671 -23.659 1.00 94.75 921 GLY A O 1
ATOM 7284 N N . ASN A 1 922 ? -1.270 -17.918 -21.457 1.00 93.56 922 ASN A N 1
ATOM 7285 C CA . ASN A 1 922 ? -0.764 -16.588 -21.092 1.00 93.56 922 ASN A CA 1
ATOM 7286 C C . ASN A 1 922 ? 0.429 -16.682 -20.126 1.00 93.56 922 ASN A C 1
ATOM 7288 O O . ASN A 1 922 ? 0.756 -17.755 -19.597 1.00 93.56 922 ASN A O 1
ATOM 7292 N N . LYS A 1 923 ? 1.058 -15.540 -19.822 1.00 90.88 923 LYS A N 1
ATOM 7293 C CA . LYS A 1 923 ? 2.162 -15.456 -18.844 1.00 90.88 923 LYS A CA 1
ATOM 7294 C C . LYS A 1 923 ? 1.776 -15.914 -17.434 1.00 90.88 923 LYS A C 1
ATOM 7296 O O . LYS A 1 923 ? 2.611 -16.390 -16.654 1.00 90.88 923 LYS A O 1
ATOM 7301 N N . TYR A 1 924 ? 0.486 -15.870 -17.109 1.00 91.69 924 TYR A N 1
ATOM 7302 C CA . TYR A 1 924 ? -0.055 -16.328 -15.831 1.00 91.69 924 TYR A CA 1
ATOM 7303 C C . TYR A 1 924 ? -0.256 -17.844 -15.764 1.00 91.69 924 TYR A C 1
ATOM 7305 O O . TYR A 1 924 ? -0.491 -18.380 -14.684 1.00 91.69 924 TYR A O 1
ATOM 7313 N N . GLY A 1 925 ? -0.007 -18.581 -16.845 1.00 91.56 925 GLY A N 1
ATOM 7314 C CA . GLY A 1 925 ? -0.048 -20.042 -16.850 1.00 91.56 925 GLY A CA 1
ATOM 7315 C C . GLY A 1 925 ? -1.427 -20.639 -17.060 1.00 91.56 925 GLY A C 1
ATOM 7316 O O . GLY A 1 925 ? -1.594 -21.836 -16.817 1.00 91.56 925 GLY A O 1
ATOM 7317 N N . TYR A 1 926 ? -2.401 -19.826 -17.466 1.00 93.81 926 TYR A N 1
ATOM 7318 C CA . TYR A 1 926 ? -3.697 -20.306 -17.915 1.00 93.81 926 TYR A CA 1
ATOM 7319 C C . TYR A 1 926 ? -3.600 -20.781 -19.365 1.00 93.81 926 TYR A C 1
ATOM 7321 O O . TYR A 1 926 ? -2.893 -20.180 -20.172 1.00 93.81 926 TYR A O 1
ATOM 7329 N N . ILE A 1 927 ? -4.280 -21.885 -19.676 1.00 93.50 927 ILE A N 1
ATOM 7330 C CA . ILE A 1 927 ? -4.273 -22.507 -21.002 1.00 93.50 927 ILE A CA 1
ATOM 7331 C C . ILE A 1 927 ? -5.627 -22.264 -21.652 1.00 93.50 927 ILE A C 1
ATOM 7333 O O . ILE A 1 927 ? -6.638 -22.751 -21.151 1.00 93.50 927 ILE A O 1
ATOM 7337 N N . PHE A 1 928 ? -5.627 -21.566 -22.783 1.00 91.19 928 PHE A N 1
ATOM 7338 C CA . PHE A 1 928 ? -6.820 -21.357 -23.605 1.00 91.19 928 PHE A CA 1
ATOM 7339 C C . PHE A 1 928 ? -7.045 -22.526 -24.566 1.00 91.19 928 PHE A C 1
ATOM 7341 O O . PHE A 1 928 ? -8.180 -22.882 -24.872 1.00 91.19 928 PHE A O 1
ATOM 7348 N N . GLY A 1 929 ? -5.966 -23.176 -25.004 1.00 92.31 929 GLY A N 1
ATOM 7349 C CA . GLY A 1 929 ? -6.053 -24.378 -25.818 1.00 92.31 929 GLY A CA 1
ATOM 7350 C C . GLY A 1 929 ? -4.716 -25.088 -25.974 1.00 92.31 929 GLY A C 1
ATOM 7351 O O . GLY A 1 929 ? -3.647 -24.493 -25.840 1.00 92.31 929 GLY A O 1
ATOM 7352 N N . SER A 1 930 ? -4.767 -26.386 -26.257 1.00 94.00 930 SER A N 1
ATOM 7353 C CA . SER A 1 930 ? -3.582 -27.167 -26.599 1.00 94.00 930 SER A CA 1
ATOM 7354 C C . SER A 1 930 ? -3.916 -28.298 -27.568 1.00 94.00 930 SER A C 1
ATOM 7356 O O . SER A 1 930 ? -5.041 -28.799 -27.601 1.00 94.00 930 SER A O 1
ATOM 7358 N N . ALA A 1 931 ? -2.945 -28.679 -28.397 1.00 94.06 931 ALA A N 1
ATOM 7359 C CA . ALA A 1 931 ? -3.098 -29.743 -29.383 1.00 94.06 931 ALA A CA 1
ATOM 7360 C C . ALA A 1 931 ? -1.770 -30.491 -29.611 1.00 94.06 931 ALA A C 1
ATOM 7362 O O . ALA A 1 931 ? -0.732 -29.848 -29.787 1.00 94.06 931 ALA A O 1
ATOM 7363 N N . PRO A 1 932 ? -1.763 -31.838 -29.651 1.00 93.25 932 PRO A N 1
ATOM 7364 C CA . PRO A 1 932 ? -0.580 -32.603 -30.040 1.00 93.25 932 PRO A CA 1
ATOM 7365 C C . PRO A 1 932 ? -0.160 -32.282 -31.480 1.00 93.25 932 PRO A C 1
ATOM 7367 O O . PRO A 1 932 ? -0.976 -32.374 -32.403 1.00 93.25 932 PRO A O 1
ATOM 7370 N N . LEU A 1 933 ? 1.111 -31.934 -31.679 1.00 92.94 933 LEU A N 1
ATOM 7371 C CA . LEU A 1 933 ? 1.668 -31.669 -33.003 1.00 92.94 933 LEU A CA 1
ATOM 7372 C C . LEU A 1 933 ? 1.958 -32.974 -33.752 1.00 92.94 933 LEU A C 1
ATOM 7374 O O . LEU A 1 933 ? 2.458 -33.940 -33.179 1.00 92.94 933 LEU A O 1
ATOM 7378 N N . SER A 1 934 ? 1.669 -32.966 -35.052 1.00 90.31 934 SER A N 1
ATOM 7379 C CA . SER A 1 934 ? 2.045 -34.009 -36.010 1.00 90.31 934 SER A CA 1
ATOM 7380 C C . SER A 1 934 ? 3.373 -33.680 -36.692 1.00 90.31 934 SER A C 1
ATOM 7382 O O . SER A 1 934 ? 3.780 -32.517 -36.747 1.00 90.31 934 SER A O 1
ATOM 7384 N N . THR A 1 935 ? 4.023 -34.705 -37.243 1.00 92.06 935 THR A N 1
ATOM 7385 C CA . THR A 1 935 ? 5.152 -34.573 -38.171 1.00 92.06 935 THR A CA 1
ATOM 7386 C C . THR A 1 935 ? 4.757 -34.030 -39.545 1.00 92.06 935 THR A C 1
ATOM 7388 O O . THR A 1 935 ? 5.602 -33.483 -40.254 1.00 92.06 935 THR A O 1
ATOM 7391 N N . GLU A 1 936 ? 3.479 -34.131 -39.915 1.00 90.75 936 GLU A N 1
ATOM 7392 C CA . GLU A 1 936 ? 2.929 -33.533 -41.130 1.00 90.75 936 GLU A CA 1
ATOM 7393 C C . GLU A 1 936 ? 2.490 -32.085 -40.879 1.00 90.75 936 GLU A C 1
ATOM 7395 O O . GLU A 1 936 ? 1.958 -31.746 -39.815 1.00 90.75 936 GLU A O 1
ATOM 7400 N N . LEU A 1 937 ? 2.703 -31.226 -41.881 1.00 89.75 937 LEU A N 1
ATOM 7401 C CA . LEU A 1 937 ? 2.226 -29.847 -41.851 1.00 89.75 937 LEU A CA 1
ATOM 7402 C C . LEU A 1 937 ? 0.698 -29.831 -41.875 1.00 89.75 937 LEU A C 1
ATOM 7404 O O . LEU A 1 937 ? 0.079 -30.301 -42.827 1.00 89.75 937 LEU A O 1
ATOM 7408 N N . LYS A 1 938 ? 0.094 -29.253 -40.836 1.00 88.56 938 LYS A N 1
ATOM 7409 C CA . LYS A 1 938 ? -1.355 -29.053 -40.757 1.00 88.56 938 LYS A CA 1
ATOM 7410 C C . LYS A 1 938 ? -1.709 -27.803 -39.962 1.00 88.56 938 LYS A C 1
ATOM 7412 O O . LYS A 1 938 ? -0.857 -27.189 -39.318 1.00 88.56 938 LYS A O 1
ATOM 7417 N N . GLU A 1 939 ? -2.984 -27.446 -40.019 1.00 86.12 939 GLU A N 1
ATOM 7418 C CA . GLU A 1 939 ? -3.566 -26.350 -39.254 1.00 86.12 939 GLU A CA 1
ATOM 7419 C C . GLU A 1 939 ? -4.136 -26.845 -37.916 1.00 86.12 939 GLU A C 1
ATOM 7421 O O . GLU A 1 939 ? -4.741 -27.917 -37.835 1.00 86.12 939 GLU A O 1
ATOM 7426 N N . TYR A 1 940 ? -3.942 -26.046 -36.871 1.00 86.44 940 TYR A N 1
ATOM 7427 C CA . TYR A 1 940 ? -4.503 -26.218 -35.534 1.00 86.44 940 TYR A CA 1
ATOM 7428 C C . TYR A 1 940 ? -5.349 -24.992 -35.211 1.00 86.44 940 TYR A C 1
ATOM 7430 O O . TYR A 1 940 ? -4.900 -23.871 -35.437 1.00 86.44 940 TYR A O 1
ATOM 7438 N N . ALA A 1 941 ? -6.550 -25.204 -34.678 1.00 84.06 941 ALA A N 1
ATOM 7439 C CA . ALA A 1 941 ? -7.500 -24.143 -34.368 1.00 84.06 941 ALA A CA 1
ATOM 7440 C C . ALA A 1 941 ? -7.827 -24.127 -32.870 1.00 84.06 941 ALA A C 1
ATOM 7442 O O . ALA A 1 941 ? -8.128 -25.172 -32.287 1.00 84.06 941 ALA A O 1
ATOM 7443 N N . PHE A 1 942 ? -7.795 -22.941 -32.267 1.00 85.25 942 PHE A N 1
ATOM 7444 C CA . PHE A 1 942 ? -8.127 -22.704 -30.865 1.00 85.25 942 PHE A CA 1
ATOM 7445 C C . PHE A 1 942 ? -9.263 -21.688 -30.775 1.00 85.25 942 PHE A C 1
ATOM 7447 O O . PHE A 1 942 ? -9.132 -20.569 -31.265 1.00 85.25 942 PHE A O 1
ATOM 7454 N N . ASN A 1 943 ? -10.377 -22.069 -30.150 1.00 82.00 943 ASN A N 1
ATOM 7455 C CA . ASN A 1 943 ? -11.476 -21.139 -29.901 1.00 82.00 943 ASN A CA 1
ATOM 7456 C C . ASN A 1 943 ? -11.088 -20.175 -28.776 1.00 82.00 943 ASN A C 1
ATOM 7458 O O . ASN A 1 943 ? -10.580 -20.611 -27.743 1.00 82.00 943 ASN A O 1
ATOM 7462 N N . TYR A 1 944 ? -11.388 -18.895 -28.957 1.00 81.56 944 TYR A N 1
ATOM 7463 C CA . TYR A 1 944 ? -11.182 -17.856 -27.963 1.00 81.56 944 TYR A CA 1
ATOM 7464 C C . TYR A 1 944 ? -12.472 -17.058 -27.768 1.00 81.56 944 TYR A C 1
ATOM 7466 O O . TYR A 1 944 ? -12.992 -16.452 -28.700 1.00 81.56 944 TYR A O 1
ATOM 7474 N N . SER A 1 945 ? -13.000 -17.080 -26.547 1.00 76.00 945 SER A N 1
ATOM 7475 C CA . SER A 1 945 ? -14.213 -16.350 -26.150 1.00 76.00 945 SER A CA 1
ATOM 7476 C C . SER A 1 945 ? -13.971 -15.498 -24.897 1.00 76.00 945 SER A C 1
ATOM 7478 O O . SER A 1 945 ? -14.867 -15.325 -24.071 1.00 76.00 945 SER A O 1
ATOM 7480 N N . GLY A 1 946 ? -12.716 -15.090 -24.689 1.00 76.12 946 GLY A N 1
ATOM 7481 C CA . GLY A 1 946 ? -12.279 -14.292 -23.546 1.00 76.12 946 GLY A CA 1
ATOM 7482 C C . GLY A 1 946 ? -12.362 -12.791 -23.809 1.00 76.12 946 GLY A C 1
ATOM 7483 O O . GLY A 1 946 ? -12.733 -12.357 -24.892 1.00 76.12 946 GLY A O 1
ATOM 7484 N N . ASP A 1 947 ? -12.017 -12.017 -22.790 1.00 78.44 947 ASP A N 1
ATOM 7485 C CA . ASP A 1 947 ? -11.748 -10.574 -22.827 1.00 78.44 947 ASP A CA 1
ATOM 7486 C C . ASP A 1 947 ? -10.468 -10.248 -23.617 1.00 78.44 947 ASP A C 1
ATOM 7488 O O . ASP A 1 947 ? -9.855 -11.135 -24.207 1.00 78.44 947 ASP A O 1
ATOM 7492 N N . TYR A 1 948 ? -10.060 -8.979 -23.651 1.00 82.31 948 TYR A N 1
ATOM 7493 C CA . TYR A 1 948 ? -8.721 -8.609 -24.105 1.00 82.31 948 TYR A CA 1
ATOM 7494 C C . TYR A 1 948 ? -7.642 -9.388 -23.330 1.00 82.31 948 TYR A C 1
ATOM 7496 O O . TYR A 1 948 ? -7.692 -9.451 -22.100 1.00 82.31 948 TYR A O 1
ATOM 7504 N N . GLU A 1 949 ? -6.666 -9.971 -24.030 1.00 86.44 949 GLU A N 1
ATOM 7505 C CA . GLU A 1 949 ? -5.582 -10.744 -23.408 1.00 86.44 949 GLU A CA 1
ATOM 7506 C C . GLU A 1 949 ? -4.304 -10.738 -24.258 1.00 86.44 949 GLU A C 1
ATOM 7508 O O . GLU A 1 949 ? -4.339 -10.676 -25.491 1.00 86.44 949 GLU A O 1
ATOM 7513 N N . THR A 1 950 ? -3.159 -10.890 -23.591 1.00 89.94 950 THR A N 1
ATOM 7514 C CA . THR A 1 950 ? -1.877 -11.180 -24.240 1.00 89.94 950 THR A CA 1
ATOM 7515 C C . THR A 1 950 ? -1.616 -12.686 -24.215 1.00 89.94 950 THR A C 1
ATOM 7517 O O . THR A 1 950 ? -1.430 -13.300 -23.158 1.00 89.94 950 THR A O 1
ATOM 7520 N N . LEU A 1 951 ? -1.573 -13.293 -25.398 1.00 92.81 951 LEU A N 1
ATOM 7521 C CA . LEU A 1 951 ? -1.422 -14.730 -25.584 1.00 92.81 951 LEU A CA 1
ATOM 7522 C C . LEU A 1 951 ? -0.007 -15.101 -26.022 1.00 92.81 951 LEU A C 1
ATOM 7524 O O . LEU A 1 951 ? 0.608 -14.440 -26.853 1.00 92.81 951 LEU A O 1
ATOM 7528 N N . ASP A 1 952 ? 0.471 -16.229 -25.509 1.00 94.88 952 ASP A N 1
ATOM 7529 C CA . ASP A 1 952 ? 1.710 -16.882 -25.897 1.00 94.88 952 ASP A CA 1
ATOM 7530 C C . ASP A 1 952 ? 1.411 -18.202 -26.603 1.00 94.88 952 ASP A C 1
ATOM 7532 O O . ASP A 1 952 ? 0.825 -19.128 -26.028 1.00 94.88 952 ASP A O 1
ATOM 7536 N N . LEU A 1 953 ? 1.899 -18.317 -27.834 1.00 96.06 953 LEU A N 1
ATOM 7537 C CA . LEU A 1 953 ? 1.998 -19.578 -28.546 1.00 96.06 953 LEU A CA 1
ATOM 7538 C C . LEU A 1 953 ? 3.381 -20.190 -28.317 1.00 96.06 953 LEU A C 1
ATOM 7540 O O . LEU A 1 953 ? 4.407 -19.603 -28.668 1.00 96.06 953 LEU A O 1
ATOM 7544 N N . PHE A 1 954 ? 3.414 -21.397 -27.763 1.00 94.88 954 PHE A N 1
ATOM 7545 C CA . PHE A 1 954 ? 4.656 -22.125 -27.519 1.00 94.88 954 PHE A CA 1
ATOM 7546 C C . PHE A 1 954 ? 4.455 -23.630 -27.618 1.00 94.88 954 PHE A C 1
ATOM 7548 O O . PHE A 1 954 ? 3.339 -24.132 -27.765 1.00 94.88 954 PHE A O 1
ATOM 7555 N N . THR A 1 955 ? 5.557 -24.371 -27.552 1.00 93.38 955 THR A N 1
ATOM 7556 C CA . THR A 1 955 ? 5.526 -25.828 -27.627 1.00 93.38 955 THR A CA 1
ATOM 7557 C C . THR A 1 955 ? 6.225 -26.461 -26.431 1.00 93.38 955 THR A C 1
ATOM 7559 O O . THR A 1 955 ? 7.252 -25.979 -25.947 1.00 93.38 955 THR A O 1
ATOM 7562 N N . TYR A 1 956 ? 5.670 -27.572 -25.945 1.00 93.31 956 TYR A N 1
ATOM 7563 C CA . TYR A 1 956 ? 6.242 -28.353 -24.848 1.00 93.31 956 TYR A CA 1
ATOM 7564 C C . TYR A 1 956 ? 6.402 -29.825 -25.236 1.00 93.31 956 TYR A C 1
ATOM 7566 O O . TYR A 1 956 ? 5.530 -30.425 -25.868 1.00 93.31 956 TYR A O 1
ATOM 7574 N N . SER A 1 957 ? 7.532 -30.410 -24.842 1.00 90.69 957 SER A N 1
ATOM 7575 C CA . SER A 1 957 ? 7.820 -31.835 -24.957 1.00 90.69 957 SER A CA 1
ATOM 7576 C C . SER A 1 957 ? 8.785 -32.253 -23.856 1.00 90.69 957 SER A C 1
ATOM 7578 O O . SER A 1 957 ? 9.736 -31.535 -23.543 1.00 90.69 957 SER A O 1
ATOM 7580 N N . VAL A 1 958 ? 8.593 -33.458 -23.323 1.00 84.00 958 VAL A N 1
ATOM 7581 C CA . VAL A 1 958 ? 9.560 -34.094 -22.414 1.00 84.00 958 VAL A CA 1
ATOM 7582 C C . VAL A 1 958 ? 10.843 -34.537 -23.135 1.00 84.00 958 VAL A C 1
ATOM 7584 O O . VAL A 1 958 ? 11.861 -34.743 -22.485 1.00 84.00 958 VAL A O 1
ATOM 7587 N N . ASN A 1 959 ? 10.816 -34.638 -24.472 1.00 85.12 959 ASN A N 1
ATOM 7588 C CA . ASN A 1 959 ? 11.906 -35.169 -25.301 1.00 85.12 959 ASN A CA 1
ATOM 7589 C C . ASN A 1 959 ? 12.662 -34.095 -26.117 1.00 85.12 959 ASN A C 1
ATOM 7591 O O . ASN A 1 959 ? 13.337 -34.457 -27.086 1.00 85.12 959 ASN A O 1
ATOM 7595 N N . ASP A 1 960 ? 12.528 -32.806 -25.759 1.00 83.81 960 ASP A N 1
ATOM 7596 C CA . ASP A 1 960 ? 13.177 -31.649 -26.423 1.00 83.81 960 ASP A CA 1
ATOM 7597 C C . ASP A 1 960 ? 13.005 -31.703 -27.960 1.00 83.81 960 ASP A C 1
ATOM 7599 O O . ASP A 1 960 ? 13.964 -31.789 -28.727 1.00 83.81 960 ASP A O 1
ATOM 7603 N N . VAL A 1 961 ? 11.746 -31.765 -28.406 1.00 90.00 961 VAL A N 1
ATOM 7604 C CA . VAL A 1 961 ? 11.352 -31.827 -29.819 1.00 90.00 961 VAL A CA 1
ATOM 7605 C C . VAL A 1 961 ? 11.406 -30.421 -30.420 1.00 90.00 961 VAL A C 1
ATOM 7607 O O . VAL A 1 961 ? 10.930 -29.460 -29.827 1.00 90.00 961 VAL A O 1
ATOM 7610 N N . MET A 1 962 ? 11.955 -30.276 -31.620 1.00 90.88 962 MET A N 1
ATOM 7611 C CA . MET A 1 962 ? 11.876 -29.004 -32.338 1.00 90.88 962 MET A CA 1
ATOM 7612 C C . MET A 1 962 ? 10.577 -28.924 -33.134 1.00 90.88 962 MET A C 1
ATOM 7614 O O . MET A 1 962 ? 10.053 -29.939 -33.598 1.00 90.88 962 MET A O 1
ATOM 7618 N N . THR A 1 963 ? 10.061 -27.711 -33.286 1.00 94.06 963 THR A N 1
ATOM 7619 C CA . THR A 1 963 ? 8.774 -27.457 -33.941 1.00 94.06 963 THR A CA 1
ATOM 7620 C C . THR A 1 963 ? 8.890 -26.289 -34.901 1.00 94.06 963 THR A C 1
ATOM 7622 O O . THR A 1 963 ? 9.682 -25.380 -34.670 1.00 94.06 963 THR A O 1
ATOM 7625 N N . GLU A 1 964 ? 8.134 -26.326 -35.989 1.00 95.06 964 GLU A N 1
ATOM 7626 C CA . GLU A 1 964 ? 8.123 -25.300 -37.027 1.00 95.06 964 GLU A CA 1
ATOM 7627 C C . GLU A 1 964 ? 6.737 -24.670 -37.095 1.00 95.06 964 GLU A C 1
ATOM 7629 O O . GLU A 1 964 ? 5.746 -25.377 -37.291 1.00 95.06 964 GLU A O 1
ATOM 7634 N N . VAL A 1 965 ? 6.678 -23.348 -36.941 1.00 95.56 965 VAL A N 1
ATOM 7635 C CA . VAL A 1 965 ? 5.471 -22.536 -37.106 1.00 95.56 965 VAL A CA 1
ATOM 7636 C C . VAL A 1 965 ? 5.592 -21.741 -38.400 1.00 95.56 965 VAL A C 1
ATOM 7638 O O . VAL A 1 965 ? 6.592 -21.064 -38.642 1.00 95.56 965 VAL A O 1
ATOM 7641 N N . TYR A 1 966 ? 4.565 -21.849 -39.234 1.00 92.12 966 TYR A N 1
ATOM 7642 C CA . TYR A 1 966 ? 4.524 -21.304 -40.590 1.00 92.12 966 TYR A CA 1
ATOM 7643 C C . TYR A 1 966 ? 3.632 -20.078 -40.695 1.00 92.12 966 TYR A C 1
ATOM 7645 O O . TYR A 1 966 ? 3.948 -19.123 -41.401 1.00 92.12 966 TYR A O 1
ATOM 7653 N N . SER A 1 967 ? 2.515 -20.099 -39.976 1.00 87.94 967 SER A N 1
ATOM 7654 C CA . SER A 1 967 ? 1.626 -18.950 -39.905 1.00 87.94 967 SER A CA 1
ATOM 7655 C C . SER A 1 967 ? 0.781 -18.983 -38.645 1.00 87.94 967 SER A C 1
ATOM 7657 O O . SER A 1 967 ? 0.446 -20.070 -38.163 1.00 87.94 967 SER A O 1
ATOM 7659 N N . ILE A 1 968 ? 0.425 -17.796 -38.165 1.00 88.00 968 ILE A N 1
ATOM 7660 C CA . ILE A 1 968 ? -0.554 -17.563 -37.109 1.00 88.00 968 ILE A CA 1
ATOM 7661 C C . ILE A 1 968 ? -1.572 -16.578 -37.664 1.00 88.00 968 ILE A C 1
ATOM 7663 O O . ILE A 1 968 ? -1.197 -15.515 -38.153 1.00 88.00 968 ILE A O 1
ATOM 7667 N N . SER A 1 969 ? -2.847 -16.922 -37.570 1.00 78.25 969 SER A N 1
ATOM 7668 C CA . SER A 1 969 ? -3.936 -15.995 -37.834 1.00 78.25 969 SER A CA 1
ATOM 7669 C C . SER A 1 969 ? -4.826 -15.915 -36.602 1.00 78.25 969 SER A C 1
ATOM 7671 O O . SER A 1 969 ? -5.246 -16.936 -36.054 1.00 78.25 969 SER A O 1
ATOM 7673 N N . LYS A 1 970 ? -5.095 -14.685 -36.165 1.00 74.81 970 LYS A N 1
ATOM 7674 C CA . LYS A 1 970 ? -6.131 -14.351 -35.175 1.00 74.81 970 LYS A CA 1
ATOM 7675 C C . LYS A 1 970 ? -7.508 -14.195 -35.827 1.00 74.81 970 LYS A C 1
ATOM 7677 O O . LYS A 1 970 ? -8.501 -13.911 -35.161 1.00 74.81 970 LYS A O 1
ATOM 7682 N N . THR A 1 971 ? -7.537 -14.356 -37.145 1.00 59.91 971 THR A N 1
ATOM 7683 C CA . THR A 1 971 ? -8.639 -14.009 -38.014 1.00 59.91 971 THR A CA 1
ATOM 7684 C C . THR A 1 971 ? -9.159 -15.265 -38.723 1.00 59.91 971 THR A C 1
ATOM 7686 O O . THR A 1 971 ? -8.541 -16.334 -38.710 1.00 59.91 971 THR A O 1
ATOM 7689 N N . ASP A 1 972 ? -10.351 -15.173 -39.298 1.00 51.59 972 ASP A N 1
ATOM 7690 C CA . ASP A 1 972 ? -11.012 -16.290 -39.959 1.00 51.59 972 ASP A CA 1
ATOM 7691 C C . ASP A 1 972 ? -10.543 -16.537 -41.400 1.00 51.59 972 ASP A C 1
ATOM 7693 O O . ASP A 1 972 ? -10.813 -17.623 -41.907 1.00 51.59 972 ASP A O 1
ATOM 7697 N N . ILE A 1 973 ? -9.828 -15.606 -42.058 1.00 50.72 973 ILE A N 1
ATOM 7698 C CA . ILE A 1 973 ? -9.496 -15.674 -43.499 1.00 50.72 973 ILE A CA 1
ATOM 7699 C C . ILE A 1 973 ? -8.132 -15.037 -43.824 1.00 50.72 973 ILE A C 1
ATOM 7701 O O . ILE A 1 973 ? -7.855 -13.900 -43.454 1.00 50.72 973 ILE A O 1
ATOM 7705 N N . ASN A 1 974 ? -7.346 -15.724 -44.660 1.00 48.66 974 ASN A N 1
ATOM 7706 C CA . ASN A 1 974 ? -6.109 -15.225 -45.273 1.00 48.66 974 ASN A CA 1
ATOM 7707 C C . ASN A 1 974 ? -6.356 -14.829 -46.745 1.00 48.66 974 ASN A C 1
ATOM 7709 O O . ASN A 1 974 ? -6.833 -15.638 -47.536 1.00 48.66 974 ASN A O 1
ATOM 7713 N N . TYR A 1 975 ? -6.026 -13.595 -47.132 1.00 48.22 975 TYR A N 1
ATOM 7714 C CA . TYR A 1 975 ? -6.245 -13.045 -48.486 1.00 48.22 975 TYR A CA 1
ATOM 7715 C C . TYR A 1 975 ? -5.259 -13.546 -49.552 1.00 48.22 975 TYR A C 1
ATOM 7717 O O . TYR A 1 975 ? -5.503 -13.387 -50.748 1.00 48.22 975 TYR A O 1
ATOM 7725 N N . SER A 1 976 ? -4.102 -14.080 -49.153 1.00 47.94 976 SER A N 1
ATOM 7726 C CA . SER A 1 976 ? -2.968 -14.164 -50.079 1.00 47.94 976 SER A CA 1
ATOM 7727 C C . SER A 1 976 ? -3.015 -15.335 -51.064 1.00 47.94 976 SER A C 1
ATOM 7729 O O . SER A 1 976 ? -2.353 -15.238 -52.094 1.00 47.94 976 SER A O 1
ATOM 7731 N N . THR A 1 977 ? -3.795 -16.399 -50.830 1.00 45.62 977 THR A N 1
ATOM 7732 C CA . THR A 1 977 ? -3.835 -17.562 -51.741 1.00 45.62 977 THR A CA 1
ATOM 7733 C C . THR A 1 977 ? -5.147 -18.361 -51.642 1.00 45.62 977 THR A C 1
ATOM 7735 O O . THR A 1 977 ? -5.443 -18.934 -50.601 1.00 45.62 977 THR A O 1
ATOM 7738 N N . ASP A 1 978 ? -5.881 -18.413 -52.762 1.00 52.22 978 ASP A N 1
ATOM 7739 C CA . ASP A 1 978 ? -7.000 -19.313 -53.103 1.00 52.22 978 ASP A CA 1
ATOM 7740 C C . ASP A 1 978 ? -8.269 -19.336 -52.225 1.00 52.22 978 ASP A C 1
ATOM 7742 O O . ASP A 1 978 ? -8.339 -18.809 -51.119 1.00 52.22 978 ASP A O 1
ATOM 7746 N N . ASP A 1 979 ? -9.335 -19.913 -52.796 1.00 58.66 979 ASP A N 1
ATOM 7747 C CA . ASP A 1 979 ? -10.619 -20.123 -52.132 1.00 58.66 979 ASP A CA 1
ATOM 7748 C C . ASP A 1 979 ? -10.440 -20.771 -50.745 1.00 58.66 979 ASP A C 1
ATOM 7750 O O . ASP A 1 979 ? -9.892 -21.868 -50.625 1.00 58.66 979 ASP A O 1
ATOM 7754 N N . TYR A 1 980 ? -10.979 -20.142 -49.704 1.00 59.59 980 TYR A N 1
ATOM 7755 C CA . TYR A 1 980 ? -10.845 -20.596 -48.324 1.00 59.59 980 TYR A CA 1
ATOM 7756 C C . TYR A 1 980 ? -12.118 -21.304 -47.851 1.00 59.59 980 TYR A C 1
ATOM 7758 O O . TYR A 1 980 ? -13.216 -20.792 -48.047 1.00 59.59 980 TYR A O 1
ATOM 7766 N N . GLU A 1 981 ? -12.002 -22.470 -47.214 1.00 66.75 981 GLU A N 1
ATOM 7767 C CA . GLU A 1 981 ? -13.140 -23.210 -46.654 1.00 66.75 981 GLU A CA 1
ATOM 7768 C C . GLU A 1 981 ? -13.084 -23.201 -45.123 1.00 66.75 981 GLU A C 1
ATOM 7770 O O . GLU A 1 981 ? -12.182 -23.762 -44.505 1.00 66.75 981 GLU A O 1
ATOM 7775 N N . LEU A 1 982 ? -14.084 -22.584 -44.506 1.00 61.50 982 LEU A N 1
ATOM 7776 C CA . LEU A 1 982 ? -14.254 -22.477 -43.070 1.00 61.50 982 LEU A CA 1
ATOM 7777 C C . LEU A 1 982 ? -15.281 -23.504 -42.579 1.00 61.50 982 LEU A C 1
ATOM 7779 O O . LEU A 1 982 ? -16.371 -23.632 -43.135 1.00 61.50 982 LEU A O 1
ATOM 7783 N N . THR A 1 983 ? -14.960 -24.215 -41.498 1.00 68.25 983 THR A N 1
ATOM 7784 C CA . THR A 1 983 ? -15.944 -25.039 -40.780 1.00 68.25 983 THR A CA 1
ATOM 7785 C C . THR A 1 983 ? -16.573 -24.217 -39.663 1.00 68.25 983 THR A C 1
ATOM 7787 O O . THR A 1 983 ? -15.868 -23.774 -38.762 1.00 68.25 983 THR A O 1
ATOM 7790 N N . ILE A 1 984 ? -17.896 -24.062 -39.689 1.00 68.81 984 ILE A N 1
ATOM 7791 C CA . ILE A 1 984 ? -18.662 -23.448 -38.599 1.00 68.81 984 ILE A CA 1
ATOM 7792 C C . ILE A 1 984 ? -19.354 -24.529 -37.770 1.00 68.81 984 ILE A C 1
ATOM 7794 O O . ILE A 1 984 ? -19.763 -25.570 -38.295 1.00 68.81 984 ILE A O 1
ATOM 7798 N N . VAL A 1 985 ? -19.480 -24.288 -36.465 1.00 68.69 985 VAL A N 1
ATOM 7799 C CA . VAL A 1 985 ? -20.058 -25.224 -35.489 1.00 68.69 985 VAL A CA 1
ATOM 7800 C C . VAL A 1 985 ? -21.287 -24.591 -34.844 1.00 68.69 985 VAL A C 1
ATOM 7802 O O . VAL A 1 985 ? -21.322 -23.386 -34.607 1.00 68.69 985 VAL A O 1
ATOM 7805 N N . LYS A 1 986 ? -22.307 -25.411 -34.591 1.00 76.19 986 LYS A N 1
ATOM 7806 C CA . LYS A 1 986 ? -23.561 -24.998 -33.960 1.00 76.19 986 LYS A CA 1
ATOM 7807 C C . LYS A 1 986 ? -23.335 -24.653 -32.485 1.00 76.19 986 LYS A C 1
ATOM 7809 O O . LYS A 1 986 ? -22.854 -25.490 -31.724 1.00 76.19 986 LYS A O 1
ATOM 7814 N N . ASP A 1 987 ? -23.720 -23.445 -32.090 1.00 69.94 987 ASP A N 1
ATOM 7815 C CA . ASP A 1 987 ? -23.730 -22.986 -30.703 1.00 69.94 987 ASP A CA 1
ATOM 7816 C C . ASP A 1 987 ? -24.944 -23.524 -29.917 1.00 69.94 987 ASP A C 1
ATOM 7818 O O . ASP A 1 987 ? -25.828 -24.200 -30.457 1.00 69.94 987 ASP A O 1
ATOM 7822 N N . ALA A 1 988 ? -25.011 -23.184 -28.627 1.00 66.56 988 ALA A N 1
ATOM 7823 C CA . ALA A 1 988 ? -26.111 -23.575 -27.742 1.00 66.56 988 ALA A CA 1
ATOM 7824 C C . ALA A 1 988 ? -27.493 -23.053 -28.193 1.00 66.56 988 ALA A C 1
ATOM 7826 O O . ALA A 1 988 ? -28.511 -23.659 -27.864 1.00 66.56 988 ALA A O 1
ATOM 7827 N N . ASN A 1 989 ? -27.537 -21.970 -28.974 1.00 74.19 989 ASN A N 1
ATOM 7828 C CA . ASN A 1 989 ? -28.759 -21.343 -29.486 1.00 74.19 989 ASN A CA 1
ATOM 7829 C C . ASN A 1 989 ? -29.138 -21.827 -30.897 1.00 74.19 989 ASN A C 1
ATOM 7831 O O . ASN A 1 989 ? -30.140 -21.393 -31.465 1.00 74.19 989 ASN A O 1
ATOM 7835 N N . GLY A 1 990 ? -28.355 -22.740 -31.472 1.00 78.06 990 GLY A N 1
ATOM 7836 C CA . GLY A 1 990 ? -28.588 -23.326 -32.782 1.00 78.06 990 GLY A CA 1
ATOM 7837 C C . GLY A 1 990 ? -28.036 -22.544 -33.975 1.00 78.06 990 GLY A C 1
ATOM 7838 O O . GLY A 1 990 ? -28.423 -22.821 -35.114 1.00 78.06 990 GLY A O 1
ATOM 7839 N N . TYR A 1 991 ? -27.120 -21.611 -33.735 1.00 81.19 991 TYR A N 1
ATOM 7840 C CA . TYR A 1 991 ? -26.481 -20.770 -34.740 1.00 81.19 991 TYR A CA 1
ATOM 7841 C C . TYR A 1 991 ? -25.004 -21.117 -34.923 1.00 81.19 991 TYR A C 1
ATOM 7843 O O . TYR A 1 991 ? -24.314 -21.495 -33.985 1.00 81.19 991 TYR A O 1
ATOM 7851 N N . GLY A 1 992 ? -24.515 -20.963 -36.148 1.00 75.75 992 GLY A N 1
ATOM 7852 C CA . GLY A 1 992 ? -23.097 -20.862 -36.465 1.00 75.75 992 GLY A CA 1
ATOM 7853 C C . GLY A 1 992 ? -22.762 -19.418 -36.762 1.00 75.75 992 GLY A C 1
ATOM 7854 O O . GLY A 1 992 ? -23.508 -18.757 -37.483 1.00 75.75 992 GLY A O 1
ATOM 7855 N N . ARG A 1 993 ? -21.651 -18.935 -36.224 1.00 73.00 993 ARG A N 1
ATOM 7856 C CA . ARG A 1 993 ? -21.118 -17.611 -36.537 1.00 73.00 993 ARG A CA 1
ATOM 7857 C C . ARG A 1 993 ? -19.743 -17.792 -37.150 1.00 73.00 993 ARG A C 1
ATOM 7859 O O . ARG A 1 993 ? -19.008 -18.696 -36.751 1.00 73.00 993 ARG A O 1
ATOM 7866 N N . CYS A 1 994 ? -19.431 -16.962 -38.125 1.00 69.94 994 CYS A N 1
ATOM 7867 C CA . CYS A 1 994 ? -18.076 -16.793 -38.609 1.00 69.94 994 CYS A CA 1
ATOM 7868 C C . CYS A 1 994 ? -17.787 -15.320 -38.796 1.00 69.94 994 CYS A C 1
ATOM 7870 O O . CYS A 1 994 ? -18.636 -14.570 -39.280 1.00 69.94 994 CYS A O 1
ATOM 7872 N N . LEU A 1 995 ? -16.574 -14.927 -38.456 1.00 66.94 995 LEU A N 1
ATOM 7873 C CA . LEU A 1 995 ? -16.086 -13.596 -38.720 1.00 66.94 995 LEU A CA 1
ATOM 7874 C C . LEU A 1 995 ? -15.592 -13.527 -40.150 1.00 66.94 995 LEU A C 1
ATOM 7876 O O . LEU A 1 995 ? -14.893 -14.400 -40.652 1.00 66.94 995 LEU A O 1
ATOM 7880 N N . LEU A 1 996 ? -15.981 -12.467 -40.834 1.00 71.69 996 LEU A N 1
ATOM 7881 C CA . LEU A 1 996 ? -15.351 -12.082 -42.072 1.00 71.69 996 LEU A CA 1
ATOM 7882 C C . LEU A 1 996 ? -14.230 -11.124 -41.712 1.00 71.69 996 LEU A C 1
ATOM 7884 O O . LEU A 1 996 ? -14.459 -9.935 -41.537 1.00 71.69 996 LEU A O 1
ATOM 7888 N N . SER A 1 997 ? -13.022 -11.641 -41.588 1.00 64.31 997 SER A N 1
ATOM 7889 C CA . SER A 1 997 ? -11.809 -10.839 -41.509 1.00 64.31 997 SER A CA 1
ATOM 7890 C C . SER A 1 997 ? -11.042 -10.904 -42.817 1.00 64.31 997 SER A C 1
ATOM 7892 O O . SER A 1 997 ? -11.297 -11.754 -43.664 1.00 64.31 997 SER A O 1
ATOM 7894 N N . VAL A 1 998 ? -10.134 -9.965 -43.023 1.00 66.00 998 VAL A N 1
ATOM 7895 C CA . VAL A 1 998 ? -9.308 -9.880 -44.222 1.00 66.00 998 VAL A CA 1
ATOM 7896 C C . VAL A 1 998 ? -7.897 -9.490 -43.816 1.00 66.00 998 VAL A C 1
ATOM 7898 O O . VAL A 1 998 ? -7.702 -8.711 -42.888 1.00 66.00 998 VAL A O 1
ATOM 7901 N N . GLU A 1 999 ? -6.906 -10.035 -44.508 1.00 59.09 999 GLU A N 1
ATOM 7902 C CA . GLU A 1 999 ? -5.486 -9.820 -44.215 1.00 59.09 999 GLU A CA 1
ATOM 7903 C C . GLU A 1 999 ? -4.811 -9.218 -45.451 1.00 59.09 999 GLU A C 1
ATOM 7905 O O . GLU A 1 999 ? -5.134 -9.620 -46.556 1.00 59.09 999 GLU A O 1
ATOM 7910 N N . ASN A 1 1000 ? -3.860 -8.293 -45.326 1.00 59.69 1000 ASN A N 1
ATOM 7911 C CA . ASN A 1 1000 ? -3.037 -7.813 -46.452 1.00 59.69 1000 ASN A CA 1
ATOM 7912 C C . ASN A 1 1000 ? -3.822 -7.343 -47.698 1.00 59.69 1000 ASN A C 1
ATOM 7914 O O . ASN A 1 1000 ? -3.380 -7.553 -48.833 1.00 59.69 1000 ASN A O 1
ATOM 7918 N N . VAL A 1 1001 ? -4.980 -6.707 -47.509 1.00 65.75 1001 VAL A N 1
ATOM 7919 C CA . VAL A 1 1001 ? -5.779 -6.135 -48.595 1.00 65.75 1001 VAL A CA 1
ATOM 7920 C C . VAL A 1 1001 ? -4.994 -4.969 -49.215 1.00 65.75 1001 VAL A C 1
ATOM 7922 O O . VAL A 1 1001 ? -4.656 -4.020 -48.504 1.00 65.75 1001 VAL A O 1
ATOM 7925 N N . PRO A 1 1002 ? -4.658 -5.018 -50.518 1.00 61.72 1002 PRO A N 1
ATOM 7926 C CA . PRO A 1 1002 ? -3.878 -3.980 -51.162 1.00 61.72 1002 PRO A CA 1
ATOM 7927 C C . PRO A 1 1002 ? -4.649 -2.660 -51.257 1.00 61.72 1002 PRO A C 1
ATOM 7929 O O . PRO A 1 1002 ? -5.866 -2.595 -51.086 1.00 61.72 1002 PRO A O 1
ATOM 7932 N N . ASN A 1 1003 ? -3.964 -1.589 -51.619 1.00 63.19 1003 ASN A N 1
ATOM 7933 C CA . ASN A 1 1003 ? -4.637 -0.353 -51.996 1.00 63.19 1003 ASN A CA 1
ATOM 7934 C C . ASN A 1 1003 ? -5.253 -0.477 -53.417 1.00 63.19 1003 ASN A C 1
ATOM 7936 O O . ASN A 1 1003 ? -4.533 -0.324 -54.402 1.00 63.19 1003 ASN A O 1
ATOM 7940 N N . LEU A 1 1004 ? -6.550 -0.808 -53.537 1.00 62.25 1004 LEU A N 1
ATOM 7941 C CA . LEU A 1 1004 ? -7.312 -0.833 -54.807 1.00 62.25 1004 LEU A CA 1
ATOM 7942 C C . LEU A 1 1004 ? -8.702 -0.186 -54.647 1.00 62.25 1004 LEU A C 1
ATOM 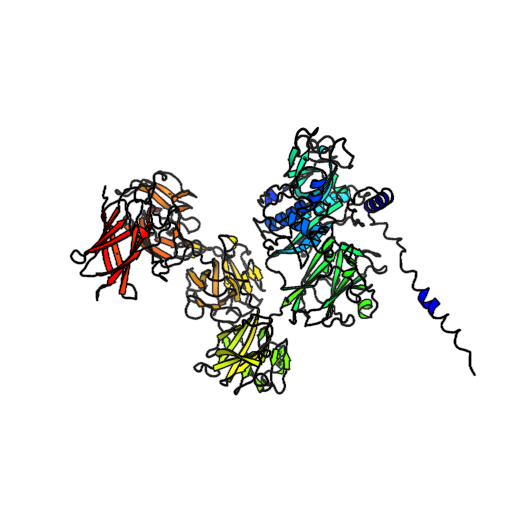7944 O O . LEU A 1 1004 ? -9.225 -0.088 -53.539 1.00 62.25 1004 LEU A O 1
ATOM 7948 N N . ASN A 1 1005 ? -9.308 0.189 -55.783 1.00 62.62 1005 ASN A N 1
ATOM 7949 C CA . ASN A 1 1005 ? -10.543 0.978 -55.882 1.00 62.62 1005 ASN A CA 1
ATOM 7950 C C . ASN A 1 1005 ? -11.830 0.266 -55.423 1.00 62.62 1005 ASN A C 1
ATOM 7952 O O . ASN A 1 1005 ? -12.757 0.946 -55.025 1.00 62.62 1005 ASN A O 1
ATOM 7956 N N . VAL A 1 1006 ? -11.973 -1.059 -55.515 1.00 70.12 1006 VAL A N 1
ATOM 7957 C CA . VAL A 1 1006 ? -13.157 -1.781 -54.994 1.00 70.12 1006 VAL A CA 1
ATOM 7958 C C . VAL A 1 1006 ? -12.760 -3.215 -54.662 1.00 70.12 1006 VAL A C 1
ATOM 7960 O O . VAL A 1 1006 ? -12.144 -3.898 -55.481 1.00 70.12 1006 VAL A O 1
ATOM 7963 N N . TYR A 1 1007 ? -13.190 -3.711 -53.501 1.00 73.12 1007 TYR A N 1
ATOM 7964 C CA . TYR A 1 1007 ? -12.995 -5.109 -53.110 1.00 73.12 1007 TYR A CA 1
ATOM 7965 C C . TYR A 1 1007 ? -14.305 -5.864 -52.998 1.00 73.12 1007 TYR A C 1
ATOM 7967 O O . TYR A 1 1007 ? -15.272 -5.351 -52.441 1.00 73.12 1007 TYR A O 1
ATOM 7975 N N . ARG A 1 1008 ? -14.333 -7.107 -53.497 1.00 77.19 1008 ARG A N 1
ATOM 7976 C CA . ARG A 1 1008 ? -15.482 -8.005 -53.357 1.00 77.19 1008 ARG A CA 1
ATOM 7977 C C . ARG A 1 1008 ? -15.074 -9.359 -52.797 1.00 77.19 1008 ARG A C 1
ATOM 7979 O O . ARG A 1 1008 ? -14.172 -10.011 -53.316 1.00 77.19 1008 ARG A O 1
ATOM 7986 N N . PHE A 1 1009 ? -15.813 -9.819 -51.799 1.00 78.88 1009 PHE A N 1
ATOM 7987 C CA . PHE A 1 1009 ? -15.720 -11.157 -51.234 1.00 78.88 1009 PHE A CA 1
ATOM 7988 C C . PHE A 1 1009 ? -17.000 -11.917 -51.551 1.00 78.88 1009 PHE A C 1
ATOM 7990 O O . PHE A 1 1009 ? -18.100 -11.404 -51.349 1.00 78.88 1009 PHE A O 1
ATOM 7997 N N . LYS A 1 1010 ? -16.860 -13.137 -52.059 1.00 83.56 1010 LYS A N 1
ATOM 7998 C CA . LYS A 1 1010 ? -17.972 -14.037 -52.342 1.00 83.56 1010 LYS A CA 1
ATOM 7999 C C . LYS A 1 1010 ? -17.937 -15.201 -51.366 1.00 83.56 1010 LYS A C 1
ATOM 8001 O O . LYS A 1 1010 ? -17.000 -15.984 -51.404 1.00 83.56 1010 LYS A O 1
ATOM 8006 N N . LEU A 1 1011 ? -18.946 -15.341 -50.516 1.00 84.25 1011 LEU A N 1
ATOM 8007 C CA . LEU A 1 1011 ? -19.055 -16.454 -49.574 1.00 84.25 1011 LEU A CA 1
ATOM 8008 C C . LEU A 1 1011 ? -20.137 -17.426 -50.017 1.00 84.25 1011 LEU A C 1
ATOM 8010 O O . LEU A 1 1011 ? -21.302 -17.061 -50.013 1.00 84.25 1011 LEU A O 1
ATOM 8014 N N . TYR A 1 1012 ? -19.776 -18.657 -50.340 1.00 86.62 1012 TYR A N 1
ATOM 8015 C CA . TYR A 1 1012 ? -20.687 -19.772 -50.556 1.00 86.62 1012 TYR A CA 1
ATOM 8016 C C . TYR A 1 1012 ? -20.994 -20.482 -49.236 1.00 86.62 1012 TYR A C 1
ATOM 8018 O O . TYR A 1 1012 ? -20.111 -20.668 -48.400 1.00 86.62 1012 TYR A O 1
ATOM 8026 N N . TYR A 1 1013 ? -22.232 -20.928 -49.063 1.00 87.31 1013 TYR A N 1
ATOM 8027 C CA . TYR A 1 1013 ? -22.647 -21.748 -47.926 1.00 87.31 1013 TYR A CA 1
ATOM 8028 C C . TYR A 1 1013 ? -23.445 -22.959 -48.401 1.00 87.31 1013 TYR A C 1
ATOM 8030 O O . TYR A 1 1013 ? -24.125 -22.913 -49.426 1.00 87.31 1013 TYR A O 1
ATOM 8038 N N . ASP A 1 1014 ? -23.385 -24.058 -47.649 1.00 88.75 1014 ASP A N 1
ATOM 8039 C CA . ASP A 1 1014 ? -24.217 -25.224 -47.938 1.00 88.75 1014 ASP A CA 1
ATOM 8040 C C . ASP A 1 1014 ? -25.682 -24.926 -47.576 1.00 88.75 1014 ASP A C 1
ATOM 8042 O O . ASP A 1 1014 ? -26.079 -24.979 -46.408 1.00 88.75 1014 ASP A O 1
ATOM 8046 N N . LYS A 1 1015 ? -26.500 -24.620 -48.590 1.00 87.06 1015 LYS A N 1
ATOM 8047 C CA . LYS A 1 1015 ? -27.935 -24.339 -48.426 1.00 87.06 1015 LYS A CA 1
ATOM 8048 C C . LYS A 1 1015 ? -28.733 -25.509 -47.862 1.00 87.06 1015 LYS A C 1
ATOM 8050 O O . LYS A 1 1015 ? -29.837 -25.282 -47.370 1.00 87.06 1015 LYS A O 1
ATOM 8055 N N . ASP A 1 1016 ? -28.234 -26.741 -47.936 1.00 87.12 1016 ASP A N 1
ATOM 8056 C CA . ASP A 1 1016 ? -28.918 -27.918 -47.399 1.00 87.12 1016 ASP A CA 1
ATOM 8057 C C . ASP A 1 1016 ? -28.658 -28.076 -45.896 1.00 87.12 1016 ASP A C 1
ATOM 8059 O O . ASP A 1 1016 ? -29.474 -28.677 -45.199 1.00 87.12 1016 ASP A O 1
ATOM 8063 N N . GLN A 1 1017 ? -27.605 -27.437 -45.373 1.00 90.62 1017 GLN A N 1
ATOM 8064 C CA . GLN A 1 1017 ? -27.210 -27.478 -43.960 1.00 90.62 1017 GLN A CA 1
ATOM 8065 C C . GLN A 1 1017 ? -27.440 -26.159 -43.205 1.00 90.62 1017 GLN A C 1
ATOM 8067 O O . GLN A 1 1017 ? -27.676 -26.172 -41.993 1.00 90.62 1017 GLN A O 1
ATOM 8072 N N . LEU A 1 1018 ? -27.388 -25.023 -43.903 1.00 89.56 1018 LEU A N 1
ATOM 8073 C CA . LEU A 1 1018 ? -27.372 -23.681 -43.323 1.00 89.56 1018 LEU A CA 1
ATOM 8074 C C . LEU A 1 1018 ? -28.416 -22.764 -43.964 1.00 89.56 1018 LEU A C 1
ATOM 8076 O O . LEU A 1 1018 ? -28.771 -22.902 -45.133 1.00 89.56 1018 LEU A O 1
ATOM 8080 N N . THR A 1 1019 ? -28.888 -21.788 -43.192 1.00 90.88 1019 THR A N 1
ATOM 8081 C CA . THR A 1 1019 ? -29.658 -20.636 -43.686 1.00 90.88 1019 THR A CA 1
ATOM 8082 C C . THR A 1 1019 ? -28.968 -19.359 -43.226 1.00 90.88 1019 THR A C 1
ATOM 8084 O O . THR A 1 1019 ? -28.700 -19.224 -42.034 1.00 90.88 1019 THR A O 1
ATOM 8087 N N . PHE A 1 1020 ? -28.661 -18.441 -44.146 1.00 90.31 1020 PHE A N 1
ATOM 8088 C CA . PHE A 1 1020 ? -28.131 -17.123 -43.783 1.00 90.31 1020 PHE A CA 1
ATOM 8089 C C . PHE A 1 1020 ? -29.157 -16.356 -42.935 1.00 90.31 1020 PHE A C 1
ATOM 8091 O O . PHE A 1 1020 ? -30.314 -16.241 -43.338 1.00 90.31 1020 PHE A O 1
ATOM 8098 N N . ASP A 1 1021 ? -28.725 -15.865 -41.774 1.00 88.62 1021 ASP A N 1
ATOM 8099 C CA . ASP A 1 1021 ? -29.539 -15.111 -40.813 1.00 88.62 1021 ASP A CA 1
ATOM 8100 C C . ASP A 1 1021 ? -29.255 -13.611 -40.952 1.00 88.62 1021 ASP A C 1
ATOM 8102 O O . ASP A 1 1021 ? -30.137 -12.834 -41.318 1.00 88.62 1021 ASP A O 1
ATOM 8106 N N . SER A 1 1022 ? -28.003 -13.205 -40.727 1.00 85.38 1022 SER A N 1
ATOM 8107 C CA . SER A 1 1022 ? -27.608 -11.797 -40.738 1.00 85.38 1022 SER A CA 1
ATOM 8108 C C . SER A 1 1022 ? -26.121 -11.600 -41.022 1.00 85.38 1022 SER A C 1
ATOM 8110 O O . SER A 1 1022 ? -25.303 -12.496 -40.815 1.00 85.38 1022 SER A O 1
ATOM 8112 N N . PHE A 1 1023 ? -25.783 -10.388 -41.466 1.00 81.88 1023 PHE A N 1
ATOM 8113 C CA . PHE A 1 1023 ? -24.422 -9.861 -41.458 1.00 81.88 1023 PHE A CA 1
ATOM 8114 C C . PHE A 1 1023 ? -24.388 -8.664 -40.510 1.00 81.88 1023 PHE A C 1
ATOM 8116 O O . PHE A 1 1023 ? -25.097 -7.684 -40.754 1.00 81.88 1023 PHE A O 1
ATOM 8123 N N . VAL A 1 1024 ? -23.600 -8.742 -39.442 1.00 77.19 1024 VAL A N 1
ATOM 8124 C CA . VAL A 1 1024 ? -23.387 -7.627 -38.516 1.00 77.19 1024 VAL A CA 1
ATOM 8125 C C . VAL A 1 1024 ? -22.068 -6.968 -38.877 1.00 77.19 1024 VAL A C 1
ATOM 8127 O O . VAL A 1 1024 ? -21.026 -7.612 -38.852 1.00 77.19 1024 VAL A O 1
ATOM 8130 N N . LYS A 1 1025 ? -22.116 -5.693 -39.258 1.00 74.56 1025 LYS A N 1
ATOM 8131 C CA . LYS A 1 1025 ? -20.914 -4.923 -39.587 1.00 74.56 1025 LYS A CA 1
ATOM 8132 C C . LYS A 1 1025 ? -20.124 -4.634 -38.315 1.00 74.56 1025 LYS A C 1
ATOM 8134 O O . LYS A 1 1025 ? -20.730 -4.252 -37.316 1.00 74.56 1025 LYS A O 1
ATOM 8139 N N . ASP A 1 1026 ? -18.808 -4.787 -38.385 1.00 63.06 1026 ASP A N 1
ATOM 8140 C CA . ASP A 1 1026 ? -17.911 -4.370 -37.308 1.00 63.06 1026 ASP A CA 1
ATOM 8141 C C . ASP A 1 1026 ? -17.466 -2.915 -37.535 1.00 63.06 1026 ASP A C 1
ATOM 8143 O O . ASP A 1 1026 ? -17.215 -2.500 -38.673 1.00 63.06 1026 ASP A O 1
ATOM 8147 N N . ASP A 1 1027 ? -17.380 -2.139 -36.456 1.00 58.44 1027 ASP A N 1
ATOM 8148 C CA . ASP A 1 1027 ? -16.966 -0.734 -36.462 1.00 58.44 1027 ASP A CA 1
ATOM 8149 C C . ASP A 1 1027 ? -15.428 -0.669 -36.532 1.00 58.44 1027 ASP A C 1
ATOM 8151 O O . ASP A 1 1027 ? -14.759 -0.250 -35.589 1.00 58.44 1027 ASP A O 1
ATOM 8155 N N . VAL A 1 1028 ? -14.832 -1.098 -37.653 1.00 53.53 1028 VAL A N 1
ATOM 8156 C CA . VAL A 1 1028 ? -13.367 -1.048 -37.813 1.00 53.53 1028 VAL A CA 1
ATOM 8157 C C . VAL A 1 1028 ? -12.893 0.399 -37.834 1.00 53.53 1028 VAL A C 1
ATOM 8159 O O . VAL A 1 1028 ? -13.069 1.100 -38.836 1.00 53.53 1028 VAL A O 1
ATOM 8162 N N . LEU A 1 1029 ? -12.252 0.818 -36.746 1.00 46.47 1029 LEU A N 1
ATOM 8163 C CA . LEU A 1 1029 ? -11.475 2.047 -36.662 1.00 46.47 1029 LEU A CA 1
ATOM 8164 C C . LEU A 1 1029 ? -10.155 1.860 -37.414 1.00 46.47 1029 LEU A C 1
ATOM 8166 O O . LEU A 1 1029 ? -9.329 1.023 -37.060 1.00 46.47 1029 LEU A O 1
ATOM 8170 N N . ASN A 1 1030 ? -9.946 2.666 -38.450 1.00 50.25 1030 ASN A N 1
ATOM 8171 C CA . ASN A 1 1030 ? -8.614 2.930 -38.984 1.00 50.25 1030 ASN A CA 1
ATOM 8172 C C . ASN A 1 1030 ? -8.246 4.403 -38.729 1.00 50.25 1030 ASN A C 1
ATOM 8174 O O . ASN A 1 1030 ? -9.094 5.196 -38.320 1.00 50.25 1030 ASN A O 1
ATOM 8178 N N . ASN A 1 1031 ? -6.994 4.777 -39.009 1.00 40.69 1031 ASN A N 1
ATOM 8179 C CA . ASN A 1 1031 ? -6.468 6.136 -38.807 1.00 40.69 1031 ASN A CA 1
ATOM 8180 C C . ASN A 1 1031 ? -7.231 7.257 -39.566 1.00 40.69 1031 ASN A C 1
ATOM 8182 O O . ASN A 1 1031 ? -6.917 8.427 -39.364 1.00 40.69 1031 ASN A O 1
ATOM 8186 N N . GLU A 1 1032 ? -8.211 6.934 -40.424 1.00 42.72 1032 GLU A N 1
ATOM 8187 C CA . GLU A 1 1032 ? -8.992 7.873 -41.246 1.00 42.72 1032 GLU A CA 1
ATOM 8188 C C . GLU A 1 1032 ? -10.539 7.685 -41.159 1.00 42.72 1032 GLU A C 1
ATOM 8190 O O . GLU A 1 1032 ? -11.269 8.434 -41.810 1.00 42.72 1032 GLU A O 1
ATOM 8195 N N . GLY A 1 1033 ? -11.076 6.749 -40.351 1.00 51.78 1033 GLY A N 1
ATOM 8196 C CA . GLY A 1 1033 ? -12.529 6.565 -40.112 1.00 51.78 1033 GLY A CA 1
ATOM 8197 C C . GLY A 1 1033 ? -13.062 5.116 -40.192 1.00 51.78 1033 GLY A C 1
ATOM 8198 O O . GLY A 1 1033 ? -12.295 4.169 -40.358 1.00 51.78 1033 GLY A O 1
ATOM 8199 N N . TYR A 1 1034 ? -14.390 4.933 -40.068 1.00 58.16 1034 TYR A N 1
ATOM 8200 C CA . TYR A 1 1034 ? -15.060 3.617 -39.997 1.00 58.16 1034 TYR A CA 1
ATOM 8201 C C . TYR A 1 1034 ? -15.216 2.931 -41.372 1.00 58.16 1034 TYR A C 1
ATOM 8203 O O . TYR A 1 1034 ? -15.859 3.467 -42.277 1.00 58.16 1034 TYR A O 1
ATOM 8211 N N . ILE A 1 1035 ? -14.699 1.702 -41.530 1.00 62.66 1035 ILE A N 1
ATOM 8212 C CA . ILE A 1 1035 ? -14.887 0.890 -42.762 1.00 62.66 1035 ILE A CA 1
ATOM 8213 C C . ILE A 1 1035 ? -16.354 0.443 -42.933 1.00 62.66 1035 ILE A C 1
ATOM 8215 O O . ILE A 1 1035 ? -16.823 0.273 -44.062 1.00 62.66 1035 ILE A O 1
ATOM 8219 N N . ALA A 1 1036 ? -17.100 0.302 -41.831 1.00 62.09 1036 ALA A N 1
ATOM 8220 C CA . ALA A 1 1036 ? -18.491 -0.164 -41.802 1.00 62.09 1036 ALA A CA 1
ATOM 8221 C C . ALA A 1 1036 ? -19.435 0.613 -42.743 1.00 62.09 1036 ALA A C 1
ATOM 8223 O O . ALA A 1 1036 ? -20.339 0.029 -43.362 1.00 62.09 1036 ALA A O 1
ATOM 8224 N N . ASP A 1 1037 ? -19.199 1.918 -42.898 1.00 65.19 1037 ASP A N 1
ATOM 8225 C CA . ASP A 1 1037 ? -20.018 2.815 -43.720 1.00 65.19 1037 ASP A CA 1
ATOM 8226 C C . ASP A 1 1037 ? -19.841 2.578 -45.225 1.00 65.19 1037 ASP A C 1
ATOM 8228 O O . ASP A 1 1037 ? -20.729 2.894 -46.015 1.00 65.19 1037 ASP A O 1
ATOM 8232 N N . LYS A 1 1038 ? -18.724 1.963 -45.627 1.00 70.81 1038 LYS A N 1
ATOM 8233 C CA . LYS A 1 1038 ? -18.367 1.677 -47.027 1.00 70.81 1038 LYS A CA 1
ATOM 8234 C C . LYS A 1 1038 ? -18.581 0.212 -47.410 1.00 70.81 1038 LYS A C 1
ATOM 8236 O O . LYS A 1 1038 ? -18.189 -0.208 -48.498 1.00 70.81 1038 LYS A O 1
ATOM 8241 N N . LEU A 1 1039 ? -19.193 -0.568 -46.516 1.00 77.94 1039 LEU A N 1
ATOM 8242 C CA . LEU A 1 1039 ? -19.441 -1.992 -46.702 1.00 77.94 1039 LEU A CA 1
ATOM 8243 C C . LEU A 1 1039 ? -20.888 -2.261 -47.135 1.00 77.94 1039 LEU A C 1
ATOM 8245 O O . LEU A 1 1039 ? -21.841 -1.829 -46.480 1.00 77.94 1039 LEU A O 1
ATOM 8249 N N . SER A 1 1040 ? -21.075 -3.032 -48.203 1.00 82.56 1040 SER A N 1
ATOM 8250 C CA . SER A 1 1040 ? -22.393 -3.499 -48.647 1.00 82.56 1040 SER A CA 1
ATOM 8251 C C . SER A 1 1040 ? -22.432 -5.019 -48.771 1.00 82.56 1040 SER A C 1
ATOM 8253 O O . SER A 1 1040 ? -21.480 -5.645 -49.233 1.00 82.56 1040 SER A O 1
ATOM 8255 N N . VAL A 1 1041 ? -23.543 -5.627 -48.343 1.00 84.12 1041 VAL A N 1
ATOM 8256 C CA . VAL A 1 1041 ? -23.752 -7.079 -48.413 1.00 84.12 1041 VAL A CA 1
ATOM 8257 C C . VAL A 1 1041 ? -24.990 -7.373 -49.243 1.00 84.12 1041 VAL A C 1
ATOM 8259 O O . VAL A 1 1041 ? -26.056 -6.816 -48.990 1.00 84.12 1041 VAL A O 1
ATOM 8262 N N . SER A 1 1042 ? -24.869 -8.267 -50.223 1.00 86.06 1042 SER A N 1
ATOM 8263 C CA . SER A 1 1042 ? -26.010 -8.792 -50.975 1.00 86.06 1042 SER A CA 1
ATOM 8264 C C . SER A 1 1042 ? -26.027 -10.316 -50.924 1.00 86.06 1042 SER A C 1
ATOM 8266 O O . SER A 1 1042 ? -25.006 -10.970 -51.108 1.00 86.06 1042 SER A O 1
ATOM 8268 N N . ASN A 1 1043 ? -27.192 -10.894 -50.643 1.00 84.81 1043 ASN A N 1
ATOM 8269 C CA . ASN A 1 1043 ? -27.377 -12.339 -50.533 1.00 84.81 1043 ASN A CA 1
ATOM 8270 C C . ASN A 1 1043 ? -28.098 -12.869 -51.776 1.00 84.81 1043 ASN A C 1
ATOM 8272 O O . ASN A 1 1043 ? -29.189 -12.401 -52.100 1.00 84.81 1043 ASN A O 1
ATOM 8276 N N . ASN A 1 1044 ? -27.520 -13.870 -52.440 1.00 83.12 1044 ASN A N 1
ATOM 8277 C CA . ASN A 1 1044 ? -28.205 -14.661 -53.452 1.00 83.12 1044 ASN A CA 1
ATOM 8278 C C . ASN A 1 1044 ? -28.587 -16.019 -52.854 1.00 83.12 1044 ASN A C 1
ATOM 8280 O O . ASN A 1 1044 ? -27.799 -16.966 -52.819 1.00 83.12 1044 ASN A O 1
ATOM 8284 N N . THR A 1 1045 ? -29.838 -16.116 -52.415 1.00 74.94 1045 THR A N 1
ATOM 8285 C CA . THR A 1 1045 ? -30.395 -17.325 -51.799 1.00 74.94 1045 THR A CA 1
ATOM 8286 C C . THR A 1 1045 ? -30.564 -18.484 -52.785 1.00 74.94 1045 THR A C 1
ATOM 8288 O O . THR A 1 1045 ? -30.565 -19.638 -52.364 1.00 74.94 1045 THR A O 1
ATOM 8291 N N . SER A 1 1046 ? -30.678 -18.210 -54.091 1.00 74.88 1046 SER A N 1
ATOM 8292 C CA . SER A 1 1046 ? -30.873 -19.248 -55.116 1.00 74.88 1046 SER A CA 1
ATOM 8293 C C . SER A 1 1046 ? -29.590 -20.027 -55.427 1.00 74.88 1046 SER A C 1
ATOM 8295 O O . SER A 1 1046 ? -29.629 -21.247 -55.604 1.00 74.88 1046 SER A O 1
ATOM 8297 N N . GLU A 1 1047 ? -28.450 -19.336 -55.398 1.00 77.94 1047 GLU A N 1
ATOM 8298 C CA . GLU A 1 1047 ? -27.113 -19.890 -55.649 1.00 77.94 1047 GLU A CA 1
ATOM 8299 C C . GLU A 1 1047 ? -26.282 -20.071 -54.362 1.00 77.94 1047 GLU A C 1
ATOM 8301 O O . GLU A 1 1047 ? -25.115 -20.449 -54.432 1.00 77.94 1047 GLU A O 1
ATOM 8306 N N . ALA A 1 1048 ? -26.893 -19.841 -53.192 1.00 86.12 1048 ALA A N 1
ATOM 8307 C CA . ALA A 1 1048 ? -26.310 -20.035 -51.864 1.00 86.12 1048 ALA A CA 1
ATOM 8308 C C . ALA A 1 1048 ? -24.979 -19.298 -51.649 1.00 86.12 1048 ALA A C 1
ATOM 8310 O O . ALA A 1 1048 ? -23.998 -19.880 -51.179 1.00 86.12 1048 ALA A O 1
ATOM 8311 N N . TYR A 1 1049 ? -24.942 -18.006 -51.993 1.00 88.31 1049 TYR A N 1
ATOM 8312 C CA . TYR A 1 1049 ? -23.774 -17.177 -51.714 1.00 88.31 1049 TYR A CA 1
ATOM 8313 C C . TYR A 1 1049 ? -24.110 -15.744 -51.276 1.00 88.31 1049 TYR A C 1
ATOM 8315 O O . TYR A 1 1049 ? -25.172 -15.208 -51.590 1.00 88.31 1049 TYR A O 1
ATOM 8323 N N . LEU A 1 1050 ? -23.161 -15.105 -50.593 1.00 86.88 1050 LEU A N 1
ATOM 8324 C CA . LEU A 1 1050 ? -23.158 -13.697 -50.200 1.00 86.88 1050 LEU A CA 1
ATOM 8325 C C . LEU A 1 1050 ? -22.068 -12.949 -50.972 1.00 86.88 1050 LEU A C 1
ATOM 8327 O O . LEU A 1 1050 ? -20.952 -13.447 -51.088 1.00 86.88 1050 LEU A O 1
ATOM 8331 N N . TRP A 1 1051 ? -22.366 -11.752 -51.465 1.00 87.31 1051 TRP A N 1
ATOM 8332 C CA . TRP A 1 1051 ? -21.368 -10.764 -51.865 1.00 87.31 1051 TRP A CA 1
ATOM 8333 C C . TRP A 1 1051 ? -21.181 -9.760 -50.741 1.00 87.31 1051 TRP A C 1
ATOM 8335 O O . TRP A 1 1051 ? -22.155 -9.131 -50.338 1.00 87.31 1051 TRP A O 1
ATOM 8345 N N . ILE A 1 1052 ? -19.944 -9.560 -50.305 1.00 83.25 1052 ILE A N 1
ATOM 8346 C CA . ILE A 1 1052 ? -19.536 -8.449 -49.448 1.00 83.25 1052 ILE A CA 1
ATOM 8347 C C . ILE A 1 1052 ? -18.647 -7.522 -50.278 1.00 83.25 1052 ILE A C 1
ATOM 8349 O O . ILE A 1 1052 ? -17.631 -7.968 -50.802 1.00 83.25 1052 ILE A O 1
ATOM 8353 N N . THR A 1 1053 ? -19.031 -6.256 -50.431 1.00 81.94 1053 THR A N 1
ATOM 8354 C CA . THR A 1 1053 ? -18.299 -5.251 -51.218 1.00 81.94 1053 THR A CA 1
ATOM 8355 C C . THR A 1 1053 ? -17.802 -4.127 -50.317 1.00 81.94 1053 THR A C 1
ATOM 8357 O O . THR A 1 1053 ? -18.549 -3.679 -49.449 1.00 81.94 1053 THR A O 1
ATOM 8360 N N . VAL A 1 1054 ? -16.569 -3.670 -50.543 1.00 76.81 1054 VAL A N 1
ATOM 8361 C CA . VAL A 1 1054 ? -15.940 -2.523 -49.870 1.00 76.81 1054 VAL A CA 1
ATOM 8362 C C . VAL A 1 1054 ? -15.594 -1.467 -50.930 1.00 76.81 1054 VAL A C 1
ATOM 8364 O O . VAL A 1 1054 ? -14.815 -1.763 -51.840 1.00 76.81 1054 VAL A O 1
ATOM 8367 N N . ASP A 1 1055 ? -16.190 -0.272 -50.833 1.00 71.62 1055 ASP A N 1
ATOM 8368 C CA . ASP A 1 1055 ? -16.071 0.815 -51.828 1.00 71.62 1055 ASP A CA 1
ATOM 8369 C C . ASP A 1 1055 ? -14.875 1.778 -51.593 1.00 71.62 1055 ASP A C 1
ATOM 8371 O O . ASP A 1 1055 ? -14.385 1.946 -50.476 1.00 71.62 1055 ASP A O 1
ATOM 8375 N N . GLY A 1 1056 ? -14.424 2.429 -52.677 1.00 56.44 1056 GLY A N 1
ATOM 8376 C CA . GLY A 1 1056 ? -13.029 2.788 -53.001 1.00 56.44 1056 GLY A CA 1
ATOM 8377 C C . GLY A 1 1056 ? -12.288 3.982 -52.426 1.00 56.44 1056 GLY A C 1
ATOM 8378 O O . GLY A 1 1056 ? -11.159 4.209 -52.843 1.00 56.44 1056 GLY A O 1
ATOM 8379 N N . ASP A 1 1057 ? -12.833 4.734 -51.484 1.00 55.38 1057 ASP A N 1
ATOM 8380 C CA . ASP A 1 1057 ? -12.132 5.923 -50.965 1.00 55.38 1057 ASP A CA 1
ATOM 8381 C C . ASP A 1 1057 ? -11.410 5.645 -49.645 1.00 55.38 1057 ASP A C 1
ATOM 8383 O O . ASP A 1 1057 ? -11.444 6.483 -48.745 1.00 55.38 1057 ASP A O 1
ATOM 8387 N N . VAL A 1 1058 ? -10.880 4.433 -49.432 1.00 49.84 1058 VAL A N 1
ATOM 8388 C CA . VAL A 1 1058 ? -10.448 4.066 -48.076 1.00 49.84 1058 VAL A CA 1
ATOM 8389 C C . VAL A 1 1058 ? -9.014 4.462 -47.751 1.00 49.84 1058 VAL A C 1
ATOM 8391 O O . VAL A 1 1058 ? -8.894 5.103 -46.724 1.00 49.84 1058 VAL A O 1
ATOM 8394 N N . GLN A 1 1059 ? -7.934 4.128 -48.483 1.00 54.66 1059 GLN A N 1
ATOM 8395 C CA . GLN A 1 1059 ? -6.586 4.324 -47.890 1.00 54.66 1059 GLN A CA 1
ATOM 8396 C C . GLN A 1 1059 ? -5.407 4.457 -48.867 1.00 54.66 1059 GLN A C 1
ATOM 8398 O O . GLN A 1 1059 ? -5.453 4.005 -50.002 1.00 54.66 1059 GLN A O 1
ATOM 8403 N N . LYS A 1 1060 ? -4.295 5.028 -48.374 1.00 53.16 1060 LYS A N 1
ATOM 8404 C CA . LYS A 1 1060 ? -2.973 5.092 -49.035 1.00 53.16 1060 LYS A CA 1
ATOM 8405 C C . LYS A 1 1060 ? -2.104 3.833 -48.860 1.00 53.16 1060 LYS A C 1
ATOM 8407 O O . LYS A 1 1060 ? -1.079 3.735 -49.533 1.00 53.16 1060 LYS A O 1
ATOM 8412 N N . TYR A 1 1061 ? -2.491 2.885 -48.002 1.00 57.38 1061 TYR A N 1
ATOM 8413 C CA . TYR A 1 1061 ? -1.660 1.748 -47.578 1.00 57.38 1061 TYR A CA 1
ATOM 8414 C C . TYR A 1 1061 ? -2.427 0.413 -47.626 1.00 57.38 1061 TYR A C 1
ATOM 8416 O O . TYR A 1 1061 ? -3.654 0.402 -47.695 1.00 57.38 1061 TYR A O 1
ATOM 8424 N N . ASN A 1 1062 ? -1.700 -0.711 -47.605 1.00 62.72 1062 ASN A N 1
ATOM 8425 C CA . ASN A 1 1062 ? -2.291 -2.042 -47.427 1.00 62.72 1062 ASN A CA 1
ATOM 8426 C C . ASN A 1 1062 ? -2.863 -2.173 -46.006 1.00 62.72 1062 ASN A C 1
ATOM 8428 O O . ASN A 1 1062 ? -2.283 -1.621 -45.070 1.00 62.72 1062 ASN A O 1
ATOM 8432 N N . TRP A 1 1063 ? -3.947 -2.929 -45.833 1.00 62.12 1063 TRP A N 1
ATOM 8433 C CA . TRP A 1 1063 ? -4.623 -3.055 -44.538 1.00 62.12 1063 TRP A CA 1
ATOM 8434 C C . TRP A 1 1063 ? -5.141 -4.476 -44.261 1.00 62.12 1063 TRP A C 1
ATOM 8436 O O . TRP A 1 1063 ? -5.381 -5.259 -45.178 1.00 62.12 1063 TRP A O 1
ATOM 8446 N N . SER A 1 1064 ? -5.320 -4.795 -42.980 1.00 60.53 1064 SER A N 1
ATOM 8447 C CA . SER A 1 1064 ? -5.954 -6.017 -42.461 1.00 60.53 1064 SER A CA 1
ATOM 8448 C C . SER A 1 1064 ? -7.032 -5.607 -41.451 1.00 60.53 1064 SER A C 1
ATOM 8450 O O . SER A 1 1064 ? -6.923 -4.536 -40.852 1.00 60.53 1064 SER A O 1
ATOM 8452 N N . GLY A 1 1065 ? -8.090 -6.398 -41.275 1.00 59.69 1065 GLY A N 1
ATOM 8453 C CA . GLY A 1 1065 ? -9.134 -6.092 -40.293 1.00 59.69 1065 GLY A CA 1
ATOM 8454 C C . GLY A 1 1065 ? -10.385 -6.962 -40.396 1.00 59.69 1065 GLY A C 1
ATOM 8455 O O . GLY A 1 1065 ? -10.510 -7.811 -41.277 1.00 59.69 1065 GLY A O 1
ATOM 8456 N N . VAL A 1 1066 ? -11.332 -6.749 -39.482 1.00 66.44 1066 VAL A N 1
ATOM 8457 C CA . VAL A 1 1066 ? -12.577 -7.525 -39.360 1.00 66.44 1066 VAL A CA 1
ATOM 8458 C C . VAL A 1 1066 ? -13.715 -6.780 -40.047 1.00 66.44 1066 VAL A C 1
ATOM 8460 O O . VAL A 1 1066 ? -14.145 -5.749 -39.580 1.00 66.44 1066 VAL A O 1
ATOM 8463 N N . LEU A 1 1067 ? -14.246 -7.275 -41.156 1.00 69.94 1067 LEU A N 1
ATOM 8464 C CA . LEU A 1 1067 ? -15.351 -6.621 -41.864 1.00 69.94 1067 LEU A CA 1
ATOM 8465 C C . LEU A 1 1067 ? -16.708 -6.753 -41.155 1.00 69.94 1067 LEU A C 1
ATOM 8467 O O . LEU A 1 1067 ? -17.589 -5.907 -41.331 1.00 69.94 1067 LEU A O 1
ATOM 8471 N N . GLY A 1 1068 ? -16.910 -7.837 -40.412 1.00 69.81 1068 GLY A N 1
ATOM 8472 C CA . GLY A 1 1068 ? -18.162 -8.110 -39.714 1.00 69.81 1068 GLY A CA 1
ATOM 8473 C C . GLY A 1 1068 ? -18.397 -9.590 -39.447 1.00 69.81 1068 GLY A C 1
ATOM 8474 O O . GLY A 1 1068 ? -17.668 -10.450 -39.935 1.00 69.81 1068 GLY A O 1
ATOM 8475 N N . GLU A 1 1069 ? -19.438 -9.899 -38.685 1.00 74.25 1069 GLU A N 1
ATOM 8476 C CA . GLU A 1 1069 ? -19.879 -11.261 -38.403 1.00 74.25 1069 GLU A CA 1
ATOM 8477 C C . GLU A 1 1069 ? -20.955 -11.715 -39.396 1.00 74.25 1069 GLU A C 1
ATOM 8479 O O . GLU A 1 1069 ? -21.915 -11.000 -39.683 1.00 74.25 1069 GLU A O 1
ATOM 8484 N N . ILE A 1 1070 ? -20.839 -12.954 -39.865 1.00 80.12 1070 ILE A N 1
ATOM 8485 C CA . ILE A 1 1070 ? -21.856 -13.649 -40.647 1.00 80.12 1070 ILE A CA 1
ATOM 8486 C C . ILE A 1 1070 ? -22.493 -14.718 -39.772 1.00 80.12 1070 ILE A C 1
ATOM 8488 O O . ILE A 1 1070 ? -21.827 -15.630 -39.274 1.00 80.12 1070 ILE A O 1
ATOM 8492 N N . LYS A 1 1071 ? -23.811 -14.635 -39.628 1.00 85.12 1071 LYS A N 1
ATOM 8493 C CA . LYS A 1 1071 ? -24.591 -15.548 -38.805 1.00 85.12 1071 LYS A CA 1
ATOM 8494 C C . LYS A 1 1071 ? -25.418 -16.483 -39.676 1.00 85.12 1071 LYS A C 1
ATOM 8496 O O . LYS A 1 1071 ? -26.147 -16.054 -40.572 1.00 85.12 1071 LYS A O 1
ATOM 8501 N N . PHE A 1 1072 ? -25.326 -17.775 -39.378 1.00 87.12 1072 PHE A N 1
ATOM 8502 C CA . PHE A 1 1072 ? -26.087 -18.840 -40.017 1.00 87.12 1072 PHE A CA 1
ATOM 8503 C C . PHE A 1 1072 ? -26.920 -19.594 -38.993 1.00 87.12 1072 PHE A C 1
ATOM 8505 O O . PHE A 1 1072 ? -26.439 -19.970 -37.926 1.00 87.12 1072 PHE A O 1
ATOM 8512 N N . LYS A 1 1073 ? -28.162 -19.902 -39.345 1.00 90.88 1073 LYS A N 1
ATOM 8513 C CA . LYS A 1 1073 ? -28.972 -20.858 -38.599 1.00 90.88 1073 LYS A CA 1
ATOM 8514 C C . LYS A 1 1073 ? -28.708 -22.268 -39.117 1.00 90.88 1073 LYS A C 1
ATOM 8516 O O . LYS A 1 1073 ? -28.836 -22.522 -40.318 1.00 90.88 1073 LYS A O 1
ATOM 8521 N N . PHE A 1 1074 ? -28.365 -23.183 -38.213 1.00 90.25 1074 PHE A N 1
ATOM 8522 C CA . PHE A 1 1074 ? -28.225 -24.598 -38.547 1.00 90.25 1074 PHE A CA 1
ATOM 8523 C C . PHE A 1 1074 ? -29.593 -25.243 -38.747 1.00 90.25 1074 PHE A C 1
ATOM 8525 O O . PHE A 1 1074 ? -30.504 -25.048 -37.939 1.00 90.25 1074 PHE A O 1
ATOM 8532 N N . LYS A 1 1075 ? -29.722 -26.054 -39.798 1.00 90.75 1075 LYS A N 1
ATOM 8533 C CA . LYS A 1 1075 ? -30.885 -26.925 -39.986 1.00 90.75 1075 LYS A CA 1
ATOM 8534 C C . LYS A 1 1075 ? -30.853 -28.101 -39.003 1.00 90.75 1075 LYS A C 1
ATOM 8536 O O . LYS A 1 1075 ? -29.810 -28.448 -38.441 1.00 90.75 1075 LYS A O 1
ATOM 8541 N N . ASP A 1 1076 ? -32.017 -28.696 -38.764 1.00 84.75 1076 ASP A N 1
ATOM 8542 C CA . ASP A 1 1076 ? -32.169 -29.772 -37.785 1.00 84.75 1076 ASP A CA 1
ATOM 8543 C C . ASP A 1 1076 ? -31.278 -30.979 -38.110 1.00 84.75 1076 ASP A C 1
ATOM 8545 O O . ASP A 1 1076 ? -31.138 -31.385 -39.261 1.00 84.75 1076 ASP A O 1
ATOM 8549 N N . GLY A 1 1077 ? -30.647 -31.545 -37.077 1.00 80.38 1077 GLY A N 1
ATOM 8550 C CA . GLY A 1 1077 ? -29.727 -32.682 -37.204 1.00 80.38 1077 GLY A CA 1
ATOM 8551 C C . GLY A 1 1077 ? -28.294 -32.333 -37.631 1.00 80.38 1077 GLY A C 1
ATOM 8552 O O . GLY A 1 1077 ? -27.434 -33.210 -37.600 1.00 80.38 1077 GLY A O 1
ATOM 8553 N N . VAL A 1 1078 ? -28.001 -31.071 -37.963 1.00 84.44 1078 VAL A N 1
ATOM 8554 C CA . VAL A 1 1078 ? -26.655 -30.614 -38.341 1.00 84.44 1078 VAL A CA 1
ATOM 8555 C C . VAL A 1 1078 ? -25.980 -29.913 -37.154 1.00 84.44 1078 VAL A C 1
ATOM 8557 O O . VAL A 1 1078 ? -26.570 -29.032 -36.530 1.00 84.44 1078 VAL A O 1
ATOM 8560 N N . SER A 1 1079 ? -24.742 -30.299 -36.827 1.00 72.25 1079 SER A N 1
ATOM 8561 C CA . SER A 1 1079 ? -23.930 -29.693 -35.750 1.00 72.25 1079 SER A CA 1
ATOM 8562 C C . SER A 1 1079 ? -22.683 -28.953 -36.245 1.00 72.25 1079 SER A C 1
ATOM 8564 O O . SER A 1 1079 ? -22.093 -28.173 -35.502 1.00 72.25 1079 SER A O 1
ATOM 8566 N N . ARG A 1 1080 ? -22.286 -29.187 -37.498 1.00 76.12 1080 ARG A N 1
ATOM 8567 C CA . ARG A 1 1080 ? -21.155 -28.552 -38.183 1.00 76.12 1080 ARG A CA 1
ATOM 8568 C C . ARG A 1 1080 ? -21.448 -28.472 -39.673 1.00 76.12 1080 ARG A C 1
ATOM 8570 O O . ARG A 1 1080 ? -22.082 -29.381 -40.199 1.00 76.12 1080 ARG A O 1
ATOM 8577 N N . SER A 1 1081 ? -21.005 -27.411 -40.326 1.00 83.44 1081 SER A N 1
ATOM 8578 C CA . SER A 1 1081 ? -21.142 -27.224 -41.771 1.00 83.44 1081 SER A CA 1
ATOM 8579 C C . SER A 1 1081 ? -19.970 -26.397 -42.289 1.00 83.44 1081 SER A C 1
ATOM 8581 O O . SER A 1 1081 ? -19.157 -25.910 -41.500 1.00 83.44 1081 SER A O 1
ATOM 8583 N N . LYS A 1 1082 ? -19.861 -26.267 -43.608 1.00 77.88 1082 LYS A N 1
ATOM 8584 C CA . LYS A 1 1082 ? -18.773 -25.557 -44.265 1.00 77.88 1082 LYS A CA 1
ATOM 8585 C C . LYS A 1 1082 ? -19.276 -24.344 -45.036 1.00 77.88 1082 LYS A C 1
ATOM 8587 O O . LYS A 1 1082 ? -20.340 -24.374 -45.655 1.00 77.88 1082 LYS A O 1
ATOM 8592 N N . VAL A 1 1083 ? -18.476 -23.293 -45.003 1.00 77.31 1083 VAL A N 1
ATOM 8593 C CA . VAL A 1 1083 ? -18.647 -22.057 -45.761 1.00 77.31 1083 VAL A CA 1
ATOM 8594 C C . VAL A 1 1083 ? -17.370 -21.801 -46.542 1.00 77.31 1083 VAL A C 1
ATOM 8596 O O . VAL A 1 1083 ? -16.281 -21.932 -46.000 1.00 77.31 1083 VAL A O 1
ATOM 8599 N N . LYS A 1 1084 ? -17.489 -21.474 -47.826 1.00 78.62 1084 LYS A N 1
ATOM 8600 C CA . LYS A 1 1084 ? -16.352 -21.273 -48.725 1.00 78.62 1084 LYS A CA 1
ATOM 8601 C C . LYS A 1 1084 ? -16.292 -19.816 -49.161 1.00 78.62 1084 LYS A C 1
ATOM 8603 O O . LYS A 1 1084 ? -17.215 -19.346 -49.812 1.00 78.62 1084 LYS A O 1
ATOM 8608 N N . LEU A 1 1085 ? -15.225 -19.105 -48.835 1.00 72.56 1085 LEU A N 1
ATOM 8609 C CA . LEU A 1 1085 ? -15.008 -17.720 -49.228 1.00 72.56 1085 LEU A CA 1
ATOM 8610 C C . LEU A 1 1085 ? -14.027 -17.624 -50.401 1.00 72.56 1085 LEU A C 1
ATOM 8612 O O . LEU A 1 1085 ? -12.955 -18.218 -50.379 1.00 72.56 1085 LEU A O 1
ATOM 8616 N N . SER A 1 1086 ? -14.372 -16.809 -51.389 1.00 72.06 1086 SER A N 1
ATOM 8617 C CA . SER A 1 1086 ? -13.552 -16.474 -52.550 1.00 72.06 1086 SER A CA 1
ATOM 8618 C C . SER A 1 1086 ? -13.405 -14.956 -52.646 1.00 72.06 1086 SER A C 1
ATOM 8620 O O . SER A 1 1086 ? -14.405 -14.242 -52.740 1.00 72.06 1086 SER A O 1
ATOM 8622 N N . ALA A 1 1087 ? -12.180 -14.436 -52.666 1.00 65.19 1087 ALA A N 1
ATOM 8623 C CA . ALA A 1 1087 ? -11.939 -13.021 -52.948 1.00 65.19 1087 ALA A CA 1
ATOM 8624 C C . ALA A 1 1087 ? -11.929 -12.768 -54.468 1.00 65.19 1087 ALA A C 1
ATOM 8626 O O . ALA A 1 1087 ? -11.328 -13.527 -55.226 1.00 65.19 1087 ALA A O 1
ATOM 8627 N N . GLN A 1 1088 ? -12.569 -11.692 -54.929 1.00 68.50 1088 GLN A N 1
ATOM 8628 C CA . GLN A 1 1088 ? -12.480 -11.228 -56.314 1.00 68.50 1088 GLN A CA 1
ATOM 8629 C C . GLN A 1 1088 ? -11.904 -9.815 -56.370 1.00 68.50 1088 GLN A C 1
ATOM 8631 O O . GLN A 1 1088 ? -12.488 -8.864 -55.849 1.00 68.50 1088 GLN A O 1
ATOM 8636 N N . LYS A 1 1089 ? -10.761 -9.684 -57.051 1.00 58.44 1089 LYS A N 1
ATOM 8637 C CA . LYS A 1 1089 ? -10.182 -8.386 -57.407 1.00 58.44 1089 LYS A CA 1
ATOM 8638 C C . LYS A 1 1089 ? -10.985 -7.807 -58.565 1.00 58.44 1089 LYS A C 1
ATOM 8640 O O . LYS A 1 1089 ? -11.071 -8.435 -59.621 1.00 58.44 1089 LYS A O 1
ATOM 8645 N N . VAL A 1 1090 ? -11.553 -6.625 -58.376 1.00 57.16 1090 VAL A N 1
ATOM 8646 C CA . VAL A 1 1090 ? -12.102 -5.831 -59.476 1.00 57.16 1090 VAL A CA 1
ATOM 8647 C C . VAL A 1 1090 ? -11.105 -4.696 -59.698 1.00 57.16 1090 VAL A C 1
ATOM 8649 O O . VAL A 1 1090 ? -10.839 -3.940 -58.769 1.00 57.16 1090 VAL A O 1
ATOM 8652 N N . ALA A 1 1091 ? -10.465 -4.682 -60.870 1.00 48.16 1091 ALA A N 1
ATOM 8653 C CA . ALA A 1 1091 ? -9.465 -3.676 -61.234 1.00 48.16 1091 ALA A CA 1
ATOM 8654 C C . ALA A 1 1091 ? -10.086 -2.281 -61.380 1.00 48.16 1091 ALA A C 1
ATOM 8656 O O . ALA A 1 1091 ? -11.226 -2.213 -61.900 1.00 48.16 1091 ALA A O 1
#

Foldseek 3Di:
DDDDDDPPPPPVVVVVVVVPPPPPDPPDPQVVFFAVQQVVVVVVVVPDPDPPCDDGFPRTAPLFFADFPVVLPPDDPPPPPDDLWDFLCVVLVADDDQAEQEDDAQSQQLQQLVQLQVQVQQLCSSVVVDRDFGFDSQLLLLQQEPPQDPPLQHPYPHSSHHDHNLSVQLQLQDPPSHDRATDDRDNNNPDDPVPSPHPPRHDHAQKGQFWKFKHHADHPPDDPVSLVSLVVRLQSCCVRRQKKKWKFWDWLAQFAQVNAEGDDLVPDDDPPTGIYTHIKIFRMKRQQADQVNTHPPGDPHGMWTKIAGNYWGQYDPRPDIDGGGIHTYDSSCRNGTSIIMHRNDMDGNDAFPDKD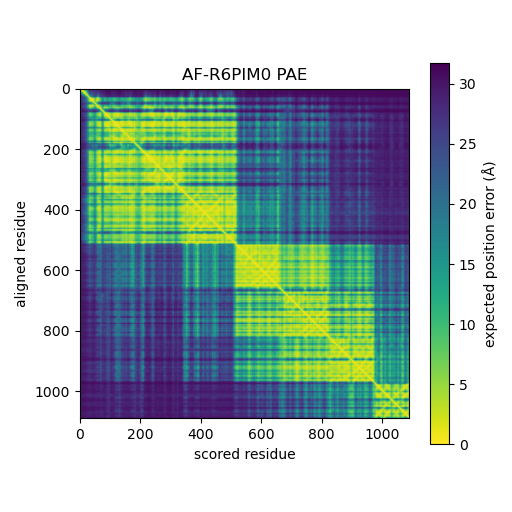FSFSAGKDFADDDFALKKKKKFKDFDQLQFWKWFFKKKAWFPAAFKFKWKWKFQAQDLLRTDTFAWPCADPRHHTHHGTIMHMIGTPDGDIHGGTMMMMMMMMRHPDTPTSGFMKHPPQDLVSFDWSGIWMDRDSVCSSVVNIDTPTRIHTGMMTGIHGPFQKDFCQDPQNVVQAQHFDCAWDDDPQKIDAGGKHKYFDWDDQLLAIFTIWIKQFDWDDQRYSKMKGKDAAWKKKKWQWAAPALVDKWKKFKAWPVVRGGPDIWIHRDGFITIDIDHGHITMIMIHTHRGGMITRMMTMGHDDLPPQDADPDDDPLVKDKDQPPPDDAFDKAQAWDDDPQKTAAHHVVWIWTKHQDFDAFPQQATHGIWTFGAWQFYLRHSKMKGWAHAWKKKKWWKAFQDQAKWWKFKAASRSHDFQWPDPDGGDIHGRTGAIDIITGHDSIDMIMIGTRTGGMITRMMMIGHFDQDDFAFAKDFQQPPPVADAPAFQQFDDDSQKTWHAGWHKHQDPDPVGRIWIKWWAHRPVRTTKIKGKDAAAQPPDQARHKWKKKWWKAWCAWFKKKFKAAPSRHTQDIDTGHNDTDMDIGIGNHHIGMIMIGMHGPVGIMMTTRMIGRFQDEPPDDKDKDKFFQDPVQKTKHWDKYHFAFQDFKKKKKKAWDLVWKDWDDWFFHQDDDPVGGQQVQWDWDDDSPRRMIIIMGGHPDDPGTDITTGTMTMIGTDPPDGMTMMIMDIDDDD

Nearest PDB structures (foldseek):
  8x8h-assembly4_D  TM=8.484E-01  e=3.650E-08  Lachnoclostridium phytofermentans ISDg
  8wc1-assembly1_A  TM=8.403E-01  e=6.395E-08  Monoglobus pectinilyticus
  6tku-assembly1_A  TM=4.191E-01  e=1.731E-04  Klebsiella phage KP32
  3afg-assembly2_B  TM=4.426E-01  e=1.183E-01  Thermococcus kodakarensis
  7a02-assembly1_A  TM=4.157E-01  e=4.231E-01  Bacillus cereus

Secondary structure (DSSP, 8-state):
-----SSSSTTHHHHTTTTSS-SS----S-GGGB-HHHHHHHHHHHT-TT---PPPPPSB---PPP--GGGTSSS--------SEEEHHHHTTPPPP-----SSHHHHTTHHHHHHHHHHHHHHHHTTS-SS--B-HHHHHHTTBBTTB-TTT--BSSTTS---HHHHHHHHH-SSS-SPBB-----GGG--TT-------PPBPSEEEEEEEEEPPPPTT--HHHHHHHHHHHHHHHHHHS-EEEEEEEEGGGB-TTSSEE--TT-PPPTTPPEEEEEEEEEEEETT--GGGS-SS--SSS-EEEEEEEEEEEEGGGTEEEEEEEEEEEGGGGGG-SEEEEEEEEEES---SEEE----S-EEEE--SSSSEEEEEEEEEE-SSS-EEEEEEEEEESSTTEEEEEEEETTS-GGG-EE--BTT-BTTBEEE-SBEEEEEEEEEEEEE-SEEEEEEEEEE-SSTT---EEEETT--GGG--TTSEEEES-HHHHHTT--EE-TT--B--EEEEEE--EEEETTSGGGGGGTTSB--S-EEETTEEE-BT-EEEEEEEEETTEEEEEEEEE-S--BTTBSEEEEEEESSEEEEEEEEESSTTS-EEEEEEETTTTEEEEEEEE-SSEEEEEEE-SSEEEEEEEESSS-EEEEEEEEEE--SSTTPPP-S--GGG-EEE--TTSPTT-EE-S-EEETTEEEE--SSSPEEEEEEEEE-TTS-EEEEEEEE-SS--SSSSEEEEEE-SSEEEEEEEEESSSS-EEEEEE-TT-BPPSBS--SSEEEE-SS-EEEEEEE-SS-EEEEEEESSS-EEEEEEEEEEPP-PPPP--EEETTT-TT--TT-B-SS-EETTEEEESSEEEEE-SSTT-SEEEEEE---TTTS-EEEEEE-----SSTTSPPEEEEEEEEESSS--EEEEE-TT--EEEEEEPPSS-EEEEEEE--SSEEEEEEEE-TT--EEEEEEEESSS--SSSS-EEEEEE--TTSEEEEEEEEEEE-S-SEEEEEEEE-TTTEEEEEEEEP--EETTEEGGGGEEEEEETTTTEEEEEEES---SS-EEEEEEEEEEEEPTT-SEEEEEEEEEEE-